Protein AF-A0A6G5QM61-F1 (afdb_monomer)

pLDDT: mean 86.05, std 13.45, range [25.61, 98.62]

Secondary structure (DSSP, 8-state):
--SSHHHHHHHGGGS---PPEE-TTSPEE-EEEETTEEEEEE--SSPEEEP-EETTEE-SSBSEEEEEEEEESEEE---TTT-SGGG----SSTTSSSS--EEE-BS--SS-SS-EEEEE---TT-B-TTS-B-GGG-SGGGEEEEEEEEEEEEEEE-SS-S-HHHHHHHHHTTTTEEEEEETTEEEEEE--GGGEEEEEEEETTEEEEEEEEEEE-HHHHHHH--SSSGGGEEEEE------B---EEEEEETTEEEEEEEPP--EEEEEEEEEE--SSTTGGGSPPEEEEEEEEEEEE------TT-SEEEEEEEEEEES----SSS---EEEEEEEES--GGG--BEEEEEETTEEEE--BTTB-TTBSSSS-EEETTEESSEEETTEE----SSEEEEEEE-GGG--TT--EEEEEEEEEEEEETTEEE---EEEEEEEEEEEPP---EEEEEEEEEE-TTS-GGG-EEPPBTTS--EEEETTPEEEEEEEEEE-SSS-EEEEEEEEE--TTTEEEPTT--EEEEEESSS----GGGB--TTSTTEEEETTEEEEE-SBT-BTTB-EEE-SS-EEEEEEEEEE-SS--PPEEEEEEEEGGGTEEEEEEPEESS---B-EEEE-----EEEEEETT--SBTB--PPPPEETT--EEEEEEEE-TTPPTTPPPPPPSS-EEEEEEEESSTT-----STT-S-EEEEEBTTB-EEEEEEE---S-EEEEEEEEEEE-TTS-EEEESSSSPPEEEE-S-EEEEETTTTEE-SS-EEETT--BSSEEEEEB-TTSSB-TT--EEEE-BTTTTBEEEEEE---TT--PPPPTTTS-EEEEEE-STTSEEEEEEE-SSSPPPS--BB--SS-EEEEEEEEE-STTHHHHHHT-SBTT----S--TTS--BS-EEB---EEEEE-SEEEEEEEEEE-GGGSS-EE--SSGGG-EEEEEEEEEE-SSTT-PBPSSSSTTTT---EEEEEEE-S--TT---TTS--SSHHHHHHHHEEEEE-TT-TTEEEPTT--TT--EEEE-GGG-BTTEEEEEEEEEE--BTTB----EEEEGGGEEEEEEEETT-PBBP-----SS-S-EEEEE-EEEE---EEEETT-EEEEEEEEEE-SS--TTT-GGGGSPBPTT-TTEEE-TT--SGGG--EEEEEES-SSSPEEEEEEEEEETTEEEEEEEE--SS-EEEEEEEEE-GGG---TT-TT--SEEEEEEEE---------B-TTS-B--STT-S---TT-TT--GGGTTTS--S-PPP-

Nearest PDB structures (foldseek):
  8sgi-assembly1_A  TM=1.675E-01  e=6.140E-03  Homo sapiens
  4fqk-assembly1_H  TM=2.365E-01  e=4.065E-01  Homo sapiens
  4fqj-assembly1_H  TM=2.403E-01  e=4.497E-01  Homo sapiens
  8tgv-assembly1_E  TM=2.479E-01  e=7.453E-01  Homo sapiens
  7qtk-assembly1_B  TM=1.903E-01  e=2.772E+00  Homo sapiens

Organism: Campylobacter rectus (NCBI:txid203)

Sequence (1280 aa):
MKNLKLILIVFIMLSGNAFAQTDLNGLNHPIKASGPGFIDINTDENLKKRDIMHEGKEAKKIYGDIATIGATVSLPIGNSSQGHGYDYVPRLEWLKGSVVNVYFVKDEKTGFSFNSAKATFDFSDVKNIQNEAIGSKITGKKVILARLYWAGAIANKWHNAHDLQKRYFKDIENFQTIKFKTPKGLHTITATQENTKWYGSYTKDGMQFMYQASADVTDLVKASLGSSDKERTFAAGDIKSTEGDPFALKGYRDNGWSNRLFAPHYGGWALTIVYDFGDTEEGRKVKPKGVNIYDGLKILAPIHLSGGQSTRLDSTFVTFSGFYTPISGAIKSSLTVLSFGAKYEVDSEDLQFKKGSVFKSVSSANNGVGSQFNGTITKFGNHMNKTDNGKPKPYHNQMDLDIYDISEMMSNRQTSAEAKLTAKVIRTGSATFGERENIGLVAFSTDLYEPQVCYQEELFVKGKDEDDSKFRRVAVKGQGETKAKKDDILRTKLTIKNEGNEAAEKVSVTTEINPNSMTYQENTTYINNNTNGSFTIQPSHHVNDNTGLQKKIGSNLQFFIGRGASENDGGTIDNTNKTFIQYDATLNKEYKETKYTVKFSNKSINLEYEGQLRKCVDKTYNLVIQNVKIDDFKAVNKNFKKKGNPENLYTQLAGEPFDVKIVYFDEKLNVGEEPTGPASNIDVDVKVVSTCDSDISVLDGVNTITAKFTPQKGLVELKNLIIKNPYPVLYFKLSYTDSSGKNHATCTSSDVFSVRPKDFRVYDTVANNILNTPRLIGGRPYPNIGLIATDKNDQPAKGYKNIIKTDTAKGNMVTFVPQLPTTCTATVPPAVLVQLQAVFDKENGTGILQKILQGGAAIANRNFSFDEVGNVNLQVVDASYTAIDKTNNDCIVGSSTTTKDSFGRIGCNIELTPTPFTFIPQDISIDNVRIANFQGGNMTYISNQPEMASTVTFNLTARLGDTVRTTSRLYTNGCYSKQNSFTIGIAGNLPGFTDETGQAPNIADAIQRDVIYSSNAGDANTAKEANTANNNGAFTVNAAAFNQGIATASINLNFARRVNVAKNPFTVPDNIFTFTGVRDDDNVPGATYTAPLAPTSSSQFYYGIVYAPDYKGPLRGFNAKVYFGVFCNACNTTNYPIASSALLPSASNWFLNTTHNTTAQGQVNLYDSANTNSQTTITPRPNIANGIQIIRLLSASSTPVTDTIQMNASNWLIFNAANVNATFNTFNVSFTGAPNWGGNTIDSEGNLLNGAGSAGNVLESNTGSLRNYTTDKTNKRSNW

Radius of gyration: 46.95 Å; Cα contacts (8 Å, |Δi|>4): 3360; chains: 1; bounding box: 134×72×132 Å

Structure (mmCIF, N/CA/C/O backbone):
data_AF-A0A6G5QM61-F1
#
_entry.id   AF-A0A6G5QM61-F1
#
loop_
_atom_site.group_PDB
_atom_site.id
_atom_site.type_symbol
_atom_site.label_atom_id
_atom_site.label_alt_id
_atom_site.label_comp_id
_atom_site.label_asym_id
_atom_site.label_entity_id
_atom_site.label_seq_id
_atom_site.pdbx_PDB_ins_code
_atom_site.Cartn_x
_atom_site.Cartn_y
_atom_site.Cartn_z
_atom_site.occupancy
_atom_site.B_iso_or_equiv
_atom_site.auth_seq_id
_atom_site.auth_comp_id
_atom_site.auth_asym_id
_atom_site.auth_atom_id
_atom_site.pdbx_PDB_model_num
ATOM 1 N N . MET A 1 1 ? 4.891 39.535 -17.628 1.00 36.28 1 MET A N 1
ATOM 2 C CA . MET A 1 1 ? 6.090 38.686 -17.411 1.00 36.28 1 MET A CA 1
ATOM 3 C C . MET A 1 1 ? 5.757 37.381 -16.661 1.00 36.28 1 MET A C 1
ATOM 5 O O . MET A 1 1 ? 6.372 37.080 -15.648 1.00 36.28 1 MET A O 1
ATOM 9 N N . LYS A 1 2 ? 4.786 36.584 -17.138 1.00 28.00 2 LYS A N 1
ATOM 10 C CA . LYS A 1 2 ? 4.444 35.261 -16.561 1.00 28.00 2 LYS A CA 1
ATOM 11 C C . LYS A 1 2 ? 4.513 34.103 -17.574 1.00 28.00 2 LYS A C 1
ATOM 13 O O . LYS A 1 2 ? 4.481 32.954 -17.162 1.00 28.00 2 LYS A O 1
ATOM 18 N N . ASN A 1 3 ? 4.745 34.393 -18.860 1.00 32.12 3 ASN A N 1
ATOM 19 C CA . ASN A 1 3 ? 4.741 33.387 -19.933 1.00 32.12 3 ASN A CA 1
ATOM 20 C C . ASN A 1 3 ? 6.138 32.954 -20.420 1.00 32.12 3 ASN A C 1
ATOM 22 O O . ASN A 1 3 ? 6.229 32.164 -21.349 1.00 32.12 3 ASN A O 1
ATOM 26 N N . LEU A 1 4 ? 7.230 33.413 -19.789 1.00 28.45 4 LEU A N 1
ATOM 27 C CA . LEU A 1 4 ? 8.599 33.021 -20.179 1.00 28.45 4 LEU A CA 1
ATOM 28 C C . LEU A 1 4 ? 9.205 31.888 -19.326 1.00 28.45 4 LEU A C 1
ATOM 30 O O . LEU A 1 4 ? 10.209 31.305 -19.719 1.00 28.45 4 LEU A O 1
ATOM 34 N N . LYS A 1 5 ? 8.602 31.535 -18.178 1.00 28.44 5 LYS A N 1
ATOM 35 C CA . LYS A 1 5 ? 9.099 30.444 -17.311 1.00 28.44 5 LYS A CA 1
ATOM 36 C C . LYS A 1 5 ? 8.617 29.049 -17.726 1.00 28.44 5 LYS A C 1
ATOM 38 O O . LYS A 1 5 ? 9.260 28.073 -17.360 1.00 28.44 5 LYS A O 1
ATOM 43 N N . LEU A 1 6 ? 7.543 28.943 -18.514 1.00 31.42 6 LEU A N 1
ATOM 44 C CA . LEU A 1 6 ? 7.037 27.643 -18.975 1.00 31.42 6 LEU A CA 1
ATOM 45 C C . LEU A 1 6 ? 7.813 27.103 -20.189 1.00 31.42 6 LEU A C 1
ATOM 47 O O . LEU A 1 6 ? 7.966 25.897 -20.331 1.00 31.42 6 LEU A O 1
ATOM 51 N N . ILE A 1 7 ? 8.368 27.984 -21.027 1.00 31.78 7 ILE A N 1
ATOM 52 C CA . ILE A 1 7 ? 9.091 27.591 -22.249 1.00 31.78 7 ILE A CA 1
ATOM 53 C C . ILE A 1 7 ? 10.545 27.180 -21.946 1.00 31.78 7 ILE A C 1
ATOM 55 O O . ILE A 1 7 ? 11.095 26.328 -22.636 1.00 31.78 7 ILE A O 1
ATOM 59 N N . LEU A 1 8 ? 11.147 27.678 -20.858 1.00 25.64 8 LEU A N 1
ATOM 60 C CA . LEU A 1 8 ? 12.515 27.307 -20.470 1.00 25.64 8 LEU A CA 1
ATOM 61 C C . LEU A 1 8 ? 12.598 25.959 -19.724 1.00 25.64 8 LEU A C 1
ATOM 63 O O . LEU A 1 8 ? 13.629 25.298 -19.776 1.00 25.64 8 LEU A O 1
ATOM 67 N N . ILE A 1 9 ? 11.511 25.510 -19.083 1.00 32.00 9 ILE A N 1
ATOM 68 C CA . ILE A 1 9 ? 11.448 24.189 -18.424 1.00 32.00 9 ILE A CA 1
ATOM 69 C C . ILE A 1 9 ? 11.162 23.068 -19.441 1.00 32.00 9 ILE A C 1
ATOM 71 O O . ILE A 1 9 ? 11.621 21.945 -19.260 1.00 32.00 9 ILE A O 1
ATOM 75 N N . VAL A 1 10 ? 10.498 23.378 -20.560 1.00 29.66 10 VAL A N 1
ATOM 76 C CA . VAL A 1 10 ? 10.254 22.409 -21.643 1.00 29.66 10 VAL A CA 1
ATOM 77 C C . VAL A 1 10 ? 11.473 22.258 -22.571 1.00 29.66 10 VAL A C 1
ATOM 79 O O . VAL A 1 10 ? 11.712 21.169 -23.081 1.00 29.66 10 VAL A O 1
ATOM 82 N N . PHE A 1 11 ? 12.315 23.289 -22.728 1.00 25.61 11 PHE A N 1
ATOM 83 C CA . PHE A 1 11 ? 13.516 23.209 -23.579 1.00 25.61 11 PHE A CA 1
ATOM 84 C C . PHE A 1 11 ? 14.762 22.598 -22.906 1.00 25.61 11 PHE A C 1
ATOM 86 O O . PHE A 1 11 ? 15.661 22.144 -23.609 1.00 25.61 11 PHE A O 1
ATOM 93 N N . ILE A 1 12 ? 14.825 22.528 -21.569 1.00 28.83 12 ILE A N 1
ATOM 94 C CA . ILE A 1 12 ? 15.941 21.878 -20.843 1.00 28.83 12 ILE A CA 1
ATOM 95 C C . ILE A 1 12 ? 15.721 20.356 -20.685 1.00 28.83 12 ILE A C 1
ATOM 97 O O . ILE A 1 12 ? 16.675 19.620 -20.452 1.00 28.83 12 ILE A O 1
ATOM 101 N N . MET A 1 13 ? 14.504 19.843 -20.909 1.00 28.67 13 MET A N 1
ATOM 102 C CA . MET A 1 13 ? 14.228 18.394 -20.924 1.00 28.67 13 MET A CA 1
ATOM 103 C C . MET A 1 13 ? 14.493 17.701 -22.275 1.00 28.67 13 MET A C 1
ATOM 105 O O . MET A 1 13 ? 14.355 16.486 -22.365 1.00 28.67 13 MET A O 1
ATOM 109 N N . LEU A 1 14 ? 14.916 18.429 -23.316 1.00 30.48 14 LEU A N 1
ATOM 110 C CA . LEU A 1 14 ? 15.189 17.870 -24.653 1.00 30.48 14 LEU A CA 1
ATOM 111 C C . LEU A 1 14 ? 16.681 17.842 -25.037 1.00 30.48 14 LEU A C 1
ATOM 113 O O . LEU A 1 14 ? 17.021 17.500 -26.167 1.00 30.48 14 LEU A O 1
ATOM 117 N N . SER A 1 15 ? 17.593 18.139 -24.107 1.00 29.69 15 SER A N 1
ATOM 118 C CA . SER A 1 15 ? 19.046 18.052 -24.326 1.00 29.69 15 SER A CA 1
ATOM 119 C C . SER A 1 15 ? 19.749 17.275 -23.210 1.00 29.69 15 SER A C 1
ATOM 121 O O . SER A 1 15 ? 20.615 17.762 -22.488 1.00 29.69 15 SER A O 1
ATOM 123 N N . GLY A 1 16 ? 19.375 16.006 -23.083 1.00 31.77 16 GLY A N 1
ATOM 124 C CA . GLY A 1 16 ? 20.073 15.041 -22.247 1.00 31.77 16 GLY A CA 1
ATOM 125 C C . GLY A 1 16 ? 19.310 13.731 -22.218 1.00 31.77 16 GLY A C 1
ATOM 126 O O . GLY A 1 16 ? 18.503 13.519 -21.323 1.00 31.77 16 GLY A O 1
ATOM 127 N N . ASN A 1 17 ? 19.548 12.858 -23.198 1.00 34.19 17 ASN A N 1
ATOM 128 C CA . ASN A 1 17 ? 19.100 11.469 -23.120 1.00 34.19 17 ASN A CA 1
ATOM 129 C C . ASN A 1 17 ? 19.739 10.817 -21.881 1.00 34.19 17 ASN A C 1
ATOM 131 O O . ASN A 1 17 ? 20.871 10.347 -21.945 1.00 34.19 17 ASN A O 1
ATOM 135 N N . ALA A 1 18 ? 19.027 10.807 -20.757 1.00 39.12 18 ALA A N 1
ATOM 136 C CA . ALA A 1 18 ? 19.294 9.934 -19.626 1.00 39.12 18 ALA A CA 1
ATOM 137 C C . ALA A 1 18 ? 18.147 8.922 -19.568 1.00 39.12 18 ALA A C 1
ATOM 139 O O . ALA A 1 18 ? 17.190 9.077 -18.813 1.00 39.12 18 ALA A O 1
ATOM 140 N N . PHE A 1 19 ? 18.209 7.905 -20.427 1.00 47.75 19 PHE A N 1
ATOM 141 C CA . PHE A 1 19 ? 17.444 6.687 -20.186 1.00 47.75 19 PHE A CA 1
ATOM 142 C C . PHE A 1 19 ? 17.999 6.079 -18.894 1.00 47.75 19 PHE A C 1
ATOM 144 O O . PHE A 1 19 ? 19.202 5.829 -18.813 1.00 47.75 19 PHE A O 1
ATOM 151 N N . ALA A 1 20 ? 17.160 5.902 -17.872 1.00 61.69 20 ALA A N 1
ATOM 152 C CA . ALA A 1 20 ? 17.573 5.199 -16.662 1.00 61.69 20 ALA A CA 1
ATOM 153 C C . ALA A 1 20 ? 18.047 3.788 -17.047 1.00 61.69 20 ALA A C 1
ATOM 155 O O . ALA A 1 20 ? 17.370 3.093 -17.803 1.00 61.69 20 ALA A O 1
ATOM 156 N N . GLN A 1 21 ? 19.230 3.398 -16.582 1.00 83.50 21 GLN A N 1
ATOM 157 C CA . GLN A 1 21 ? 19.837 2.109 -16.907 1.00 83.50 21 GLN A CA 1
ATOM 158 C C . GLN A 1 21 ? 19.624 1.141 -15.752 1.00 83.50 21 GLN A C 1
ATOM 160 O O . GLN A 1 21 ? 19.847 1.508 -14.602 1.00 83.50 21 GLN A O 1
ATOM 165 N N . THR A 1 22 ? 19.211 -0.087 -16.043 1.00 88.44 22 THR A N 1
ATOM 166 C CA . THR A 1 22 ? 18.961 -1.088 -15.003 1.00 88.44 22 THR A CA 1
ATOM 167 C C . THR A 1 22 ? 20.251 -1.833 -14.644 1.00 88.44 22 THR A C 1
ATOM 169 O O . THR A 1 22 ? 20.962 -2.290 -15.543 1.00 88.44 22 THR A O 1
ATOM 172 N N . ASP A 1 23 ? 20.576 -1.933 -13.352 1.00 90.12 23 ASP A N 1
ATOM 173 C CA . ASP A 1 23 ? 21.735 -2.692 -12.861 1.00 90.12 23 ASP A CA 1
ATOM 174 C C . ASP A 1 23 ? 21.451 -4.203 -12.737 1.00 90.12 23 ASP A C 1
ATOM 176 O O . ASP A 1 23 ? 20.371 -4.692 -13.076 1.00 90.12 23 ASP A O 1
ATOM 180 N N . LEU A 1 24 ? 22.430 -4.968 -12.238 1.00 91.81 24 LEU A N 1
ATOM 181 C CA . LEU A 1 24 ? 22.289 -6.417 -12.017 1.00 91.81 24 LEU A CA 1
ATOM 182 C C . LEU A 1 24 ? 21.287 -6.775 -10.907 1.00 91.81 24 LEU A C 1
ATOM 184 O O . LEU A 1 24 ? 20.892 -7.932 -10.797 1.00 91.81 24 LEU A O 1
ATOM 188 N N . ASN A 1 25 ? 20.861 -5.795 -10.110 1.00 87.81 25 ASN A N 1
ATOM 189 C CA . ASN A 1 25 ? 19.888 -5.970 -9.044 1.00 87.81 25 ASN A CA 1
ATOM 190 C C . ASN A 1 25 ? 18.466 -5.546 -9.461 1.00 87.81 25 ASN A C 1
ATOM 192 O O . ASN A 1 25 ? 17.556 -5.571 -8.628 1.00 87.81 25 ASN A O 1
ATOM 196 N N . GLY A 1 26 ? 18.265 -5.131 -10.719 1.00 88.88 26 GLY A N 1
ATOM 197 C CA . GLY A 1 26 ? 16.979 -4.645 -11.220 1.00 88.88 26 GLY A CA 1
ATOM 198 C C . GLY A 1 26 ? 16.640 -3.204 -10.814 1.00 88.88 26 GLY A C 1
ATOM 199 O O . GLY A 1 26 ? 15.494 -2.790 -10.989 1.00 88.88 26 GLY A O 1
ATOM 200 N N . LEU A 1 27 ? 17.592 -2.439 -10.267 1.00 91.31 27 LEU A N 1
ATOM 201 C CA . LEU A 1 27 ? 17.401 -1.038 -9.889 1.00 91.31 27 LEU A CA 1
ATOM 202 C C . LEU A 1 27 ? 17.670 -0.106 -11.068 1.00 91.31 27 LEU A C 1
ATOM 204 O O . LEU A 1 27 ? 18.572 -0.340 -11.865 1.00 91.31 27 LEU A O 1
ATOM 208 N N . ASN A 1 28 ? 16.916 0.989 -11.158 1.00 92.69 28 ASN A N 1
ATOM 209 C CA . ASN A 1 28 ? 17.107 2.008 -12.189 1.00 92.69 28 ASN A CA 1
ATOM 210 C C . ASN A 1 28 ? 18.120 3.081 -11.752 1.00 92.69 28 ASN A C 1
ATOM 212 O O . ASN A 1 28 ? 17.856 3.850 -10.826 1.00 92.69 28 ASN A O 1
ATOM 216 N N . HIS A 1 29 ? 19.244 3.175 -12.465 1.00 92.44 29 HIS A N 1
ATOM 217 C CA . HIS A 1 29 ? 20.330 4.121 -12.213 1.00 92.44 29 HIS A CA 1
ATOM 218 C C . HIS A 1 29 ? 20.279 5.325 -13.171 1.00 92.44 29 HIS A C 1
ATOM 220 O O . HIS A 1 29 ? 20.311 5.144 -14.396 1.00 92.44 29 HIS A O 1
ATOM 226 N N . PRO A 1 30 ? 20.238 6.569 -12.653 1.00 91.00 30 PRO A N 1
ATOM 227 C CA . PRO A 1 30 ? 20.278 7.790 -13.456 1.00 91.00 30 PRO A CA 1
ATOM 228 C C . PRO A 1 30 ? 21.722 8.151 -13.852 1.00 91.00 30 PRO A C 1
ATOM 230 O O . PRO A 1 30 ? 22.264 9.181 -13.446 1.00 91.00 30 PRO A O 1
ATOM 233 N N . ILE A 1 31 ? 22.365 7.287 -14.641 1.00 91.69 31 ILE A N 1
ATOM 234 C CA . ILE A 1 31 ? 23.764 7.472 -15.041 1.00 91.69 31 ILE A CA 1
ATOM 235 C C . ILE A 1 31 ? 23.895 8.624 -16.038 1.00 91.69 31 ILE A C 1
ATOM 237 O O . ILE A 1 31 ? 23.223 8.667 -17.069 1.00 91.69 31 ILE A O 1
ATOM 241 N N . LYS A 1 32 ? 24.829 9.538 -15.762 1.00 91.44 32 LYS A N 1
ATOM 242 C CA . LYS A 1 32 ? 25.151 10.669 -16.636 1.00 91.44 32 LYS A CA 1
ATOM 243 C C . LYS A 1 32 ? 26.651 10.764 -16.894 1.00 91.44 32 LYS A C 1
ATOM 245 O O . LYS A 1 32 ? 27.456 10.763 -15.966 1.00 91.44 32 LYS A O 1
ATOM 250 N N . ALA A 1 33 ? 27.034 10.918 -18.160 1.00 89.44 33 ALA A N 1
ATOM 251 C CA . ALA A 1 33 ? 28.399 11.289 -18.522 1.00 89.44 33 ALA A CA 1
ATOM 252 C C . ALA A 1 33 ? 28.682 12.740 -18.090 1.00 89.44 33 ALA A C 1
ATOM 254 O O . ALA A 1 33 ? 27.901 13.650 -18.376 1.00 89.44 33 ALA A O 1
ATOM 255 N N . SER A 1 34 ? 29.790 12.966 -17.384 1.00 86.88 34 SER A N 1
ATOM 256 C CA . SER A 1 34 ? 30.180 14.282 -16.877 1.00 86.88 34 SER A CA 1
ATOM 257 C C . SER A 1 34 ? 31.700 14.387 -16.812 1.00 86.88 34 SER A C 1
ATOM 259 O O . SER A 1 34 ? 32.345 13.704 -16.019 1.00 86.88 34 SER A O 1
ATOM 261 N N . GLY A 1 35 ? 32.285 15.255 -17.641 1.00 86.38 35 GLY A N 1
ATOM 262 C CA . GLY A 1 35 ? 33.730 15.474 -17.697 1.00 86.38 35 GLY A CA 1
ATOM 263 C C . GLY A 1 35 ? 34.526 14.168 -17.902 1.00 86.38 35 GLY A C 1
ATOM 264 O O . GLY A 1 35 ? 34.339 13.505 -18.916 1.00 86.38 35 GLY A O 1
ATOM 265 N N . PRO A 1 36 ? 35.436 13.795 -16.983 1.00 86.94 36 PRO A N 1
ATOM 266 C CA . PRO A 1 36 ? 36.335 12.648 -17.118 1.00 86.94 36 PRO A CA 1
ATOM 267 C C . PRO A 1 36 ? 35.718 11.277 -16.782 1.00 86.94 36 PRO A C 1
ATOM 269 O O . PRO A 1 36 ? 36.452 10.287 -16.767 1.00 86.94 36 PRO A O 1
ATOM 272 N N . GLY A 1 37 ? 34.422 11.199 -16.475 1.00 90.75 37 GLY A N 1
ATOM 273 C CA . GLY A 1 37 ? 33.767 9.943 -16.123 1.00 90.75 37 GLY A CA 1
ATOM 274 C C . GLY A 1 37 ? 32.248 10.032 -16.101 1.00 90.75 37 GLY A C 1
ATOM 275 O O . GLY A 1 37 ? 31.641 10.839 -16.805 1.00 90.75 37 GLY A O 1
ATOM 276 N N . PHE A 1 38 ? 31.644 9.191 -15.272 1.00 93.94 38 PHE A N 1
ATOM 277 C CA . PHE A 1 38 ? 30.203 9.047 -15.129 1.00 93.94 38 PHE A CA 1
ATOM 278 C C . PHE A 1 38 ? 29.789 9.272 -13.677 1.00 93.94 38 PHE A C 1
ATOM 280 O O . PHE A 1 38 ? 30.528 8.934 -12.748 1.00 93.94 38 PHE A O 1
ATOM 287 N N . ILE A 1 39 ? 28.607 9.851 -13.499 1.00 93.75 39 ILE A N 1
ATOM 288 C CA . ILE A 1 39 ? 27.976 10.104 -12.204 1.00 93.75 39 ILE A CA 1
ATOM 289 C C . ILE A 1 39 ? 26.679 9.305 -12.111 1.00 93.75 39 ILE A C 1
ATOM 291 O O . ILE A 1 39 ? 25.978 9.153 -13.110 1.00 93.75 39 ILE A O 1
ATOM 295 N N . ASP A 1 40 ? 26.379 8.812 -10.918 1.00 93.94 40 ASP A N 1
ATOM 296 C CA . ASP A 1 40 ? 25.195 8.015 -10.613 1.00 93.94 40 ASP A CA 1
ATOM 297 C C . ASP A 1 40 ? 24.651 8.446 -9.247 1.00 93.94 40 ASP A C 1
ATOM 299 O O . ASP A 1 40 ? 25.237 8.146 -8.209 1.00 93.94 40 ASP A O 1
ATOM 303 N N . ILE A 1 41 ? 23.589 9.249 -9.241 1.00 92.31 41 ILE A N 1
ATOM 304 C CA . ILE A 1 41 ? 23.114 9.928 -8.032 1.00 92.31 41 ILE A CA 1
ATOM 305 C C . ILE A 1 41 ? 21.615 9.684 -7.871 1.00 92.31 41 ILE A C 1
ATOM 307 O O . ILE A 1 41 ? 20.813 10.171 -8.663 1.00 92.31 41 ILE A O 1
ATOM 311 N N . ASN A 1 42 ? 21.245 8.982 -6.802 1.00 93.56 42 ASN A N 1
ATOM 312 C CA . ASN A 1 42 ? 19.873 8.791 -6.340 1.00 93.56 42 ASN A CA 1
ATOM 313 C C . ASN A 1 42 ? 19.825 9.078 -4.832 1.00 93.56 42 ASN A C 1
ATOM 315 O O . ASN A 1 42 ? 19.842 8.171 -3.999 1.00 93.56 42 ASN A O 1
ATOM 319 N N . THR A 1 43 ? 19.813 10.362 -4.489 1.00 90.44 43 THR A N 1
ATOM 320 C CA . THR A 1 43 ? 19.779 10.879 -3.112 1.00 90.44 43 THR A CA 1
ATOM 321 C C . THR A 1 43 ? 18.457 11.590 -2.842 1.00 90.44 43 THR A C 1
ATOM 323 O O . THR A 1 43 ? 17.690 11.848 -3.770 1.00 90.44 43 THR A O 1
ATOM 326 N N . ASP A 1 44 ? 18.202 11.965 -1.590 1.00 88.38 44 ASP A N 1
ATOM 327 C CA . ASP A 1 44 ? 17.056 12.802 -1.245 1.00 88.38 44 ASP A CA 1
ATOM 328 C C . ASP A 1 44 ? 17.486 14.263 -1.038 1.00 88.38 44 ASP A C 1
ATOM 330 O O . ASP A 1 44 ? 18.505 14.552 -0.406 1.00 88.38 44 ASP A O 1
ATOM 334 N N . GLU A 1 45 ? 16.693 15.210 -1.550 1.00 84.44 45 GLU A N 1
ATOM 335 C CA . GLU A 1 45 ? 16.898 16.633 -1.247 1.00 84.44 45 GLU A CA 1
ATOM 336 C C . GLU A 1 45 ? 16.702 16.911 0.249 1.00 84.44 45 GLU A C 1
ATOM 338 O O . GLU A 1 45 ? 17.441 17.708 0.822 1.00 84.44 45 GLU A O 1
ATOM 343 N N . ASN A 1 46 ? 15.748 16.216 0.877 1.00 86.94 46 ASN A N 1
ATOM 344 C CA . ASN A 1 46 ? 15.464 16.223 2.311 1.00 86.94 46 ASN A CA 1
ATOM 345 C C . ASN A 1 46 ? 15.090 14.806 2.761 1.00 86.94 46 ASN A C 1
ATOM 347 O O . ASN A 1 46 ? 14.489 14.060 1.988 1.00 86.94 46 ASN A O 1
ATOM 351 N N . LEU A 1 47 ? 15.391 14.451 4.013 1.00 91.62 47 LEU A N 1
ATOM 352 C CA . LEU A 1 47 ? 14.961 13.169 4.583 1.00 91.62 47 LEU A CA 1
ATOM 353 C C . LEU A 1 47 ? 13.431 13.041 4.554 1.00 91.62 47 LEU A C 1
ATOM 355 O O . LEU A 1 47 ? 12.705 14.022 4.742 1.00 91.62 47 LEU A O 1
ATOM 359 N N . LYS A 1 48 ? 12.936 11.821 4.352 1.00 92.75 48 LYS A N 1
ATOM 360 C CA . LYS A 1 48 ? 11.506 11.526 4.249 1.00 92.75 48 LYS A CA 1
ATOM 361 C C . LYS A 1 48 ? 10.954 11.067 5.589 1.00 92.75 48 LYS A C 1
ATOM 363 O O . LYS A 1 48 ? 11.503 10.156 6.203 1.00 92.75 48 LYS A O 1
ATOM 368 N N . LYS A 1 49 ? 9.837 11.661 6.021 1.00 92.31 49 LYS A N 1
ATOM 369 C CA . LYS A 1 49 ? 9.096 11.191 7.198 1.00 92.31 49 LYS A CA 1
ATOM 370 C C . LYS A 1 49 ? 8.540 9.788 6.928 1.00 92.31 49 LYS A C 1
ATOM 372 O O . LYS A 1 49 ? 8.008 9.534 5.849 1.00 92.31 49 LYS A O 1
ATOM 377 N N . ARG A 1 50 ? 8.632 8.902 7.916 1.00 91.88 50 ARG A N 1
ATOM 378 C CA . ARG A 1 50 ? 7.978 7.592 7.927 1.00 91.88 50 ARG A CA 1
ATOM 379 C C . ARG A 1 50 ? 6.693 7.640 8.737 1.00 91.88 50 ARG A C 1
ATOM 381 O O . ARG A 1 50 ? 6.687 8.125 9.869 1.00 91.88 50 ARG A O 1
ATOM 388 N N . ASP A 1 51 ? 5.634 7.088 8.158 1.00 85.94 51 ASP A N 1
ATOM 389 C CA . ASP A 1 51 ? 4.357 6.920 8.839 1.00 85.94 51 ASP A CA 1
ATOM 390 C C . ASP A 1 51 ? 4.441 5.715 9.779 1.00 85.94 51 ASP A C 1
ATOM 392 O O . ASP A 1 51 ? 4.736 4.591 9.366 1.00 85.94 51 ASP A O 1
ATOM 396 N N . ILE A 1 52 ? 4.191 5.950 11.065 1.00 87.00 52 ILE A N 1
ATOM 397 C CA . ILE A 1 52 ? 4.141 4.894 12.076 1.00 87.00 52 ILE A CA 1
ATOM 398 C C . ILE A 1 52 ? 2.697 4.408 12.121 1.00 87.00 52 ILE A C 1
ATOM 400 O O . ILE A 1 52 ? 1.843 5.068 12.704 1.00 87.00 52 ILE A O 1
ATOM 404 N N . MET A 1 53 ? 2.398 3.286 11.472 1.00 79.94 53 MET A N 1
ATOM 405 C CA . MET A 1 53 ? 1.025 2.788 11.358 1.00 79.94 53 MET A CA 1
ATOM 406 C C . MET A 1 53 ? 0.693 1.793 12.475 1.00 79.94 53 MET A C 1
ATOM 408 O O . MET A 1 53 ? 1.409 0.816 12.681 1.00 79.94 53 MET A O 1
ATOM 412 N N . HIS A 1 54 ? -0.432 1.999 13.160 1.00 74.50 54 HIS A N 1
ATOM 413 C CA . HIS A 1 54 ? -0.997 1.058 14.127 1.00 74.50 54 HIS A CA 1
ATOM 414 C C . HIS A 1 54 ? -2.503 0.910 13.872 1.00 74.50 54 HIS A C 1
ATOM 416 O O . HIS A 1 54 ? -3.212 1.905 13.742 1.00 74.50 54 HIS A O 1
ATOM 422 N N . GLU A 1 55 ? -2.985 -0.329 13.715 1.00 71.50 55 GLU A N 1
ATOM 423 C CA . GLU A 1 55 ? -4.402 -0.639 13.430 1.00 71.50 55 GLU A CA 1
ATOM 424 C C . GLU A 1 55 ? -5.004 0.155 12.242 1.00 71.50 55 GLU A C 1
ATOM 426 O O . GLU A 1 55 ? -6.163 0.566 12.253 1.00 71.50 55 GLU A O 1
ATOM 431 N N . GLY A 1 56 ? -4.203 0.392 11.195 1.00 65.31 56 GLY A N 1
ATOM 432 C CA . GLY A 1 56 ? -4.639 1.086 9.975 1.00 65.31 56 GLY A CA 1
ATOM 433 C C . GLY A 1 56 ? -4.690 2.618 10.070 1.00 65.31 56 GLY A C 1
ATOM 434 O O . GLY A 1 56 ? -5.184 3.260 9.144 1.00 65.31 56 GLY A O 1
ATOM 435 N N . LYS A 1 57 ? -4.172 3.222 11.149 1.00 68.38 57 LYS A N 1
ATOM 436 C CA . LYS A 1 57 ? -4.056 4.682 11.327 1.00 68.38 57 LYS A CA 1
ATOM 437 C C . LYS A 1 57 ? -2.629 5.084 11.712 1.00 68.38 57 LYS A C 1
ATOM 439 O O . LYS A 1 57 ? -1.904 4.296 12.309 1.00 68.38 57 LYS A O 1
ATOM 444 N N . GLU A 1 58 ? -2.235 6.318 11.395 1.00 76.81 58 GLU A N 1
ATOM 445 C CA . GLU A 1 58 ? -0.963 6.889 11.865 1.00 76.81 58 GLU A CA 1
ATOM 446 C C . GLU A 1 58 ? -1.013 7.078 13.395 1.00 76.81 58 GLU A C 1
ATOM 448 O O . GLU A 1 58 ? -1.879 7.782 13.926 1.00 76.81 58 GLU A O 1
ATOM 453 N N . ALA A 1 59 ? -0.077 6.458 14.110 1.00 79.38 59 ALA A N 1
ATOM 454 C CA . ALA A 1 59 ? 0.084 6.551 15.552 1.00 79.38 59 ALA A CA 1
ATOM 455 C C . ALA A 1 59 ? 0.759 7.880 15.929 1.00 79.38 59 ALA A C 1
ATOM 457 O O . ALA A 1 59 ? 1.974 7.970 16.087 1.00 79.38 59 ALA A O 1
ATOM 458 N N . LYS A 1 60 ? -0.045 8.936 16.088 1.00 78.12 60 LYS A N 1
ATOM 459 C CA . LYS A 1 60 ? 0.434 10.264 16.532 1.00 78.12 60 LYS A CA 1
ATOM 460 C C . LYS A 1 60 ? 0.768 10.329 18.025 1.00 78.12 60 LYS A C 1
ATOM 462 O O . LYS A 1 60 ? 1.485 11.222 18.467 1.00 78.12 60 LYS A O 1
ATOM 467 N N . LYS A 1 61 ? 0.221 9.390 18.794 1.00 84.19 61 LYS A N 1
ATOM 468 C CA . LYS A 1 61 ? 0.409 9.220 20.232 1.00 84.19 61 LYS A CA 1
ATOM 469 C C . LYS A 1 61 ? 0.607 7.736 20.496 1.00 84.19 61 LYS A C 1
ATOM 471 O O . LYS A 1 61 ? -0.216 6.941 20.051 1.00 84.19 61 LYS A O 1
ATOM 476 N N . ILE A 1 62 ? 1.648 7.400 21.246 1.00 90.44 62 ILE A N 1
ATOM 477 C CA . ILE A 1 62 ? 1.895 6.039 21.729 1.00 90.44 62 ILE A CA 1
ATOM 478 C C . ILE A 1 62 ? 2.095 6.059 23.240 1.00 90.44 62 ILE A C 1
ATOM 480 O O . ILE A 1 62 ? 2.695 6.993 23.773 1.00 90.44 62 ILE A O 1
ATOM 484 N N . TYR A 1 63 ? 1.630 5.027 23.935 1.00 91.12 63 TYR A N 1
ATOM 485 C CA . TYR A 1 63 ? 1.952 4.774 25.338 1.00 91.12 63 TYR A CA 1
ATOM 486 C C . TYR A 1 63 ? 3.239 3.951 25.413 1.00 91.12 63 TYR A C 1
ATOM 488 O O . TYR A 1 63 ? 3.241 2.788 25.809 1.00 91.12 63 TYR A O 1
ATOM 496 N N . GLY A 1 64 ? 4.344 4.543 24.973 1.00 93.50 64 GLY A N 1
ATOM 497 C CA . GLY A 1 64 ? 5.633 3.877 24.825 1.00 93.50 64 GLY A CA 1
ATOM 498 C C . GLY A 1 64 ? 6.688 4.828 24.275 1.00 93.50 64 GLY A C 1
ATOM 499 O O . GLY A 1 64 ? 6.589 6.030 24.501 1.00 93.50 64 GLY A O 1
ATOM 500 N N . ASP A 1 65 ? 7.711 4.308 23.600 1.00 95.00 65 ASP A N 1
ATOM 501 C CA . ASP A 1 65 ? 8.826 5.114 23.087 1.00 95.00 65 ASP A CA 1
ATOM 502 C C . ASP A 1 65 ? 9.475 4.465 21.851 1.00 95.00 65 ASP A C 1
ATOM 504 O O . ASP A 1 65 ? 9.052 3.412 21.361 1.00 95.00 65 ASP A O 1
ATOM 508 N N . ILE A 1 66 ? 10.528 5.108 21.358 1.00 96.06 66 ILE A N 1
ATOM 509 C CA . ILE A 1 66 ? 11.443 4.605 20.342 1.00 96.06 66 ILE A CA 1
ATOM 510 C C . ILE A 1 66 ? 12.714 4.043 20.988 1.00 96.06 66 ILE A C 1
ATOM 512 O O . ILE A 1 66 ? 13.224 4.574 21.975 1.00 96.06 66 ILE A O 1
ATOM 516 N N . ALA A 1 67 ? 13.267 2.986 20.403 1.00 95.81 67 ALA A N 1
ATOM 517 C CA . ALA A 1 67 ? 14.587 2.486 20.757 1.00 95.81 67 ALA A CA 1
ATOM 518 C C . ALA A 1 67 ? 15.366 2.086 19.509 1.00 95.81 67 ALA A C 1
ATOM 520 O O . ALA A 1 67 ? 14.806 1.503 18.583 1.00 95.81 67 ALA A O 1
ATOM 521 N N . THR A 1 68 ? 16.669 2.356 19.511 1.00 96.69 68 THR A N 1
ATOM 522 C CA . THR A 1 68 ? 17.554 2.035 18.390 1.00 96.69 68 THR A CA 1
ATOM 523 C C . THR A 1 68 ? 18.808 1.339 18.899 1.00 96.69 68 THR A C 1
ATOM 525 O O . THR A 1 68 ? 19.351 1.715 19.934 1.00 96.69 68 THR A O 1
ATOM 528 N N . ILE A 1 69 ? 19.256 0.324 18.165 1.00 94.88 69 ILE A N 1
ATOM 529 C CA . ILE A 1 69 ? 20.561 -0.330 18.325 1.00 94.88 69 ILE A CA 1
ATOM 530 C C . ILE A 1 69 ? 21.267 -0.372 16.976 1.00 94.88 69 ILE A C 1
ATOM 532 O O . ILE A 1 69 ? 20.623 -0.238 15.939 1.00 94.88 69 ILE A O 1
ATOM 536 N N . GLY A 1 70 ? 22.571 -0.613 16.964 1.00 94.12 70 GLY A N 1
ATOM 537 C CA . GLY A 1 70 ? 23.316 -0.794 15.725 1.00 94.12 70 GLY A CA 1
ATOM 538 C C . GLY A 1 70 ? 24.776 -1.125 15.969 1.00 94.12 70 GLY A C 1
ATOM 539 O O . GLY A 1 70 ? 25.238 -1.134 17.113 1.00 94.12 70 GLY A O 1
ATOM 540 N N . ALA A 1 71 ? 25.487 -1.442 14.893 1.00 92.50 71 ALA A N 1
ATOM 541 C CA . ALA A 1 71 ? 26.910 -1.749 14.929 1.00 92.50 71 ALA A CA 1
ATOM 542 C C . ALA A 1 71 ? 27.571 -1.527 13.559 1.00 92.50 71 ALA A C 1
ATOM 544 O O . ALA A 1 71 ? 26.953 -1.744 12.513 1.00 92.50 71 ALA A O 1
ATOM 545 N N . THR A 1 72 ? 28.853 -1.155 13.577 1.00 92.94 72 THR A N 1
ATOM 546 C CA . THR A 1 72 ? 29.704 -1.130 12.377 1.00 92.94 72 THR A CA 1
ATOM 547 C C . THR A 1 72 ? 30.191 -2.534 12.024 1.00 92.94 72 THR A C 1
ATOM 549 O O . THR A 1 72 ? 30.429 -3.359 12.909 1.00 92.94 72 THR A O 1
ATOM 552 N N . VAL A 1 73 ? 30.375 -2.801 10.732 1.00 93.25 73 VAL A N 1
ATOM 553 C CA . VAL A 1 73 ? 30.984 -4.040 10.219 1.00 93.25 73 VAL A CA 1
ATOM 554 C C . VAL A 1 73 ? 32.437 -3.852 9.778 1.00 93.25 73 VAL A C 1
ATOM 556 O O . VAL A 1 73 ? 33.045 -4.800 9.285 1.00 93.25 73 VAL A O 1
ATOM 559 N N . SER A 1 74 ? 33.009 -2.661 9.961 1.00 91.75 74 SER A N 1
ATOM 560 C CA . SER A 1 74 ? 34.372 -2.316 9.538 1.00 91.75 74 SER A CA 1
ATOM 561 C C . SER A 1 74 ? 35.139 -1.615 10.655 1.00 91.75 74 SER A C 1
ATOM 563 O O . SER A 1 74 ? 34.667 -0.603 11.178 1.00 91.75 74 SER A O 1
ATOM 565 N N . LEU A 1 75 ? 36.337 -2.102 10.980 1.00 90.62 75 LEU A N 1
ATOM 566 C CA . LEU A 1 75 ? 37.206 -1.529 12.008 1.00 90.62 75 LEU A CA 1
ATOM 567 C C . LEU A 1 75 ? 38.569 -1.116 11.446 1.00 90.62 75 LEU A C 1
ATOM 569 O O . LEU A 1 75 ? 39.097 -1.810 10.582 1.00 90.62 75 LEU A O 1
ATOM 573 N N . PRO A 1 76 ? 39.164 -0.029 11.952 1.00 90.19 76 PRO A N 1
ATOM 574 C CA . PRO A 1 76 ? 40.423 0.508 11.453 1.00 90.19 76 PRO A CA 1
ATOM 575 C C . PRO A 1 76 ? 41.643 -0.289 11.939 1.00 90.19 76 PRO A C 1
ATOM 577 O O . PRO A 1 76 ? 41.693 -0.785 13.070 1.00 90.19 76 PRO A O 1
ATOM 580 N N . ILE A 1 77 ? 42.664 -0.360 11.086 1.00 87.62 77 ILE A N 1
ATOM 581 C CA . ILE A 1 77 ? 43.999 -0.878 11.390 1.00 87.62 77 ILE A CA 1
ATOM 582 C C . ILE A 1 77 ? 44.929 0.322 11.568 1.00 87.62 77 ILE A C 1
ATOM 584 O O . ILE A 1 77 ? 45.391 0.922 10.598 1.00 87.62 77 ILE A O 1
ATOM 588 N N . GLY A 1 78 ? 45.186 0.692 12.822 1.00 76.94 78 GLY A N 1
ATOM 589 C CA . GLY A 1 78 ? 46.153 1.734 13.151 1.00 76.94 78 GLY A CA 1
ATOM 590 C C . GLY A 1 78 ? 47.565 1.202 13.389 1.00 76.94 78 GLY A C 1
ATOM 591 O O . GLY A 1 78 ? 47.895 0.049 13.120 1.00 76.94 78 GLY A O 1
ATOM 592 N N . ASN A 1 79 ? 48.415 2.079 13.917 1.00 78.38 79 ASN A N 1
ATOM 593 C CA . ASN A 1 79 ? 49.780 1.772 14.349 1.00 78.38 79 ASN A CA 1
ATOM 594 C C . ASN A 1 79 ? 49.906 1.909 15.880 1.00 78.38 79 ASN A C 1
ATOM 596 O O . ASN A 1 79 ? 48.960 2.310 16.561 1.00 78.38 79 ASN A O 1
ATOM 600 N N . SER A 1 80 ? 51.097 1.641 16.426 1.00 77.19 80 SER A N 1
ATOM 601 C CA . SER A 1 80 ? 51.371 1.685 17.874 1.00 77.19 80 SER A CA 1
ATOM 602 C C . SER A 1 80 ? 51.021 3.014 18.562 1.00 77.19 80 SER A C 1
ATOM 604 O O . SER A 1 80 ? 50.774 3.016 19.763 1.00 77.19 80 SER A O 1
ATOM 606 N N . SER A 1 81 ? 50.969 4.133 17.831 1.00 78.44 81 SER A N 1
ATOM 607 C CA . SER A 1 81 ? 50.633 5.457 18.376 1.00 78.44 81 SER A CA 1
ATOM 608 C C . SER A 1 81 ? 49.144 5.824 18.300 1.00 78.44 81 SER A C 1
ATOM 610 O O . SER A 1 81 ? 48.731 6.807 18.919 1.00 78.44 81 SER A O 1
ATOM 612 N N . GLN A 1 82 ? 48.346 5.074 17.533 1.00 82.62 82 GLN A N 1
ATOM 613 C CA . GLN A 1 82 ? 46.924 5.357 17.298 1.00 82.62 82 GLN A CA 1
ATOM 614 C C . GLN A 1 82 ? 45.989 4.277 17.830 1.00 82.62 82 GLN A C 1
ATOM 616 O O . GLN A 1 82 ? 44.801 4.540 17.895 1.00 82.62 82 GLN A O 1
ATOM 621 N N . GLY A 1 83 ? 46.496 3.100 18.204 1.00 85.38 83 GLY A N 1
ATOM 622 C CA . GLY A 1 83 ? 45.663 1.960 18.593 1.00 85.38 83 GLY A CA 1
ATOM 623 C C . GLY A 1 83 ? 45.194 1.136 17.390 1.00 85.38 83 GLY A C 1
ATOM 624 O O . GLY A 1 83 ? 45.544 1.420 16.245 1.00 85.38 83 GLY A O 1
ATOM 625 N N . HIS A 1 84 ? 44.433 0.073 17.649 1.00 86.25 84 HIS A N 1
ATOM 626 C CA . HIS A 1 84 ? 43.944 -0.866 16.635 1.00 86.25 84 HIS A CA 1
ATOM 627 C C . HIS A 1 84 ? 42.497 -1.272 16.933 1.00 86.25 84 HIS A C 1
ATOM 629 O O . HIS A 1 84 ? 42.144 -1.510 18.087 1.00 86.25 84 HIS A O 1
ATOM 635 N N . GLY A 1 85 ? 41.670 -1.421 15.895 1.00 87.44 85 GLY A N 1
ATOM 636 C CA . GLY A 1 85 ? 40.275 -1.817 16.046 1.00 87.44 85 GLY A CA 1
ATOM 637 C C . GLY A 1 85 ? 39.455 -0.745 16.761 1.00 87.44 85 GLY A C 1
ATOM 638 O O . GLY A 1 85 ? 39.428 0.402 16.325 1.00 87.44 85 GLY A O 1
ATOM 639 N N . TYR A 1 86 ? 38.790 -1.124 17.853 1.00 84.56 86 TYR A N 1
ATOM 640 C CA . TYR A 1 86 ? 37.985 -0.202 18.659 1.00 84.56 86 TYR A CA 1
ATOM 641 C C . TYR A 1 86 ? 38.830 0.899 19.324 1.00 84.56 86 TYR A C 1
ATOM 643 O O . TYR A 1 86 ? 38.376 2.028 19.441 1.00 84.56 86 TYR A O 1
ATOM 651 N N . ASP A 1 87 ? 40.086 0.615 19.680 1.00 83.00 87 ASP A N 1
ATOM 652 C CA . ASP A 1 87 ? 40.965 1.574 20.369 1.00 83.00 87 ASP A CA 1
ATOM 653 C C . ASP A 1 87 ? 41.622 2.600 19.422 1.00 83.00 87 ASP A C 1
ATOM 655 O O . ASP A 1 87 ? 42.518 3.338 19.831 1.00 83.00 87 ASP A O 1
ATOM 659 N N . TYR A 1 88 ? 41.246 2.617 18.139 1.00 87.00 88 TYR A N 1
ATOM 660 C CA . TYR A 1 88 ? 41.855 3.503 17.152 1.00 87.00 88 TYR A CA 1
ATOM 661 C C . TYR A 1 88 ? 41.408 4.958 17.311 1.00 87.00 88 TYR A C 1
ATOM 663 O O . TYR A 1 88 ? 40.216 5.237 17.256 1.00 87.00 88 TYR A O 1
ATOM 671 N N . VAL A 1 89 ? 42.358 5.892 17.388 1.00 87.31 89 VAL A N 1
ATOM 672 C CA . VAL A 1 89 ? 42.089 7.338 17.435 1.00 87.31 89 VAL A CA 1
ATOM 673 C C . VAL A 1 89 ? 42.650 8.036 16.181 1.00 87.31 89 VAL A C 1
ATOM 675 O O . VAL A 1 89 ? 43.880 8.116 16.012 1.00 87.31 89 VAL A O 1
ATOM 678 N N . PRO A 1 90 ? 41.778 8.559 15.296 1.00 86.38 90 PRO A N 1
ATOM 679 C CA . PRO A 1 90 ? 42.181 9.331 14.122 1.00 86.38 90 PRO A CA 1
ATOM 680 C C . PRO A 1 90 ? 42.897 10.637 14.495 1.00 86.38 90 PRO A C 1
ATOM 682 O O . PRO A 1 90 ? 42.623 11.248 15.527 1.00 86.38 90 PRO A O 1
ATOM 685 N N . ARG A 1 91 ? 43.820 11.091 13.641 1.00 83.62 91 ARG A N 1
ATOM 686 C CA . ARG A 1 91 ? 44.540 12.367 13.792 1.00 83.62 91 ARG A CA 1
ATOM 687 C C . ARG A 1 91 ? 44.459 13.188 12.511 1.00 83.62 91 ARG A C 1
ATOM 689 O O . ARG A 1 91 ? 44.395 12.625 11.419 1.00 83.62 91 ARG A O 1
ATOM 696 N N . LEU A 1 92 ? 44.543 14.514 12.638 1.00 78.56 92 LEU A N 1
ATOM 697 C CA . LEU A 1 92 ? 44.564 15.462 11.516 1.00 78.56 92 LEU A CA 1
ATOM 698 C C . LEU A 1 92 ? 45.922 15.44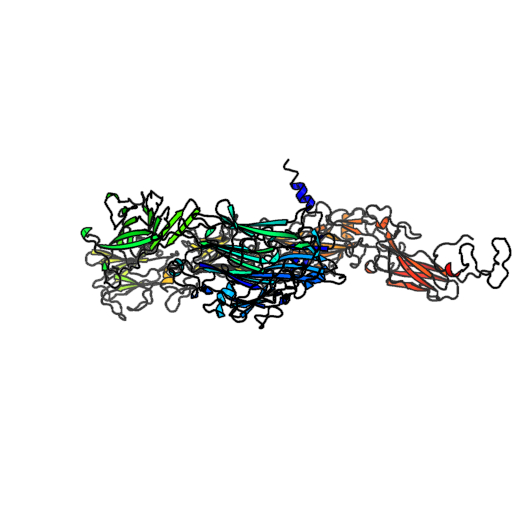1 10.777 1.00 78.56 92 LEU A C 1
ATOM 700 O O . LEU A 1 92 ? 46.640 16.434 10.702 1.00 78.56 92 LEU A O 1
ATOM 704 N N . GLU A 1 93 ? 46.298 14.277 10.250 1.00 71.12 93 GLU A N 1
ATOM 705 C CA . GLU A 1 93 ? 47.562 13.997 9.569 1.00 71.12 93 GLU A CA 1
ATOM 706 C C . GLU A 1 93 ? 47.319 13.096 8.343 1.00 71.12 93 GLU A C 1
ATOM 708 O O . GLU A 1 93 ? 46.405 12.268 8.312 1.00 71.12 93 GLU A O 1
ATOM 713 N N . TRP A 1 94 ? 48.149 13.238 7.305 1.00 61.22 94 TRP A N 1
ATOM 714 C CA . TRP A 1 94 ? 48.016 12.458 6.069 1.00 61.22 94 TRP A CA 1
ATOM 715 C C . TRP A 1 94 ? 48.196 10.950 6.335 1.00 61.22 94 TRP A C 1
ATOM 717 O O . TRP A 1 94 ? 49.200 10.548 6.919 1.00 61.22 94 TRP A O 1
ATOM 727 N N . LEU A 1 95 ? 47.220 10.128 5.912 1.00 60.59 95 LEU A N 1
ATOM 728 C CA . LEU A 1 95 ? 47.149 8.664 6.125 1.00 60.59 95 LEU A CA 1
ATOM 729 C C . LEU A 1 95 ? 47.133 8.202 7.600 1.00 60.59 95 LEU A C 1
ATOM 731 O O . LEU A 1 95 ? 47.368 7.030 7.885 1.00 60.59 95 LEU A O 1
ATOM 735 N N . LYS A 1 96 ? 46.818 9.106 8.536 1.00 69.50 96 LYS A N 1
ATOM 736 C CA . LYS A 1 96 ? 46.572 8.800 9.957 1.00 69.50 96 LYS A CA 1
ATOM 737 C C . LYS A 1 96 ? 45.194 9.289 10.438 1.00 69.50 96 LYS A C 1
ATOM 739 O O . LYS A 1 96 ? 44.958 9.346 11.641 1.00 69.50 96 LYS A O 1
ATOM 744 N N . GLY A 1 97 ? 44.315 9.681 9.519 1.00 78.06 97 GLY A N 1
ATOM 745 C CA . GLY A 1 97 ? 42.950 10.138 9.804 1.00 78.06 97 GLY A CA 1
ATOM 746 C C . GLY A 1 97 ? 41.907 9.025 9.678 1.00 78.06 97 GLY A C 1
ATOM 747 O O . GLY A 1 97 ? 42.252 7.854 9.571 1.00 78.06 97 GLY A O 1
ATOM 748 N N . SER A 1 98 ? 40.625 9.391 9.621 1.00 80.25 98 SER A N 1
ATOM 749 C CA . SER A 1 98 ? 39.510 8.426 9.563 1.00 80.25 98 SER A CA 1
ATOM 750 C C . SER A 1 98 ? 39.442 7.631 8.246 1.00 80.25 98 SER A C 1
ATOM 752 O O . SER A 1 98 ? 38.760 6.617 8.163 1.00 80.25 98 SER A O 1
ATOM 754 N N . VAL A 1 99 ? 40.158 8.067 7.202 1.00 82.94 99 VAL A N 1
ATOM 755 C CA . VAL A 1 99 ? 40.335 7.314 5.948 1.00 82.94 99 VAL A CA 1
ATOM 756 C C . VAL A 1 99 ? 41.633 6.513 6.052 1.00 82.94 99 VAL A C 1
ATOM 758 O O . VAL A 1 99 ? 42.703 6.983 5.661 1.00 82.94 99 VAL A O 1
ATOM 761 N N . VAL A 1 100 ? 41.521 5.314 6.618 1.00 85.25 100 VAL A N 1
ATOM 762 C CA . VAL A 1 100 ? 42.626 4.399 6.939 1.00 85.25 100 VAL A CA 1
ATOM 763 C C . VAL A 1 100 ? 42.284 2.976 6.489 1.00 85.25 100 VAL A C 1
ATOM 765 O O . VAL A 1 100 ? 41.157 2.704 6.082 1.00 85.25 100 VAL A O 1
ATOM 768 N N . ASN A 1 101 ? 43.262 2.072 6.522 1.00 88.50 101 ASN A N 1
ATOM 769 C CA . ASN A 1 101 ? 43.043 0.644 6.318 1.00 88.50 101 ASN A CA 1
ATOM 770 C C . ASN A 1 101 ? 41.992 0.106 7.297 1.00 88.50 101 ASN A C 1
ATOM 772 O O . ASN A 1 101 ? 42.049 0.425 8.486 1.00 88.50 101 ASN A O 1
ATOM 776 N N . VAL A 1 102 ? 41.066 -0.723 6.817 1.00 91.25 102 VAL A N 1
ATOM 777 C CA . VAL A 1 102 ? 40.029 -1.350 7.642 1.00 91.25 102 VAL A CA 1
ATOM 778 C C . VAL A 1 102 ? 39.951 -2.855 7.408 1.00 91.25 102 VAL A C 1
ATOM 780 O O . VAL A 1 102 ? 40.211 -3.329 6.305 1.00 91.25 102 VAL A O 1
ATOM 783 N N . TYR A 1 103 ? 39.521 -3.596 8.427 1.00 92.56 103 TYR A N 1
ATOM 784 C CA . TYR A 1 103 ? 39.152 -5.010 8.337 1.00 92.56 103 TYR A CA 1
ATOM 785 C C . TYR A 1 103 ? 37.686 -5.228 8.713 1.00 92.56 103 TYR A C 1
ATOM 787 O O . TYR A 1 103 ? 37.085 -4.440 9.452 1.00 92.56 103 TYR A O 1
ATOM 795 N N . PHE A 1 104 ? 37.101 -6.319 8.228 1.00 94.12 104 PHE A N 1
ATOM 796 C CA . PHE A 1 104 ? 35.720 -6.669 8.526 1.00 94.12 104 PHE A CA 1
ATOM 797 C C . PHE A 1 104 ? 35.537 -7.354 9.881 1.00 94.12 104 PHE A C 1
ATOM 799 O O . PHE A 1 104 ? 36.220 -8.319 10.233 1.00 94.12 104 PHE A O 1
ATOM 806 N N . VAL A 1 105 ? 34.523 -6.891 10.613 1.00 91.69 105 VAL A N 1
ATOM 807 C CA . VAL A 1 105 ? 34.047 -7.506 11.856 1.00 91.69 105 VAL A CA 1
ATOM 808 C C . VAL A 1 105 ? 33.333 -8.818 11.533 1.00 91.69 105 VAL A C 1
ATOM 810 O O . VAL A 1 105 ? 32.585 -8.913 10.558 1.00 91.69 105 VAL A O 1
ATOM 813 N N . LYS A 1 106 ? 33.551 -9.842 12.365 1.00 90.38 106 LYS A N 1
ATOM 814 C CA . LYS A 1 106 ? 32.933 -11.174 12.248 1.00 90.38 106 LYS A CA 1
ATOM 815 C C . LYS A 1 106 ? 32.396 -11.649 13.603 1.00 90.38 106 LYS A C 1
ATOM 817 O O . LYS A 1 106 ? 32.732 -12.741 14.062 1.00 90.38 106 LYS A O 1
ATOM 822 N N . ASP A 1 107 ? 31.588 -10.804 14.251 1.00 87.31 107 ASP A N 1
ATOM 823 C CA . ASP A 1 107 ? 31.002 -11.076 15.576 1.00 87.31 107 ASP A CA 1
ATOM 824 C C . ASP A 1 107 ? 30.063 -12.300 15.570 1.00 87.31 107 ASP A C 1
ATOM 826 O O . ASP A 1 107 ? 29.861 -12.927 16.612 1.00 87.31 107 ASP A O 1
ATOM 830 N N . GLU A 1 108 ? 29.491 -12.647 14.412 1.00 84.75 108 GLU A N 1
ATOM 831 C CA . GLU A 1 108 ? 28.630 -13.808 14.211 1.00 84.75 108 GLU A CA 1
ATOM 832 C C . GLU A 1 108 ? 29.068 -14.590 12.966 1.00 84.75 108 GLU A C 1
ATOM 834 O O . GLU A 1 108 ? 28.843 -14.192 11.829 1.00 84.75 108 GLU A O 1
ATOM 839 N N . LYS A 1 109 ? 29.688 -15.751 13.180 1.00 83.56 109 LYS A N 1
ATOM 840 C CA . LYS A 1 109 ? 30.246 -16.560 12.086 1.00 83.56 109 LYS A CA 1
ATOM 841 C C . LYS A 1 109 ? 29.199 -17.425 11.384 1.00 83.56 109 LYS A C 1
ATOM 843 O O . LYS A 1 109 ? 29.429 -17.882 10.269 1.00 83.56 109 LYS A O 1
ATOM 848 N N . THR A 1 110 ? 28.064 -17.692 12.027 1.00 85.06 110 THR A N 1
ATOM 849 C CA . THR A 1 110 ? 27.096 -18.671 11.525 1.00 85.06 110 THR A CA 1
ATOM 850 C C . THR A 1 110 ? 26.156 -18.025 10.516 1.00 85.06 110 THR A C 1
ATOM 852 O O . THR A 1 110 ? 25.316 -17.206 10.885 1.00 85.06 110 THR A O 1
ATOM 855 N N . GLY A 1 111 ? 26.264 -18.435 9.251 1.00 85.56 111 GLY A N 1
ATOM 856 C CA . GLY A 1 111 ? 25.359 -18.022 8.174 1.00 85.56 111 GLY A CA 1
ATOM 857 C C . GLY A 1 111 ? 25.733 -16.719 7.458 1.00 85.56 111 GLY A C 1
ATOM 858 O O . GLY A 1 111 ? 25.047 -16.354 6.503 1.00 85.56 111 GLY A O 1
ATOM 859 N N . PHE A 1 112 ? 26.828 -16.063 7.850 1.00 93.44 112 PHE A N 1
ATOM 860 C CA . PHE A 1 112 ? 27.394 -14.882 7.187 1.00 93.44 112 PHE A CA 1
ATOM 861 C C . PHE A 1 112 ? 28.615 -15.255 6.344 1.00 93.44 112 PHE A C 1
ATOM 863 O O . PHE A 1 112 ? 29.349 -16.185 6.674 1.00 93.44 112 PHE A O 1
ATOM 870 N N . SER A 1 113 ? 28.815 -14.540 5.244 1.00 90.38 113 SER A N 1
ATOM 871 C CA . SER A 1 113 ? 29.785 -14.869 4.200 1.00 90.38 113 SER A CA 1
ATOM 872 C C . SER A 1 113 ? 31.087 -14.078 4.352 1.00 90.38 113 SER A C 1
ATOM 874 O O . SER A 1 113 ? 32.160 -14.655 4.184 1.00 90.38 113 SER A O 1
ATOM 876 N N . PHE A 1 114 ? 31.028 -12.778 4.678 1.00 90.25 114 PHE A N 1
ATOM 877 C CA . PHE A 1 114 ? 32.250 -11.954 4.747 1.00 90.25 114 PHE A CA 1
ATOM 878 C C . PHE A 1 114 ? 32.309 -10.905 5.865 1.00 90.25 114 PHE A C 1
ATOM 880 O O . PHE A 1 114 ? 33.409 -10.646 6.352 1.00 90.25 114 PHE A O 1
ATOM 887 N N . ASN A 1 115 ? 31.189 -10.352 6.337 1.00 95.06 115 ASN A N 1
ATOM 888 C CA . ASN A 1 115 ? 31.174 -9.470 7.510 1.00 95.06 115 ASN A CA 1
ATOM 889 C C . ASN A 1 115 ? 29.889 -9.636 8.330 1.00 95.06 115 ASN A C 1
ATOM 891 O O . ASN A 1 115 ? 28.872 -10.089 7.811 1.00 95.06 115 ASN A O 1
ATOM 895 N N . SER A 1 116 ? 29.944 -9.323 9.624 1.00 95.00 116 SER A N 1
ATOM 896 C CA . SER A 1 116 ? 28.801 -9.406 10.539 1.00 95.00 116 SER A CA 1
ATOM 897 C C . SER A 1 116 ? 29.091 -8.674 11.848 1.00 95.00 116 SER A C 1
ATOM 899 O O . SER A 1 116 ? 30.162 -8.870 12.431 1.00 95.00 116 SER A O 1
ATOM 901 N N . ALA A 1 117 ? 28.114 -7.939 12.366 1.00 92.25 117 ALA A N 1
ATOM 902 C CA . ALA A 1 117 ? 28.188 -7.296 13.674 1.00 92.25 117 ALA A CA 1
ATOM 903 C C . ALA A 1 117 ? 26.880 -7.484 14.454 1.00 92.25 117 ALA A C 1
ATOM 905 O O . ALA A 1 117 ? 25.806 -7.554 13.851 1.00 92.25 117 ALA A O 1
ATOM 906 N N . LYS A 1 118 ? 26.965 -7.564 15.788 1.00 91.75 118 LYS A N 1
ATOM 907 C CA . LYS A 1 118 ? 25.811 -7.777 16.678 1.00 91.75 118 LYS A CA 1
ATOM 908 C C . LYS A 1 118 ? 25.590 -6.605 17.631 1.00 91.75 118 LYS A C 1
ATOM 910 O O . LYS A 1 118 ? 26.549 -5.967 18.059 1.00 91.75 118 LYS A O 1
ATOM 915 N N . ALA A 1 119 ? 24.335 -6.376 18.000 1.00 91.88 119 ALA A N 1
ATOM 916 C CA . ALA A 1 119 ? 23.931 -5.364 18.968 1.00 91.88 119 ALA A CA 1
ATOM 917 C C . ALA A 1 119 ? 22.750 -5.862 19.816 1.00 91.88 119 ALA A C 1
ATOM 919 O O . ALA A 1 119 ? 21.977 -6.709 19.364 1.00 91.88 119 ALA A O 1
ATOM 920 N N . THR A 1 120 ? 22.609 -5.343 21.038 1.00 92.38 120 THR A N 1
ATOM 921 C CA . THR A 1 120 ? 21.584 -5.782 22.002 1.00 92.38 120 THR A CA 1
ATOM 922 C C . THR A 1 120 ? 20.797 -4.590 22.530 1.00 92.38 120 THR A C 1
ATOM 924 O O . THR A 1 120 ? 21.395 -3.599 22.939 1.00 92.38 120 THR A O 1
ATOM 927 N N . PHE A 1 121 ? 19.464 -4.684 22.553 1.00 93.50 121 PHE A N 1
ATOM 928 C CA . PHE A 1 121 ? 18.633 -3.660 23.195 1.00 93.50 121 PHE A CA 1
ATOM 929 C C . PHE A 1 121 ? 18.798 -3.671 24.718 1.00 93.50 121 PHE A C 1
ATOM 931 O O . PHE A 1 121 ? 18.612 -4.710 25.354 1.00 93.50 121 PHE A O 1
ATOM 938 N N . ASP A 1 122 ? 19.043 -2.494 25.297 1.00 89.88 122 ASP A N 1
ATOM 939 C CA . ASP A 1 122 ? 19.004 -2.255 26.741 1.00 89.88 122 ASP A CA 1
ATOM 940 C C . ASP A 1 122 ? 17.801 -1.368 27.103 1.00 89.88 122 ASP A C 1
ATOM 942 O O . ASP A 1 122 ? 17.689 -0.220 26.656 1.00 89.88 122 ASP A O 1
ATOM 946 N N . PHE A 1 123 ? 16.897 -1.935 27.908 1.00 92.38 123 PHE A N 1
ATOM 947 C CA . PHE A 1 123 ? 15.697 -1.277 28.437 1.00 92.38 123 PHE A CA 1
ATOM 948 C C . PHE A 1 123 ? 15.717 -1.152 29.969 1.00 92.38 123 PHE A C 1
ATOM 950 O O . PHE A 1 123 ? 14.671 -0.924 30.579 1.00 92.38 123 PHE A O 1
ATOM 957 N N . SER A 1 124 ? 16.864 -1.376 30.614 1.00 86.81 124 SER A N 1
ATOM 958 C CA . SER A 1 124 ? 16.988 -1.391 32.081 1.00 86.81 124 SER A CA 1
ATOM 959 C C . SER A 1 124 ? 16.609 -0.056 32.740 1.00 86.81 124 SER A C 1
ATOM 961 O O . SER A 1 124 ? 16.138 -0.019 33.876 1.00 86.81 124 SER A O 1
ATOM 963 N N . ASP A 1 125 ? 16.750 1.031 31.995 1.00 86.56 125 ASP A N 1
ATOM 964 C CA . ASP A 1 125 ? 16.469 2.416 32.345 1.00 86.56 125 ASP A CA 1
ATOM 965 C C . ASP A 1 125 ? 15.003 2.842 32.101 1.00 86.56 125 ASP A C 1
ATOM 967 O O . ASP A 1 125 ? 14.600 3.933 32.517 1.00 86.56 125 ASP A O 1
ATOM 971 N N . VAL A 1 126 ? 14.167 1.987 31.494 1.00 90.44 126 VAL A N 1
ATOM 972 C CA . VAL A 1 126 ? 12.772 2.328 31.161 1.00 90.44 126 VAL A CA 1
ATOM 973 C C . VAL A 1 126 ? 11.830 2.111 32.349 1.00 90.44 126 VAL A C 1
ATOM 975 O O . VAL A 1 126 ? 11.645 0.989 32.839 1.00 90.44 126 VAL A O 1
ATOM 978 N N . LYS A 1 127 ? 11.168 3.196 32.770 1.00 90.56 127 LYS A N 1
ATOM 979 C CA . LYS A 1 127 ? 10.233 3.228 33.903 1.00 90.56 127 LYS A CA 1
ATOM 980 C C . LYS A 1 127 ? 8.889 3.859 33.539 1.00 90.56 127 LYS A C 1
ATOM 982 O O . LYS A 1 127 ? 8.818 4.699 32.645 1.00 90.56 127 LYS A O 1
ATOM 987 N N . ASN A 1 128 ? 7.837 3.468 34.254 1.00 89.44 128 ASN A N 1
ATOM 988 C CA . ASN A 1 128 ? 6.498 4.052 34.130 1.00 89.44 128 ASN A CA 1
ATOM 989 C C . ASN A 1 128 ? 6.356 5.360 34.950 1.00 89.44 128 ASN A C 1
ATOM 991 O O . ASN A 1 128 ? 7.305 5.797 35.606 1.00 89.44 128 ASN A O 1
ATOM 995 N N . ILE A 1 129 ? 5.183 6.006 34.922 1.00 83.75 129 ILE A N 1
ATOM 996 C CA . ILE A 1 129 ? 4.939 7.284 35.625 1.00 83.75 129 ILE A CA 1
ATOM 997 C C . ILE A 1 129 ? 4.971 7.158 37.157 1.00 83.75 129 ILE A C 1
ATOM 999 O O . ILE A 1 129 ? 5.138 8.164 37.839 1.00 83.75 129 ILE A O 1
ATOM 1003 N N . GLN A 1 130 ? 4.851 5.942 37.698 1.00 84.00 130 GLN A N 1
ATOM 1004 C CA . GLN A 1 130 ? 5.024 5.623 39.119 1.00 84.00 130 GLN A CA 1
ATOM 1005 C C . GLN A 1 130 ? 6.469 5.224 39.473 1.00 84.00 130 GLN A C 1
ATOM 1007 O O . GLN A 1 130 ? 6.728 4.805 40.598 1.00 84.00 130 GLN A O 1
ATOM 1012 N N . ASN A 1 131 ? 7.424 5.385 38.545 1.00 86.44 131 ASN A N 1
ATOM 1013 C CA . ASN A 1 131 ? 8.842 5.041 38.711 1.00 86.44 131 ASN A CA 1
ATOM 1014 C C . ASN A 1 131 ? 9.117 3.525 38.864 1.00 86.44 131 ASN A C 1
ATOM 1016 O O . ASN A 1 131 ? 10.183 3.130 39.338 1.00 86.44 131 ASN A O 1
ATOM 1020 N N . GLU A 1 132 ? 8.193 2.671 38.418 1.00 89.94 132 GLU A N 1
ATOM 1021 C CA . GLU A 1 132 ? 8.361 1.214 38.375 1.00 89.94 132 GLU A CA 1
ATOM 1022 C C . GLU A 1 132 ? 9.087 0.798 37.088 1.00 89.94 132 GLU A C 1
ATOM 1024 O O . GLU A 1 132 ? 8.813 1.330 36.009 1.00 89.94 132 GLU A O 1
ATOM 1029 N N . ALA A 1 133 ? 10.001 -0.172 37.175 1.00 91.38 133 ALA A N 1
ATOM 1030 C CA . ALA A 1 133 ? 10.722 -0.686 36.012 1.00 91.38 133 ALA A CA 1
ATOM 1031 C C . ALA A 1 133 ? 9.794 -1.507 35.101 1.00 91.38 133 ALA A C 1
ATOM 1033 O O . ALA A 1 133 ? 9.163 -2.468 35.542 1.00 91.38 133 ALA A O 1
ATOM 1034 N N . ILE A 1 134 ? 9.745 -1.155 33.814 1.00 92.94 134 ILE A N 1
ATOM 1035 C CA . ILE A 1 134 ? 8.883 -1.822 32.819 1.00 92.94 134 ILE A CA 1
ATOM 1036 C C . ILE A 1 134 ? 9.657 -2.403 31.635 1.00 92.94 134 ILE A C 1
ATOM 1038 O O . ILE A 1 134 ? 9.057 -3.009 30.749 1.00 92.94 134 ILE A O 1
ATOM 1042 N N . GLY A 1 135 ? 10.985 -2.270 31.624 1.00 90.31 135 GLY A N 1
ATOM 1043 C CA . GLY A 1 135 ? 11.830 -2.726 30.523 1.00 90.31 135 GLY A CA 1
ATOM 1044 C C . GLY A 1 135 ? 11.639 -4.198 30.155 1.00 90.31 135 GLY A C 1
ATOM 1045 O O . GLY A 1 135 ? 11.653 -4.532 28.975 1.00 90.31 135 GLY A O 1
ATOM 1046 N N . SER A 1 136 ? 11.395 -5.093 31.120 1.00 91.00 136 SER A N 1
ATOM 1047 C CA . SER A 1 136 ? 11.148 -6.528 30.871 1.00 91.00 136 SER A CA 1
ATOM 1048 C C . SER A 1 136 ? 9.854 -6.812 30.098 1.00 91.00 136 SER A C 1
ATOM 1050 O O . SER A 1 136 ? 9.735 -7.860 29.467 1.00 91.00 136 SER A O 1
ATOM 1052 N N . LYS A 1 137 ? 8.899 -5.875 30.109 1.00 92.75 137 LYS A N 1
ATOM 1053 C CA . LYS A 1 137 ? 7.606 -5.991 29.420 1.00 92.75 137 LYS A CA 1
ATOM 1054 C C . LYS A 1 137 ? 7.669 -5.556 27.955 1.00 92.75 137 LYS A C 1
ATOM 1056 O O . LYS A 1 137 ? 6.755 -5.867 27.187 1.00 92.75 137 LYS A O 1
ATOM 1061 N N . ILE A 1 138 ? 8.742 -4.868 27.557 1.00 94.94 138 ILE A N 1
ATOM 1062 C CA . ILE A 1 138 ? 9.010 -4.501 26.165 1.00 94.94 138 ILE A CA 1
ATOM 1063 C C . ILE A 1 138 ? 9.463 -5.766 25.436 1.00 94.94 138 ILE A C 1
ATOM 1065 O O . ILE A 1 138 ? 10.617 -6.186 25.508 1.00 94.94 138 ILE A O 1
ATOM 1069 N N . THR A 1 139 ? 8.494 -6.404 24.789 1.00 95.75 139 THR A N 1
ATOM 1070 C CA . THR A 1 139 ? 8.641 -7.631 24.000 1.00 95.75 139 THR A CA 1
ATOM 1071 C C . THR A 1 139 ? 8.031 -7.404 22.623 1.00 95.75 139 THR A C 1
ATOM 1073 O O . THR A 1 139 ? 7.358 -6.395 22.397 1.00 95.75 139 THR A O 1
ATOM 1076 N N . GLY A 1 140 ? 8.197 -8.358 21.710 1.00 94.88 140 GLY A N 1
ATOM 1077 C CA . GLY A 1 140 ? 7.665 -8.268 20.353 1.00 94.88 140 GLY A CA 1
ATOM 1078 C C . GLY A 1 140 ? 6.168 -7.939 20.283 1.00 94.88 140 GLY A C 1
ATOM 1079 O O . GLY A 1 140 ? 5.751 -7.218 19.389 1.00 94.88 140 GLY A O 1
ATOM 1080 N N . LYS A 1 141 ? 5.365 -8.334 21.283 1.00 93.94 141 LYS A N 1
ATOM 1081 C CA . LYS A 1 141 ? 3.931 -7.987 21.365 1.00 93.94 141 LYS A CA 1
ATOM 1082 C C . LYS A 1 141 ? 3.647 -6.484 21.459 1.00 93.94 141 LYS A C 1
ATOM 1084 O O . LYS A 1 141 ? 2.543 -6.070 21.130 1.00 93.94 141 LYS A O 1
ATOM 1089 N N . LYS A 1 142 ? 4.599 -5.696 21.962 1.00 94.81 142 LYS A N 1
ATOM 1090 C CA . LYS A 1 142 ? 4.469 -4.241 22.122 1.00 94.81 142 LYS A CA 1
ATOM 1091 C C . LYS A 1 142 ? 5.028 -3.473 20.926 1.00 94.81 142 LYS A C 1
ATOM 1093 O O . LYS A 1 142 ? 4.794 -2.281 20.824 1.00 94.81 142 LYS A O 1
ATOM 1098 N N . VAL A 1 143 ? 5.776 -4.114 20.028 1.00 96.56 143 VAL A N 1
ATOM 1099 C CA . VAL A 1 143 ? 6.370 -3.443 18.865 1.00 96.56 143 VAL A CA 1
ATOM 1100 C C . VAL A 1 143 ? 5.273 -3.118 17.856 1.00 96.56 143 VAL A C 1
ATOM 1102 O O . VAL A 1 143 ? 4.543 -4.012 17.438 1.00 96.56 143 VAL A O 1
ATOM 1105 N N . ILE A 1 144 ? 5.166 -1.858 17.440 1.00 95.69 144 ILE A N 1
ATOM 1106 C CA . ILE A 1 144 ? 4.227 -1.420 16.395 1.00 95.69 144 ILE A CA 1
ATOM 1107 C C . ILE A 1 144 ? 4.930 -1.124 15.067 1.00 95.69 144 ILE A C 1
ATOM 1109 O O . ILE A 1 144 ? 4.306 -1.256 14.021 1.00 95.69 144 ILE A O 1
ATOM 1113 N N . LEU A 1 145 ? 6.231 -0.822 15.110 1.00 96.56 145 LEU A N 1
ATOM 1114 C CA . LEU A 1 145 ? 7.103 -0.642 13.950 1.00 96.56 145 LEU A CA 1
ATOM 1115 C C . LEU A 1 145 ? 8.509 -1.147 14.295 1.00 96.56 145 LEU A C 1
ATOM 1117 O O . LEU A 1 145 ? 9.016 -0.845 15.375 1.00 96.56 145 LEU A O 1
ATOM 1121 N N . ALA A 1 146 ? 9.161 -1.857 13.378 1.00 97.88 146 ALA A N 1
ATOM 1122 C CA . ALA A 1 146 ? 10.601 -2.081 13.399 1.00 97.88 146 ALA A CA 1
ATOM 1123 C C . ALA A 1 146 ? 11.193 -1.904 12.000 1.00 97.88 146 ALA A C 1
ATOM 1125 O O . ALA A 1 146 ? 10.727 -2.513 11.038 1.00 97.88 146 ALA A O 1
ATOM 1126 N N . ARG A 1 147 ? 12.249 -1.099 11.887 1.00 97.75 147 ARG A N 1
ATOM 1127 C CA . ARG A 1 147 ? 12.903 -0.804 10.612 1.00 97.75 147 ARG A CA 1
ATOM 1128 C C . ARG A 1 147 ? 14.407 -1.010 10.718 1.00 97.75 147 ARG A C 1
ATOM 1130 O O . ARG A 1 147 ? 15.047 -0.487 11.630 1.00 97.75 147 ARG A O 1
ATOM 1137 N N . LEU A 1 148 ? 14.938 -1.798 9.790 1.00 98.62 148 LEU A N 1
ATOM 1138 C CA . LEU A 1 148 ? 16.360 -2.085 9.651 1.00 98.62 148 LEU A CA 1
ATOM 1139 C C . LEU A 1 148 ? 16.963 -1.121 8.628 1.00 98.62 148 LEU A C 1
ATOM 1141 O O . LEU A 1 148 ? 16.404 -0.956 7.545 1.00 98.62 148 LEU A O 1
ATOM 1145 N N . TYR A 1 149 ? 18.104 -0.530 8.960 1.00 98.44 149 TYR A N 1
ATOM 1146 C CA . TYR A 1 149 ? 18.887 0.379 8.127 1.00 98.44 149 TYR A CA 1
ATOM 1147 C C . TYR A 1 149 ? 20.291 -0.180 7.957 1.00 98.44 149 TYR A C 1
ATOM 1149 O O . TYR A 1 149 ? 20.864 -0.692 8.918 1.00 98.44 149 TYR A O 1
ATOM 1157 N N . TRP A 1 150 ? 20.866 -0.056 6.767 1.00 98.06 150 TRP A N 1
ATOM 1158 C CA . TRP A 1 150 ? 22.272 -0.364 6.535 1.00 98.06 150 TRP A CA 1
ATOM 1159 C C . TRP A 1 150 ? 22.851 0.509 5.433 1.00 98.06 150 TRP A C 1
ATOM 1161 O O . TRP A 1 150 ? 22.143 0.976 4.540 1.00 98.06 150 TRP A O 1
ATOM 1171 N N . ALA A 1 151 ? 24.154 0.734 5.514 1.00 96.56 151 ALA A N 1
ATOM 1172 C CA . ALA A 1 151 ? 24.892 1.549 4.566 1.00 96.56 151 ALA A CA 1
ATOM 1173 C C . ALA A 1 151 ? 26.316 1.020 4.412 1.00 96.56 151 ALA A C 1
ATOM 1175 O O . ALA A 1 151 ? 26.849 0.338 5.296 1.00 96.56 151 ALA A O 1
ATOM 1176 N N . GLY A 1 152 ? 26.944 1.369 3.295 1.00 94.88 152 GLY A N 1
ATOM 1177 C CA . GLY A 1 152 ? 28.323 1.000 3.022 1.00 94.88 152 GLY A CA 1
ATOM 1178 C C . GLY A 1 152 ? 28.966 1.866 1.950 1.00 94.88 152 GLY A C 1
ATOM 1179 O O . GLY A 1 152 ? 28.287 2.453 1.103 1.00 94.88 152 GLY A O 1
ATOM 1180 N N . ALA A 1 153 ? 30.296 1.920 1.991 1.00 94.19 153 ALA A N 1
ATOM 1181 C CA . ALA A 1 153 ? 31.123 2.542 0.970 1.00 94.19 153 ALA A CA 1
ATOM 1182 C C . ALA A 1 153 ? 31.887 1.478 0.165 1.00 94.19 153 ALA A C 1
ATOM 1184 O O . ALA A 1 153 ? 32.650 0.668 0.700 1.00 94.19 153 ALA A O 1
ATOM 1185 N N . ILE A 1 154 ? 31.663 1.487 -1.145 1.00 95.06 154 ILE A N 1
ATOM 1186 C CA . ILE A 1 154 ? 32.261 0.602 -2.139 1.00 95.06 154 ILE A CA 1
ATOM 1187 C C . ILE A 1 154 ? 33.230 1.422 -2.992 1.00 95.06 154 ILE A C 1
ATOM 1189 O O . ILE A 1 154 ? 32.859 2.441 -3.575 1.00 95.06 154 ILE A O 1
ATOM 1193 N N . ALA A 1 155 ? 34.470 0.973 -3.097 1.00 93.44 155 ALA A N 1
ATOM 1194 C CA . ALA A 1 155 ? 35.496 1.553 -3.936 1.00 93.44 155 ALA A CA 1
ATOM 1195 C C . ALA A 1 155 ? 36.239 0.429 -4.651 1.00 93.44 155 ALA A C 1
ATOM 1197 O O . ALA A 1 155 ? 36.526 -0.616 -4.072 1.00 93.44 155 ALA A O 1
ATOM 1198 N N . ASN A 1 156 ? 36.567 0.643 -5.923 1.00 92.69 156 ASN A N 1
ATOM 1199 C CA . ASN A 1 156 ? 37.386 -0.301 -6.674 1.00 92.69 156 ASN A CA 1
ATOM 1200 C C . ASN A 1 156 ? 38.311 0.441 -7.634 1.00 92.69 156 ASN A C 1
ATOM 1202 O O . ASN A 1 156 ? 37.937 1.480 -8.181 1.00 92.69 156 ASN A O 1
ATOM 1206 N N . LYS A 1 157 ? 39.516 -0.089 -7.848 1.00 89.62 157 LYS A N 1
ATOM 1207 C CA . LYS A 1 157 ? 40.490 0.451 -8.800 1.00 89.62 157 LYS A CA 1
ATOM 1208 C C . LYS A 1 157 ? 40.560 -0.453 -10.019 1.00 89.62 157 LYS A C 1
ATOM 1210 O O . LYS A 1 157 ? 40.636 -1.673 -9.893 1.00 89.62 157 LYS A O 1
ATOM 1215 N N . TRP A 1 158 ? 40.555 0.142 -11.205 1.00 87.75 158 TRP A N 1
ATOM 1216 C CA . TRP A 1 158 ? 40.606 -0.598 -12.462 1.00 87.75 158 TRP A CA 1
ATOM 1217 C C . TRP A 1 158 ? 41.883 -0.260 -13.234 1.00 87.75 158 TRP A C 1
ATOM 1219 O O . TRP A 1 158 ? 42.449 0.823 -13.097 1.00 87.75 158 TRP A O 1
ATOM 1229 N N . HIS A 1 159 ? 42.330 -1.189 -14.076 1.00 75.06 159 HIS A N 1
ATOM 1230 C CA . HIS A 1 159 ? 43.403 -0.955 -15.039 1.00 75.06 159 HIS A CA 1
ATOM 1231 C C . HIS A 1 159 ? 42.798 -0.958 -16.444 1.00 75.06 159 HIS A C 1
ATOM 1233 O O . HIS A 1 159 ? 42.548 -2.027 -16.991 1.00 75.06 159 HIS A O 1
ATOM 1239 N N . ASN A 1 160 ? 42.543 0.226 -17.014 1.00 66.88 160 ASN A N 1
ATOM 1240 C CA . ASN A 1 160 ? 42.059 0.399 -18.393 1.00 66.88 160 ASN A CA 1
ATOM 1241 C C . ASN A 1 160 ? 40.841 -0.484 -18.748 1.00 66.88 160 ASN A C 1
ATOM 1243 O O . ASN A 1 160 ? 40.862 -1.221 -19.731 1.00 66.88 160 ASN A O 1
ATOM 1247 N N . ALA A 1 161 ? 39.774 -0.430 -17.944 1.00 73.56 161 ALA A N 1
ATOM 1248 C CA . ALA A 1 161 ? 38.558 -1.192 -18.231 1.00 73.56 161 ALA A CA 1
ATOM 1249 C C . ALA A 1 161 ? 37.863 -0.689 -19.518 1.00 73.56 161 ALA A C 1
ATOM 1251 O O . ALA A 1 161 ? 37.662 0.512 -19.690 1.00 73.56 161 ALA A O 1
ATOM 1252 N N . HIS A 1 162 ? 37.494 -1.612 -20.415 1.00 73.12 162 HIS A N 1
ATOM 1253 C CA . HIS A 1 162 ? 36.857 -1.297 -21.705 1.00 73.12 162 HIS A CA 1
ATOM 1254 C C . HIS A 1 162 ? 35.336 -1.076 -21.601 1.00 73.12 162 HIS A C 1
ATOM 1256 O O . HIS A 1 162 ? 34.801 -0.228 -22.307 1.00 73.12 162 HIS A O 1
ATOM 1262 N N . ASP A 1 163 ? 34.655 -1.798 -20.703 1.00 87.25 163 ASP A N 1
ATOM 1263 C CA . ASP A 1 163 ? 33.216 -1.661 -20.426 1.00 87.25 163 ASP A CA 1
ATOM 1264 C C . ASP A 1 163 ? 33.012 -1.205 -18.973 1.00 87.25 163 ASP A C 1
ATOM 1266 O O . ASP A 1 163 ? 32.885 -2.005 -18.038 1.00 87.25 163 ASP A O 1
ATOM 1270 N N . LEU A 1 164 ? 33.087 0.115 -18.784 1.00 89.31 164 LEU A N 1
ATOM 1271 C CA . LEU A 1 164 ? 33.083 0.752 -17.465 1.00 89.31 164 LEU A CA 1
ATOM 1272 C C . LEU A 1 164 ? 31.768 0.526 -16.719 1.00 89.31 164 LEU A C 1
ATOM 1274 O O . LEU A 1 164 ? 31.784 0.263 -15.521 1.00 89.31 164 LEU A O 1
ATOM 1278 N N . GLN A 1 165 ? 30.643 0.598 -17.428 1.00 91.00 165 GLN A N 1
ATOM 1279 C CA . GLN A 1 165 ? 29.318 0.477 -16.832 1.00 91.00 165 GLN A CA 1
ATOM 1280 C C . GLN A 1 165 ? 29.056 -0.953 -16.354 1.00 91.00 165 GLN A C 1
ATOM 1282 O O . GLN A 1 165 ? 28.651 -1.159 -15.212 1.00 91.00 165 GLN A O 1
ATOM 1287 N N . LYS A 1 166 ? 29.341 -1.961 -17.187 1.00 90.81 166 LYS A N 1
ATOM 1288 C CA . LYS A 1 166 ? 29.180 -3.361 -16.780 1.00 90.81 166 LYS A CA 1
ATOM 1289 C C . LYS A 1 166 ? 30.062 -3.702 -15.584 1.00 90.81 166 LYS A C 1
ATOM 1291 O O . LYS A 1 166 ? 29.638 -4.437 -14.692 1.00 90.81 166 LYS A O 1
ATOM 1296 N N . ARG A 1 167 ? 31.289 -3.167 -15.544 1.00 91.94 167 ARG A N 1
ATOM 1297 C CA . ARG A 1 167 ? 32.180 -3.364 -14.397 1.00 91.94 167 ARG A CA 1
ATOM 1298 C C . ARG A 1 167 ? 31.647 -2.678 -13.141 1.00 91.94 167 ARG A C 1
ATOM 1300 O O . ARG A 1 167 ? 31.635 -3.305 -12.088 1.00 91.94 167 ARG A O 1
ATOM 1307 N N . TYR A 1 168 ? 31.175 -1.444 -13.274 1.00 94.62 168 TYR A N 1
ATOM 1308 C CA . TYR A 1 168 ? 30.546 -0.688 -12.198 1.00 94.62 168 TYR A CA 1
ATOM 1309 C C . TYR A 1 168 ? 29.361 -1.444 -11.579 1.00 94.62 168 TYR A C 1
ATOM 1311 O O . TYR A 1 168 ? 29.351 -1.683 -10.374 1.00 94.62 168 TYR A O 1
ATOM 1319 N N . PHE A 1 169 ? 28.420 -1.917 -12.405 1.00 95.50 169 PHE A N 1
ATOM 1320 C CA . PHE A 1 169 ? 27.260 -2.693 -11.951 1.00 95.50 169 PHE A CA 1
ATOM 1321 C C . PHE A 1 169 ? 27.632 -4.025 -11.299 1.00 95.50 169 PHE A C 1
ATOM 1323 O O . PHE A 1 169 ? 26.992 -4.437 -10.336 1.00 95.50 169 PHE A O 1
ATOM 1330 N N . LYS A 1 170 ? 28.701 -4.675 -11.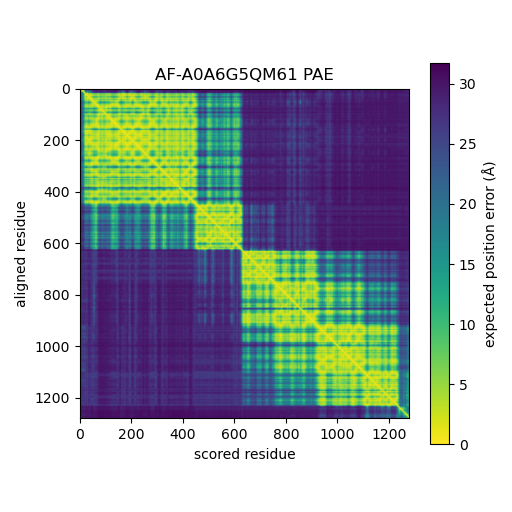764 1.00 94.56 170 LYS A N 1
ATOM 1331 C CA . LYS A 1 170 ? 29.233 -5.874 -11.110 1.00 94.56 170 LYS A CA 1
ATOM 1332 C C . LYS A 1 170 ? 29.815 -5.577 -9.727 1.00 94.56 170 LYS A C 1
ATOM 1334 O O . LYS A 1 170 ? 29.615 -6.350 -8.794 1.00 94.56 170 LYS A O 1
ATOM 1339 N N . ASP A 1 171 ? 30.543 -4.475 -9.584 1.00 94.44 171 ASP A N 1
ATOM 1340 C CA . ASP A 1 171 ? 31.181 -4.118 -8.316 1.00 94.44 171 ASP A CA 1
ATOM 1341 C C . ASP A 1 171 ? 30.130 -3.762 -7.237 1.00 94.44 171 ASP A C 1
ATOM 1343 O O . ASP A 1 171 ? 30.303 -4.137 -6.073 1.00 94.44 171 ASP A O 1
ATOM 1347 N N . ILE A 1 172 ? 29.006 -3.135 -7.617 1.00 96.00 172 ILE A N 1
ATOM 1348 C CA . ILE A 1 172 ? 27.905 -2.797 -6.692 1.00 96.00 172 ILE A CA 1
ATOM 1349 C C . ILE A 1 172 ? 26.873 -3.917 -6.502 1.00 96.00 172 ILE A C 1
ATOM 1351 O O . ILE A 1 172 ? 26.002 -3.789 -5.655 1.00 96.00 172 ILE A O 1
ATOM 1355 N N . GLU A 1 173 ? 26.952 -5.030 -7.230 1.00 95.12 173 GLU A N 1
ATOM 1356 C CA . GLU A 1 173 ? 25.976 -6.125 -7.147 1.00 95.12 173 GLU A CA 1
ATOM 1357 C C . GLU A 1 173 ? 25.676 -6.546 -5.689 1.00 95.12 173 GLU A C 1
ATOM 1359 O O . GLU A 1 173 ? 26.591 -6.731 -4.870 1.00 95.12 173 GLU A O 1
ATOM 1364 N N . ASN A 1 174 ? 24.382 -6.708 -5.393 1.00 94.44 174 ASN A N 1
ATOM 1365 C CA . ASN A 1 174 ? 23.766 -7.046 -4.110 1.00 94.44 174 ASN A CA 1
ATOM 1366 C C . ASN A 1 174 ? 23.907 -6.011 -2.979 1.00 94.44 174 ASN A C 1
ATOM 1368 O O . ASN A 1 174 ? 23.649 -6.347 -1.825 1.00 94.44 174 ASN A O 1
ATOM 1372 N N . PHE A 1 175 ? 24.263 -4.752 -3.261 1.00 96.06 175 PHE A N 1
ATOM 1373 C CA . PHE A 1 175 ? 24.395 -3.727 -2.213 1.00 96.06 175 PHE A CA 1
ATOM 1374 C C . PHE A 1 175 ? 23.091 -3.454 -1.432 1.00 96.06 175 PHE A C 1
ATOM 1376 O O . PHE A 1 175 ? 23.130 -3.153 -0.239 1.00 96.06 175 PHE A O 1
ATOM 1383 N N . GLN A 1 176 ? 21.926 -3.610 -2.071 1.00 96.50 176 GLN A N 1
ATOM 1384 C CA . GLN A 1 176 ? 20.616 -3.455 -1.426 1.00 96.50 176 GLN A CA 1
ATOM 1385 C C . GLN A 1 176 ? 20.160 -4.694 -0.636 1.00 96.50 176 GLN A C 1
ATOM 1387 O O . GLN A 1 176 ? 18.995 -4.770 -0.248 1.00 96.50 176 GLN A O 1
ATOM 1392 N N . THR A 1 177 ? 21.025 -5.690 -0.452 1.00 96.75 177 THR A N 1
ATOM 1393 C CA . THR A 1 177 ? 20.704 -6.935 0.250 1.00 96.75 177 THR A CA 1
ATOM 1394 C C . THR A 1 177 ? 21.600 -7.087 1.472 1.00 96.75 177 THR A C 1
ATOM 1396 O O . THR A 1 177 ? 22.798 -6.825 1.416 1.00 96.75 177 THR A O 1
ATOM 1399 N N . ILE A 1 178 ? 21.017 -7.534 2.582 1.00 97.44 178 ILE A N 1
ATOM 1400 C CA . ILE A 1 178 ? 21.705 -7.798 3.846 1.00 97.44 178 ILE A CA 1
ATOM 1401 C C . ILE A 1 178 ? 21.219 -9.127 4.431 1.00 97.44 178 ILE A C 1
ATOM 1403 O O . ILE A 1 178 ? 20.069 -9.529 4.233 1.00 97.44 178 ILE A O 1
ATOM 1407 N N . LYS A 1 179 ? 22.069 -9.815 5.195 1.00 97.44 179 LYS A N 1
ATOM 1408 C CA . LYS A 1 179 ? 21.617 -10.882 6.091 1.00 97.44 179 LYS A CA 1
ATOM 1409 C C . LYS A 1 179 ? 21.331 -10.321 7.474 1.00 97.44 179 LYS A C 1
ATOM 1411 O O . LYS A 1 179 ? 22.149 -9.616 8.055 1.00 97.44 179 LYS A O 1
ATOM 1416 N N . PHE A 1 180 ? 20.180 -10.679 8.021 1.00 98.06 180 PHE A N 1
ATOM 1417 C CA . PHE A 1 180 ? 19.693 -10.231 9.315 1.00 98.06 180 PHE A CA 1
ATOM 1418 C C . PHE A 1 180 ? 19.347 -11.438 10.187 1.00 98.06 180 PHE A C 1
ATOM 1420 O O . PHE A 1 180 ? 18.455 -12.226 9.873 1.00 98.06 180 PHE A O 1
ATOM 1427 N N . LYS A 1 181 ? 20.077 -11.605 11.287 1.00 96.81 181 LYS A N 1
ATOM 1428 C CA . LYS A 1 181 ? 19.882 -12.661 12.277 1.00 96.81 181 LYS A CA 1
ATOM 1429 C C . LYS A 1 181 ? 19.109 -12.109 13.467 1.00 96.81 181 LYS A C 1
ATOM 1431 O O . LYS A 1 181 ? 19.614 -11.290 14.235 1.00 96.81 181 LYS A O 1
ATOM 1436 N N . THR A 1 182 ? 17.891 -12.600 13.627 1.00 96.50 182 THR A N 1
ATOM 1437 C CA . THR A 1 182 ? 17.076 -12.410 14.824 1.00 96.50 182 THR A CA 1
ATOM 1438 C C . THR A 1 182 ? 17.399 -13.493 15.859 1.00 96.50 182 THR A C 1
ATOM 1440 O O . THR A 1 182 ? 17.971 -14.532 15.509 1.00 96.50 182 THR A O 1
ATOM 1443 N N . PRO A 1 183 ? 16.962 -13.337 17.122 1.00 93.81 183 PRO A N 1
ATOM 1444 C CA . PRO A 1 183 ? 17.017 -14.412 18.113 1.00 93.81 183 PRO A CA 1
ATOM 1445 C C . PRO A 1 183 ? 16.380 -15.742 17.675 1.00 93.81 183 PRO A C 1
ATOM 1447 O O . PRO A 1 183 ? 16.700 -16.783 18.248 1.00 93.81 183 PRO A O 1
ATOM 1450 N N . LYS A 1 184 ? 15.474 -15.722 16.685 1.00 93.25 184 LYS A N 1
ATOM 1451 C CA . LYS A 1 184 ? 14.728 -16.901 16.219 1.00 93.25 184 LYS A CA 1
ATOM 1452 C C . LYS A 1 184 ? 15.169 -17.442 14.860 1.00 93.25 184 LYS A C 1
ATOM 1454 O O . LYS A 1 184 ? 14.742 -18.534 14.500 1.00 93.25 184 LYS A O 1
ATOM 1459 N N . GLY A 1 185 ? 16.001 -16.728 14.106 1.00 93.38 185 GLY A N 1
ATOM 1460 C CA . GLY A 1 185 ? 16.386 -17.181 12.772 1.00 93.38 185 GLY A CA 1
ATOM 1461 C C . GLY A 1 185 ? 17.237 -16.194 11.988 1.00 93.38 185 GLY A C 1
ATOM 1462 O O . GLY A 1 185 ? 17.382 -15.030 12.356 1.00 93.38 185 GLY A O 1
ATOM 1463 N N . LEU A 1 186 ? 17.813 -16.688 10.894 1.00 96.06 186 LEU A N 1
ATOM 1464 C CA . LEU A 1 186 ? 18.555 -15.902 9.912 1.00 96.06 186 LEU A CA 1
ATOM 1465 C C . LEU A 1 186 ? 17.658 -15.619 8.706 1.00 96.06 186 LEU A C 1
ATOM 1467 O O . LEU A 1 186 ? 17.001 -16.524 8.197 1.00 96.06 186 LEU A O 1
ATOM 1471 N N . HIS A 1 187 ? 17.667 -14.377 8.239 1.00 97.50 187 HIS A N 1
ATOM 1472 C CA . HIS A 1 187 ? 16.829 -13.898 7.148 1.00 97.50 187 HIS A CA 1
ATOM 1473 C C . HIS A 1 187 ? 17.679 -13.119 6.146 1.00 97.50 187 HIS A C 1
ATOM 1475 O O . HIS A 1 187 ? 18.596 -12.400 6.539 1.00 97.50 187 HIS A O 1
ATOM 1481 N N . THR A 1 188 ? 17.363 -13.228 4.860 1.00 97.38 188 THR A N 1
ATOM 1482 C CA . THR A 1 188 ? 17.921 -12.350 3.825 1.00 97.38 188 THR A CA 1
ATOM 1483 C C . THR A 1 188 ? 16.904 -11.262 3.533 1.00 97.38 188 THR A C 1
ATOM 1485 O O . THR A 1 188 ? 15.758 -11.562 3.207 1.00 97.38 188 THR 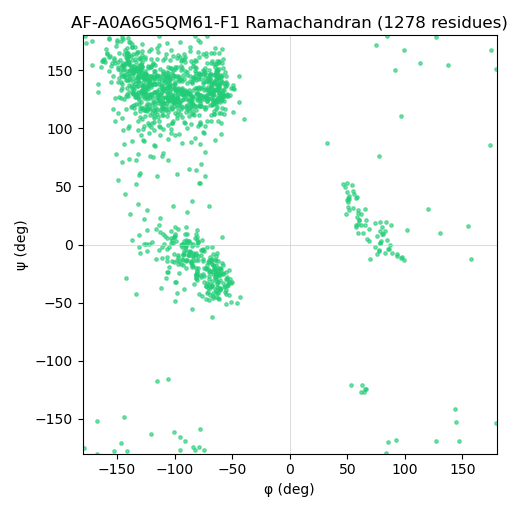A O 1
ATOM 1488 N N . ILE A 1 189 ? 17.318 -10.008 3.685 1.00 98.06 189 ILE A N 1
ATOM 1489 C CA . ILE A 1 189 ? 16.473 -8.832 3.511 1.00 98.06 189 ILE A CA 1
ATOM 1490 C C . ILE A 1 189 ? 16.992 -8.055 2.309 1.00 98.06 189 ILE A C 1
ATOM 1492 O O . ILE A 1 189 ? 18.173 -7.723 2.254 1.00 98.06 189 ILE A O 1
ATOM 1496 N N . THR A 1 190 ? 16.106 -7.748 1.369 1.00 97.12 190 THR A N 1
ATOM 1497 C CA . THR A 1 190 ? 16.416 -6.943 0.185 1.00 97.12 190 THR A CA 1
ATOM 1498 C C . THR A 1 190 ? 15.547 -5.694 0.215 1.00 97.12 190 THR A C 1
ATOM 1500 O O . THR A 1 190 ? 14.322 -5.789 0.292 1.00 97.12 190 THR A O 1
ATOM 1503 N N . ALA A 1 191 ? 16.171 -4.518 0.192 1.00 97.00 191 ALA A N 1
ATOM 1504 C CA . ALA A 1 191 ? 15.450 -3.253 0.132 1.00 97.00 191 ALA A CA 1
ATOM 1505 C C . ALA A 1 191 ? 14.823 -3.041 -1.253 1.00 97.00 191 ALA A C 1
ATOM 1507 O O . ALA A 1 191 ? 15.381 -3.417 -2.284 1.00 97.00 191 ALA A O 1
ATOM 1508 N N . THR A 1 192 ? 13.657 -2.395 -1.281 1.00 94.88 192 THR A N 1
ATOM 1509 C CA . THR A 1 192 ? 13.025 -1.949 -2.530 1.00 94.88 192 THR A CA 1
ATOM 1510 C C . THR A 1 192 ? 13.780 -0.757 -3.121 1.00 94.88 192 THR A C 1
ATOM 1512 O O . THR A 1 192 ? 14.498 -0.053 -2.408 1.00 94.88 192 THR A O 1
ATOM 1515 N N . GLN A 1 193 ? 13.570 -0.465 -4.409 1.00 92.81 193 GLN A N 1
ATOM 1516 C CA . GLN A 1 193 ? 14.159 0.714 -5.061 1.00 92.81 193 GLN A CA 1
ATOM 1517 C C . GLN A 1 193 ? 13.817 2.027 -4.335 1.00 92.81 193 GLN A C 1
ATOM 1519 O O . GLN A 1 193 ? 14.664 2.904 -4.205 1.00 92.81 193 GLN A O 1
ATOM 1524 N N . GLU A 1 194 ? 12.588 2.170 -3.830 1.00 91.88 194 GLU A N 1
ATOM 1525 C CA . GLU A 1 194 ? 12.173 3.358 -3.072 1.00 91.88 194 GLU A CA 1
ATOM 1526 C C . GLU A 1 194 ? 13.012 3.567 -1.802 1.00 91.88 194 GLU A C 1
ATOM 1528 O O . GLU A 1 194 ? 13.342 4.702 -1.450 1.00 91.88 194 GLU A O 1
ATOM 1533 N N . ASN A 1 195 ? 13.376 2.469 -1.137 1.00 95.06 195 ASN A N 1
ATOM 1534 C CA . ASN A 1 195 ? 14.085 2.462 0.139 1.00 95.06 195 ASN A CA 1
ATOM 1535 C C . ASN A 1 195 ? 15.598 2.280 -0.011 1.00 95.06 195 ASN A C 1
ATOM 1537 O O . ASN A 1 195 ? 16.271 2.011 0.983 1.00 95.06 195 ASN A O 1
ATOM 1541 N N . THR A 1 196 ? 16.112 2.427 -1.232 1.00 96.12 196 THR A N 1
ATOM 1542 C CA . THR A 1 196 ? 17.524 2.274 -1.575 1.00 96.12 196 THR A CA 1
ATOM 1543 C C . THR A 1 196 ? 18.008 3.549 -2.254 1.00 96.12 196 THR A C 1
ATOM 1545 O O . THR A 1 196 ? 17.468 3.968 -3.279 1.00 96.12 196 THR A O 1
ATOM 1548 N N . LYS A 1 197 ? 19.020 4.185 -1.666 1.00 96.12 197 LYS A N 1
ATOM 1549 C CA . LYS A 1 197 ? 19.582 5.468 -2.092 1.00 96.12 197 LYS A CA 1
ATOM 1550 C C . LYS A 1 197 ? 21.087 5.370 -2.229 1.00 96.12 197 LYS A C 1
ATOM 1552 O O . LYS A 1 197 ? 21.717 4.614 -1.496 1.00 96.12 197 LYS A O 1
ATOM 1557 N N . TRP A 1 198 ? 21.668 6.122 -3.156 1.00 95.12 198 TRP A N 1
ATOM 1558 C CA . TRP A 1 198 ? 23.102 6.064 -3.411 1.00 95.12 198 TRP A CA 1
ATOM 1559 C C . TRP A 1 198 ? 23.674 7.327 -4.042 1.00 95.12 198 TRP A C 1
ATOM 1561 O O . TRP A 1 198 ? 22.982 8.151 -4.641 1.00 95.12 198 TRP A O 1
ATOM 1571 N N . TYR A 1 199 ? 24.991 7.432 -3.925 1.00 93.38 199 TYR A N 1
ATOM 1572 C CA . TYR A 1 199 ? 25.820 8.405 -4.605 1.00 93.38 199 TYR A CA 1
ATOM 1573 C C . TYR A 1 199 ? 27.082 7.717 -5.115 1.00 93.38 199 TYR A C 1
ATOM 1575 O O . TYR A 1 199 ? 27.908 7.217 -4.345 1.00 93.38 199 TYR A O 1
ATOM 1583 N N . GLY A 1 200 ? 27.259 7.742 -6.427 1.00 93.88 200 GLY A N 1
ATOM 1584 C CA . GLY A 1 200 ? 28.299 7.029 -7.136 1.00 93.88 200 GLY A CA 1
ATOM 1585 C C . GLY A 1 200 ? 28.956 7.848 -8.235 1.00 93.88 200 GLY A C 1
ATOM 1586 O O . GLY A 1 200 ? 28.378 8.762 -8.823 1.00 93.88 200 GLY A O 1
ATOM 1587 N N . SER A 1 201 ? 30.208 7.503 -8.519 1.00 93.75 201 SER A N 1
ATOM 1588 C CA . SER A 1 201 ? 30.935 8.015 -9.677 1.00 93.75 201 SER A CA 1
ATOM 1589 C C . SER A 1 201 ? 32.005 7.029 -10.118 1.00 93.75 201 SER A C 1
ATOM 1591 O O . SER A 1 201 ? 32.663 6.427 -9.263 1.00 93.75 201 SER A O 1
ATOM 1593 N N . TYR A 1 202 ? 32.247 6.925 -11.421 1.00 93.69 202 TYR A N 1
ATOM 1594 C CA . TYR A 1 202 ? 33.270 6.033 -11.962 1.00 93.69 202 TYR A CA 1
ATOM 1595 C C . TYR A 1 202 ? 33.979 6.603 -13.194 1.00 93.69 202 TYR A C 1
ATOM 1597 O O . TYR A 1 202 ? 33.451 7.441 -13.924 1.00 93.69 202 TYR A O 1
ATOM 1605 N N . THR A 1 203 ? 35.214 6.156 -13.404 1.00 92.00 203 THR A N 1
ATOM 1606 C CA . THR A 1 203 ? 36.110 6.531 -14.508 1.00 92.00 203 THR A CA 1
ATOM 1607 C C . THR A 1 203 ? 36.855 5.286 -14.990 1.00 92.00 203 THR A C 1
ATOM 1609 O O . THR A 1 203 ? 36.740 4.223 -14.391 1.00 92.00 203 THR A O 1
ATOM 1612 N N . LYS A 1 204 ? 37.697 5.401 -16.021 1.00 89.00 204 LYS A N 1
ATOM 1613 C CA . LYS A 1 204 ? 38.583 4.299 -16.441 1.00 89.00 204 LYS A CA 1
ATOM 1614 C C . LYS A 1 204 ? 39.568 3.817 -15.363 1.00 89.00 204 LYS A C 1
ATOM 1616 O O . LYS A 1 204 ? 40.056 2.693 -15.461 1.00 89.00 204 LYS A O 1
ATOM 1621 N N . ASP A 1 205 ? 39.845 4.658 -14.364 1.00 85.50 205 ASP A N 1
ATOM 1622 C CA . ASP A 1 205 ? 40.815 4.384 -13.301 1.00 85.50 205 ASP A CA 1
ATOM 1623 C C . ASP A 1 205 ? 40.170 3.670 -12.095 1.00 85.50 205 ASP A C 1
ATOM 1625 O O . ASP A 1 205 ? 40.876 3.144 -11.234 1.00 85.50 205 ASP A O 1
ATOM 1629 N N . GLY A 1 206 ? 38.834 3.635 -12.014 1.00 91.25 206 GLY A N 1
ATOM 1630 C CA . GLY A 1 206 ? 38.101 3.026 -10.903 1.00 91.25 206 GLY A CA 1
ATOM 1631 C C . GLY A 1 206 ? 36.784 3.723 -10.566 1.00 91.25 206 GLY A C 1
ATOM 1632 O O . GLY A 1 206 ? 36.317 4.605 -11.293 1.00 91.25 206 GLY A O 1
ATOM 1633 N N . MET A 1 207 ? 36.203 3.345 -9.427 1.00 93.12 207 MET A N 1
ATOM 1634 C CA . MET A 1 207 ? 34.901 3.815 -8.959 1.00 93.12 207 MET A CA 1
ATOM 1635 C C . MET A 1 207 ? 34.845 4.082 -7.453 1.00 93.12 207 MET A C 1
ATOM 1637 O O . MET A 1 207 ? 35.600 3.504 -6.674 1.00 93.12 207 MET A O 1
ATOM 1641 N N . GLN A 1 208 ? 33.879 4.910 -7.062 1.00 92.31 208 GLN A N 1
ATOM 1642 C CA . GLN A 1 208 ? 33.377 5.033 -5.695 1.00 92.31 208 GLN A CA 1
ATOM 1643 C C . GLN A 1 208 ? 31.844 4.989 -5.719 1.00 92.31 208 GLN A C 1
ATOM 1645 O O . GLN A 1 208 ? 31.216 5.533 -6.632 1.00 92.31 208 GLN A O 1
ATOM 1650 N N . PHE A 1 209 ? 31.244 4.370 -4.715 1.00 94.31 209 PHE A N 1
ATOM 1651 C CA . PHE A 1 209 ? 29.803 4.243 -4.557 1.00 94.31 209 PHE A CA 1
ATOM 1652 C C . PHE A 1 209 ? 29.463 4.131 -3.081 1.00 94.31 209 PHE A C 1
ATOM 1654 O O . PHE A 1 209 ? 30.005 3.287 -2.379 1.00 94.31 209 PHE A O 1
ATOM 1661 N N . MET A 1 210 ? 28.581 4.990 -2.602 1.00 93.31 210 MET A N 1
ATOM 1662 C CA . MET A 1 210 ? 28.061 4.930 -1.243 1.00 93.31 210 MET A CA 1
ATOM 1663 C C . MET A 1 210 ? 26.563 4.814 -1.321 1.00 93.31 210 MET A C 1
ATOM 1665 O O . MET A 1 210 ? 25.941 5.430 -2.186 1.00 93.31 210 MET A O 1
ATOM 1669 N N . TYR A 1 211 ? 25.996 4.033 -0.423 1.00 95.81 211 TYR A N 1
ATOM 1670 C CA . TYR A 1 211 ? 24.574 3.779 -0.427 1.00 95.81 211 TYR A CA 1
ATOM 1671 C C . TYR A 1 211 ? 24.029 3.715 0.980 1.00 95.81 211 TYR A C 1
ATOM 1673 O O . TYR A 1 211 ? 24.755 3.470 1.944 1.00 95.81 211 TYR A O 1
ATOM 1681 N N . GLN A 1 212 ? 22.719 3.869 1.046 1.00 96.38 212 GLN A N 1
ATOM 1682 C CA . GLN A 1 212 ? 21.932 3.551 2.205 1.00 96.38 212 GLN A CA 1
ATOM 1683 C C . GLN A 1 212 ? 20.657 2.845 1.780 1.00 96.38 212 GLN A C 1
ATOM 1685 O O . GLN A 1 212 ? 19.976 3.255 0.839 1.00 96.38 212 GLN A O 1
ATOM 1690 N N . ALA A 1 213 ? 20.328 1.796 2.513 1.00 97.56 213 ALA A N 1
ATOM 1691 C CA . ALA A 1 213 ? 19.134 1.015 2.312 1.00 97.56 213 ALA A CA 1
ATOM 1692 C C . ALA A 1 213 ? 18.383 0.823 3.633 1.00 97.56 213 ALA A C 1
ATOM 1694 O O . ALA A 1 213 ? 18.950 0.902 4.726 1.00 97.56 213 ALA A O 1
ATOM 1695 N N . SER A 1 214 ? 17.074 0.609 3.524 1.00 97.88 214 SER A N 1
ATOM 1696 C CA . SER A 1 214 ? 16.225 0.300 4.669 1.00 97.88 214 SER A CA 1
ATOM 1697 C C . SER A 1 214 ? 15.106 -0.669 4.310 1.00 97.88 214 SER A C 1
ATOM 1699 O O . SER A 1 214 ? 14.652 -0.728 3.167 1.00 97.88 214 SER A O 1
ATOM 1701 N N . ALA A 1 215 ? 14.630 -1.417 5.301 1.00 98.00 215 ALA A N 1
ATOM 1702 C CA . ALA A 1 215 ? 13.520 -2.346 5.143 1.00 98.00 215 ALA A CA 1
ATOM 1703 C C . ALA A 1 215 ? 12.672 -2.421 6.414 1.00 98.00 215 ALA A C 1
ATOM 1705 O O . ALA A 1 215 ? 13.189 -2.347 7.532 1.00 98.00 215 ALA A O 1
ATOM 1706 N N . ASP A 1 216 ? 11.363 -2.585 6.231 1.00 96.94 216 ASP A N 1
ATOM 1707 C CA . ASP A 1 216 ? 10.458 -2.923 7.325 1.00 96.94 216 ASP A CA 1
ATOM 1708 C C . ASP A 1 216 ? 10.705 -4.378 7.743 1.00 96.94 216 ASP A C 1
ATOM 1710 O O . ASP A 1 216 ? 10.666 -5.291 6.919 1.00 96.94 216 ASP A O 1
ATOM 1714 N N . VAL A 1 217 ? 11.005 -4.578 9.022 1.00 98.06 217 VAL A N 1
ATOM 1715 C CA . VAL A 1 217 ? 11.244 -5.889 9.637 1.00 98.06 217 VAL A CA 1
ATOM 1716 C C . VAL A 1 217 ? 10.349 -6.088 10.863 1.00 98.06 217 VAL A C 1
ATOM 1718 O O . VAL A 1 217 ? 10.658 -6.901 11.737 1.00 98.06 217 VAL A O 1
ATOM 1721 N N . THR A 1 218 ? 9.239 -5.347 10.938 1.00 97.00 218 THR A N 1
ATOM 1722 C CA . THR A 1 218 ? 8.307 -5.321 12.073 1.00 97.00 218 THR A CA 1
ATOM 1723 C C . THR A 1 218 ? 7.887 -6.722 12.479 1.00 97.00 218 THR A C 1
ATOM 1725 O O . THR A 1 218 ? 8.018 -7.079 13.647 1.00 97.00 218 THR A O 1
ATOM 1728 N N . ASP A 1 219 ? 7.460 -7.552 11.529 1.00 97.00 219 ASP A N 1
ATOM 1729 C CA . ASP A 1 219 ? 6.970 -8.897 11.833 1.00 97.00 219 ASP A CA 1
ATOM 1730 C C . ASP A 1 219 ? 8.078 -9.836 12.322 1.00 97.00 219 ASP A C 1
ATOM 1732 O O . ASP A 1 219 ? 7.862 -10.621 13.248 1.00 97.00 219 ASP A O 1
ATOM 1736 N N . LEU A 1 220 ? 9.294 -9.706 11.779 1.00 97.75 220 LEU A N 1
ATOM 1737 C CA . LEU A 1 220 ? 10.452 -10.484 12.230 1.00 97.75 220 LEU A CA 1
ATOM 1738 C C . LEU A 1 220 ? 10.807 -10.140 13.679 1.00 97.75 220 LEU A C 1
ATOM 1740 O O . LEU A 1 220 ? 10.999 -11.033 14.504 1.00 97.75 220 LEU A O 1
ATOM 1744 N N . VAL A 1 221 ? 10.832 -8.846 14.009 1.00 97.94 221 VAL A N 1
ATOM 1745 C CA . VAL A 1 221 ? 11.141 -8.369 15.362 1.00 97.94 221 VAL A CA 1
ATOM 1746 C C . VAL A 1 221 ? 10.009 -8.690 16.339 1.00 97.94 221 VAL A C 1
ATOM 1748 O O . VAL A 1 221 ? 10.288 -9.155 17.444 1.00 97.94 221 VAL A O 1
ATOM 1751 N N . LYS A 1 222 ? 8.738 -8.530 15.942 1.00 96.81 222 LYS A N 1
ATOM 1752 C CA . LYS A 1 222 ? 7.568 -8.955 16.735 1.00 96.81 222 LYS A CA 1
ATOM 1753 C C . LYS A 1 222 ? 7.638 -10.438 17.081 1.00 96.81 222 LYS A C 1
ATOM 1755 O O . LYS A 1 222 ? 7.316 -10.830 18.203 1.00 96.81 222 LYS A O 1
ATOM 1760 N N . ALA A 1 223 ? 8.069 -11.263 16.131 1.00 96.38 223 ALA A N 1
ATOM 1761 C CA . ALA A 1 223 ? 8.199 -12.690 16.347 1.00 96.38 223 ALA A CA 1
ATOM 1762 C C . ALA A 1 223 ? 9.346 -13.030 17.307 1.00 96.38 223 ALA A C 1
ATOM 1764 O O . ALA A 1 223 ? 9.214 -14.002 18.048 1.00 96.38 223 ALA A O 1
ATOM 1765 N N . SER A 1 224 ? 10.454 -12.279 17.315 1.00 95.12 224 SER A N 1
ATOM 1766 C CA . SER A 1 224 ? 11.692 -12.686 17.995 1.00 95.12 224 SER A CA 1
ATOM 1767 C C . SER A 1 224 ? 12.040 -11.943 19.287 1.00 95.12 224 SER A C 1
ATOM 1769 O O . SER A 1 224 ? 12.730 -12.525 20.119 1.00 95.12 224 SER A O 1
ATOM 1771 N N . LEU A 1 225 ? 11.626 -10.681 19.449 1.00 97.06 225 LEU A N 1
ATOM 1772 C CA . LEU A 1 225 ? 12.033 -9.828 20.571 1.00 97.06 225 LEU A CA 1
ATOM 1773 C C . LEU A 1 225 ? 11.421 -10.314 21.894 1.00 97.06 225 LEU A C 1
ATOM 1775 O O . LEU A 1 225 ? 10.196 -10.336 22.051 1.00 97.06 225 LEU A O 1
ATOM 1779 N N . GLY A 1 226 ? 12.273 -10.654 22.859 1.00 95.06 226 GLY A N 1
ATOM 1780 C CA . GLY A 1 226 ? 11.875 -11.160 24.177 1.00 95.06 226 GLY A CA 1
ATOM 1781 C C . GLY A 1 226 ? 12.359 -10.306 25.350 1.00 95.06 226 GLY A C 1
ATOM 1782 O O . GLY A 1 226 ? 12.713 -9.132 25.209 1.00 95.06 226 GLY A O 1
ATOM 1783 N N . SER A 1 227 ? 12.339 -10.896 26.544 1.00 92.25 227 SER A N 1
ATOM 1784 C CA . SER A 1 227 ? 12.653 -10.199 27.799 1.00 92.25 227 SER A CA 1
ATOM 1785 C C . SER A 1 227 ? 14.094 -10.396 28.273 1.00 92.25 227 SER A C 1
ATOM 1787 O O . SER A 1 227 ? 14.548 -9.631 29.119 1.00 92.25 227 SER A O 1
ATOM 1789 N N . SER A 1 228 ? 14.807 -11.399 27.751 1.00 90.69 228 SER A N 1
ATOM 1790 C CA . SER A 1 228 ? 16.212 -11.671 28.090 1.00 90.69 228 SER A CA 1
ATOM 1791 C C . SER A 1 228 ? 17.195 -11.009 27.118 1.00 90.69 228 SER A C 1
ATOM 1793 O O . SER A 1 228 ? 16.842 -10.739 25.971 1.00 90.69 228 SER A O 1
ATOM 1795 N N . ASP A 1 229 ? 18.451 -10.815 27.535 1.00 86.25 229 ASP A N 1
ATOM 1796 C CA . ASP A 1 229 ? 19.507 -10.241 26.681 1.00 86.25 229 ASP A CA 1
ATOM 1797 C C . ASP A 1 229 ? 19.675 -11.017 25.370 1.00 86.25 229 ASP A C 1
ATOM 1799 O O . ASP A 1 229 ? 19.728 -10.422 24.298 1.00 86.25 229 ASP A O 1
ATOM 1803 N N . LYS A 1 230 ? 19.657 -12.357 25.428 1.00 89.75 230 LYS A N 1
ATOM 1804 C CA . LYS A 1 230 ? 19.757 -13.220 24.240 1.00 89.75 230 LYS A CA 1
ATOM 1805 C C . LYS A 1 230 ? 18.605 -12.990 23.259 1.00 89.75 230 LYS A C 1
ATOM 1807 O O . LYS A 1 230 ? 18.818 -12.998 22.052 1.00 89.75 230 LYS A O 1
ATOM 1812 N N . GLU A 1 231 ? 17.394 -12.779 23.766 1.00 93.62 231 GLU A N 1
ATOM 1813 C CA . GLU A 1 231 ? 16.209 -12.479 22.952 1.00 93.62 231 GLU A CA 1
ATOM 1814 C C . GLU A 1 231 ? 16.134 -11.004 22.518 1.00 93.62 231 GLU A C 1
ATOM 1816 O O . GLU A 1 231 ? 15.192 -10.604 21.832 1.00 93.62 231 GLU A O 1
ATOM 1821 N N . ARG A 1 232 ? 17.114 -10.188 22.917 1.00 94.19 232 ARG A N 1
ATOM 1822 C CA . ARG A 1 232 ? 17.273 -8.772 22.556 1.00 94.19 232 ARG A CA 1
ATOM 1823 C C . ARG A 1 232 ? 18.502 -8.516 21.692 1.00 94.19 232 ARG A C 1
ATOM 1825 O O . ARG A 1 232 ? 18.687 -7.384 21.248 1.00 94.19 232 ARG A O 1
ATOM 1832 N N . THR A 1 233 ? 19.323 -9.538 21.452 1.00 93.81 233 THR A N 1
ATOM 1833 C CA . THR A 1 233 ? 20.500 -9.478 20.585 1.00 93.81 233 THR A CA 1
ATOM 1834 C C . THR A 1 233 ? 20.128 -9.792 19.141 1.00 93.81 233 THR A C 1
ATOM 1836 O O . THR A 1 233 ? 19.602 -10.861 18.834 1.00 93.81 233 THR A O 1
ATOM 1839 N N . PHE A 1 234 ? 20.476 -8.881 18.242 1.00 95.81 234 PHE A N 1
ATOM 1840 C CA . PHE A 1 234 ? 20.332 -9.029 16.798 1.00 95.81 234 PHE A CA 1
ATOM 1841 C C . PHE A 1 234 ? 21.706 -8.916 16.141 1.00 95.81 234 PHE A C 1
ATOM 1843 O O . PHE A 1 234 ? 22.603 -8.259 16.673 1.00 95.81 234 PHE A O 1
ATOM 1850 N N . ALA A 1 235 ? 21.880 -9.545 14.983 1.00 95.56 235 ALA A N 1
ATOM 1851 C CA . ALA A 1 235 ? 23.080 -9.373 14.173 1.00 95.56 235 ALA A CA 1
ATOM 1852 C C . ALA A 1 235 ? 22.714 -9.095 12.720 1.00 95.56 235 ALA A C 1
ATOM 1854 O O . ALA A 1 235 ? 21.727 -9.623 12.212 1.00 95.56 235 ALA A O 1
ATOM 1855 N N . ALA A 1 236 ? 23.525 -8.297 12.041 1.00 97.38 236 ALA A N 1
ATOM 1856 C CA . ALA A 1 236 ? 23.407 -8.098 10.607 1.00 97.38 236 ALA A CA 1
ATOM 1857 C C . ALA A 1 236 ? 24.789 -8.081 9.953 1.00 97.38 236 ALA A C 1
ATOM 1859 O O . ALA A 1 236 ? 25.801 -7.811 10.606 1.00 97.38 236 ALA A O 1
ATOM 1860 N N . GLY A 1 237 ? 24.835 -8.429 8.674 1.00 95.94 237 GLY A N 1
ATOM 1861 C CA . GLY A 1 237 ? 26.079 -8.706 7.974 1.00 95.94 237 GLY A CA 1
ATOM 1862 C C . GLY A 1 237 ? 25.857 -9.049 6.511 1.00 95.94 237 GLY A C 1
ATOM 1863 O O . GLY A 1 237 ? 24.739 -8.974 6.006 1.00 95.94 237 GLY A O 1
ATOM 1864 N N . ASP A 1 238 ? 26.937 -9.419 5.835 1.00 95.88 238 ASP A N 1
ATOM 1865 C CA . ASP A 1 238 ? 27.031 -9.420 4.373 1.00 95.88 238 ASP A CA 1
ATOM 1866 C C . ASP A 1 238 ? 26.687 -8.035 3.782 1.00 95.88 238 ASP A C 1
ATOM 1868 O O . ASP A 1 238 ? 26.168 -7.918 2.676 1.00 95.88 238 ASP A O 1
ATOM 1872 N N . ILE A 1 239 ? 26.999 -6.971 4.534 1.00 97.00 239 ILE A N 1
ATOM 1873 C CA . ILE A 1 239 ? 26.826 -5.580 4.110 1.00 97.00 239 ILE A CA 1
ATOM 1874 C C . ILE A 1 239 ? 27.918 -5.267 3.100 1.00 97.00 239 ILE A C 1
ATOM 1876 O O . ILE A 1 239 ? 29.103 -5.308 3.431 1.00 97.00 239 ILE A O 1
ATOM 1880 N N . LYS A 1 240 ? 27.536 -4.937 1.868 1.00 95.88 240 LYS A N 1
ATOM 1881 C CA . LYS A 1 240 ? 28.488 -4.641 0.798 1.00 95.88 240 LYS A CA 1
ATOM 1882 C C . LYS A 1 240 ? 29.307 -3.388 1.135 1.00 95.88 240 LYS A C 1
ATOM 1884 O O . LYS A 1 240 ? 28.754 -2.297 1.245 1.00 95.88 240 LYS A O 1
ATOM 1889 N N . SER A 1 241 ? 30.615 -3.534 1.282 1.00 94.56 241 SER A N 1
ATOM 1890 C CA . SER A 1 241 ? 31.567 -2.445 1.532 1.00 94.56 241 SER A CA 1
ATOM 1891 C C . SER A 1 241 ? 32.970 -2.871 1.087 1.00 94.56 241 SER A C 1
ATOM 1893 O O . SER A 1 241 ? 33.158 -3.995 0.616 1.00 94.56 241 SER A O 1
ATOM 1895 N N . THR A 1 242 ? 33.946 -1.970 1.187 1.00 93.81 242 THR A N 1
ATOM 1896 C CA . THR A 1 242 ? 35.349 -2.240 0.820 1.00 93.81 242 THR A CA 1
ATOM 1897 C C . THR A 1 242 ? 36.187 -2.475 2.069 1.00 93.81 242 THR A C 1
ATOM 1899 O O . THR A 1 242 ? 36.050 -1.745 3.046 1.00 93.81 242 THR A O 1
ATOM 1902 N N . GLU A 1 243 ? 37.045 -3.491 2.028 1.00 92.00 243 GLU A N 1
ATOM 1903 C CA . GLU A 1 243 ? 38.055 -3.787 3.049 1.00 92.00 243 GLU A CA 1
ATOM 1904 C C . GLU A 1 243 ? 39.442 -3.353 2.548 1.00 92.00 243 GLU A C 1
ATOM 1906 O O . GLU A 1 243 ? 39.666 -3.243 1.340 1.00 92.00 243 GLU A O 1
ATOM 1911 N N . GLY A 1 244 ? 40.388 -3.144 3.460 1.00 90.81 244 GLY A N 1
ATOM 1912 C CA . GLY A 1 244 ? 41.784 -2.877 3.136 1.00 90.81 244 GLY A CA 1
ATOM 1913 C C . GLY A 1 244 ? 42.118 -1.393 3.022 1.00 90.81 244 GLY A C 1
ATOM 1914 O O . GLY A 1 244 ? 41.337 -0.519 3.413 1.00 90.81 244 GLY A O 1
ATOM 1915 N N . ASP A 1 245 ? 43.307 -1.114 2.484 1.00 88.12 245 ASP A N 1
ATOM 1916 C CA . ASP A 1 245 ? 43.856 0.236 2.352 1.00 88.12 245 ASP A CA 1
ATOM 1917 C C . ASP A 1 245 ? 43.034 1.106 1.378 1.00 88.12 245 ASP A C 1
ATOM 1919 O O . ASP A 1 245 ? 42.827 0.710 0.225 1.00 88.12 245 ASP A O 1
ATOM 1923 N N . PRO A 1 246 ? 42.621 2.324 1.774 1.00 87.25 246 PRO A N 1
ATOM 1924 C CA . PRO A 1 246 ? 42.055 3.301 0.854 1.00 87.25 246 PRO A CA 1
ATOM 1925 C C . PRO A 1 246 ? 43.066 3.699 -0.224 1.00 87.25 246 PRO A C 1
ATOM 1927 O O . PRO A 1 246 ? 44.235 3.974 0.052 1.00 87.25 246 PRO A O 1
ATOM 1930 N N . PHE A 1 247 ? 42.610 3.813 -1.469 1.00 87.38 247 PHE A N 1
ATOM 1931 C CA . PHE A 1 247 ? 43.454 4.172 -2.609 1.00 87.38 247 PHE A CA 1
ATOM 1932 C C . PHE A 1 247 ? 42.977 5.444 -3.310 1.00 87.38 247 PHE A C 1
ATOM 1934 O O . PHE A 1 247 ? 41.797 5.793 -3.313 1.00 87.38 247 PHE A O 1
ATOM 1941 N N . ALA A 1 248 ? 43.929 6.141 -3.934 1.00 85.31 248 ALA A N 1
ATOM 1942 C CA . ALA A 1 248 ? 43.670 7.356 -4.691 1.00 85.31 248 ALA A CA 1
ATOM 1943 C C . ALA A 1 248 ? 42.932 7.048 -6.004 1.00 85.31 248 ALA A C 1
ATOM 1945 O O . ALA A 1 248 ? 43.416 6.284 -6.844 1.00 85.31 248 ALA A O 1
ATOM 1946 N N . LEU A 1 249 ? 41.797 7.713 -6.195 1.00 87.81 249 LEU A N 1
ATOM 1947 C CA . LEU A 1 249 ? 40.918 7.611 -7.354 1.00 87.81 249 LEU A CA 1
ATOM 1948 C C . LEU A 1 249 ? 40.610 8.996 -7.920 1.00 87.81 249 LEU A C 1
ATOM 1950 O O . LEU A 1 249 ? 40.837 10.030 -7.287 1.00 87.81 249 LEU A O 1
ATOM 1954 N N . LYS A 1 250 ? 40.052 9.020 -9.126 1.00 88.31 250 LYS A N 1
ATOM 1955 C CA . LYS A 1 250 ? 39.363 10.195 -9.647 1.00 88.31 250 LYS A CA 1
ATOM 1956 C C . LYS A 1 250 ? 37.875 10.034 -9.373 1.00 88.31 250 LYS A C 1
ATOM 1958 O O . LYS A 1 250 ? 37.285 9.041 -9.791 1.00 88.31 250 LYS A O 1
ATOM 1963 N N . GLY A 1 251 ? 37.275 10.984 -8.667 1.00 87.94 251 GLY A N 1
ATOM 1964 C CA . GLY A 1 251 ? 35.878 10.876 -8.253 1.00 87.94 251 GLY A CA 1
ATOM 1965 C C . GLY A 1 251 ? 35.147 12.205 -8.304 1.00 87.94 251 GLY A C 1
ATOM 1966 O O . GLY A 1 251 ? 35.759 13.273 -8.236 1.00 87.94 251 GLY A O 1
ATOM 1967 N N . TYR A 1 252 ? 33.831 12.115 -8.450 1.00 88.94 252 TYR A N 1
ATOM 1968 C CA . TYR A 1 252 ? 32.933 13.258 -8.421 1.00 88.94 252 TYR A CA 1
ATOM 1969 C C . TYR A 1 252 ? 32.442 13.482 -6.990 1.00 88.94 252 TYR A C 1
ATOM 1971 O O . TYR A 1 252 ? 31.987 12.531 -6.352 1.00 88.94 252 TYR A O 1
ATOM 1979 N N . ARG A 1 253 ? 32.578 14.701 -6.467 1.00 82.62 253 ARG A N 1
ATOM 1980 C CA . ARG A 1 253 ? 32.048 15.136 -5.163 1.00 82.62 253 ARG A CA 1
ATOM 1981 C C . ARG A 1 253 ? 31.716 16.620 -5.235 1.00 82.62 253 ARG A C 1
ATOM 1983 O O . ARG A 1 253 ? 32.360 17.329 -5.991 1.00 82.62 253 ARG A O 1
ATOM 1990 N N . ASP A 1 254 ? 30.741 17.093 -4.459 1.00 81.94 254 ASP A N 1
ATOM 1991 C CA . ASP A 1 254 ? 30.450 18.531 -4.323 1.00 81.94 254 ASP A CA 1
ATOM 1992 C C . ASP A 1 254 ? 30.411 19.281 -5.675 1.00 81.94 254 ASP A C 1
ATOM 1994 O O . ASP A 1 254 ? 31.133 20.246 -5.924 1.00 81.94 254 ASP A O 1
ATOM 1998 N N . ASN A 1 255 ? 29.620 18.735 -6.601 1.00 83.12 255 ASN A N 1
ATOM 1999 C CA . ASN A 1 255 ? 29.418 19.230 -7.963 1.00 83.12 255 ASN A CA 1
ATOM 2000 C C . ASN A 1 255 ? 30.679 19.364 -8.849 1.00 83.12 255 ASN A C 1
ATOM 2002 O O . ASN A 1 255 ? 30.610 19.967 -9.921 1.00 83.12 255 ASN A O 1
ATOM 2006 N N . GLY A 1 256 ? 31.805 18.754 -8.471 1.00 85.62 256 GLY A N 1
ATOM 2007 C CA . GLY A 1 256 ? 33.068 18.820 -9.205 1.00 85.62 256 GLY A CA 1
ATOM 2008 C C . GLY A 1 256 ? 33.844 17.503 -9.224 1.00 85.62 256 GLY A C 1
ATOM 2009 O O . GLY A 1 256 ? 33.573 16.570 -8.472 1.00 85.62 256 GLY A O 1
ATOM 2010 N N . TRP A 1 257 ? 34.827 17.415 -10.120 1.00 87.69 257 TRP A N 1
ATOM 2011 C CA . TRP A 1 257 ? 35.738 16.272 -10.201 1.00 87.69 257 TRP A CA 1
ATOM 2012 C C . TRP A 1 257 ? 37.039 16.567 -9.468 1.00 87.69 257 TRP A C 1
ATOM 2014 O O . TRP A 1 257 ? 37.735 17.526 -9.799 1.00 87.69 257 TRP A O 1
ATOM 2024 N N . SER A 1 258 ? 37.411 15.692 -8.539 1.00 82.75 258 SER A N 1
ATOM 2025 C CA . SER A 1 258 ? 38.669 15.788 -7.801 1.00 82.75 258 SER A CA 1
ATOM 2026 C C . SER A 1 258 ? 39.639 14.687 -8.237 1.00 82.75 258 SER A C 1
ATOM 2028 O O . SER A 1 258 ? 39.257 13.531 -8.437 1.00 82.75 258 SER A O 1
ATOM 2030 N N . ASN A 1 259 ? 40.917 15.047 -8.377 1.00 81.38 259 ASN A N 1
ATOM 2031 C CA . ASN A 1 259 ? 42.004 14.092 -8.592 1.00 81.38 259 ASN A CA 1
ATOM 2032 C C . ASN A 1 259 ? 42.564 13.630 -7.238 1.00 81.38 259 ASN A C 1
ATOM 2034 O O . ASN A 1 259 ? 42.612 14.420 -6.300 1.00 81.38 259 ASN A O 1
ATOM 2038 N N . ARG A 1 260 ? 43.056 12.385 -7.160 1.00 79.00 260 ARG A N 1
ATOM 2039 C CA . ARG A 1 260 ? 43.656 11.791 -5.945 1.00 79.00 260 ARG A CA 1
ATOM 2040 C C . ARG A 1 260 ? 42.720 11.778 -4.727 1.00 79.00 260 ARG A C 1
ATOM 2042 O O . ARG A 1 260 ? 43.137 12.007 -3.596 1.00 79.00 260 ARG A O 1
ATOM 2049 N N . LEU A 1 261 ? 41.454 11.486 -4.977 1.00 80.00 261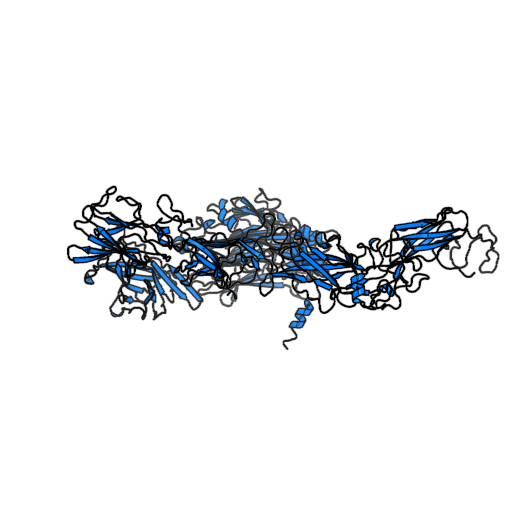 LEU A N 1
ATOM 2050 C CA . LEU A 1 261 ? 40.423 11.314 -3.972 1.00 80.00 261 LEU A CA 1
ATOM 2051 C C . LEU A 1 261 ? 40.563 9.940 -3.310 1.00 80.00 261 LEU A C 1
ATOM 2053 O O . LEU A 1 261 ? 40.525 8.928 -4.005 1.00 80.00 261 LEU A O 1
ATOM 2057 N N . PHE A 1 262 ? 40.688 9.890 -1.988 1.00 80.75 262 PHE A N 1
ATOM 2058 C CA . PHE A 1 262 ? 40.643 8.629 -1.248 1.00 80.75 262 PHE A CA 1
ATOM 2059 C C . PHE A 1 262 ? 39.189 8.347 -0.860 1.00 80.75 262 PHE A C 1
ATOM 2061 O O . PHE A 1 262 ? 38.528 9.173 -0.221 1.00 80.75 262 PHE A O 1
ATOM 2068 N N . ALA A 1 263 ? 38.647 7.226 -1.334 1.00 81.00 263 ALA A N 1
ATOM 2069 C CA . ALA A 1 263 ? 37.299 6.809 -0.975 1.00 81.00 263 ALA A CA 1
ATOM 2070 C C . ALA A 1 263 ? 37.312 6.208 0.442 1.00 81.00 263 ALA A C 1
ATOM 2072 O O . ALA A 1 263 ? 38.152 5.352 0.708 1.00 81.00 263 ALA A O 1
ATOM 2073 N N . PRO A 1 264 ? 36.435 6.662 1.353 1.00 79.62 264 PRO A N 1
ATOM 2074 C CA . PRO A 1 264 ? 36.343 6.082 2.686 1.00 79.62 264 PRO A CA 1
ATOM 2075 C C . PRO A 1 264 ? 35.854 4.630 2.620 1.00 79.62 264 PRO A C 1
ATOM 2077 O O . PRO A 1 264 ? 35.038 4.295 1.760 1.00 79.62 264 PRO A O 1
ATOM 2080 N N . HIS A 1 265 ? 36.339 3.783 3.528 1.00 89.38 265 HIS A N 1
ATOM 2081 C CA . HIS A 1 265 ? 35.943 2.381 3.651 1.00 89.38 265 HIS A CA 1
ATOM 2082 C C . HIS A 1 265 ? 35.186 2.190 4.969 1.00 89.38 265 HIS A C 1
ATOM 2084 O O . HIS A 1 265 ? 35.782 2.100 6.039 1.00 89.38 265 HIS A O 1
ATOM 2090 N N . TYR A 1 266 ? 33.858 2.137 4.895 1.00 91.50 266 TYR A N 1
ATOM 2091 C CA . TYR A 1 266 ? 33.002 1.925 6.058 1.00 91.50 266 TYR A CA 1
ATOM 2092 C C . TYR A 1 266 ? 31.785 1.068 5.700 1.00 91.50 266 TYR A C 1
ATOM 2094 O O . TYR A 1 266 ? 31.410 0.935 4.529 1.00 91.50 266 TYR A O 1
ATOM 2102 N N . GLY A 1 267 ? 31.121 0.531 6.719 1.00 93.69 267 GLY A N 1
ATOM 2103 C CA . GLY A 1 267 ? 29.786 -0.038 6.600 1.00 93.69 267 GLY A CA 1
ATOM 2104 C C . GLY A 1 267 ? 29.199 -0.387 7.957 1.00 93.69 267 GLY A C 1
ATOM 2105 O O . GLY A 1 267 ? 29.929 -0.659 8.907 1.00 93.69 267 GLY A O 1
ATOM 2106 N N . GLY A 1 268 ? 27.877 -0.417 8.055 1.00 95.31 268 GLY A N 1
ATOM 2107 C CA . GLY A 1 268 ? 27.206 -0.735 9.309 1.00 95.31 268 GLY A CA 1
ATOM 2108 C C . GLY A 1 268 ? 25.695 -0.756 9.188 1.00 95.31 268 GLY A C 1
ATOM 2109 O O . GLY A 1 268 ? 25.140 -0.529 8.110 1.00 95.31 268 GLY A O 1
ATOM 2110 N N . TRP A 1 269 ? 25.035 -1.057 10.302 1.00 97.12 269 TRP A N 1
ATOM 2111 C CA . TRP A 1 269 ? 23.585 -1.192 10.363 1.00 97.12 269 TRP A CA 1
ATOM 2112 C C . TRP A 1 269 ? 22.998 -0.634 11.658 1.00 97.12 269 TRP A C 1
ATOM 2114 O O . TRP A 1 269 ? 23.667 -0.588 12.691 1.00 97.12 269 TRP A O 1
ATOM 2124 N N . ALA A 1 270 ? 21.719 -0.268 11.602 1.00 98.00 270 ALA A N 1
ATOM 2125 C CA . ALA A 1 270 ? 20.911 0.114 12.751 1.00 98.00 270 ALA A CA 1
ATOM 2126 C C . ALA A 1 270 ? 19.522 -0.533 12.676 1.00 98.00 270 ALA A C 1
ATOM 2128 O O . ALA A 1 270 ? 18.965 -0.707 11.596 1.00 98.00 270 ALA A O 1
ATOM 2129 N N . LEU A 1 271 ? 18.947 -0.877 13.821 1.00 98.38 271 LEU A N 1
ATOM 2130 C CA . LEU A 1 271 ? 17.574 -1.348 13.963 1.00 98.38 271 LEU A CA 1
ATOM 2131 C C . LEU A 1 271 ? 16.840 -0.417 14.918 1.00 98.38 271 LEU A C 1
ATOM 2133 O O . LEU A 1 271 ? 17.185 -0.339 16.097 1.00 98.38 271 LEU A O 1
ATOM 2137 N N . THR A 1 272 ? 15.806 0.240 14.409 1.00 98.25 272 THR A N 1
ATOM 2138 C CA . THR A 1 272 ? 14.929 1.114 15.188 1.00 98.25 272 THR A CA 1
ATOM 2139 C C . THR A 1 272 ? 13.589 0.433 15.396 1.00 98.25 272 THR A C 1
ATOM 2141 O O . THR A 1 272 ? 12.979 -0.032 14.434 1.00 98.25 272 THR A O 1
ATOM 2144 N N . ILE A 1 273 ? 13.113 0.406 16.637 1.00 98.06 273 ILE A N 1
ATOM 2145 C CA . ILE A 1 273 ? 11.778 -0.063 17.001 1.00 98.06 273 ILE A CA 1
ATOM 2146 C C . ILE A 1 273 ? 10.970 1.067 17.629 1.00 98.06 273 ILE A C 1
ATOM 2148 O O . ILE A 1 273 ? 11.507 1.897 18.360 1.00 98.06 273 ILE A O 1
ATOM 2152 N N . VAL A 1 274 ? 9.664 1.047 17.393 1.00 97.94 274 VAL A N 1
ATOM 2153 C CA . VAL A 1 274 ? 8.676 1.820 18.144 1.00 97.94 274 VAL A CA 1
ATOM 2154 C C . VAL A 1 274 ? 7.805 0.822 18.886 1.00 97.94 274 VAL A C 1
ATOM 2156 O O . VAL A 1 274 ? 7.258 -0.098 18.268 1.00 97.94 274 VAL A O 1
ATOM 2159 N N . TYR A 1 275 ? 7.698 0.976 20.203 1.00 95.81 275 TYR A N 1
ATOM 2160 C CA . TYR A 1 275 ? 6.864 0.119 21.038 1.00 95.81 275 TYR A CA 1
ATOM 2161 C C . TYR A 1 275 ? 5.745 0.918 21.700 1.00 95.81 275 TYR A C 1
ATOM 2163 O O . TYR A 1 275 ? 5.949 2.051 22.123 1.00 95.81 275 TYR A O 1
ATOM 2171 N N . ASP A 1 276 ? 4.572 0.306 21.814 1.00 94.38 276 ASP A N 1
ATOM 2172 C CA . ASP A 1 276 ? 3.371 0.886 22.399 1.00 94.38 276 ASP A CA 1
ATOM 2173 C C . ASP A 1 276 ? 2.694 -0.134 23.324 1.00 94.38 276 ASP A C 1
ATOM 2175 O O . ASP A 1 276 ? 2.481 -1.298 22.972 1.00 94.38 276 ASP A O 1
ATOM 2179 N N . PHE A 1 277 ? 2.368 0.295 24.542 1.00 92.00 277 PHE A N 1
ATOM 2180 C CA . PHE A 1 277 ? 1.610 -0.505 25.497 1.00 92.00 277 PHE A CA 1
ATOM 2181 C C . PHE A 1 277 ? 0.094 -0.458 25.249 1.00 92.00 277 PHE A C 1
ATOM 2183 O O . PHE A 1 277 ? -0.630 -1.253 25.863 1.00 92.00 277 PHE A O 1
ATOM 2190 N N . GLY A 1 278 ? -0.357 0.396 24.324 1.00 86.06 278 GLY A N 1
ATOM 2191 C CA . GLY A 1 278 ? -1.748 0.593 23.933 1.00 86.06 278 GLY A CA 1
ATOM 2192 C C . GLY A 1 278 ? -2.544 1.373 24.977 1.00 86.06 278 GLY A C 1
ATOM 2193 O O . GLY A 1 278 ? -2.085 1.585 26.098 1.00 86.06 278 GLY A O 1
ATOM 2194 N N . ASP A 1 279 ? -3.775 1.762 24.643 1.00 77.12 279 ASP A N 1
ATOM 2195 C CA . ASP A 1 279 ? -4.674 2.484 25.559 1.00 77.12 279 ASP A CA 1
ATOM 2196 C C . ASP A 1 279 ? -5.330 1.553 26.603 1.00 77.12 279 ASP A C 1
ATOM 2198 O O . ASP A 1 279 ? -6.547 1.462 26.749 1.00 77.12 279 ASP A O 1
ATOM 2202 N N . THR A 1 280 ? -4.496 0.790 27.306 1.00 81.38 280 THR A N 1
ATOM 2203 C CA . THR A 1 280 ? -4.883 -0.146 28.367 1.00 81.38 280 THR A CA 1
ATOM 2204 C C . THR A 1 280 ? -4.585 0.452 29.739 1.00 81.38 280 THR A C 1
ATOM 2206 O O . THR A 1 280 ? -3.850 1.430 29.856 1.00 81.38 280 THR A O 1
ATOM 2209 N N . GLU A 1 281 ? -5.098 -0.148 30.815 1.00 75.06 281 GLU A N 1
ATOM 2210 C CA . GLU A 1 281 ? -4.741 0.280 32.175 1.00 75.06 281 GLU A CA 1
ATOM 2211 C C . GLU A 1 281 ? -3.220 0.221 32.419 1.00 75.06 281 GLU A C 1
ATOM 2213 O O . GLU A 1 281 ? -2.654 1.097 33.068 1.00 75.06 281 GLU A O 1
ATOM 2218 N N . GLU A 1 282 ? -2.543 -0.784 31.855 1.00 80.06 282 GLU A N 1
ATOM 2219 C CA . GLU A 1 282 ? -1.085 -0.895 31.898 1.00 80.06 282 GLU A CA 1
ATOM 2220 C C . GLU A 1 282 ? -0.402 0.186 31.048 1.00 80.06 282 GLU A C 1
ATOM 2222 O O . GLU A 1 282 ? 0.556 0.804 31.509 1.00 80.06 282 GLU A O 1
ATOM 2227 N N . GLY A 1 283 ? -0.896 0.448 29.836 1.00 84.06 283 GLY A N 1
ATOM 2228 C CA . GLY A 1 283 ? -0.316 1.460 28.955 1.00 84.06 283 GLY A CA 1
ATOM 2229 C C . GLY A 1 283 ? -0.509 2.886 29.456 1.00 84.06 283 GLY A C 1
ATOM 2230 O O . GLY A 1 283 ? 0.430 3.669 29.410 1.00 84.06 283 GLY A O 1
ATOM 2231 N N . ARG A 1 284 ? -1.641 3.203 30.093 1.00 78.56 284 ARG A N 1
ATOM 2232 C CA . ARG A 1 284 ? -1.878 4.504 30.749 1.00 78.56 284 ARG A CA 1
ATOM 2233 C C . ARG A 1 284 ? -0.982 4.760 31.970 1.00 78.56 284 ARG A C 1
ATOM 2235 O O . ARG A 1 284 ? -0.988 5.868 32.504 1.00 78.56 284 ARG A O 1
ATOM 2242 N N . LYS A 1 285 ? -0.213 3.763 32.432 1.00 83.81 285 LYS A N 1
ATOM 2243 C CA . LYS A 1 285 ? 0.882 3.960 33.404 1.00 83.81 285 LYS A CA 1
ATOM 2244 C C . LYS A 1 285 ? 2.165 4.441 32.717 1.00 83.81 285 LYS A C 1
ATOM 2246 O O . LYS A 1 285 ? 3.076 4.906 33.390 1.00 83.81 285 LYS A O 1
ATOM 2251 N N . VAL A 1 286 ? 2.271 4.367 31.395 1.00 88.31 286 VAL A N 1
ATOM 2252 C CA . VAL A 1 286 ? 3.398 4.885 30.609 1.00 88.31 286 VAL A CA 1
ATOM 2253 C C . VAL A 1 286 ? 3.062 6.305 30.150 1.00 88.31 286 VAL A C 1
ATOM 2255 O O . VAL A 1 286 ? 1.949 6.565 29.705 1.00 88.31 286 VAL A O 1
ATOM 2258 N N . LYS A 1 287 ? 4.000 7.254 30.274 1.00 86.88 287 LYS A N 1
ATOM 2259 C CA . LYS A 1 287 ? 3.775 8.621 29.774 1.00 86.88 287 LYS A CA 1
ATOM 2260 C C . LYS A 1 287 ? 3.680 8.557 28.242 1.00 86.88 287 LYS A C 1
ATOM 2262 O O . LYS A 1 287 ? 4.566 7.955 27.634 1.00 86.88 287 LYS A O 1
ATOM 2267 N N . PRO A 1 288 ? 2.647 9.141 27.611 1.00 88.50 288 PRO A N 1
ATOM 2268 C CA . PRO A 1 288 ? 2.528 9.098 26.164 1.00 88.50 288 PRO A CA 1
ATOM 2269 C C . PRO A 1 288 ? 3.615 9.931 25.488 1.00 88.50 288 PRO A C 1
ATOM 2271 O O . PRO A 1 288 ? 3.994 10.997 25.985 1.00 88.50 288 PRO A O 1
ATOM 2274 N N . LYS A 1 289 ? 4.053 9.481 24.314 1.00 92.12 289 LYS A N 1
ATOM 2275 C CA . LYS A 1 289 ? 5.056 10.165 23.498 1.00 92.12 289 LYS A CA 1
ATOM 2276 C C . LYS A 1 289 ? 4.596 10.353 22.059 1.00 92.12 289 LYS A C 1
ATOM 2278 O O . LYS A 1 289 ? 3.788 9.583 21.537 1.00 92.12 289 LYS A O 1
ATOM 2283 N N . GLY A 1 290 ? 5.114 11.408 21.440 1.00 91.06 290 GLY A N 1
ATOM 2284 C CA . GLY A 1 290 ? 5.038 11.650 20.006 1.00 91.06 290 GLY A CA 1
ATOM 2285 C C . GLY A 1 290 ? 6.367 11.252 19.384 1.00 91.06 290 GLY A C 1
ATOM 2286 O O . GLY A 1 290 ? 7.404 11.779 19.785 1.00 91.06 290 GLY A O 1
ATOM 2287 N N . VAL A 1 291 ? 6.334 10.333 18.420 1.00 94.81 291 VAL A N 1
ATOM 2288 C CA . VAL A 1 291 ? 7.529 9.812 17.747 1.00 94.81 291 VAL A CA 1
ATOM 2289 C C . VAL A 1 291 ? 7.492 10.202 16.276 1.00 94.81 291 VAL A C 1
ATOM 2291 O O . VAL A 1 291 ? 6.481 10.031 15.603 1.00 94.81 291 VAL A O 1
ATOM 2294 N N . ASN A 1 292 ? 8.604 10.726 15.772 1.00 94.25 292 ASN A N 1
ATOM 2295 C CA . ASN A 1 292 ? 8.794 11.040 14.364 1.00 94.25 292 ASN A CA 1
ATOM 2296 C C . ASN A 1 292 ? 10.093 10.403 13.871 1.00 94.25 292 ASN A C 1
ATOM 2298 O O . ASN A 1 292 ? 11.136 10.573 14.495 1.00 94.25 292 ASN A O 1
ATOM 2302 N N . ILE A 1 293 ? 10.040 9.702 12.741 1.00 96.12 293 ILE A N 1
ATOM 2303 C CA . ILE A 1 293 ? 11.199 9.052 12.121 1.00 96.12 293 ILE A CA 1
ATOM 2304 C C . ILE A 1 293 ? 11.361 9.629 10.720 1.00 96.12 293 ILE A C 1
ATOM 2306 O O . ILE A 1 293 ? 10.411 9.613 9.941 1.00 96.12 293 ILE A O 1
ATOM 2310 N N . TYR A 1 294 ? 12.550 10.131 10.407 1.00 96.31 294 TYR A N 1
ATOM 2311 C CA . TYR A 1 294 ? 12.925 10.607 9.082 1.00 96.31 294 TYR A CA 1
ATOM 2312 C C . TYR A 1 294 ? 14.107 9.789 8.581 1.00 96.31 294 TYR A C 1
ATOM 2314 O O . TYR A 1 294 ? 15.112 9.697 9.279 1.00 96.31 294 TYR A O 1
ATOM 2322 N N . ASP A 1 295 ? 14.014 9.211 7.389 1.00 95.19 295 ASP A N 1
ATOM 2323 C CA . ASP A 1 295 ? 15.104 8.437 6.793 1.00 95.19 295 ASP A CA 1
ATOM 2324 C C . ASP A 1 295 ? 15.292 8.754 5.297 1.00 95.19 295 ASP A C 1
ATOM 2326 O O . ASP A 1 295 ? 14.503 9.486 4.692 1.00 95.19 295 ASP A O 1
ATOM 2330 N N . GLY A 1 296 ? 16.383 8.263 4.711 1.00 94.25 296 GLY A N 1
ATOM 2331 C CA . GLY A 1 296 ? 16.754 8.503 3.313 1.00 94.25 296 GLY A CA 1
ATOM 2332 C C . GLY A 1 296 ? 18.265 8.608 3.161 1.00 94.25 296 GLY A C 1
ATOM 2333 O O . GLY A 1 296 ? 18.995 8.045 3.965 1.00 94.25 296 GLY A O 1
ATOM 2334 N N . LEU A 1 297 ? 18.745 9.340 2.158 1.00 94.88 297 LEU A N 1
ATOM 2335 C CA . LEU A 1 297 ? 20.169 9.680 2.040 1.00 94.88 297 LEU A CA 1
ATOM 2336 C C . LEU A 1 297 ? 20.330 11.173 1.769 1.00 94.88 297 LEU A C 1
ATOM 2338 O O . LEU A 1 297 ? 20.221 11.616 0.620 1.00 94.88 297 LEU A O 1
ATOM 2342 N N . LYS A 1 298 ? 20.612 11.940 2.827 1.00 94.19 298 LYS A N 1
ATOM 2343 C CA . LYS A 1 298 ? 20.935 13.368 2.740 1.00 94.19 298 LYS A CA 1
ATOM 2344 C C . LYS A 1 298 ? 22.440 13.562 2.886 1.00 94.19 298 LYS A C 1
ATOM 2346 O O . LYS A 1 298 ? 23.012 13.260 3.927 1.00 94.19 298 LYS A O 1
ATOM 2351 N N . ILE A 1 299 ? 23.073 14.081 1.840 1.00 90.81 299 ILE A N 1
ATOM 2352 C CA . ILE A 1 299 ? 24.523 14.294 1.804 1.00 90.81 299 ILE A CA 1
ATOM 2353 C C . ILE A 1 299 ? 24.837 15.752 2.140 1.00 90.81 299 ILE A C 1
ATOM 2355 O O . ILE A 1 299 ? 24.321 16.651 1.477 1.00 90.81 299 ILE A O 1
ATOM 2359 N N . LEU A 1 300 ? 25.709 15.965 3.125 1.00 89.88 300 LEU A N 1
ATOM 2360 C CA . LEU A 1 300 ? 26.381 17.235 3.394 1.00 89.88 300 LEU A CA 1
ATOM 2361 C C . LEU A 1 300 ? 27.827 17.107 2.917 1.00 89.88 300 LEU A C 1
ATOM 2363 O O . LEU A 1 300 ? 28.570 16.267 3.418 1.00 89.88 300 LEU A O 1
ATOM 2367 N N . ALA A 1 301 ? 28.245 17.894 1.927 1.00 85.25 301 ALA A N 1
ATOM 2368 C CA . ALA A 1 301 ? 29.561 17.720 1.301 1.00 85.25 301 ALA A CA 1
ATOM 2369 C C . ALA A 1 301 ? 30.319 19.047 1.150 1.00 85.25 301 ALA A C 1
ATOM 2371 O O . ALA A 1 301 ? 30.487 19.520 0.027 1.00 85.25 301 ALA A O 1
ATOM 2372 N N . PRO A 1 302 ? 30.844 19.653 2.236 1.00 79.94 302 PRO A N 1
ATOM 2373 C CA . PRO A 1 302 ? 31.528 20.946 2.193 1.00 79.94 302 PRO A CA 1
ATOM 2374 C C . PRO A 1 302 ? 32.927 20.959 1.500 1.00 79.94 302 PRO A C 1
ATOM 2376 O O . PRO A 1 302 ? 33.790 21.734 1.894 1.00 79.94 302 PRO A O 1
ATOM 2379 N N . ILE A 1 303 ? 33.184 20.151 0.464 1.00 77.88 303 ILE A N 1
ATOM 2380 C CA . ILE A 1 303 ? 34.543 19.786 0.008 1.00 77.88 303 ILE A CA 1
ATOM 2381 C C . ILE A 1 303 ? 35.291 20.881 -0.792 1.00 77.88 303 ILE A C 1
ATOM 2383 O O . ILE A 1 303 ? 36.474 21.104 -0.525 1.00 77.88 303 ILE A O 1
ATOM 2387 N N . HIS A 1 304 ? 34.678 21.578 -1.759 1.00 79.50 304 HIS A N 1
ATOM 2388 C CA . HIS A 1 304 ? 35.385 22.580 -2.579 1.00 79.50 304 HIS A CA 1
ATOM 2389 C C . HIS A 1 304 ? 35.422 23.975 -1.924 1.00 79.50 304 HIS A C 1
ATOM 2391 O O . HIS A 1 304 ? 34.462 24.744 -1.961 1.00 79.50 304 HIS A O 1
ATOM 2397 N N . LEU A 1 305 ? 36.562 24.367 -1.360 1.00 77.00 305 LEU A N 1
ATOM 2398 C CA . LEU A 1 305 ? 36.750 25.714 -0.802 1.00 77.00 305 LEU A CA 1
ATOM 2399 C C . LEU A 1 305 ? 36.833 26.777 -1.914 1.00 77.00 305 LEU A C 1
ATOM 2401 O O . LEU A 1 305 ? 37.576 26.607 -2.881 1.00 77.00 305 LEU A O 1
ATOM 2405 N N . SER A 1 306 ? 36.103 27.890 -1.770 1.00 73.00 306 SER A N 1
ATOM 2406 C CA . SER A 1 306 ? 36.189 29.030 -2.701 1.00 73.00 306 SER A CA 1
ATOM 2407 C C . SER A 1 306 ? 37.397 29.920 -2.375 1.00 73.00 306 SER A C 1
ATOM 2409 O O . SER A 1 306 ? 37.847 29.966 -1.230 1.00 73.00 306 SER A O 1
ATOM 2411 N N . GLY A 1 307 ? 37.945 30.607 -3.387 1.00 61.06 307 GLY A N 1
ATOM 2412 C CA . GLY A 1 307 ? 39.238 31.309 -3.348 1.00 61.06 307 GLY A CA 1
ATOM 2413 C C . GLY A 1 307 ? 39.548 32.053 -2.040 1.00 61.06 307 GLY A C 1
ATOM 2414 O O . GLY A 1 307 ? 38.968 33.095 -1.762 1.00 61.06 307 GLY A O 1
ATOM 2415 N N . GLY A 1 308 ? 40.492 31.511 -1.256 1.00 70.44 308 GLY A N 1
ATOM 2416 C CA . GLY A 1 308 ? 40.998 32.100 -0.006 1.00 70.44 308 GLY A CA 1
ATOM 2417 C C . GLY A 1 308 ? 40.404 31.537 1.293 1.00 70.44 308 GLY A C 1
ATOM 2418 O O . GLY A 1 308 ? 40.987 31.760 2.351 1.00 70.44 308 GLY A O 1
ATOM 2419 N N . GLN A 1 309 ? 39.311 30.769 1.243 1.00 80.94 309 GLN A N 1
ATOM 2420 C CA . GLN A 1 309 ? 38.686 30.193 2.441 1.00 80.94 309 GLN A CA 1
ATOM 2421 C C . GLN A 1 309 ? 39.534 29.063 3.051 1.00 80.94 309 GLN A C 1
ATOM 2423 O O . GLN A 1 309 ? 40.031 28.185 2.342 1.00 80.94 309 GLN A O 1
ATOM 2428 N N . SER A 1 310 ? 39.678 29.067 4.380 1.00 82.12 310 SER A N 1
ATOM 2429 C CA . SER A 1 310 ? 40.291 27.977 5.156 1.00 82.12 310 SER A CA 1
ATOM 2430 C C . SER A 1 310 ? 39.264 27.017 5.761 1.00 82.12 310 SER A C 1
ATOM 2432 O O . SER A 1 310 ? 39.651 25.954 6.236 1.00 82.12 310 SER A O 1
ATOM 2434 N N . THR A 1 311 ? 37.971 27.352 5.732 1.00 84.44 311 THR A N 1
ATOM 2435 C CA . THR A 1 311 ? 36.875 26.520 6.247 1.00 84.44 311 THR A CA 1
ATOM 2436 C C . THR A 1 311 ? 35.612 26.663 5.387 1.00 84.44 311 THR A C 1
ATOM 2438 O O . THR A 1 311 ? 35.378 27.719 4.796 1.00 84.44 311 THR A O 1
ATOM 2441 N N . ARG A 1 312 ? 34.787 25.608 5.317 1.00 86.88 312 ARG A N 1
ATOM 2442 C CA . ARG A 1 312 ? 33.441 25.630 4.712 1.00 86.88 312 ARG A CA 1
ATOM 2443 C C . ARG A 1 312 ? 32.480 24.777 5.533 1.00 86.88 312 ARG A C 1
ATOM 2445 O O . ARG A 1 312 ? 32.872 23.718 6.017 1.00 86.88 312 ARG A O 1
ATOM 2452 N N . LEU A 1 313 ? 31.242 25.245 5.668 1.00 88.00 313 LEU A N 1
ATOM 2453 C CA . LEU A 1 313 ? 30.154 24.545 6.349 1.00 88.00 313 LEU A CA 1
ATOM 2454 C C . LEU A 1 313 ? 29.060 24.197 5.343 1.00 88.00 313 LEU A C 1
ATOM 2456 O O . LEU A 1 313 ? 28.806 24.970 4.419 1.00 88.00 313 LEU A O 1
ATOM 2460 N N . ASP A 1 314 ? 28.418 23.057 5.552 1.00 89.69 314 ASP A N 1
ATOM 2461 C CA . ASP A 1 314 ? 27.192 22.659 4.865 1.00 89.69 314 ASP A CA 1
ATOM 2462 C C . ASP A 1 314 ? 26.192 22.175 5.918 1.00 89.69 314 ASP A C 1
ATOM 2464 O O . ASP A 1 314 ? 26.579 21.484 6.861 1.00 89.69 314 ASP A O 1
ATOM 2468 N N . SER A 1 315 ? 24.928 22.578 5.803 1.00 91.81 315 SER A N 1
ATOM 2469 C CA . SER A 1 315 ? 23.923 22.328 6.838 1.00 91.81 315 SER A CA 1
ATOM 2470 C C . SER A 1 315 ? 22.594 21.881 6.252 1.00 91.81 315 SER A C 1
ATOM 2472 O O . SER A 1 315 ? 22.154 22.373 5.215 1.00 91.81 315 SER A O 1
ATOM 2474 N N . THR A 1 316 ? 21.891 21.027 6.992 1.00 93.31 316 THR A N 1
ATOM 2475 C CA . THR A 1 316 ? 20.493 20.675 6.724 1.00 93.31 316 THR A CA 1
ATOM 2476 C C . THR A 1 316 ? 19.644 20.825 7.978 1.00 93.31 316 THR A C 1
ATOM 2478 O O . THR A 1 316 ? 20.148 20.732 9.098 1.00 93.31 316 THR A O 1
ATOM 2481 N N . PHE A 1 317 ? 18.345 21.037 7.784 1.00 94.19 317 PHE A N 1
ATOM 2482 C CA . PHE A 1 317 ? 17.365 21.169 8.856 1.00 94.19 317 PHE A CA 1
ATOM 2483 C C . PHE A 1 317 ? 16.384 19.999 8.820 1.00 94.19 317 PHE A C 1
ATOM 2485 O O . PHE A 1 317 ? 16.001 19.540 7.743 1.00 94.19 317 PHE A O 1
ATOM 2492 N N . VAL A 1 318 ? 15.969 19.530 9.994 1.00 95.62 318 VAL A N 1
ATOM 2493 C CA . VAL A 1 318 ? 14.905 18.534 10.153 1.00 95.62 318 VAL A CA 1
ATOM 2494 C C . VAL A 1 318 ? 13.880 19.097 11.127 1.00 95.62 318 VAL A C 1
ATOM 2496 O O . VAL A 1 318 ? 14.194 19.341 12.293 1.00 95.62 318 VAL A O 1
ATOM 2499 N N . THR A 1 319 ? 12.661 19.324 10.642 1.00 93.62 319 THR A N 1
ATOM 2500 C CA . THR A 1 319 ? 11.561 19.882 11.435 1.00 93.62 319 THR A CA 1
ATOM 2501 C C . THR A 1 319 ? 10.615 18.770 11.877 1.00 93.62 319 THR A C 1
ATOM 2503 O O . THR A 1 319 ? 10.014 18.086 11.050 1.00 93.62 319 THR A O 1
ATOM 2506 N N . PHE A 1 320 ? 10.438 18.630 13.186 1.00 92.25 320 PHE A N 1
ATOM 2507 C CA . PHE A 1 320 ? 9.503 17.709 13.823 1.00 92.25 320 PHE A CA 1
ATOM 2508 C C . PHE A 1 320 ? 8.218 18.457 14.175 1.00 92.25 320 PHE A C 1
ATOM 2510 O O . PHE A 1 320 ? 8.264 19.557 14.727 1.00 92.25 320 PHE A O 1
ATOM 2517 N N . SER A 1 321 ? 7.061 17.873 13.872 1.00 85.50 321 SER A N 1
ATOM 2518 C CA . SER A 1 321 ? 5.752 18.478 14.147 1.00 85.50 321 SER A CA 1
ATOM 2519 C C . SER A 1 321 ? 4.712 17.411 14.494 1.00 85.50 321 SER A C 1
ATOM 2521 O O . SER A 1 321 ? 5.007 16.216 14.464 1.00 85.50 321 SER A O 1
ATOM 2523 N N . GLY A 1 322 ? 3.501 17.838 14.860 1.00 77.38 322 GLY A N 1
ATOM 2524 C CA . GLY A 1 322 ? 2.407 16.922 15.201 1.00 77.38 322 GLY A CA 1
ATOM 2525 C C . GLY A 1 322 ? 2.439 16.408 16.643 1.00 77.38 322 GLY A C 1
ATOM 2526 O O . GLY A 1 322 ? 1.798 15.404 16.934 1.00 77.38 322 GLY A O 1
ATOM 2527 N N . PHE A 1 323 ? 3.157 17.092 17.537 1.00 84.75 323 PHE A N 1
ATOM 2528 C CA . PHE A 1 323 ? 3.165 16.832 18.978 1.00 84.75 323 PHE A CA 1
ATOM 2529 C C . PHE A 1 323 ? 2.710 18.073 19.756 1.00 84.75 323 PHE A C 1
ATOM 2531 O O . PHE A 1 323 ? 2.630 19.166 19.200 1.00 84.75 323 PHE A O 1
ATOM 2538 N N . TYR A 1 324 ? 2.434 17.910 21.050 1.00 83.94 324 TYR A N 1
ATOM 2539 C CA . TYR A 1 324 ? 2.297 19.022 21.987 1.00 83.94 324 TYR A CA 1
ATOM 2540 C C . TYR A 1 324 ? 2.893 18.635 23.333 1.00 83.94 324 TYR A C 1
ATOM 2542 O O . TYR A 1 324 ? 2.416 17.693 23.968 1.00 83.94 324 TYR A O 1
ATOM 2550 N N . THR A 1 325 ? 3.945 19.337 23.749 1.00 87.81 325 THR A N 1
ATOM 2551 C CA . THR A 1 325 ? 4.628 19.034 25.011 1.00 87.81 325 THR A CA 1
ATOM 2552 C C . THR A 1 325 ? 3.784 19.435 26.225 1.00 87.81 325 THR A C 1
ATOM 2554 O O . THR A 1 325 ? 2.945 20.339 26.124 1.00 87.81 325 THR A O 1
ATOM 2557 N N . PRO A 1 326 ? 4.021 18.804 27.392 1.00 85.25 326 PRO A N 1
ATOM 2558 C CA . PRO A 1 326 ? 3.362 19.139 28.646 1.00 85.25 326 PRO A CA 1
ATOM 2559 C C . PRO A 1 326 ? 3.267 20.640 28.939 1.00 85.25 326 PRO A C 1
ATOM 2561 O O . PRO A 1 326 ? 4.191 21.401 28.634 1.00 85.25 326 PRO A O 1
ATOM 2564 N N . ILE A 1 327 ? 2.174 21.080 29.574 1.00 78.44 327 ILE A N 1
ATOM 2565 C CA . ILE A 1 327 ? 1.942 22.516 29.850 1.00 78.44 327 ILE A CA 1
ATOM 2566 C C . ILE A 1 327 ? 2.841 23.080 30.958 1.00 78.44 327 ILE A C 1
ATOM 2568 O O . ILE A 1 327 ? 3.021 24.297 31.032 1.00 78.44 327 ILE A O 1
ATOM 2572 N N . SER A 1 328 ? 3.375 22.212 31.818 1.00 77.81 328 SER A N 1
ATOM 2573 C CA . SER A 1 328 ? 4.302 22.518 32.909 1.00 77.81 328 SER A CA 1
ATOM 2574 C C . SER A 1 328 ? 5.079 21.253 33.309 1.00 77.81 328 SER A C 1
ATOM 2576 O O . SER A 1 328 ? 4.700 20.139 32.946 1.00 77.81 328 SER A O 1
ATOM 2578 N N . GLY A 1 329 ? 6.173 21.416 34.060 1.00 81.56 329 GLY A N 1
ATOM 2579 C CA . GLY A 1 329 ? 7.024 20.304 34.500 1.00 81.56 329 GLY A CA 1
ATOM 2580 C C . GLY A 1 329 ? 8.063 19.867 33.461 1.00 81.56 329 GLY A C 1
ATOM 2581 O O . GLY A 1 329 ? 8.179 20.458 32.386 1.00 81.56 329 GLY A O 1
ATOM 2582 N N . ALA A 1 330 ? 8.852 18.849 33.817 1.00 85.06 330 ALA A N 1
ATOM 2583 C CA . ALA A 1 330 ? 9.924 18.323 32.973 1.00 85.06 330 ALA A CA 1
ATOM 2584 C C . ALA A 1 330 ? 9.374 17.603 31.729 1.00 85.06 330 ALA A C 1
ATOM 2586 O O . ALA A 1 330 ? 8.363 16.906 31.807 1.00 85.06 330 ALA A O 1
ATOM 2587 N N . ILE A 1 331 ? 10.073 17.746 30.600 1.00 91.88 331 ILE A N 1
ATOM 2588 C CA . ILE A 1 331 ? 9.731 17.131 29.312 1.00 91.88 331 ILE A CA 1
ATOM 2589 C C . ILE A 1 331 ? 10.868 16.192 28.943 1.00 91.88 331 ILE A C 1
ATOM 2591 O O . ILE A 1 331 ? 11.973 16.664 28.700 1.00 91.88 331 ILE A O 1
ATOM 2595 N N . LYS A 1 332 ? 10.620 14.885 28.859 1.00 93.62 332 LYS A N 1
ATOM 2596 C CA . LYS A 1 332 ? 11.641 13.937 28.404 1.00 93.62 332 LYS A CA 1
ATOM 2597 C C . LYS A 1 332 ? 11.624 13.821 26.892 1.00 93.62 332 LYS A C 1
ATOM 2599 O O . LYS A 1 332 ? 10.599 13.452 26.316 1.00 93.62 332 LYS A O 1
ATOM 2604 N N . SER A 1 333 ? 12.751 14.115 26.251 1.00 96.06 333 SER A N 1
ATOM 2605 C CA . SER A 1 333 ? 12.871 14.060 24.791 1.00 96.06 333 SER A CA 1
ATOM 2606 C C . SER A 1 333 ? 14.222 13.532 24.337 1.00 96.06 333 SER A C 1
ATOM 2608 O O . SER A 1 333 ? 15.240 13.797 24.970 1.00 96.06 333 SER A O 1
ATOM 2610 N N . SER A 1 334 ? 14.232 12.817 23.217 1.00 96.62 334 SER A N 1
ATOM 2611 C CA . SER A 1 334 ? 15.442 12.246 22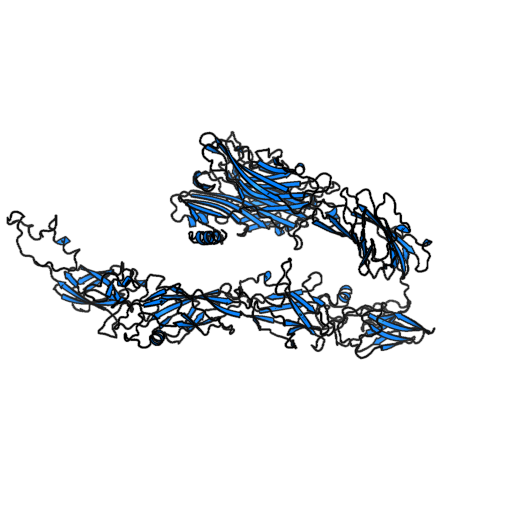.633 1.00 96.62 334 SER A CA 1
ATOM 2612 C C . SER A 1 334 ? 15.535 12.501 21.131 1.00 96.62 334 SER A C 1
ATOM 2614 O O . SER A 1 334 ? 14.524 12.650 20.437 1.00 96.62 334 SER A O 1
ATOM 2616 N N . LEU A 1 335 ? 16.772 12.554 20.639 1.00 97.12 335 LEU A N 1
ATOM 2617 C CA . LEU A 1 335 ? 17.106 12.684 19.224 1.00 97.12 335 LEU A CA 1
ATOM 2618 C C . LEU A 1 335 ? 18.098 11.586 18.847 1.00 97.12 335 LEU A C 1
ATOM 2620 O O . LEU A 1 335 ? 19.198 11.554 19.381 1.00 97.12 335 LEU A O 1
ATOM 2624 N N . THR A 1 336 ? 17.712 10.695 17.942 1.00 97.19 336 THR A N 1
ATOM 2625 C CA . THR A 1 336 ? 18.594 9.681 17.351 1.00 97.19 336 THR A CA 1
ATOM 2626 C C . THR A 1 336 ? 19.090 10.176 16.003 1.00 97.19 336 THR A C 1
ATOM 2628 O O . THR A 1 336 ? 18.266 10.593 15.188 1.00 97.19 336 THR A O 1
ATOM 2631 N N . VAL A 1 337 ? 20.390 10.079 15.740 1.00 96.44 337 VAL A N 1
ATOM 2632 C CA . VAL A 1 337 ? 20.983 10.352 14.427 1.00 96.44 337 VAL A CA 1
ATOM 2633 C C . VAL A 1 337 ? 21.820 9.154 13.997 1.00 96.44 337 VAL A C 1
ATOM 2635 O O . VAL A 1 337 ? 22.634 8.667 14.772 1.00 96.44 337 VAL A O 1
ATOM 2638 N N . LEU A 1 338 ? 21.594 8.678 12.773 1.00 96.25 338 LEU A N 1
ATOM 2639 C CA . LEU A 1 338 ? 22.474 7.750 12.068 1.00 96.25 338 LEU A CA 1
ATOM 2640 C C . LEU A 1 338 ? 23.093 8.495 10.889 1.00 96.25 338 LEU A C 1
ATOM 2642 O O . LEU A 1 338 ? 22.359 8.940 9.997 1.00 96.25 338 LEU A O 1
ATOM 2646 N N . SER A 1 339 ? 24.414 8.585 10.845 1.00 94.06 339 SER A N 1
ATOM 2647 C CA . SER A 1 339 ? 25.131 9.115 9.691 1.00 94.06 339 SER A CA 1
ATOM 2648 C C . SER A 1 339 ? 26.412 8.335 9.408 1.00 94.06 339 SER A C 1
ATOM 2650 O O . SER A 1 339 ? 26.862 7.508 10.199 1.00 94.06 339 SER A O 1
ATOM 2652 N N . PHE A 1 340 ? 26.958 8.528 8.209 1.00 92.50 340 PHE A N 1
ATOM 2653 C CA . PHE A 1 340 ? 28.187 7.873 7.776 1.00 92.50 340 PHE A CA 1
ATOM 2654 C C . PHE A 1 340 ? 29.119 8.841 7.058 1.00 92.50 340 PHE A C 1
ATOM 2656 O O . PHE A 1 340 ? 28.673 9.757 6.370 1.00 92.50 340 PHE A O 1
ATOM 2663 N N . GLY A 1 341 ? 30.419 8.572 7.090 1.00 87.75 341 GLY A N 1
ATOM 2664 C CA . GLY A 1 341 ? 31.421 9.267 6.280 1.00 87.75 341 GLY A CA 1
ATOM 2665 C C . GLY A 1 341 ? 32.030 10.522 6.902 1.00 87.75 341 GLY A C 1
ATOM 2666 O O . GLY A 1 341 ? 33.009 11.010 6.342 1.00 87.75 341 GLY A O 1
ATOM 2667 N N . ALA A 1 342 ? 31.531 10.997 8.046 1.00 84.81 342 ALA A N 1
ATOM 2668 C CA . ALA A 1 342 ? 32.142 12.093 8.798 1.00 84.81 342 ALA A CA 1
ATOM 2669 C C . ALA A 1 342 ? 33.567 11.754 9.277 1.00 84.81 342 ALA A C 1
ATOM 2671 O O . ALA A 1 342 ? 34.008 10.597 9.196 1.00 84.81 342 ALA A O 1
ATOM 2672 N N . LYS A 1 343 ? 34.326 12.772 9.698 1.00 82.06 343 LYS A N 1
ATOM 2673 C CA . LYS A 1 343 ? 35.739 12.624 10.081 1.00 82.06 343 LYS A CA 1
ATOM 2674 C C . LYS A 1 343 ? 35.980 13.164 11.481 1.00 82.06 343 LYS A C 1
ATOM 2676 O O . LYS A 1 343 ? 36.067 14.376 11.664 1.00 82.06 343 LYS A O 1
ATOM 2681 N N . TYR A 1 344 ? 36.259 12.239 12.398 1.00 83.12 344 TYR A N 1
ATOM 2682 C CA . TYR A 1 344 ? 36.617 12.510 13.791 1.00 83.12 344 TYR A CA 1
ATOM 2683 C C . TYR A 1 344 ? 37.618 13.665 13.940 1.00 83.12 344 TYR A C 1
ATOM 2685 O O . TYR A 1 344 ? 37.437 14.546 14.767 1.00 83.12 344 TYR A O 1
ATOM 2693 N N . GLU A 1 345 ? 38.670 13.688 13.117 1.00 82.25 345 GLU A N 1
ATOM 2694 C CA . GLU A 1 345 ? 39.787 14.621 13.263 1.00 82.25 345 GLU A CA 1
ATOM 2695 C C . GLU A 1 345 ? 39.512 16.076 12.828 1.00 82.25 345 GLU A C 1
ATOM 2697 O O . GLU A 1 345 ? 40.403 16.915 12.953 1.00 82.25 345 GLU A O 1
ATOM 2702 N N . VAL A 1 346 ? 38.341 16.389 12.257 1.00 79.12 346 VAL A N 1
ATOM 2703 C CA . VAL A 1 346 ? 38.054 17.697 11.626 1.00 79.12 346 VAL A CA 1
ATOM 2704 C C . VAL A 1 346 ? 37.516 18.744 12.612 1.00 79.12 346 VAL A C 1
ATOM 2706 O O . VAL A 1 346 ? 37.461 19.922 12.246 1.00 79.12 346 VAL A O 1
ATOM 2709 N N . ASP A 1 347 ? 37.195 18.340 13.850 1.00 70.88 347 ASP A N 1
ATOM 2710 C CA . ASP A 1 347 ? 36.828 19.171 15.010 1.00 70.88 347 ASP A CA 1
ATOM 2711 C C . ASP A 1 347 ? 36.075 20.459 14.631 1.00 70.88 347 ASP A C 1
ATOM 2713 O O . ASP A 1 347 ? 36.694 21.506 14.410 1.00 70.88 347 ASP A O 1
ATOM 2717 N N . SER A 1 348 ? 34.740 20.383 14.518 1.00 68.62 348 SER A N 1
ATOM 2718 C CA . SER A 1 348 ? 33.713 21.461 14.494 1.00 68.62 348 SER A CA 1
ATOM 2719 C C . SER A 1 348 ? 32.424 21.033 13.745 1.00 68.62 348 SER A C 1
ATOM 2721 O O . SER A 1 348 ? 31.644 21.889 13.321 1.00 68.62 348 SER A O 1
ATOM 2723 N N . GLU A 1 349 ? 32.216 19.741 13.502 1.00 84.88 349 GLU A N 1
ATOM 2724 C CA . GLU A 1 349 ? 30.923 19.200 13.059 1.00 84.88 349 GLU A CA 1
ATOM 2725 C C . GLU A 1 349 ? 29.907 19.382 14.186 1.00 84.88 349 GLU A C 1
ATOM 2727 O O . GLU A 1 349 ? 30.242 19.124 15.334 1.00 84.88 349 GLU A O 1
ATOM 2732 N N . ASP A 1 350 ? 28.703 19.880 13.901 1.00 90.06 350 ASP A N 1
ATOM 2733 C CA . ASP A 1 350 ? 27.789 20.314 14.964 1.00 90.06 350 ASP A CA 1
ATOM 2734 C C . ASP A 1 350 ? 26.360 19.830 14.735 1.00 90.06 350 ASP A C 1
ATOM 2736 O O . ASP A 1 350 ? 25.795 19.944 13.641 1.00 90.06 350 ASP A O 1
ATOM 2740 N N . LEU A 1 351 ? 25.759 19.352 15.821 1.00 93.56 351 LEU A N 1
ATOM 2741 C CA . LEU A 1 351 ? 24.350 19.015 15.914 1.00 93.56 351 LEU A CA 1
ATOM 2742 C C . LEU A 1 351 ? 23.679 20.036 16.824 1.00 93.56 351 LEU A C 1
ATOM 2744 O O . LEU A 1 351 ? 23.908 20.057 18.032 1.00 93.56 351 LEU A O 1
ATOM 2748 N N . GLN A 1 352 ? 22.828 20.879 16.251 1.00 94.81 352 GLN A N 1
ATOM 2749 C CA . GLN A 1 352 ? 22.148 21.943 16.978 1.00 94.81 352 GLN A CA 1
ATOM 2750 C C . GLN A 1 352 ? 20.650 21.677 17.053 1.00 94.81 352 GLN A C 1
ATOM 2752 O O . GLN A 1 352 ? 20.038 21.204 16.099 1.00 94.81 352 GLN A O 1
ATOM 2757 N N . PHE A 1 353 ? 20.037 22.051 18.169 1.00 94.31 353 PHE A N 1
ATOM 2758 C CA . PHE A 1 353 ? 18.597 21.992 18.368 1.00 94.31 353 PHE A CA 1
ATOM 2759 C C . PHE A 1 353 ? 18.053 23.373 18.705 1.00 94.31 353 PHE A C 1
ATOM 2761 O O . PHE A 1 353 ? 18.683 24.167 19.412 1.00 94.31 353 PHE A O 1
ATOM 2768 N N . LYS A 1 354 ? 16.881 23.690 18.169 1.00 92.75 354 LYS A N 1
ATOM 2769 C CA . LYS A 1 354 ? 16.260 24.997 18.357 1.00 92.75 354 LYS A CA 1
ATOM 2770 C C . LYS A 1 354 ? 15.602 25.096 19.731 1.00 92.75 354 LYS A C 1
ATOM 2772 O O . LYS A 1 354 ? 14.652 24.373 20.017 1.00 92.75 354 LYS A O 1
ATOM 2777 N N . LYS A 1 355 ? 16.073 26.040 20.551 1.00 90.06 355 LYS A N 1
ATOM 2778 C CA . LYS A 1 355 ? 15.495 26.405 21.851 1.00 90.06 355 LYS A CA 1
ATOM 2779 C C . LYS A 1 355 ? 15.035 27.862 21.804 1.00 90.06 355 LYS A C 1
ATOM 2781 O O . LYS A 1 355 ? 15.850 28.786 21.768 1.00 90.06 355 LYS A O 1
ATOM 2786 N N . GLY A 1 356 ? 13.720 28.078 21.785 1.00 82.62 356 GLY A N 1
ATOM 2787 C CA . GLY A 1 356 ? 13.145 29.395 21.499 1.00 82.62 356 GLY A CA 1
ATOM 2788 C C . GLY A 1 356 ? 13.447 29.826 20.059 1.00 82.62 356 GLY A C 1
ATOM 2789 O O . GLY A 1 356 ? 13.143 29.100 19.115 1.00 82.62 356 GLY A O 1
ATOM 2790 N N . SER A 1 357 ? 14.062 30.996 19.876 1.00 83.31 357 SER A N 1
ATOM 2791 C CA . SER A 1 357 ? 14.470 31.513 18.560 1.00 83.31 357 SER A CA 1
ATOM 2792 C C . SER A 1 357 ? 15.917 31.179 18.170 1.00 83.31 357 SER A C 1
ATOM 2794 O O . SER A 1 357 ? 16.351 31.570 17.088 1.00 83.31 357 SER A O 1
ATOM 2796 N N . VAL A 1 358 ? 16.670 30.464 19.018 1.00 91.75 358 VAL A N 1
ATOM 2797 C CA . VAL A 1 358 ? 18.120 30.253 18.856 1.00 91.75 358 VAL A CA 1
ATOM 2798 C C . VAL A 1 358 ? 18.450 28.764 18.759 1.00 91.75 358 VAL A C 1
ATOM 2800 O O . VAL A 1 358 ? 17.916 27.948 19.508 1.00 91.75 358 VAL A O 1
ATOM 2803 N N . PHE A 1 359 ? 19.362 28.407 17.856 1.00 93.06 359 PHE A N 1
ATOM 2804 C CA . PHE A 1 359 ? 19.949 27.069 17.789 1.00 93.06 359 PHE A CA 1
ATOM 2805 C C . PHE A 1 359 ? 21.070 26.924 18.820 1.00 93.06 359 PHE A C 1
ATOM 2807 O O . PHE A 1 359 ? 21.960 27.770 18.893 1.00 93.06 359 PHE A O 1
ATOM 2814 N N . LYS A 1 360 ? 21.024 25.851 19.611 1.00 94.50 360 LYS A N 1
ATOM 2815 C CA . LYS A 1 360 ? 22.052 25.494 20.593 1.00 94.50 360 LYS A CA 1
ATOM 2816 C C . LYS A 1 360 ? 22.594 24.107 20.290 1.00 94.50 360 LYS A C 1
ATOM 2818 O O . LYS A 1 360 ? 21.812 23.207 19.998 1.00 94.50 360 LYS A O 1
ATOM 2823 N N . SER A 1 361 ? 23.907 23.936 20.375 1.00 93.25 361 SER A N 1
ATOM 2824 C CA . SER A 1 361 ? 24.546 22.634 20.194 1.00 93.25 361 SER A CA 1
ATOM 2825 C C . SER A 1 361 ? 24.061 21.640 21.246 1.00 93.25 361 SER A C 1
ATOM 2827 O O . SER A 1 361 ? 23.936 21.971 22.427 1.00 93.25 361 SER A O 1
ATOM 2829 N N . VAL A 1 362 ? 23.779 20.425 20.797 1.00 91.88 362 VAL A N 1
ATOM 2830 C CA . VAL A 1 362 ? 23.477 19.267 21.632 1.00 91.88 362 VAL A CA 1
ATOM 2831 C C . VAL A 1 362 ? 24.777 18.504 21.827 1.00 91.88 362 VAL A C 1
ATOM 2833 O O . VAL A 1 362 ? 25.500 18.275 20.861 1.00 91.88 362 VAL A O 1
ATOM 2836 N N . SER A 1 363 ? 25.090 18.119 23.058 1.00 90.94 363 SER A N 1
ATOM 2837 C CA . SER A 1 363 ? 26.310 17.380 23.370 1.00 90.94 363 SER A CA 1
ATOM 2838 C C . SER A 1 363 ? 26.067 16.317 24.434 1.00 90.94 363 SER A C 1
ATOM 2840 O O . SER A 1 363 ? 25.056 16.319 25.135 1.00 90.94 363 SER A O 1
ATOM 2842 N N . SER A 1 364 ? 26.998 15.374 24.537 1.00 90.44 364 SER A N 1
ATOM 2843 C CA . SER A 1 364 ? 27.054 14.371 25.601 1.00 90.44 364 SER A CA 1
ATOM 2844 C C . SER A 1 364 ? 28.512 13.975 25.871 1.00 90.44 364 SER A C 1
ATOM 2846 O O . SER A 1 364 ? 29.414 14.449 25.185 1.00 90.44 364 SER A O 1
ATOM 2848 N N . ALA A 1 365 ? 28.767 13.121 26.868 1.00 88.19 365 ALA A N 1
ATOM 2849 C CA . ALA A 1 365 ? 30.124 12.803 27.334 1.00 88.19 365 ALA A CA 1
ATOM 2850 C C . ALA A 1 365 ? 31.094 12.327 26.229 1.00 88.19 365 ALA A C 1
ATOM 2852 O O . ALA A 1 365 ? 32.271 12.665 26.279 1.00 88.19 365 ALA A O 1
ATOM 2853 N N . ASN A 1 366 ? 30.597 11.586 25.233 1.00 87.69 366 ASN A N 1
ATOM 2854 C CA . ASN A 1 366 ? 31.383 11.072 24.101 1.00 87.69 366 ASN A CA 1
ATOM 2855 C C . ASN A 1 366 ? 31.099 11.802 22.777 1.00 87.69 366 ASN A C 1
ATOM 2857 O O . ASN A 1 366 ? 31.614 11.407 21.742 1.00 87.69 366 ASN A O 1
ATOM 2861 N N . ASN A 1 367 ? 30.288 12.861 22.810 1.00 89.81 367 ASN A N 1
ATOM 2862 C CA . ASN A 1 367 ? 29.891 13.655 21.648 1.00 89.81 367 ASN A CA 1
ATOM 2863 C C . ASN A 1 367 ? 29.888 15.133 22.048 1.00 89.81 367 ASN A C 1
ATOM 2865 O O . ASN A 1 367 ? 28.835 15.719 22.323 1.00 89.81 367 ASN A O 1
ATOM 2869 N N . GLY A 1 368 ? 31.086 15.702 22.193 1.00 89.25 368 GLY A N 1
ATOM 2870 C CA . GLY A 1 368 ? 31.280 17.099 22.579 1.00 89.25 368 GLY A CA 1
ATOM 2871 C C . GLY A 1 368 ? 30.773 18.076 21.514 1.00 89.25 368 GLY A C 1
ATOM 2872 O O . GLY A 1 368 ? 30.540 17.700 20.370 1.00 89.25 368 GLY A O 1
ATOM 2873 N N . VAL A 1 369 ? 30.613 19.350 21.884 1.00 89.69 369 VAL A N 1
ATOM 2874 C CA . VAL A 1 369 ? 30.248 20.402 20.919 1.00 89.69 369 VAL A CA 1
ATOM 2875 C C . VAL A 1 369 ? 31.343 20.531 19.861 1.00 89.69 369 VAL A C 1
ATOM 2877 O O . VAL A 1 369 ? 32.505 20.729 20.210 1.00 89.69 369 VAL A O 1
ATOM 2880 N N . GLY A 1 370 ? 30.972 20.452 18.584 1.00 83.56 370 GLY A N 1
ATOM 2881 C CA . GLY A 1 370 ? 31.922 20.434 17.475 1.00 83.56 370 GLY A CA 1
ATOM 2882 C C . GLY A 1 370 ? 32.481 19.040 17.157 1.00 83.56 370 GLY A C 1
ATOM 2883 O O . GLY A 1 370 ? 33.360 18.926 16.309 1.00 83.56 370 GLY A O 1
ATOM 2884 N N . SER A 1 371 ? 32.020 17.987 17.830 1.00 85.69 371 SER A N 1
ATOM 2885 C CA . SER A 1 371 ? 32.493 16.609 17.653 1.00 85.69 371 SER A CA 1
ATOM 2886 C C . SER A 1 371 ? 31.324 15.627 17.789 1.00 85.69 371 SER A C 1
ATOM 2888 O O . SER A 1 371 ? 31.410 14.626 18.495 1.00 85.69 371 SER A O 1
ATOM 2890 N N . GLN A 1 372 ? 30.184 15.959 17.175 1.00 89.25 372 GLN A N 1
ATOM 2891 C CA . GLN A 1 372 ? 28.979 15.122 17.207 1.00 89.25 372 GLN A CA 1
ATOM 2892 C C . GLN A 1 372 ? 28.897 14.096 16.064 1.00 89.25 372 GLN A C 1
ATOM 2894 O O . GLN A 1 372 ? 28.066 13.203 16.155 1.00 89.25 372 GLN A O 1
ATOM 2899 N N . PHE A 1 373 ? 29.734 14.206 15.023 1.00 88.00 373 PHE A N 1
ATOM 2900 C CA . PHE A 1 373 ? 29.860 13.212 13.941 1.00 88.00 373 PHE A CA 1
ATOM 2901 C C . PHE A 1 373 ? 31.257 12.573 13.947 1.00 88.00 373 PHE A C 1
ATOM 2903 O O . PHE A 1 373 ? 32.063 12.684 13.027 1.00 88.00 373 PHE A O 1
ATOM 2910 N N . ASN A 1 374 ? 31.586 11.956 15.073 1.00 85.50 374 ASN A N 1
ATOM 2911 C CA . ASN A 1 374 ? 32.932 11.520 15.424 1.00 85.50 374 ASN A CA 1
ATOM 2912 C C . ASN A 1 374 ? 33.149 9.997 15.251 1.00 85.50 374 ASN A C 1
ATOM 2914 O O . ASN A 1 374 ? 34.172 9.443 15.670 1.00 85.50 374 ASN A O 1
ATOM 2918 N N . GLY A 1 375 ? 32.205 9.321 14.599 1.00 86.56 375 GLY A N 1
ATOM 2919 C CA . GLY A 1 375 ? 32.177 7.891 14.333 1.00 86.56 375 GLY A CA 1
ATOM 2920 C C . GLY A 1 375 ? 31.738 7.032 15.517 1.00 86.56 375 GLY A C 1
ATOM 2921 O O . GLY A 1 375 ? 32.080 5.844 15.518 1.00 86.56 375 GLY A O 1
ATOM 2922 N N . THR A 1 376 ? 31.052 7.597 16.520 1.00 89.31 376 THR A N 1
ATOM 2923 C CA . THR A 1 376 ? 30.672 6.869 17.741 1.00 89.31 376 THR A CA 1
ATOM 2924 C C . THR A 1 376 ? 29.289 6.216 17.662 1.00 89.31 376 THR A C 1
ATOM 2926 O O . THR A 1 376 ? 28.480 6.451 16.772 1.00 89.31 376 THR A O 1
ATOM 2929 N N . ILE A 1 377 ? 29.032 5.282 18.583 1.00 91.88 377 ILE A N 1
ATOM 2930 C CA . ILE A 1 377 ? 27.733 4.613 18.720 1.00 91.88 377 ILE A CA 1
ATOM 2931 C C . ILE A 1 377 ? 27.306 4.696 20.187 1.00 91.88 377 ILE A C 1
ATOM 2933 O O . ILE A 1 377 ? 27.717 3.863 21.011 1.00 91.88 377 ILE A O 1
ATOM 2937 N N . THR A 1 378 ? 26.513 5.711 20.538 1.00 91.81 378 THR A N 1
ATOM 2938 C CA . THR A 1 378 ? 26.160 6.010 21.934 1.00 91.81 378 THR A CA 1
ATOM 2939 C C . THR A 1 378 ? 24.667 6.242 22.182 1.00 91.81 378 THR A C 1
ATOM 2941 O O . THR A 1 378 ? 23.899 6.649 21.318 1.00 91.81 378 THR A O 1
ATOM 2944 N N . LYS A 1 379 ? 24.237 5.982 23.419 1.00 92.44 379 LYS A N 1
ATOM 2945 C CA . LYS A 1 379 ? 22.922 6.334 23.957 1.00 92.44 379 LYS A CA 1
ATOM 2946 C C . LYS A 1 379 ? 23.128 7.175 25.205 1.00 92.44 379 LYS A C 1
ATOM 2948 O O . LYS A 1 379 ? 23.725 6.718 26.180 1.00 92.44 379 LYS A O 1
ATOM 2953 N N . PHE A 1 380 ? 22.657 8.415 25.158 1.00 92.06 380 PHE A N 1
ATOM 2954 C CA . PHE A 1 380 ? 22.798 9.413 26.218 1.00 92.06 380 PHE A CA 1
ATOM 2955 C C . PHE A 1 380 ? 24.254 9.567 26.685 1.00 92.06 380 PHE A C 1
ATOM 2957 O O . PHE A 1 380 ? 24.546 9.628 27.877 1.00 92.06 380 PHE A O 1
ATOM 2964 N N . GLY A 1 381 ? 25.182 9.566 25.721 1.00 88.69 381 GLY A N 1
ATOM 2965 C CA . GLY A 1 381 ? 26.619 9.682 25.958 1.00 88.69 381 GLY A CA 1
ATOM 2966 C C . GLY A 1 381 ? 27.316 8.407 26.429 1.00 88.69 381 GLY A C 1
ATOM 2967 O O . GLY A 1 381 ? 28.520 8.453 26.641 1.00 88.69 381 GLY A O 1
ATOM 2968 N N . ASN A 1 382 ? 26.622 7.273 26.569 1.00 88.94 382 ASN A N 1
ATOM 2969 C CA . ASN A 1 382 ? 27.225 5.985 26.924 1.00 88.94 382 ASN A CA 1
ATOM 2970 C C . ASN A 1 382 ? 27.281 5.056 25.706 1.00 88.94 382 ASN A C 1
ATOM 2972 O O . ASN A 1 382 ? 26.315 4.978 24.953 1.00 88.94 382 ASN A O 1
ATOM 2976 N N . HIS A 1 383 ? 28.366 4.303 25.514 1.00 87.19 383 HIS A N 1
ATOM 2977 C CA . HIS A 1 383 ? 28.458 3.334 24.413 1.00 87.19 383 HIS A CA 1
ATOM 2978 C C . HIS A 1 383 ? 27.342 2.273 24.493 1.00 87.19 383 HIS A C 1
ATOM 2980 O O . HIS A 1 383 ? 27.179 1.631 25.532 1.00 87.19 383 HIS A O 1
ATOM 2986 N N . MET A 1 384 ? 26.596 2.063 23.398 1.00 84.06 384 MET A N 1
ATOM 2987 C CA . MET A 1 384 ? 25.421 1.169 23.396 1.00 84.06 384 MET A CA 1
ATOM 2988 C C . MET A 1 384 ? 25.770 -0.321 23.496 1.00 84.06 384 MET A C 1
ATOM 2990 O O . MET A 1 384 ? 25.067 -1.078 24.159 1.00 84.06 384 MET A O 1
ATOM 2994 N N . ASN A 1 385 ? 26.858 -0.764 22.862 1.00 72.50 385 ASN A N 1
ATOM 2995 C CA . ASN A 1 385 ? 27.233 -2.178 22.843 1.00 72.50 385 ASN A CA 1
ATOM 2996 C C . ASN A 1 385 ? 28.292 -2.490 23.904 1.00 72.50 385 ASN A C 1
ATOM 2998 O O . ASN A 1 385 ? 29.462 -2.119 23.772 1.00 72.50 385 ASN A O 1
ATOM 3002 N N . LYS A 1 386 ? 27.894 -3.251 24.929 1.00 63.75 386 LYS A N 1
ATOM 3003 C CA . LYS A 1 386 ? 28.809 -3.849 25.902 1.00 63.75 386 LYS A CA 1
ATOM 3004 C C . LYS A 1 386 ? 29.497 -5.092 25.305 1.00 63.75 386 LYS A C 1
ATOM 3006 O O . LYS A 1 386 ? 28.943 -6.185 25.270 1.00 63.75 386 LYS A O 1
ATOM 3011 N N . THR A 1 387 ? 30.775 -4.896 24.974 1.00 57.19 387 THR A N 1
ATOM 3012 C CA . THR A 1 387 ? 31.893 -5.846 25.110 1.00 57.19 387 THR A CA 1
ATOM 3013 C C . THR A 1 387 ? 32.362 -6.708 23.940 1.00 57.19 387 THR A C 1
ATOM 3015 O O . THR A 1 387 ? 31.749 -7.694 23.543 1.00 57.19 387 THR A O 1
ATOM 3018 N N . ASP A 1 388 ? 33.560 -6.356 23.472 1.00 53.41 388 ASP A N 1
ATOM 3019 C CA . ASP A 1 388 ? 34.677 -7.296 23.382 1.00 53.41 388 ASP A CA 1
ATOM 3020 C C . ASP A 1 388 ? 35.289 -7.434 24.803 1.00 53.41 388 ASP A C 1
ATOM 3022 O O . ASP A 1 388 ? 35.661 -6.434 25.417 1.00 53.41 388 ASP A O 1
ATOM 3026 N N . ASN A 1 389 ? 35.294 -8.637 25.390 1.00 54.19 389 ASN A N 1
ATOM 3027 C CA . ASN A 1 389 ? 35.930 -8.959 26.687 1.00 54.19 389 ASN A CA 1
ATOM 3028 C C . ASN A 1 389 ? 35.651 -8.024 27.891 1.00 54.19 389 ASN A C 1
ATOM 3030 O O . ASN A 1 389 ? 36.573 -7.598 28.583 1.00 54.19 389 ASN A O 1
ATOM 3034 N N . GLY A 1 390 ? 34.399 -7.690 28.197 1.00 55.66 390 GLY A N 1
ATOM 3035 C CA . GLY A 1 390 ? 34.087 -6.838 29.356 1.00 55.66 390 GLY A CA 1
ATOM 3036 C C . GLY A 1 390 ? 34.226 -5.317 29.141 1.00 55.66 390 GLY A C 1
ATOM 3037 O O . GLY A 1 390 ? 33.802 -4.565 30.016 1.00 55.66 390 GLY A O 1
ATOM 3038 N N . LYS A 1 391 ? 34.753 -4.836 27.998 1.00 60.91 391 LYS A N 1
ATOM 3039 C CA . LYS A 1 391 ? 35.069 -3.407 27.774 1.00 60.91 391 LYS A CA 1
ATOM 3040 C C . LYS A 1 391 ? 34.104 -2.664 26.828 1.00 60.91 391 LYS A C 1
ATOM 3042 O O . LYS A 1 391 ? 33.567 -3.272 25.904 1.00 60.91 391 LYS A O 1
ATOM 3047 N N . PRO A 1 392 ? 33.866 -1.351 27.009 1.00 67.38 392 PRO A N 1
ATOM 3048 C CA . PRO A 1 392 ? 33.177 -0.536 26.007 1.00 67.38 392 PRO A CA 1
ATOM 3049 C C . PRO A 1 392 ? 33.877 -0.627 24.645 1.00 67.38 392 PRO A C 1
ATOM 3051 O O . PRO A 1 392 ? 35.098 -0.735 24.599 1.00 67.38 392 PRO A O 1
ATOM 3054 N N . LYS A 1 393 ? 33.108 -0.596 23.553 1.00 76.12 393 LYS A N 1
ATOM 3055 C CA . LYS A 1 393 ? 33.629 -0.524 22.182 1.00 76.12 393 LYS A CA 1
ATOM 3056 C C . LYS A 1 393 ? 33.617 0.948 21.731 1.00 76.12 393 LYS A C 1
ATOM 3058 O O . LYS A 1 393 ? 32.551 1.408 21.318 1.00 76.12 393 LYS A O 1
ATOM 3063 N N . PRO A 1 394 ? 34.719 1.710 21.861 1.00 73.62 394 PRO A N 1
ATOM 3064 C CA . PRO A 1 394 ? 34.844 2.988 21.173 1.00 73.62 394 PRO A CA 1
ATOM 3065 C C . PRO A 1 394 ? 34.844 2.734 19.663 1.00 73.62 394 PRO A C 1
ATOM 3067 O O . PRO A 1 394 ? 35.468 1.795 19.174 1.00 73.62 394 PRO A O 1
ATOM 3070 N N . TYR A 1 395 ? 34.054 3.505 18.926 1.00 75.94 395 TYR A N 1
ATOM 3071 C CA . TYR A 1 395 ? 33.985 3.432 17.472 1.00 75.94 395 TYR A CA 1
ATOM 3072 C C . TYR A 1 395 ? 34.481 4.777 16.951 1.00 75.94 395 TYR A C 1
ATOM 3074 O O . TYR A 1 395 ? 34.062 5.813 17.457 1.00 75.94 395 TYR A O 1
ATOM 3082 N N . HIS A 1 396 ? 35.396 4.742 15.983 1.00 76.19 396 HIS A N 1
ATOM 3083 C CA . HIS A 1 396 ? 35.951 5.935 15.334 1.00 76.19 396 HIS A CA 1
ATOM 3084 C C . HIS A 1 396 ? 36.090 5.731 13.820 1.00 76.19 396 HIS A C 1
ATOM 3086 O O . HIS A 1 396 ? 36.955 6.314 13.171 1.00 76.19 396 HIS A O 1
ATOM 3092 N N . ASN A 1 397 ? 35.259 4.853 13.247 1.00 78.88 397 ASN A N 1
ATOM 3093 C CA . ASN A 1 397 ? 35.291 4.543 11.820 1.00 78.88 397 ASN A CA 1
ATOM 3094 C C . ASN A 1 397 ? 33.974 4.904 11.134 1.00 78.88 397 ASN A C 1
ATOM 3096 O O . ASN A 1 397 ? 33.171 4.028 10.813 1.00 78.88 397 ASN A O 1
ATOM 3100 N N . GLN A 1 398 ? 33.794 6.211 10.928 1.00 85.94 398 GLN A N 1
ATOM 3101 C CA . GLN A 1 398 ? 32.883 6.843 9.963 1.00 85.94 398 GLN A CA 1
ATOM 3102 C C . GLN A 1 398 ? 31.428 6.332 9.946 1.00 85.94 398 GLN A C 1
ATOM 3104 O O . GLN A 1 398 ? 30.765 6.428 8.912 1.00 85.94 398 GLN A O 1
ATOM 3109 N N . MET A 1 399 ? 30.934 5.791 11.059 1.00 91.75 399 MET A N 1
ATOM 3110 C CA . MET A 1 399 ? 29.529 5.485 11.317 1.00 91.75 399 MET A CA 1
ATOM 3111 C C . MET A 1 399 ? 29.175 6.120 12.652 1.00 91.75 399 MET A C 1
ATOM 3113 O O . MET A 1 399 ? 29.718 5.710 13.673 1.00 91.75 399 MET A O 1
ATOM 3117 N N . ASP A 1 400 ? 28.240 7.052 12.628 1.00 91.81 400 ASP A N 1
ATOM 3118 C CA . ASP A 1 400 ? 27.686 7.704 13.803 1.00 91.81 400 ASP A CA 1
ATOM 3119 C C . ASP A 1 400 ? 26.290 7.153 14.047 1.00 91.81 400 ASP A C 1
ATOM 3121 O O . ASP A 1 400 ? 25.449 7.169 13.147 1.00 91.81 400 ASP A O 1
ATOM 3125 N N . LEU A 1 401 ? 26.042 6.624 15.240 1.00 95.06 401 LEU A N 1
ATOM 3126 C CA . LEU A 1 401 ? 24.711 6.224 15.685 1.00 95.06 401 LEU A CA 1
ATOM 3127 C C . LEU A 1 401 ? 24.524 6.668 17.130 1.00 95.06 401 LEU A C 1
ATOM 3129 O O . LEU A 1 401 ? 24.782 5.911 18.070 1.00 95.06 401 LEU A O 1
ATOM 3133 N N . ASP A 1 402 ? 24.037 7.890 17.291 1.00 94.25 402 ASP A N 1
ATOM 3134 C CA . ASP A 1 402 ? 23.990 8.560 18.581 1.00 94.25 402 ASP A CA 1
ATOM 3135 C C . ASP A 1 402 ? 22.579 8.984 18.963 1.00 94.25 402 ASP A C 1
ATOM 3137 O O . ASP A 1 402 ? 21.822 9.545 18.167 1.00 94.25 402 ASP A O 1
ATOM 3141 N N . ILE A 1 403 ? 22.221 8.699 20.215 1.00 95.56 403 ILE A N 1
ATOM 3142 C CA . ILE A 1 403 ? 20.952 9.088 20.826 1.00 95.56 403 ILE A CA 1
ATOM 3143 C C . ILE A 1 403 ? 21.240 10.138 21.895 1.00 95.56 403 ILE A C 1
ATOM 3145 O O . ILE A 1 403 ? 21.818 9.836 22.940 1.00 95.56 403 ILE A O 1
ATOM 3149 N N . TYR A 1 404 ? 20.806 11.367 21.656 1.00 95.88 404 TYR A N 1
ATOM 3150 C CA . TYR A 1 404 ? 20.990 12.496 22.559 1.00 95.88 404 TYR A CA 1
ATOM 3151 C C . TYR A 1 404 ? 19.766 12.706 23.444 1.00 95.88 404 TYR A C 1
ATOM 3153 O O . TYR A 1 404 ? 18.629 12.551 22.991 1.00 95.88 404 TYR A O 1
ATOM 3161 N N . ASP A 1 405 ? 20.002 13.110 24.693 1.00 94.75 405 ASP A N 1
ATOM 3162 C CA . ASP A 1 405 ? 18.964 13.690 25.542 1.00 94.75 405 ASP A CA 1
ATOM 3163 C C . ASP A 1 405 ? 18.827 15.169 25.170 1.00 94.75 405 ASP A C 1
ATOM 3165 O O . ASP A 1 405 ? 19.762 15.956 25.316 1.00 94.75 405 ASP A O 1
ATOM 3169 N N . ILE A 1 406 ? 17.662 15.535 24.645 1.00 95.44 406 ILE A N 1
ATOM 3170 C CA . ILE A 1 406 ? 17.344 16.905 24.230 1.00 95.44 406 ILE A CA 1
ATOM 3171 C C . ILE A 1 406 ? 16.243 17.511 25.103 1.00 95.44 406 ILE A C 1
ATOM 3173 O O . ILE A 1 406 ? 15.651 18.525 24.738 1.00 95.44 406 ILE A O 1
ATOM 3177 N N . SER A 1 407 ? 15.967 16.917 26.266 1.00 94.50 407 SER A N 1
ATOM 3178 C CA . SER A 1 407 ? 14.941 17.366 27.214 1.00 94.50 407 SER A CA 1
ATOM 3179 C C . SER A 1 407 ? 15.095 18.847 27.568 1.00 94.50 407 SER A C 1
ATOM 3181 O O . SER A 1 407 ? 14.126 19.603 27.534 1.00 94.50 407 SER A O 1
ATOM 3183 N N . GLU A 1 408 ? 16.328 19.302 27.809 1.00 92.44 408 GLU A N 1
ATOM 3184 C CA . GLU A 1 408 ? 16.618 20.707 28.119 1.00 92.44 408 GLU A CA 1
ATOM 3185 C C . GLU A 1 408 ? 16.467 21.657 26.924 1.00 92.44 408 GLU A C 1
ATOM 3187 O O . GLU A 1 408 ? 16.424 22.876 27.110 1.00 92.44 408 GLU A O 1
ATOM 3192 N N . MET A 1 409 ? 16.406 21.137 25.697 1.00 92.38 409 MET A N 1
ATOM 3193 C CA . MET A 1 409 ? 16.193 21.939 24.488 1.00 92.38 409 MET A CA 1
ATOM 3194 C C . MET A 1 409 ? 14.708 22.182 24.212 1.00 92.38 409 MET A C 1
ATOM 3196 O O . MET A 1 409 ? 14.365 23.103 23.469 1.00 92.38 409 MET A O 1
ATOM 3200 N N . MET A 1 410 ? 13.834 21.404 24.852 1.00 92.94 410 MET A N 1
ATOM 3201 C CA . MET A 1 410 ? 12.390 21.536 24.732 1.00 92.94 410 MET A CA 1
ATOM 3202 C C . MET A 1 410 ? 11.835 22.605 25.672 1.00 92.94 410 MET A C 1
ATOM 3204 O O . MET A 1 410 ? 12.422 22.964 26.692 1.00 92.94 410 MET A O 1
ATOM 3208 N N . SER A 1 411 ? 10.671 23.130 25.313 1.00 90.56 411 SER A N 1
ATOM 3209 C CA . SER A 1 411 ? 9.878 24.055 26.121 1.00 90.56 411 SER A CA 1
ATOM 3210 C C . SER A 1 411 ? 8.480 23.489 26.335 1.00 90.56 411 SER A C 1
ATOM 3212 O O . SER A 1 411 ? 7.983 22.709 25.520 1.00 90.56 411 SER A O 1
ATOM 3214 N N . ASN A 1 412 ? 7.828 23.875 27.431 1.00 88.50 412 ASN A N 1
ATOM 3215 C CA . ASN A 1 412 ? 6.420 23.549 27.646 1.00 88.50 412 ASN A CA 1
ATOM 3216 C C . ASN A 1 412 ? 5.552 24.202 26.562 1.00 88.50 412 ASN A C 1
ATOM 3218 O O . ASN A 1 412 ? 5.883 25.281 26.068 1.00 88.50 412 ASN A O 1
ATOM 3222 N N . ARG A 1 413 ? 4.427 23.563 26.220 1.00 82.81 413 ARG A N 1
ATOM 3223 C CA . ARG A 1 413 ? 3.480 24.031 25.189 1.00 82.81 413 ARG A CA 1
ATOM 3224 C C . ARG A 1 413 ? 4.061 24.134 23.769 1.00 82.81 413 ARG A C 1
ATOM 3226 O O . ARG A 1 413 ? 3.593 24.925 22.951 1.00 82.81 413 ARG A O 1
ATOM 3233 N N . GLN A 1 414 ? 5.089 23.356 23.463 1.00 87.19 414 GLN A N 1
ATOM 3234 C CA . GLN A 1 414 ? 5.764 23.354 22.170 1.00 87.19 414 GLN A CA 1
ATOM 3235 C C . GLN A 1 414 ? 5.076 22.381 21.204 1.00 87.19 414 GLN A C 1
ATOM 3237 O O . GLN A 1 414 ? 4.795 21.244 21.575 1.00 87.19 414 GLN A O 1
ATOM 3242 N N . THR A 1 415 ? 4.820 22.821 19.966 1.00 85.25 415 THR A N 1
ATOM 3243 C CA . THR A 1 415 ? 4.134 22.034 18.914 1.00 85.25 415 THR A CA 1
ATOM 3244 C C . THR A 1 415 ? 5.026 21.607 17.748 1.00 85.25 415 THR A C 1
ATOM 3246 O O . THR A 1 415 ? 4.635 20.804 16.898 1.00 85.25 415 THR A O 1
ATOM 3249 N N . SER A 1 416 ? 6.224 22.181 17.676 1.00 89.44 416 SER A N 1
ATOM 3250 C CA . SER A 1 416 ? 7.222 21.872 16.662 1.00 89.44 416 SER A CA 1
ATOM 3251 C C . SER A 1 416 ? 8.621 22.017 17.238 1.00 89.44 416 SER A C 1
ATOM 3253 O O . SER A 1 416 ? 8.857 22.808 18.153 1.00 89.44 416 SER A O 1
ATOM 3255 N N . ALA A 1 417 ? 9.551 21.239 16.710 1.00 92.25 417 ALA A N 1
ATOM 3256 C CA . ALA A 1 417 ? 10.959 21.284 17.059 1.00 92.25 417 ALA A CA 1
ATOM 3257 C C . ALA A 1 417 ? 11.800 21.186 15.788 1.00 92.25 417 ALA A C 1
ATOM 3259 O O . ALA A 1 417 ? 11.322 20.730 14.754 1.00 92.25 417 ALA A O 1
ATOM 3260 N N . GLU A 1 418 ? 13.046 21.636 15.848 1.00 95.12 418 GLU A N 1
ATOM 3261 C CA . GLU A 1 418 ? 13.905 21.708 14.672 1.00 95.12 418 GLU A CA 1
ATOM 3262 C C . GLU A 1 418 ? 15.344 21.389 15.062 1.00 95.12 418 GLU A C 1
ATOM 3264 O O . GLU A 1 418 ? 15.907 22.023 15.960 1.00 95.12 418 GLU A O 1
ATOM 3269 N N . ALA A 1 419 ? 15.922 20.407 14.378 1.00 96.00 419 ALA A N 1
ATOM 3270 C CA . ALA A 1 419 ? 17.338 20.090 14.450 1.00 96.00 419 ALA A CA 1
ATOM 3271 C C . ALA A 1 419 ? 18.056 20.661 13.225 1.00 96.00 419 ALA A C 1
ATOM 3273 O O . ALA A 1 419 ? 17.507 20.679 12.123 1.00 96.00 419 ALA A O 1
ATOM 3274 N N . LYS A 1 420 ? 19.297 21.097 13.416 1.00 95.31 420 LYS A N 1
ATOM 3275 C CA . LYS A 1 420 ? 20.217 21.511 12.362 1.00 95.31 420 LYS A CA 1
ATOM 3276 C C . LYS A 1 420 ? 21.477 20.659 12.464 1.00 95.31 420 LYS A C 1
ATOM 3278 O O . LYS A 1 420 ? 22.151 20.683 13.490 1.00 95.31 420 LYS A O 1
ATOM 3283 N N . LEU A 1 421 ? 21.784 19.938 11.396 1.00 94.06 421 LEU A N 1
ATOM 3284 C CA . LEU A 1 421 ? 22.968 19.093 11.270 1.00 94.06 421 LEU A CA 1
ATOM 3285 C C . LEU A 1 421 ? 23.965 19.828 10.380 1.00 94.06 421 LEU A C 1
ATOM 3287 O O . LEU A 1 421 ? 23.560 20.375 9.351 1.00 94.06 421 LEU A O 1
ATOM 3291 N N . THR A 1 422 ? 25.227 19.908 10.797 1.00 91.50 422 THR A N 1
ATOM 3292 C CA . THR A 1 422 ? 26.262 20.677 10.098 1.00 91.50 422 THR A CA 1
ATOM 3293 C C . THR A 1 422 ? 27.543 19.875 9.944 1.00 91.50 422 THR A C 1
ATOM 3295 O O . THR A 1 422 ? 28.191 19.551 10.937 1.00 91.50 422 THR A O 1
ATOM 3298 N N . ALA A 1 423 ? 27.954 19.685 8.692 1.00 89.50 423 ALA A N 1
ATOM 3299 C CA . ALA A 1 423 ? 29.259 19.152 8.335 1.00 89.50 423 ALA A CA 1
ATOM 3300 C C . ALA A 1 423 ? 30.249 20.292 8.059 1.00 89.50 423 ALA A C 1
ATOM 3302 O O . ALA A 1 423 ? 29.865 21.390 7.628 1.00 89.50 423 ALA A O 1
ATOM 3303 N N . LYS A 1 424 ? 31.545 20.026 8.248 1.00 86.25 424 LYS A N 1
ATOM 3304 C CA . LYS A 1 424 ? 32.618 20.999 8.011 1.00 86.25 424 LYS A CA 1
ATOM 3305 C C . LYS A 1 424 ? 33.771 20.397 7.224 1.00 86.25 424 LYS A C 1
ATOM 3307 O O . LYS A 1 424 ? 34.106 19.227 7.350 1.00 86.25 424 LYS A O 1
ATOM 3312 N N . VAL A 1 425 ? 34.433 21.254 6.457 1.00 84.50 425 VAL A N 1
ATOM 3313 C CA . VAL A 1 425 ? 35.757 20.997 5.887 1.00 84.50 425 VAL A CA 1
ATOM 3314 C C . VAL A 1 425 ? 36.714 22.123 6.284 1.00 84.50 425 VAL A C 1
ATOM 3316 O O . VAL A 1 425 ? 36.321 23.293 6.328 1.00 84.50 425 VAL A O 1
ATOM 3319 N N . ILE A 1 426 ? 37.972 21.779 6.567 1.00 84.06 426 ILE A N 1
ATOM 3320 C CA . ILE A 1 426 ? 39.065 22.698 6.914 1.00 84.06 426 ILE A CA 1
ATOM 3321 C C . ILE A 1 426 ? 40.258 22.540 5.968 1.00 84.06 426 ILE A C 1
ATOM 3323 O O . ILE A 1 426 ? 40.507 21.465 5.431 1.00 84.06 426 ILE A O 1
ATOM 3327 N N . ARG A 1 427 ? 41.032 23.607 5.765 1.00 82.19 427 ARG A N 1
ATOM 3328 C CA . ARG A 1 427 ? 42.294 23.585 5.017 1.00 82.19 427 ARG A CA 1
ATOM 3329 C C . ARG A 1 427 ? 43.460 23.893 5.939 1.00 82.19 427 ARG A C 1
ATOM 3331 O O . ARG A 1 427 ? 43.527 24.988 6.494 1.00 82.19 427 ARG A O 1
ATOM 3338 N N . THR A 1 428 ? 44.412 22.969 6.005 1.00 78.00 428 THR A N 1
ATOM 3339 C CA . THR A 1 428 ? 45.662 23.124 6.756 1.00 78.00 428 THR A CA 1
ATOM 3340 C C . THR A 1 428 ? 46.827 23.008 5.777 1.00 78.00 428 THR A C 1
ATOM 3342 O O . THR A 1 428 ? 47.039 21.964 5.159 1.00 78.00 428 THR A O 1
ATOM 3345 N N . GLY A 1 429 ? 47.565 24.104 5.576 1.00 76.88 429 GLY A N 1
ATOM 3346 C CA . GLY A 1 429 ? 48.580 24.189 4.521 1.00 76.88 429 GLY A CA 1
ATOM 3347 C C . GLY A 1 429 ? 47.969 24.038 3.120 1.00 76.88 429 GLY A C 1
ATOM 3348 O O . GLY A 1 429 ? 47.031 24.754 2.767 1.00 76.88 429 GLY A O 1
ATOM 3349 N N . SER A 1 430 ? 48.498 23.106 2.320 1.00 69.81 430 SER A N 1
ATOM 3350 C CA . SER A 1 430 ? 47.989 22.762 0.981 1.00 69.81 430 SER A CA 1
ATOM 3351 C C . SER A 1 430 ? 46.941 21.639 0.976 1.00 69.81 430 SER A C 1
ATOM 3353 O O . SER A 1 430 ? 46.423 21.307 -0.090 1.00 69.81 430 SER A O 1
ATOM 3355 N N . ALA A 1 431 ? 46.622 21.055 2.137 1.00 72.56 431 ALA A N 1
ATOM 3356 C CA . ALA A 1 431 ? 45.716 19.917 2.261 1.00 72.56 431 ALA A CA 1
ATOM 3357 C C . ALA A 1 431 ? 44.346 20.327 2.820 1.00 72.56 431 ALA A C 1
ATOM 3359 O O . ALA A 1 431 ? 44.238 21.164 3.719 1.00 72.56 431 ALA A O 1
ATOM 3360 N N . THR A 1 432 ? 43.298 19.702 2.289 1.00 76.56 432 THR A N 1
ATOM 3361 C CA . THR A 1 432 ? 41.909 19.871 2.722 1.00 76.56 432 THR A CA 1
ATOM 3362 C C . THR A 1 432 ? 41.481 18.636 3.513 1.00 76.56 432 THR A C 1
ATOM 3364 O O . THR A 1 432 ? 41.564 17.517 3.008 1.00 76.56 432 THR A O 1
ATOM 3367 N N . PHE A 1 433 ? 41.031 18.843 4.748 1.00 77.00 433 PHE A N 1
ATOM 3368 C CA . PHE A 1 433 ? 40.580 17.821 5.686 1.00 77.00 433 PHE A CA 1
ATOM 3369 C C . PHE A 1 433 ? 39.084 17.982 5.934 1.00 77.00 433 PHE A C 1
ATOM 3371 O O . PHE A 1 433 ? 38.589 19.089 6.123 1.00 77.00 433 PHE A O 1
ATOM 3378 N N . GLY A 1 434 ? 38.357 16.875 5.885 1.00 75.19 434 GLY A N 1
ATOM 3379 C CA . GLY A 1 434 ? 36.906 16.881 5.738 1.00 75.19 434 GLY A CA 1
ATOM 3380 C C . GLY A 1 434 ? 36.459 15.812 4.753 1.00 75.19 434 GLY A C 1
ATOM 3381 O O . GLY A 1 434 ? 37.242 15.351 3.916 1.00 75.19 434 GLY A O 1
ATOM 3382 N N . GLU A 1 435 ? 35.228 15.356 4.897 1.00 73.75 435 GLU A N 1
ATOM 3383 C CA . GLU A 1 435 ? 34.583 14.402 4.000 1.00 73.75 435 GLU A CA 1
ATOM 3384 C C . GLU A 1 435 ? 33.100 14.752 3.899 1.00 73.75 435 GLU A C 1
ATOM 3386 O O . GLU A 1 435 ? 32.640 15.711 4.517 1.00 73.75 435 GLU A O 1
ATOM 3391 N N . ARG A 1 436 ? 32.359 14.019 3.072 1.00 82.50 436 ARG A N 1
ATOM 3392 C CA . ARG A 1 436 ? 30.906 14.118 3.069 1.00 82.50 436 ARG A CA 1
ATOM 3393 C C . ARG A 1 436 ? 30.296 13.339 4.233 1.00 82.50 436 ARG A C 1
ATOM 3395 O O . ARG A 1 436 ? 30.606 12.163 4.430 1.00 82.50 436 ARG A O 1
ATOM 3402 N N . GLU A 1 437 ? 29.362 13.972 4.914 1.00 88.56 437 GLU A N 1
ATOM 3403 C CA . GLU A 1 437 ? 28.494 13.333 5.887 1.00 88.56 437 GLU A CA 1
ATOM 3404 C C . GLU A 1 437 ? 27.219 12.856 5.181 1.00 88.56 437 GLU A C 1
ATOM 3406 O O . GLU A 1 437 ? 26.587 13.594 4.424 1.00 88.56 437 GLU A O 1
ATOM 3411 N N . ASN A 1 438 ? 26.858 11.596 5.392 1.00 92.19 438 ASN A N 1
ATOM 3412 C CA . ASN A 1 438 ? 25.716 10.941 4.769 1.00 92.19 438 ASN A CA 1
ATOM 3413 C C . ASN A 1 438 ? 24.702 10.649 5.866 1.00 92.19 438 ASN A C 1
ATOM 3415 O O . ASN A 1 438 ? 24.812 9.642 6.562 1.00 92.19 438 ASN A O 1
ATOM 3419 N N . ILE A 1 439 ? 23.751 11.558 6.045 1.00 95.00 439 ILE A N 1
ATOM 3420 C CA . ILE A 1 439 ? 22.717 11.443 7.065 1.00 95.00 439 ILE A CA 1
ATOM 3421 C C . ILE A 1 439 ? 21.661 10.474 6.562 1.00 95.00 439 ILE A C 1
ATOM 3423 O O . ILE A 1 439 ? 21.076 10.666 5.488 1.00 95.00 439 ILE A O 1
ATOM 3427 N N . GLY A 1 440 ? 21.422 9.455 7.376 1.00 94.62 440 GLY A N 1
ATOM 3428 C CA . GLY A 1 440 ? 20.591 8.333 7.011 1.00 94.62 440 GLY A CA 1
ATOM 3429 C C . GLY A 1 440 ? 19.285 8.204 7.756 1.00 94.62 440 GLY A C 1
ATOM 3430 O O . GLY A 1 440 ? 18.272 7.818 7.171 1.00 94.62 440 GLY A O 1
ATOM 3431 N N . LEU A 1 441 ? 19.307 8.519 9.041 1.00 96.81 441 LEU A N 1
ATOM 3432 C CA . LEU A 1 441 ? 18.138 8.468 9.900 1.00 96.81 441 LEU A CA 1
ATOM 3433 C C . LEU A 1 441 ? 18.246 9.588 10.927 1.00 96.81 441 LEU A C 1
ATOM 3435 O O . LEU A 1 441 ? 19.288 9.781 11.546 1.00 96.81 441 LEU A O 1
ATOM 3439 N N . VAL A 1 442 ? 17.140 10.293 11.129 1.00 97.50 442 VAL A N 1
ATOM 3440 C CA . VAL A 1 442 ? 16.934 11.210 12.243 1.00 97.50 442 VAL A CA 1
ATOM 3441 C C . VAL A 1 442 ? 15.594 10.865 12.876 1.00 97.50 442 VAL A C 1
ATOM 3443 O O . VAL A 1 442 ? 14.553 10.966 12.226 1.00 97.50 442 VAL A O 1
ATOM 3446 N N . ALA A 1 443 ? 15.601 10.445 14.137 1.00 97.19 443 ALA A N 1
ATOM 3447 C CA . ALA A 1 443 ? 14.382 10.126 14.869 1.00 97.19 443 ALA A CA 1
ATOM 3448 C C . ALA A 1 443 ? 14.243 10.981 16.125 1.00 97.19 443 ALA A C 1
ATOM 3450 O O . ALA A 1 443 ? 15.205 11.202 16.852 1.00 97.19 443 ALA A O 1
ATOM 3451 N N . PHE A 1 444 ? 13.029 11.444 16.385 1.00 96.75 444 PHE A N 1
ATOM 3452 C CA . PHE A 1 444 ? 12.691 12.349 17.471 1.00 96.75 444 PHE A CA 1
ATOM 3453 C C . PHE A 1 444 ? 11.562 11.754 18.304 1.00 96.75 444 PHE A C 1
ATOM 3455 O O . PHE A 1 444 ? 10.558 11.301 17.753 1.00 96.75 444 PHE A O 1
ATOM 3462 N N . SER A 1 445 ? 11.719 11.790 19.624 1.00 96.62 445 SER A N 1
ATOM 3463 C CA . SER A 1 445 ? 10.697 11.376 20.582 1.00 96.62 445 SER A CA 1
ATOM 3464 C C . SER A 1 445 ? 10.549 12.425 21.675 1.00 96.62 445 SER A C 1
ATOM 3466 O O . SER A 1 445 ? 11.546 12.940 22.180 1.00 96.62 445 SER A O 1
ATOM 3468 N N . THR A 1 446 ? 9.316 12.756 22.055 1.00 95.62 446 THR A N 1
ATOM 3469 C CA . THR A 1 446 ? 9.031 13.743 23.106 1.00 95.62 446 THR A CA 1
ATOM 3470 C C . THR A 1 446 ? 7.772 13.387 23.884 1.00 95.62 446 THR A C 1
ATOM 3472 O O . THR A 1 446 ? 6.832 12.822 23.321 1.00 95.62 446 THR A O 1
ATOM 3475 N N . ASP A 1 447 ? 7.751 13.706 25.179 1.00 92.88 447 ASP A N 1
ATOM 3476 C CA . ASP A 1 447 ? 6.554 13.573 26.011 1.00 92.88 447 ASP A CA 1
ATOM 3477 C C . ASP A 1 447 ? 5.398 14.417 25.462 1.00 92.88 447 ASP A C 1
ATOM 3479 O O . ASP A 1 447 ? 5.579 15.566 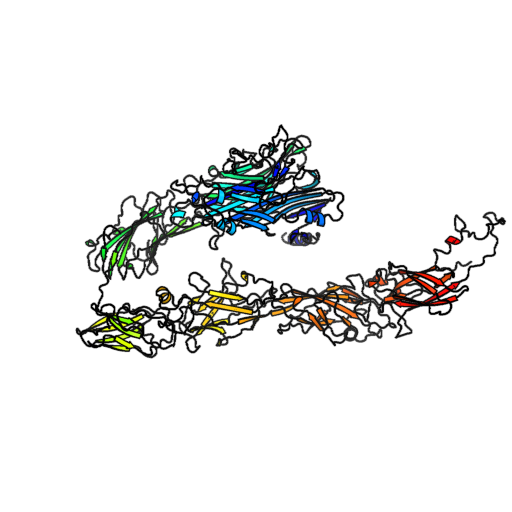25.052 1.00 92.88 447 ASP A O 1
ATOM 3483 N N . LEU A 1 448 ? 4.190 13.857 25.514 1.00 87.31 448 LEU A N 1
ATOM 3484 C CA . LEU A 1 448 ? 2.958 14.545 25.143 1.00 87.31 448 LEU A CA 1
ATOM 3485 C C . LEU A 1 448 ? 2.178 15.021 26.372 1.00 87.31 448 LEU A C 1
ATOM 3487 O O . LEU A 1 448 ? 2.200 14.407 27.444 1.00 87.31 448 LEU A O 1
ATOM 3491 N N . TYR A 1 449 ? 1.450 16.116 26.179 1.00 81.50 449 TYR A N 1
ATOM 3492 C CA . TYR A 1 449 ? 0.409 16.592 27.082 1.00 81.50 449 TYR A CA 1
ATOM 3493 C C . TYR A 1 449 ? -0.727 15.566 27.192 1.00 81.50 449 TYR A C 1
ATOM 3495 O O . TYR A 1 449 ? -1.332 15.176 26.189 1.00 81.50 449 TYR A O 1
ATOM 3503 N N . GLU A 1 450 ? -1.038 15.152 28.419 1.00 79.81 450 GLU A N 1
ATOM 3504 C CA . GLU A 1 450 ? -2.184 14.296 28.719 1.00 79.81 450 GLU A CA 1
ATOM 3505 C C . GLU A 1 450 ? -2.682 14.568 30.149 1.00 79.81 450 GLU A C 1
ATOM 3507 O O . GLU A 1 450 ? -2.041 14.141 31.118 1.00 79.81 450 GLU A O 1
ATOM 3512 N N . PRO A 1 451 ? -3.831 15.250 30.311 1.00 79.50 451 PRO A N 1
ATOM 3513 C CA . PRO A 1 451 ? -4.414 15.485 31.622 1.00 79.50 451 PRO A CA 1
ATOM 3514 C C . PRO A 1 451 ? -4.990 14.189 32.210 1.00 79.50 451 PRO A C 1
ATOM 3516 O O . PRO A 1 451 ? -5.581 13.368 31.509 1.00 79.50 451 PRO A O 1
ATOM 3519 N N . GLN A 1 452 ? -4.857 14.010 33.526 1.00 81.94 452 GLN A N 1
ATOM 3520 C CA . GLN A 1 452 ? -5.251 12.778 34.220 1.00 81.94 452 GLN A CA 1
ATOM 3521 C C . GLN A 1 452 ? -6.634 12.911 34.866 1.00 81.94 452 GLN A C 1
ATOM 3523 O O . GLN A 1 452 ? -6.793 12.795 36.086 1.00 81.94 452 GLN A O 1
ATOM 3528 N N . VAL A 1 453 ? -7.649 13.160 34.038 1.00 87.12 453 VAL A N 1
ATOM 3529 C CA . VAL A 1 453 ? -9.042 13.266 34.493 1.00 87.12 453 VAL A CA 1
ATOM 3530 C C . VAL A 1 453 ? -9.580 11.877 34.865 1.00 87.12 453 VAL A C 1
ATOM 3532 O O . VAL A 1 453 ? -9.391 10.904 34.134 1.00 87.12 453 VAL A O 1
ATOM 3535 N N . CYS A 1 454 ? -10.252 11.769 36.010 1.00 89.50 454 CYS A N 1
ATOM 3536 C CA . CYS A 1 454 ? -10.884 10.539 36.491 1.00 89.50 454 CYS A CA 1
ATOM 3537 C C . CYS A 1 454 ? -12.211 10.835 37.211 1.00 89.50 454 CYS A C 1
ATOM 3539 O O . CYS A 1 454 ? -12.501 11.989 37.545 1.00 89.50 454 CYS A O 1
ATOM 3541 N N . TYR A 1 455 ? -13.012 9.793 37.467 1.00 92.56 455 TYR A N 1
ATOM 3542 C CA . TYR A 1 455 ? -14.272 9.902 38.210 1.00 92.56 455 TYR A CA 1
ATOM 3543 C C . TYR A 1 455 ? -14.336 9.046 39.480 1.00 92.56 455 TYR A C 1
ATOM 3545 O O . TYR A 1 455 ? -13.713 7.991 39.587 1.00 92.56 455 TYR A O 1
ATOM 3553 N N . GLN A 1 456 ? -15.144 9.479 40.444 1.00 91.81 456 GLN A N 1
ATOM 3554 C CA . GLN A 1 456 ? -15.599 8.680 41.582 1.00 91.81 456 GLN A CA 1
ATOM 3555 C C . GLN A 1 456 ? -17.124 8.657 41.587 1.00 91.81 456 GLN A C 1
ATOM 3557 O O . GLN A 1 456 ? -17.750 9.695 41.387 1.00 91.81 456 GLN A O 1
ATOM 3562 N N . GLU A 1 457 ? -17.711 7.491 41.829 1.00 92.19 457 GLU A N 1
ATOM 3563 C CA . GLU A 1 457 ? -19.158 7.290 41.779 1.00 92.19 457 GLU A CA 1
ATOM 3564 C C . GLU A 1 457 ? -19.690 6.771 43.114 1.00 92.19 457 GLU A C 1
ATOM 3566 O O . GLU A 1 457 ? -19.102 5.873 43.728 1.00 92.19 457 GLU A O 1
ATOM 3571 N N . GLU A 1 458 ? -20.829 7.312 43.538 1.00 93.12 458 GLU A N 1
ATOM 3572 C CA . GLU A 1 458 ? -21.633 6.835 44.658 1.00 93.12 458 GLU A CA 1
ATOM 3573 C C . GLU A 1 458 ? -23.080 6.606 44.235 1.00 93.12 458 GLU A C 1
ATOM 3575 O O . GLU A 1 458 ? -23.706 7.486 43.646 1.00 93.12 458 GLU A O 1
ATOM 3580 N N . LEU A 1 459 ? -23.611 5.428 44.568 1.00 94.81 459 LEU A N 1
ATOM 3581 C CA . LEU A 1 459 ? -24.951 5.006 44.176 1.00 94.81 459 LEU A CA 1
ATOM 3582 C C . LEU A 1 459 ? -25.874 4.886 45.386 1.00 94.81 459 LEU A C 1
ATOM 3584 O O . LEU A 1 459 ? -25.487 4.347 46.431 1.00 94.81 459 LEU A O 1
ATOM 3588 N N . PHE A 1 460 ? -27.108 5.354 45.220 1.00 95.38 460 PHE A N 1
ATOM 3589 C CA . PHE A 1 460 ? -28.176 5.273 46.212 1.00 95.38 460 PHE A CA 1
ATOM 3590 C C . PHE A 1 460 ? -29.451 4.758 45.555 1.00 95.38 460 PHE A C 1
ATOM 3592 O O . PHE A 1 460 ? -29.727 5.107 44.416 1.00 95.38 460 PHE A O 1
ATOM 3599 N N . VAL A 1 461 ? -30.243 3.960 46.263 1.00 95.50 461 VAL A N 1
ATOM 3600 C CA . VAL A 1 461 ? -31.501 3.408 45.747 1.00 95.50 461 VAL A CA 1
ATOM 3601 C C . VAL A 1 461 ? -32.659 3.695 46.699 1.00 95.50 461 VAL A C 1
ATOM 3603 O O . VAL A 1 461 ? -32.467 3.676 47.917 1.00 95.50 461 VAL A O 1
ATOM 3606 N N . LYS A 1 462 ? -33.850 3.950 46.157 1.00 94.75 462 LYS A N 1
ATOM 3607 C CA . LYS A 1 462 ? -35.122 4.025 46.894 1.00 94.75 462 LYS A CA 1
ATOM 3608 C C . LYS A 1 462 ? -36.241 3.333 46.116 1.00 94.75 462 LYS A C 1
ATOM 3610 O O . LYS A 1 462 ? -36.118 3.132 44.909 1.00 94.75 462 LYS A O 1
ATOM 3615 N N . GLY A 1 463 ? -37.332 3.001 46.796 1.00 90.06 463 GLY A N 1
ATOM 3616 C CA . GLY A 1 463 ? -38.551 2.526 46.148 1.00 90.06 463 GLY A CA 1
ATOM 3617 C C . GLY A 1 463 ? -39.169 3.583 45.227 1.00 90.06 463 GLY A C 1
ATOM 3618 O O . GLY A 1 463 ? -39.031 4.783 45.477 1.00 90.06 463 GLY A O 1
ATOM 3619 N N . LYS A 1 464 ? -39.869 3.142 44.173 1.00 87.62 464 LYS A N 1
ATOM 3620 C CA . LYS A 1 464 ? -40.541 4.018 43.189 1.00 87.62 464 LYS A CA 1
ATOM 3621 C C . LYS A 1 464 ? -41.345 5.151 43.841 1.00 87.62 464 LYS A C 1
ATOM 3623 O O . LYS A 1 464 ? -41.133 6.318 43.519 1.00 87.62 464 LYS A O 1
ATOM 3628 N N . ASP A 1 465 ? -42.188 4.791 44.807 1.00 86.44 465 ASP A N 1
ATOM 3629 C CA . ASP A 1 465 ? -43.134 5.693 45.476 1.00 86.44 465 ASP A CA 1
ATOM 3630 C C . ASP A 1 465 ? -42.628 6.196 46.844 1.00 86.44 465 ASP A C 1
ATOM 3632 O O . ASP A 1 465 ? -43.375 6.795 47.615 1.00 86.44 465 ASP A O 1
ATOM 3636 N N . GLU A 1 466 ? -41.360 5.937 47.183 1.00 89.56 466 GLU A N 1
ATOM 3637 C CA . GLU A 1 466 ? -40.761 6.404 48.436 1.00 89.56 466 GLU A CA 1
ATOM 3638 C C . GLU A 1 466 ? -40.274 7.857 48.325 1.00 89.56 466 GLU A C 1
ATOM 3640 O O . GLU A 1 466 ? -39.822 8.304 47.270 1.00 89.56 466 GLU A O 1
ATOM 3645 N N . ASP A 1 467 ? -40.312 8.587 49.439 1.00 89.06 467 ASP A N 1
ATOM 3646 C CA . ASP A 1 467 ? -39.756 9.940 49.547 1.00 89.06 467 ASP A CA 1
ATOM 3647 C C . ASP A 1 467 ? -38.217 9.960 49.405 1.00 89.06 467 ASP A C 1
ATOM 3649 O O . ASP A 1 467 ? -37.529 8.982 49.710 1.00 89.06 467 ASP A O 1
ATOM 3653 N N . ASP A 1 468 ? -37.656 11.099 48.992 1.00 85.75 468 ASP A N 1
ATOM 3654 C CA . ASP A 1 468 ? -36.214 11.293 48.787 1.00 85.75 468 ASP A CA 1
ATOM 3655 C C . ASP A 1 468 ? -35.370 11.059 50.056 1.00 85.75 468 ASP A C 1
ATOM 3657 O O . ASP A 1 468 ? -34.204 10.667 49.967 1.00 85.75 468 ASP A O 1
ATOM 3661 N N . SER A 1 469 ? -35.943 11.205 51.254 1.00 88.44 469 SER A N 1
ATOM 3662 C CA . SER A 1 469 ? -35.269 10.848 52.513 1.00 88.44 469 SER A CA 1
ATOM 3663 C C . SER A 1 469 ? -34.976 9.346 52.661 1.00 88.44 469 SER A C 1
ATOM 3665 O O . SER A 1 469 ? -34.202 8.955 53.538 1.00 88.44 469 SER A O 1
ATOM 3667 N N . LYS A 1 470 ? -35.569 8.486 51.818 1.00 92.81 470 LYS A N 1
ATOM 3668 C CA . LYS A 1 470 ? -35.428 7.020 51.866 1.00 92.81 470 LYS A CA 1
ATOM 3669 C C . LYS A 1 470 ? -34.321 6.457 50.981 1.00 92.81 470 LYS A C 1
ATOM 3671 O O . LYS A 1 470 ? -34.099 5.245 50.997 1.00 92.81 470 LYS A O 1
ATOM 3676 N N . PHE A 1 471 ? -33.583 7.302 50.259 1.00 94.19 471 PHE A N 1
ATOM 3677 C CA . PHE A 1 471 ? -32.399 6.859 49.527 1.00 94.19 471 PHE A CA 1
ATOM 3678 C C . PHE A 1 471 ? -31.392 6.179 50.464 1.00 94.19 471 PHE A C 1
ATOM 3680 O O . PHE A 1 471 ? -30.804 6.802 51.347 1.00 94.19 471 PHE A O 1
ATOM 3687 N N . ARG A 1 472 ? -31.144 4.888 50.229 1.00 92.88 472 ARG A N 1
ATOM 3688 C CA . ARG A 1 472 ? -30.126 4.096 50.931 1.00 92.88 472 ARG A CA 1
ATOM 3689 C C . ARG A 1 472 ? -28.940 3.831 50.016 1.00 92.88 472 ARG A C 1
ATOM 3691 O O . ARG A 1 472 ? -29.103 3.636 48.816 1.00 92.88 472 ARG A O 1
ATOM 3698 N N . ARG A 1 473 ? -27.731 3.820 50.574 1.00 94.00 473 ARG A N 1
ATOM 3699 C CA . ARG A 1 473 ? -26.500 3.594 49.805 1.00 94.00 473 ARG A CA 1
ATOM 3700 C C . ARG A 1 473 ? -26.451 2.157 49.281 1.00 94.00 473 ARG A C 1
ATOM 3702 O O . ARG A 1 473 ? -26.764 1.226 50.019 1.00 94.00 473 ARG A O 1
ATOM 3709 N N . VAL A 1 474 ? -26.029 1.980 48.034 1.00 93.44 474 VAL A N 1
ATOM 3710 C CA . VAL A 1 474 ? -25.840 0.654 47.430 1.00 93.44 474 VAL A CA 1
ATOM 3711 C C . VAL A 1 474 ? -24.563 0.006 47.977 1.00 93.44 474 VAL A C 1
ATOM 3713 O O . VAL A 1 474 ? -23.517 0.652 48.084 1.00 93.44 474 VAL A O 1
ATOM 3716 N N . ALA A 1 475 ? -24.648 -1.279 48.320 1.00 90.19 475 ALA A N 1
ATOM 3717 C CA . ALA A 1 475 ? -23.553 -2.072 48.865 1.00 90.19 475 ALA A CA 1
ATOM 3718 C C . ALA A 1 475 ? -22.420 -2.258 47.845 1.00 90.19 475 ALA A C 1
ATOM 3720 O O . ALA A 1 475 ? -22.645 -2.491 46.655 1.00 90.19 475 ALA A O 1
ATOM 3721 N N . VAL A 1 476 ? -21.183 -2.184 48.333 1.00 88.06 476 VAL A N 1
ATOM 3722 C CA . VAL A 1 476 ? -19.976 -2.482 47.554 1.00 88.06 476 VAL A CA 1
ATOM 3723 C C . VAL A 1 476 ? -19.752 -3.990 47.556 1.00 88.06 476 VAL A C 1
ATOM 3725 O O . VAL A 1 476 ? -19.995 -4.662 48.562 1.00 88.06 476 VAL A O 1
ATOM 3728 N N . LYS A 1 477 ? -19.284 -4.540 46.435 1.00 78.56 477 LYS A N 1
ATOM 3729 C CA . LYS A 1 477 ? -18.990 -5.970 46.306 1.00 78.56 477 LYS A CA 1
ATOM 3730 C C . LYS A 1 477 ? -18.001 -6.412 47.399 1.00 78.56 477 LYS A C 1
ATOM 3732 O O . LYS A 1 477 ? -16.964 -5.786 47.588 1.00 78.56 477 LYS A O 1
ATOM 3737 N N . GLY A 1 478 ? -18.353 -7.466 48.141 1.00 79.12 478 GLY A N 1
ATOM 3738 C CA . GLY A 1 478 ? -17.606 -7.945 49.318 1.00 79.12 478 GLY A CA 1
ATOM 3739 C C . GLY A 1 478 ? -18.073 -7.383 50.671 1.00 79.12 478 GLY A C 1
ATOM 3740 O O . GLY A 1 478 ? -17.666 -7.905 51.701 1.00 79.12 478 GLY A O 1
ATOM 3741 N N . GLN A 1 479 ? -18.958 -6.376 50.689 1.00 82.62 479 GLN A N 1
ATOM 3742 C CA . GLN A 1 479 ? -19.542 -5.788 51.911 1.00 82.62 479 GLN A CA 1
ATOM 3743 C C . GLN A 1 479 ? -21.054 -6.051 52.059 1.00 82.62 479 GLN A C 1
ATOM 3745 O O . GLN A 1 479 ? -21.706 -5.454 52.912 1.00 82.62 479 GLN A O 1
ATOM 3750 N N . GLY A 1 480 ? -21.621 -6.933 51.230 1.00 82.50 480 GLY A N 1
ATOM 3751 C CA . GLY A 1 480 ? -23.039 -7.304 51.244 1.00 82.50 480 GLY A CA 1
ATOM 3752 C C . GLY A 1 480 ? -23.714 -7.167 49.878 1.00 82.50 480 GLY A C 1
ATOM 3753 O O . GLY A 1 480 ? -23.056 -6.992 48.850 1.00 82.50 480 GLY A O 1
ATOM 3754 N N . GLU A 1 481 ? -25.041 -7.267 49.868 1.00 86.25 481 GLU A N 1
ATOM 3755 C CA . GLU A 1 481 ? -25.894 -7.155 48.681 1.00 86.25 481 GLU A CA 1
ATOM 3756 C C . GLU A 1 481 ? -26.996 -6.123 48.933 1.00 86.25 481 GLU A C 1
ATOM 3758 O O . GLU A 1 481 ? -27.614 -6.111 49.997 1.00 86.25 481 GLU A O 1
ATOM 3763 N N . THR A 1 482 ? -27.257 -5.253 47.956 1.00 90.25 482 THR A N 1
ATOM 3764 C CA . THR A 1 482 ? -28.438 -4.383 47.959 1.00 90.25 482 THR A CA 1
ATOM 3765 C C . THR A 1 482 ? -29.473 -4.931 46.994 1.00 90.25 482 THR A C 1
ATOM 3767 O O . THR A 1 482 ? -29.198 -5.092 45.809 1.00 90.25 482 THR A O 1
ATOM 3770 N N . LYS A 1 483 ? -30.673 -5.190 47.510 1.00 87.00 483 LYS A N 1
ATOM 3771 C CA . LYS A 1 483 ? -31.824 -5.649 46.731 1.00 87.00 483 LYS A CA 1
ATOM 3772 C C . LYS A 1 483 ? -32.706 -4.459 46.353 1.00 87.00 483 LYS A C 1
ATOM 3774 O O . LYS A 1 483 ? -33.016 -3.618 47.205 1.00 87.00 483 LYS A O 1
ATOM 3779 N N . ALA A 1 484 ? -33.095 -4.409 45.087 1.00 88.38 484 ALA A N 1
ATOM 3780 C CA . ALA A 1 484 ? -34.038 -3.448 44.521 1.00 88.38 484 ALA A CA 1
ATOM 3781 C C . ALA A 1 484 ? -35.074 -4.180 43.660 1.00 88.38 484 ALA A C 1
ATOM 3783 O O . ALA A 1 484 ? -34.884 -5.348 43.326 1.00 88.38 484 ALA A O 1
ATOM 3784 N N . LYS A 1 485 ? -36.172 -3.518 43.312 1.00 85.94 485 LYS A N 1
ATOM 3785 C CA . LYS A 1 485 ? -37.210 -4.037 42.413 1.00 85.94 485 LYS A CA 1
ATOM 3786 C C . LYS A 1 485 ? -37.152 -3.321 41.066 1.00 85.94 485 LYS A C 1
ATOM 3788 O O . LYS A 1 485 ? -36.551 -2.255 40.940 1.00 85.94 485 LYS A O 1
ATOM 3793 N N . LYS A 1 486 ? -37.798 -3.906 40.055 1.00 85.94 486 LYS A N 1
ATOM 3794 C CA . LYS A 1 486 ? -38.107 -3.183 38.817 1.00 85.94 486 LYS A CA 1
ATOM 3795 C C . LYS A 1 486 ? -38.893 -1.908 39.169 1.00 85.94 486 LYS A C 1
ATOM 3797 O O . LYS A 1 486 ? -39.767 -1.960 40.030 1.00 85.94 486 LYS A O 1
ATOM 3802 N N . ASP A 1 487 ? -38.578 -0.810 38.492 1.00 89.00 487 ASP A N 1
ATOM 3803 C CA . ASP A 1 487 ? -39.106 0.548 38.677 1.00 89.00 487 ASP A CA 1
ATOM 3804 C C . ASP A 1 487 ? -38.610 1.326 39.917 1.00 89.00 487 ASP A C 1
ATOM 3806 O O . ASP A 1 487 ? -38.963 2.498 40.066 1.00 89.00 487 ASP A O 1
ATOM 3810 N N . ASP A 1 488 ? -37.774 0.742 40.783 1.00 93.94 488 ASP A N 1
ATOM 3811 C CA . ASP A 1 488 ? -37.116 1.493 41.866 1.00 93.94 488 ASP A CA 1
ATOM 3812 C C . ASP A 1 488 ? -36.186 2.587 41.299 1.00 93.94 488 ASP A C 1
ATOM 3814 O O . ASP A 1 488 ? -35.706 2.497 40.166 1.00 93.94 488 ASP A O 1
ATOM 3818 N N . ILE A 1 489 ? -35.908 3.633 42.082 1.00 95.69 489 ILE A N 1
ATOM 3819 C CA . ILE A 1 489 ? -35.108 4.782 41.633 1.00 95.69 489 ILE A CA 1
ATOM 3820 C C . ILE A 1 489 ? -33.666 4.646 42.113 1.00 95.69 489 ILE A C 1
ATOM 3822 O O . ILE A 1 489 ? -33.408 4.550 43.314 1.00 95.69 489 ILE A O 1
ATOM 3826 N N . LEU A 1 490 ? -32.723 4.681 41.173 1.00 96.31 490 LEU A N 1
ATOM 3827 C CA . LEU A 1 490 ? -31.286 4.748 41.405 1.00 96.31 490 LEU A CA 1
ATOM 3828 C C . LEU A 1 490 ? -30.795 6.187 41.210 1.00 96.31 490 LEU A C 1
ATOM 3830 O O . LEU A 1 490 ? -30.928 6.752 40.130 1.00 96.31 490 LEU A O 1
ATOM 3834 N N . ARG A 1 491 ? -30.176 6.754 42.242 1.00 96.19 491 ARG A N 1
ATOM 3835 C CA . ARG A 1 491 ? -29.506 8.054 42.220 1.00 96.19 491 ARG A CA 1
ATOM 3836 C C . ARG A 1 491 ? -28.004 7.868 42.096 1.00 96.19 491 ARG A C 1
ATOM 3838 O O . ARG A 1 491 ? -27.382 7.212 42.939 1.00 96.19 491 ARG A O 1
ATOM 3845 N N . THR A 1 492 ? -27.424 8.509 41.091 1.00 95.38 492 THR A N 1
ATOM 3846 C CA . THR A 1 492 ? -25.988 8.494 40.817 1.00 95.38 492 THR A CA 1
ATOM 3847 C C . THR A 1 492 ? -25.368 9.824 41.215 1.00 95.38 492 THR A C 1
ATOM 3849 O O . THR A 1 492 ? -25.800 10.878 40.756 1.00 95.38 492 THR A O 1
ATOM 3852 N N . LYS A 1 493 ? -24.325 9.778 42.049 1.00 94.94 493 LYS A N 1
ATOM 3853 C CA . LYS A 1 493 ? -23.489 10.929 42.411 1.00 94.94 493 LYS A CA 1
ATOM 3854 C C . LYS A 1 493 ? -22.086 10.738 41.855 1.00 94.94 493 LYS A C 1
ATOM 3856 O O . LYS A 1 493 ? -21.374 9.822 42.263 1.00 94.94 493 LYS A O 1
ATOM 3861 N N . LEU A 1 494 ? -21.682 11.614 40.944 1.00 94.38 494 LEU A N 1
ATOM 3862 C CA . LEU A 1 494 ? -20.406 11.558 40.242 1.00 94.38 494 LEU A CA 1
ATOM 3863 C C . LEU A 1 494 ? -19.509 12.722 40.669 1.00 94.38 494 LEU A C 1
ATOM 3865 O O . LEU A 1 494 ? -19.921 13.878 40.652 1.00 94.38 494 LEU A O 1
ATOM 3869 N N . THR A 1 495 ? -18.264 12.422 41.023 1.00 93.56 495 THR A N 1
ATOM 3870 C CA . THR A 1 495 ? -17.206 13.413 41.242 1.00 93.56 495 THR A CA 1
ATOM 3871 C C . THR A 1 495 ? -16.178 13.280 40.136 1.00 93.56 495 THR A C 1
ATOM 3873 O O . THR A 1 495 ? -15.531 12.242 40.039 1.00 93.56 495 THR A O 1
ATOM 3876 N N . ILE A 1 496 ? -15.989 14.327 39.341 1.00 93.44 496 ILE A N 1
ATOM 3877 C CA . ILE A 1 496 ? -14.940 14.407 38.325 1.00 93.44 496 ILE A CA 1
ATOM 3878 C C . ILE A 1 496 ? -13.810 15.275 38.865 1.00 93.44 496 ILE A C 1
ATOM 3880 O O . ILE A 1 496 ? -14.044 16.401 39.312 1.00 93.44 496 ILE A O 1
ATOM 3884 N N . LYS A 1 497 ? -12.584 14.758 38.828 1.00 90.94 497 LYS A N 1
ATOM 3885 C CA . LYS A 1 497 ? -11.382 15.489 39.241 1.00 90.94 497 LYS A CA 1
ATOM 3886 C C . LYS A 1 497 ? -10.217 15.178 38.314 1.00 90.94 497 LYS A C 1
ATOM 3888 O O . LYS A 1 497 ? -10.213 14.162 37.623 1.00 90.94 497 LYS A O 1
ATOM 3893 N N . ASN A 1 498 ? -9.222 16.048 38.331 1.00 88.94 498 ASN A N 1
ATOM 3894 C CA . ASN A 1 498 ? -7.958 15.829 37.654 1.00 88.94 498 ASN A CA 1
ATOM 3895 C C . ASN A 1 498 ? -6.881 15.545 38.702 1.00 88.94 498 ASN A C 1
ATOM 3897 O O . ASN A 1 498 ? -6.641 16.364 39.584 1.00 88.94 498 ASN A O 1
ATOM 3901 N N . GLU A 1 499 ? -6.274 14.362 38.642 1.00 85.12 499 GLU A N 1
ATOM 3902 C CA . GLU A 1 499 ? -5.187 13.981 39.559 1.00 85.12 499 GLU A CA 1
ATOM 3903 C C . GLU A 1 499 ? -3.809 14.394 39.028 1.00 85.12 499 GLU A C 1
ATOM 3905 O O . GLU A 1 499 ? -2.812 14.306 39.740 1.00 85.12 499 GLU A O 1
ATOM 3910 N N . GLY A 1 500 ? -3.754 14.858 37.779 1.00 78.12 500 GLY A N 1
ATOM 3911 C CA . GLY A 1 500 ? -2.544 15.334 37.131 1.00 78.12 500 GLY A CA 1
ATOM 3912 C C . GLY A 1 500 ? -2.393 16.844 37.262 1.00 78.12 500 GLY A C 1
ATOM 3913 O O . GLY A 1 500 ? -3.361 17.581 37.409 1.00 78.12 500 GLY A O 1
ATOM 3914 N N . ASN A 1 501 ? -1.159 17.322 37.133 1.00 75.75 501 ASN A N 1
ATOM 3915 C CA . ASN A 1 501 ? -0.842 18.754 37.197 1.00 75.75 501 ASN A CA 1
ATOM 3916 C C . ASN A 1 501 ? -1.207 19.523 35.912 1.00 75.75 501 ASN A C 1
ATOM 3918 O O . ASN A 1 501 ? -1.060 20.743 35.853 1.00 75.75 501 ASN A O 1
ATOM 3922 N N . GLU A 1 502 ? -1.658 18.820 34.874 1.00 79.94 502 GLU A N 1
ATOM 3923 C CA . GLU A 1 502 ? -2.013 19.398 33.583 1.00 79.94 502 GLU A CA 1
ATOM 3924 C C . GLU A 1 502 ? -3.515 19.671 33.539 1.00 79.94 502 GLU A C 1
ATOM 3926 O O . GLU A 1 502 ? -4.293 18.725 33.540 1.00 79.94 502 GLU A O 1
ATOM 3931 N N . ALA A 1 503 ? -3.943 20.934 33.504 1.00 84.19 503 ALA A N 1
ATOM 3932 C CA . ALA A 1 503 ? -5.365 21.273 33.434 1.00 84.19 503 ALA A CA 1
ATOM 3933 C C . ALA A 1 503 ? -6.002 20.739 32.142 1.00 84.19 503 ALA A C 1
ATOM 3935 O O . ALA A 1 503 ? -5.429 20.937 31.074 1.00 84.19 503 ALA A O 1
ATOM 3936 N N . ALA A 1 504 ? -7.172 20.100 32.229 1.00 86.88 504 ALA A N 1
ATOM 3937 C CA . ALA A 1 504 ? -7.980 19.691 31.079 1.00 86.88 504 ALA A CA 1
ATOM 3938 C C . ALA A 1 504 ? -8.937 20.822 30.685 1.00 86.88 504 ALA A C 1
ATOM 3940 O O . ALA A 1 504 ? -9.621 21.369 31.548 1.00 86.88 504 ALA A O 1
ATOM 3941 N N . GLU A 1 505 ? -9.002 21.170 29.403 1.00 86.06 505 GLU A N 1
ATOM 3942 C CA . GLU A 1 505 ? -9.831 22.267 28.888 1.00 86.06 505 GLU A CA 1
ATOM 3943 C C . GLU A 1 505 ? -11.000 21.738 28.048 1.00 86.06 505 GLU A C 1
ATOM 3945 O O . GLU A 1 505 ? -10.894 20.696 27.399 1.00 86.06 505 GLU A O 1
ATOM 3950 N N . LYS A 1 506 ? -12.123 22.466 28.045 1.00 88.62 506 LYS A N 1
ATOM 3951 C CA . LYS A 1 506 ? -13.336 22.116 27.289 1.00 88.62 506 LYS A CA 1
ATOM 3952 C C . LYS A 1 506 ? -13.864 20.723 27.608 1.00 88.62 506 LYS A C 1
ATOM 3954 O O . LYS A 1 506 ? -14.224 19.955 26.716 1.00 88.62 506 LYS A O 1
ATOM 3959 N N . VAL A 1 507 ? -13.880 20.392 28.896 1.00 90.94 507 VAL A N 1
ATOM 3960 C CA . VAL A 1 507 ? -14.208 19.042 29.347 1.00 90.94 507 VAL A CA 1
ATOM 3961 C C . VAL A 1 507 ? -15.705 18.770 29.186 1.00 90.94 507 VAL A C 1
ATOM 3963 O O . VAL A 1 507 ? -16.549 19.512 29.689 1.00 90.94 507 VAL A O 1
ATOM 3966 N N . SER A 1 508 ? -16.040 17.670 28.519 1.00 93.25 508 SER A N 1
ATOM 3967 C CA . SER A 1 508 ? -17.386 17.100 28.514 1.00 93.25 508 SER A CA 1
ATOM 3968 C C . SER A 1 508 ? -17.339 15.613 28.842 1.00 93.25 508 SER A C 1
ATOM 3970 O O . SER A 1 508 ? -16.398 14.915 28.469 1.00 93.25 508 SER A O 1
ATOM 3972 N N . VAL A 1 509 ? -18.340 15.118 29.561 1.00 94.56 509 VAL A N 1
ATOM 3973 C CA . VAL A 1 509 ? -18.453 13.708 29.954 1.00 94.56 509 VAL A CA 1
ATOM 3974 C C . VAL A 1 509 ? -19.771 13.169 29.435 1.00 94.56 509 VAL A C 1
ATOM 3976 O O . VAL A 1 509 ? -20.809 13.774 29.663 1.00 94.56 509 VAL A O 1
ATOM 3979 N N . THR A 1 510 ? -19.737 12.043 28.734 1.00 94.75 510 THR A N 1
ATOM 3980 C CA . THR A 1 510 ? -20.928 11.348 28.237 1.00 94.75 510 THR A CA 1
ATOM 3981 C C . THR A 1 510 ? -21.093 10.029 28.978 1.00 94.75 510 THR A C 1
ATOM 3983 O O . THR A 1 510 ? -20.111 9.329 29.228 1.00 94.75 510 THR A O 1
ATOM 3986 N N . THR A 1 511 ? -22.320 9.705 29.366 1.00 94.56 511 THR A N 1
ATOM 3987 C CA . THR A 1 511 ? -22.672 8.427 29.985 1.00 94.56 511 THR A CA 1
ATOM 3988 C C . THR A 1 511 ? -22.981 7.381 28.918 1.00 94.56 511 THR A C 1
ATOM 3990 O O . THR A 1 511 ? -23.451 7.702 27.832 1.00 94.56 511 THR A O 1
ATOM 3993 N N . GLU A 1 512 ? -22.749 6.113 29.232 1.00 90.75 512 GLU A N 1
ATOM 3994 C CA . GLU A 1 512 ? -23.208 4.959 28.458 1.00 90.75 512 GLU A CA 1
ATOM 3995 C C . GLU A 1 512 ? -24.144 4.141 29.353 1.00 90.75 512 GLU A C 1
ATOM 3997 O O . GLU A 1 512 ? -23.719 3.226 30.066 1.00 90.75 512 GLU A O 1
ATOM 4002 N N . ILE A 1 513 ? -25.422 4.520 29.370 1.00 89.75 513 ILE A N 1
ATOM 4003 C CA . ILE A 1 513 ? -26.442 3.869 30.193 1.00 89.75 513 ILE A CA 1
ATOM 4004 C C . ILE A 1 513 ? -26.988 2.664 29.430 1.00 89.75 513 ILE A C 1
ATOM 4006 O O . ILE A 1 513 ? -27.447 2.787 28.294 1.00 89.75 513 ILE A O 1
ATOM 4010 N N . ASN A 1 514 ? -26.964 1.488 30.060 1.00 86.81 514 ASN A N 1
ATOM 4011 C CA . ASN A 1 514 ? -27.560 0.289 29.485 1.00 86.81 514 ASN A CA 1
ATOM 4012 C C . ASN A 1 514 ? -29.096 0.318 29.665 1.00 86.81 514 ASN A C 1
ATOM 4014 O O . ASN A 1 514 ? -29.551 0.303 30.811 1.00 86.81 514 ASN A O 1
ATOM 4018 N N . PRO A 1 515 ? -29.899 0.279 28.583 1.00 86.38 515 PRO A N 1
ATOM 4019 C CA . PRO A 1 515 ? -31.363 0.325 28.676 1.00 86.38 515 PRO A CA 1
ATOM 4020 C C . PRO A 1 515 ? -31.992 -0.878 29.401 1.00 86.38 515 PRO A C 1
ATOM 4022 O O . PRO A 1 515 ? -33.064 -0.761 29.998 1.00 86.38 515 PRO A O 1
ATOM 4025 N N . ASN A 1 516 ? -31.328 -2.042 29.394 1.00 85.44 516 ASN A N 1
ATOM 4026 C CA . ASN A 1 516 ? -31.752 -3.197 30.194 1.00 85.44 516 ASN A CA 1
ATOM 4027 C C . ASN A 1 516 ? -31.502 -2.976 31.688 1.00 85.44 516 ASN A C 1
ATOM 4029 O O . ASN A 1 516 ? -32.150 -3.632 32.507 1.00 85.44 516 ASN A O 1
ATOM 4033 N N . SER A 1 517 ? -30.589 -2.060 32.033 1.00 88.19 517 SER A N 1
ATOM 4034 C CA . SER A 1 517 ? -30.277 -1.735 33.417 1.00 88.19 517 SER A CA 1
ATOM 4035 C C . SER A 1 517 ? -31.208 -0.697 34.006 1.00 88.19 517 SER A C 1
ATOM 4037 O O . SER A 1 517 ? -31.800 -0.909 35.061 1.00 88.19 517 SER A O 1
ATOM 4039 N N . MET A 1 518 ? -31.301 0.453 33.344 1.00 92.19 518 MET A N 1
ATOM 4040 C CA . MET A 1 518 ? -32.016 1.606 33.869 1.00 92.19 518 MET A CA 1
ATOM 4041 C C . MET A 1 518 ? -32.359 2.606 32.763 1.00 92.19 518 MET A C 1
ATOM 4043 O O . MET A 1 518 ? -31.730 2.621 31.707 1.00 92.19 518 MET A O 1
ATOM 4047 N N . THR A 1 519 ? -33.338 3.466 33.030 1.00 92.88 519 THR A N 1
ATOM 4048 C CA . THR A 1 519 ? -33.736 4.581 32.159 1.00 92.88 519 THR A CA 1
ATOM 4049 C C . THR A 1 519 ? -33.612 5.892 32.923 1.00 92.88 519 THR A C 1
ATOM 4051 O O . THR A 1 519 ? -34.124 6.000 34.031 1.00 92.88 519 THR A O 1
ATOM 4054 N N . TYR A 1 520 ? -32.935 6.886 32.349 1.00 94.12 520 TYR A N 1
ATOM 4055 C CA . TYR A 1 520 ? -32.789 8.214 32.953 1.00 94.12 520 TYR A CA 1
ATOM 4056 C C . TYR A 1 520 ? -34.147 8.870 33.266 1.00 94.12 520 TYR A C 1
ATOM 4058 O O . TYR A 1 520 ? -35.042 8.848 32.419 1.00 94.12 520 TYR A O 1
ATOM 4066 N N . GLN A 1 521 ? -34.276 9.480 34.449 1.00 92.50 521 GLN A N 1
ATOM 4067 C CA . GLN A 1 521 ? -35.432 10.298 34.812 1.00 92.50 521 GLN A CA 1
ATOM 4068 C C . GLN A 1 521 ? -35.219 11.753 34.418 1.00 92.50 521 GLN A C 1
ATOM 4070 O O . GLN A 1 521 ? -34.299 12.406 34.909 1.00 92.50 521 GLN A O 1
ATOM 4075 N N . GLU A 1 522 ? -36.100 12.261 33.564 1.00 91.06 522 GLU A N 1
ATOM 4076 C CA . GLU A 1 522 ? -35.998 13.617 33.031 1.00 91.06 522 GLU A CA 1
ATOM 4077 C C . GLU A 1 522 ? -36.025 14.693 34.125 1.00 91.06 522 GLU A C 1
ATOM 4079 O O . GLU A 1 522 ? -36.728 14.572 35.129 1.00 91.06 522 GLU A O 1
ATOM 4084 N N . ASN A 1 523 ? -35.254 15.758 33.913 1.00 90.44 523 ASN A N 1
ATOM 4085 C CA . ASN A 1 523 ? -35.112 16.925 34.783 1.00 90.44 523 ASN A CA 1
ATOM 4086 C C . ASN A 1 523 ? -34.604 16.621 36.204 1.00 90.44 523 ASN A C 1
ATOM 4088 O O . ASN A 1 523 ? -34.859 17.387 37.134 1.00 90.44 523 ASN A O 1
ATOM 4092 N N . THR A 1 524 ? -33.839 15.541 36.388 1.00 93.19 524 THR A N 1
ATOM 4093 C CA . THR A 1 524 ? -33.224 15.178 37.686 1.00 93.19 524 THR A CA 1
ATOM 4094 C C . THR A 1 524 ? -31.740 15.550 37.797 1.00 93.19 524 THR A C 1
ATOM 4096 O O . THR A 1 524 ? -31.078 15.191 38.774 1.00 93.19 524 THR A O 1
ATOM 4099 N N . THR A 1 525 ? -31.191 16.261 36.806 1.00 95.25 525 THR A N 1
ATOM 4100 C CA . THR A 1 525 ? -29.756 16.570 36.745 1.00 95.25 525 THR A CA 1
ATOM 4101 C C . THR A 1 525 ? -29.383 17.779 37.609 1.00 95.25 525 THR A C 1
ATOM 4103 O O . THR A 1 525 ? -30.002 18.838 37.532 1.00 95.25 525 THR A O 1
ATOM 4106 N N . TYR A 1 526 ? -28.297 17.655 38.373 1.00 95.00 526 TYR A N 1
ATOM 4107 C CA . TYR A 1 526 ? -27.632 18.767 39.054 1.00 95.00 526 TYR A CA 1
ATOM 4108 C C . TYR A 1 526 ? -26.138 18.774 38.736 1.00 95.00 526 TYR A C 1
ATOM 4110 O O . TYR A 1 526 ? -25.505 17.718 38.783 1.00 95.00 526 TYR A O 1
ATOM 4118 N N . ILE A 1 527 ? -25.559 19.947 38.461 1.00 94.38 527 ILE A N 1
ATOM 4119 C CA . ILE A 1 527 ? -24.133 20.096 38.123 1.00 94.38 527 ILE A CA 1
ATOM 4120 C C . ILE A 1 527 ? -23.520 21.254 38.912 1.00 94.38 527 ILE A C 1
ATOM 4122 O O . ILE A 1 527 ? -23.991 22.386 38.851 1.00 94.38 527 ILE A O 1
ATOM 4126 N N . ASN A 1 528 ? -22.421 20.981 39.615 1.00 93.19 528 ASN A N 1
ATOM 4127 C CA . ASN A 1 528 ? -21.623 21.983 40.313 1.00 93.19 528 ASN A CA 1
ATOM 4128 C C . ASN A 1 528 ? -20.167 21.941 39.824 1.00 93.19 528 ASN A C 1
ATOM 4130 O O . ASN A 1 528 ? -19.413 21.031 40.169 1.00 93.19 528 ASN A O 1
ATOM 4134 N N . ASN A 1 529 ? -19.789 22.922 39.004 1.00 88.00 529 ASN A N 1
ATOM 4135 C CA . ASN A 1 529 ? -18.586 22.894 38.165 1.00 88.00 529 ASN A CA 1
ATOM 4136 C C . ASN A 1 529 ? -17.303 23.459 38.797 1.00 88.00 529 ASN A C 1
ATOM 4138 O O . ASN A 1 529 ? -16.251 23.408 38.157 1.00 88.00 529 ASN A O 1
ATOM 4142 N N . ASN A 1 530 ? -17.354 24.029 40.004 1.00 75.69 530 ASN A N 1
ATOM 4143 C CA . ASN A 1 530 ? -16.204 24.748 40.557 1.00 75.69 530 ASN A CA 1
ATOM 4144 C C . ASN A 1 530 ? -16.168 24.710 42.091 1.00 75.69 530 ASN A C 1
ATOM 4146 O O . ASN A 1 530 ? -16.542 25.678 42.752 1.00 75.69 530 ASN A O 1
ATOM 4150 N N . THR A 1 531 ? -15.727 23.584 42.661 1.00 75.19 531 THR A N 1
ATOM 4151 C CA . THR A 1 531 ? -15.642 23.418 44.122 1.00 75.19 531 THR A CA 1
ATOM 4152 C C . THR A 1 531 ? -14.315 22.850 44.607 1.00 75.19 531 THR A C 1
ATOM 4154 O O . THR A 1 531 ? -13.753 21.928 44.010 1.00 75.19 531 THR A O 1
ATOM 4157 N N . ASN A 1 532 ? -13.890 23.348 45.771 1.00 72.44 532 ASN A N 1
ATOM 4158 C CA . ASN A 1 532 ? -12.811 22.791 46.578 1.00 72.44 532 ASN A CA 1
ATOM 4159 C C . ASN A 1 532 ? -13.448 22.019 47.744 1.00 72.44 532 ASN A C 1
ATOM 4161 O O . ASN A 1 532 ? -13.957 22.641 48.672 1.00 72.44 532 ASN A O 1
ATOM 4165 N N . GLY A 1 533 ? -13.467 20.679 47.710 1.00 71.69 533 GLY A N 1
ATOM 4166 C CA . GLY A 1 533 ? -13.937 19.890 48.863 1.00 71.69 533 GLY A CA 1
ATOM 4167 C C . GLY A 1 533 ? -14.712 18.606 48.552 1.00 71.69 533 GLY A C 1
ATOM 4168 O O . GLY A 1 533 ? -14.321 17.831 47.668 1.00 71.69 533 GLY A O 1
ATOM 4169 N N . SER A 1 534 ? -15.745 18.351 49.366 1.00 79.31 534 SER A N 1
ATOM 4170 C CA . SER A 1 534 ? -16.655 17.195 49.352 1.00 79.31 534 SER A CA 1
ATOM 4171 C C . SER A 1 534 ? -17.897 17.436 48.482 1.00 79.31 534 SER A C 1
ATOM 4173 O O . SER A 1 534 ? -18.239 18.576 48.165 1.00 79.31 534 SER A O 1
ATOM 4175 N N . PHE A 1 535 ? -18.578 16.352 48.094 1.00 85.62 535 PHE A N 1
ATOM 4176 C CA . PHE A 1 535 ? -19.745 16.391 47.207 1.00 85.62 535 PHE A CA 1
ATOM 4177 C C . PHE A 1 535 ? -20.862 17.286 47.769 1.00 85.62 535 PHE A C 1
ATOM 4179 O O . PHE A 1 535 ? -21.480 16.937 48.774 1.00 85.62 535 PHE A O 1
ATOM 4186 N N . THR A 1 536 ? -21.136 18.418 47.108 1.00 86.69 536 THR A N 1
ATOM 4187 C CA . THR A 1 536 ? -22.149 19.401 47.538 1.00 86.69 536 THR A CA 1
ATOM 4188 C C . THR A 1 536 ? -23.011 19.864 46.359 1.00 86.69 536 THR A C 1
ATOM 4190 O O . THR A 1 536 ? -22.504 20.449 45.399 1.00 86.69 536 THR A O 1
ATOM 4193 N N . ILE A 1 537 ? -24.327 19.638 46.454 1.00 88.44 537 ILE A N 1
ATOM 4194 C CA . ILE A 1 537 ? -25.353 20.041 45.477 1.00 88.44 537 ILE A CA 1
ATOM 4195 C C . ILE A 1 537 ? -26.427 20.872 46.199 1.00 88.44 537 ILE A C 1
ATOM 4197 O O . ILE A 1 537 ? -26.810 20.538 47.316 1.00 88.44 537 ILE A O 1
ATOM 4201 N N . GLN A 1 538 ? -26.889 21.956 45.571 1.00 89.44 538 GLN A N 1
ATOM 4202 C CA . GLN A 1 538 ? -27.936 22.856 46.065 1.00 89.44 538 GLN A CA 1
ATOM 4203 C C . GLN A 1 538 ? -29.040 22.983 45.005 1.00 89.44 538 GLN A C 1
ATOM 4205 O O . GLN A 1 538 ? -28.766 22.713 43.833 1.00 89.44 538 GLN A O 1
ATOM 4210 N N . PRO A 1 539 ? -30.258 23.436 45.365 1.00 88.12 539 PRO A N 1
ATOM 4211 C CA . PRO A 1 539 ? -31.333 23.660 44.396 1.00 88.12 539 PRO A CA 1
ATOM 4212 C C . PRO A 1 539 ? -30.933 24.559 43.213 1.00 88.12 539 PRO A C 1
ATOM 4214 O O . PRO A 1 539 ? -31.370 24.324 42.095 1.00 88.12 539 PRO A O 1
ATOM 4217 N N . SER A 1 540 ? -30.041 25.533 43.433 1.00 87.75 540 SER A N 1
ATOM 4218 C CA . SER A 1 540 ? -29.494 26.426 42.398 1.00 87.75 540 SER A CA 1
ATOM 4219 C C . SER A 1 540 ? -28.580 25.742 41.372 1.00 87.75 540 SER A C 1
ATOM 4221 O O . SER A 1 540 ? -28.277 26.341 40.347 1.00 87.75 540 SER A O 1
ATOM 4223 N N . HIS A 1 541 ? -28.127 24.510 41.629 1.00 92.06 541 HIS A N 1
ATOM 4224 C CA . HIS A 1 541 ? -27.306 23.719 40.703 1.00 92.06 541 HIS A CA 1
ATOM 4225 C C . HIS A 1 541 ? -28.142 22.841 39.765 1.00 92.06 541 HIS A C 1
ATOM 4227 O O . HIS A 1 541 ? -27.574 22.022 39.042 1.00 92.06 541 HIS A O 1
ATOM 4233 N N . HIS A 1 542 ? -29.473 22.939 39.829 1.00 93.19 542 HIS A N 1
ATOM 4234 C CA . HIS A 1 542 ? -30.369 22.203 38.944 1.00 93.19 542 HIS A CA 1
ATOM 4235 C C . HIS A 1 542 ? -30.136 22.610 37.489 1.00 93.19 542 HIS A C 1
ATOM 4237 O O . HIS A 1 542 ? -29.968 23.791 37.181 1.00 93.19 542 HIS A O 1
ATOM 4243 N N . VAL A 1 543 ? -30.101 21.618 36.603 1.00 90.44 543 VAL A N 1
ATOM 4244 C CA . VAL A 1 543 ? -29.943 21.811 35.162 1.00 90.44 543 VAL A CA 1
ATOM 4245 C C . VAL A 1 543 ? -31.117 21.124 34.476 1.00 90.44 543 VAL A C 1
ATOM 4247 O O . VAL A 1 543 ? -31.256 19.904 34.553 1.00 90.44 543 VAL A O 1
ATOM 4250 N N . ASN A 1 544 ? -31.955 21.921 33.815 1.00 88.62 544 ASN A N 1
ATOM 4251 C CA . ASN A 1 544 ? -33.068 21.442 32.998 1.00 88.62 544 ASN A CA 1
ATOM 4252 C C . ASN A 1 544 ? -32.549 20.622 31.804 1.00 88.62 544 ASN A C 1
ATOM 4254 O O . ASN A 1 544 ? -31.525 20.958 31.203 1.00 88.62 544 ASN A O 1
ATOM 4258 N N . ASP A 1 545 ? -33.285 19.587 31.413 1.00 87.69 545 ASP A N 1
ATOM 4259 C CA . ASP A 1 545 ? -32.866 18.691 30.335 1.00 87.69 545 ASP A CA 1
ATOM 4260 C C . ASP A 1 545 ? -32.717 19.399 28.995 1.00 87.69 545 ASP A C 1
ATOM 4262 O O . ASP A 1 545 ? -33.552 20.216 28.607 1.00 87.69 545 ASP A O 1
ATOM 4266 N N . ASN A 1 546 ? -31.681 19.021 28.242 1.00 87.06 546 ASN A N 1
ATOM 4267 C CA . ASN A 1 546 ? -31.369 19.589 26.926 1.00 87.06 546 ASN A CA 1
ATOM 4268 C C . ASN A 1 546 ? -31.165 21.112 26.931 1.00 87.06 546 ASN A C 1
ATOM 4270 O O . ASN A 1 546 ? -31.204 21.733 25.869 1.00 87.06 546 ASN A O 1
ATOM 4274 N N . THR A 1 547 ? -30.940 21.707 28.103 1.00 75.12 547 THR A N 1
ATOM 4275 C CA . THR A 1 547 ? -30.670 23.134 28.266 1.00 75.12 547 THR A CA 1
ATOM 4276 C C . THR A 1 547 ? -29.480 23.330 29.208 1.00 75.12 547 THR A C 1
ATOM 4278 O O . THR A 1 547 ? -29.216 22.515 30.093 1.00 75.12 547 THR A O 1
ATOM 4281 N N . GLY A 1 548 ? -28.714 24.406 29.023 1.00 84.44 548 GLY A N 1
ATOM 4282 C CA . GLY A 1 548 ? -27.556 24.684 29.873 1.00 84.44 548 GLY A CA 1
ATOM 4283 C C . GLY A 1 548 ? -26.446 23.625 29.758 1.00 84.44 548 GLY A C 1
ATOM 4284 O O . GLY A 1 548 ? -25.944 23.346 28.675 1.00 84.44 548 GLY A O 1
ATOM 4285 N N . LEU A 1 549 ? -26.010 23.058 30.886 1.00 92.19 549 LEU A N 1
ATOM 4286 C CA . LEU A 1 549 ? -24.803 22.218 30.989 1.00 92.19 549 LEU A CA 1
ATOM 4287 C C . LEU A 1 549 ? -25.038 20.717 30.721 1.00 92.19 549 LEU A C 1
ATOM 4289 O O . LEU A 1 549 ? -24.100 19.927 30.853 1.00 92.19 549 LEU A O 1
ATOM 4293 N N . GLN A 1 550 ? -26.258 20.309 30.362 1.00 93.25 550 GLN A N 1
ATOM 4294 C CA . GLN A 1 550 ? -26.625 18.915 30.105 1.00 93.25 550 GLN A CA 1
ATOM 4295 C C . GLN A 1 550 ? -27.307 18.765 28.742 1.00 93.25 550 GLN A C 1
ATOM 4297 O O . GLN A 1 550 ? -28.064 19.628 28.302 1.00 93.25 550 GLN A O 1
ATOM 4302 N N . LYS A 1 551 ? -27.061 17.629 28.083 1.00 92.12 551 LYS A N 1
ATOM 4303 C CA . LYS A 1 551 ? -27.782 17.206 26.883 1.00 92.12 551 LYS A CA 1
ATOM 4304 C C . LYS A 1 551 ? -28.141 15.726 26.948 1.00 92.12 551 LYS A C 1
ATOM 4306 O O . LYS A 1 551 ? -27.279 14.894 27.225 1.00 92.12 551 LYS A O 1
ATOM 4311 N N . LYS A 1 552 ? -29.388 15.377 26.636 1.00 88.44 552 LYS A N 1
ATOM 4312 C CA . LYS A 1 552 ? -29.833 13.987 26.499 1.00 88.44 552 LYS A CA 1
ATOM 4313 C C . LYS A 1 552 ? -29.595 13.513 25.063 1.00 88.44 552 LYS A C 1
ATOM 4315 O O . LYS A 1 552 ? -29.979 14.175 24.102 1.00 88.44 552 LYS A O 1
ATOM 4320 N N . ILE A 1 553 ? -28.947 12.360 24.904 1.00 83.62 553 ILE A N 1
ATOM 4321 C CA . ILE A 1 553 ? -28.615 11.753 23.607 1.00 83.62 553 ILE A CA 1
ATOM 4322 C C . ILE A 1 553 ? -29.132 10.312 23.620 1.00 83.62 553 ILE A C 1
ATOM 4324 O O . ILE A 1 553 ? -28.446 9.390 24.059 1.00 83.62 553 ILE A O 1
ATOM 4328 N N . GLY A 1 554 ? -30.376 10.110 23.179 1.00 84.12 554 GLY A N 1
ATOM 4329 C CA . GLY A 1 554 ? -31.051 8.815 23.320 1.00 84.12 554 GLY A CA 1
ATOM 4330 C C . GLY A 1 554 ? -31.237 8.443 24.796 1.00 84.12 554 GLY A C 1
ATOM 4331 O O . GLY A 1 554 ? -31.872 9.187 25.543 1.00 84.12 554 GLY A O 1
ATOM 4332 N N . SER A 1 555 ? -30.673 7.306 25.219 1.00 80.94 555 SER A N 1
ATOM 4333 C CA . SER A 1 555 ? -30.647 6.859 26.624 1.00 80.94 555 SER A CA 1
ATOM 4334 C C . SER A 1 555 ? -29.496 7.452 27.450 1.00 80.94 555 SER A C 1
ATOM 4336 O O . SER A 1 555 ? -29.453 7.237 28.658 1.00 80.94 555 SER A O 1
ATOM 4338 N N . ASN A 1 556 ? -28.566 8.173 26.821 1.00 89.81 556 ASN A N 1
ATOM 4339 C CA . ASN A 1 556 ? -27.343 8.681 27.440 1.00 89.81 556 ASN A CA 1
ATOM 4340 C C . ASN A 1 556 ? -27.453 10.170 27.799 1.00 89.81 556 ASN A C 1
ATOM 4342 O O . ASN A 1 556 ? -28.288 10.900 27.262 1.00 89.81 556 ASN A O 1
ATOM 4346 N N . LEU A 1 557 ? -26.565 10.632 28.678 1.00 93.44 557 LEU A N 1
ATOM 4347 C CA . LEU A 1 557 ? -26.447 12.024 29.113 1.00 93.44 557 LEU A CA 1
ATOM 4348 C C . LEU A 1 557 ? -25.051 12.538 28.777 1.00 93.44 557 LEU A C 1
ATOM 4350 O O . LEU A 1 557 ? -24.064 11.857 29.037 1.00 93.44 557 LEU A O 1
ATOM 4354 N N . GLN A 1 558 ? -24.965 13.745 28.239 1.00 94.69 558 GLN A N 1
ATOM 4355 C CA . GLN A 1 558 ? -23.726 14.484 28.059 1.00 94.69 558 GLN A CA 1
ATOM 4356 C C . GLN A 1 558 ? -23.721 15.684 29.005 1.00 94.69 558 GLN A C 1
ATOM 4358 O O . GLN A 1 558 ? -24.688 16.439 29.057 1.00 94.69 558 GLN A O 1
ATOM 4363 N N . PHE A 1 559 ? -22.626 15.863 29.733 1.00 95.19 559 PHE A N 1
ATOM 4364 C CA . PHE A 1 559 ? -22.417 16.941 30.690 1.00 95.19 559 PHE A CA 1
ATOM 4365 C C . PHE A 1 559 ? -21.248 17.818 30.240 1.00 95.19 559 PHE A C 1
ATOM 4367 O O . PHE A 1 559 ? -20.168 17.299 29.952 1.00 95.19 559 PHE A O 1
ATOM 4374 N N . PHE A 1 560 ? -21.436 19.136 30.221 1.00 94.00 560 PHE A N 1
ATOM 4375 C CA . PHE A 1 560 ? -20.390 20.130 29.971 1.00 94.00 560 PHE A CA 1
ATOM 4376 C C . PHE A 1 560 ? -19.877 20.654 31.313 1.00 94.00 560 PHE A C 1
ATOM 4378 O O . PHE A 1 560 ? -20.629 21.245 32.090 1.00 94.00 560 PHE A O 1
ATOM 4385 N N . ILE A 1 561 ? -18.608 20.375 31.624 1.00 93.12 561 ILE A N 1
ATOM 4386 C CA . ILE A 1 561 ? -18.115 20.442 33.004 1.00 93.12 561 ILE A CA 1
ATOM 4387 C C . ILE A 1 561 ? -16.817 21.227 33.171 1.00 93.12 561 ILE A C 1
ATOM 4389 O O . ILE A 1 561 ? -16.061 21.419 32.222 1.00 93.12 561 ILE A O 1
ATOM 4393 N N . GLY A 1 562 ? -16.547 21.659 34.403 1.00 91.81 562 GLY A N 1
ATOM 4394 C CA . GLY A 1 562 ? -15.363 22.432 34.781 1.00 91.81 562 GLY A CA 1
ATOM 4395 C C . GLY A 1 562 ? -15.604 23.939 34.898 1.00 91.81 562 GLY A C 1
ATOM 4396 O O . GLY A 1 562 ? -16.628 24.478 34.472 1.00 91.81 562 GLY A O 1
ATOM 4397 N N . ARG A 1 563 ? -14.639 24.647 35.492 1.00 90.62 563 ARG A N 1
ATOM 4398 C CA . ARG A 1 563 ? -14.721 26.092 35.739 1.00 90.62 563 ARG A CA 1
ATOM 4399 C C . ARG A 1 563 ? -14.883 26.844 34.416 1.00 90.62 563 ARG A C 1
ATOM 4401 O O . ARG A 1 563 ? -14.068 26.671 33.512 1.00 90.62 563 ARG A O 1
ATOM 4408 N N . GLY A 1 564 ? -15.911 27.688 34.326 1.00 88.62 564 GLY A N 1
ATOM 4409 C CA . GLY A 1 564 ? -16.226 28.458 33.118 1.00 88.62 564 GLY A CA 1
ATOM 4410 C C . GLY A 1 564 ? -16.987 27.684 32.035 1.00 88.62 564 GLY A C 1
ATOM 4411 O O . GLY A 1 564 ? -17.125 28.208 30.935 1.00 88.62 564 GLY A O 1
ATOM 4412 N N . ALA A 1 565 ? -17.470 26.467 32.316 1.00 91.75 565 ALA A N 1
ATOM 4413 C CA . ALA A 1 565 ? -18.343 25.744 31.392 1.00 91.75 565 ALA A CA 1
ATOM 4414 C C . ALA A 1 565 ? -19.657 26.505 31.149 1.00 91.75 565 ALA A C 1
ATOM 4416 O O . ALA A 1 565 ? -20.188 27.160 32.049 1.00 91.75 565 ALA A O 1
ATOM 4417 N N . SER A 1 566 ? -20.189 26.377 29.938 1.00 89.69 566 SER A N 1
ATOM 4418 C CA . SER A 1 566 ? -21.439 26.991 29.490 1.00 89.69 566 SER A CA 1
ATOM 4419 C C . SER A 1 566 ? -22.221 26.027 28.593 1.00 89.69 566 SER A C 1
ATOM 4421 O O . SER A 1 566 ? -21.823 24.875 28.401 1.00 89.69 566 SER A O 1
ATOM 4423 N N . GLU A 1 567 ? -23.361 26.468 28.065 1.00 85.94 567 GLU A N 1
ATOM 4424 C CA . GLU A 1 567 ? -24.184 25.627 27.203 1.00 85.94 567 GLU A CA 1
ATOM 4425 C C . GLU A 1 567 ? -23.422 25.163 25.955 1.00 85.94 567 GLU A C 1
ATOM 4427 O O . GLU A 1 567 ? -22.896 25.968 25.190 1.00 85.94 567 GLU A O 1
ATOM 4432 N N . ASN A 1 568 ? -23.368 23.842 25.756 1.00 85.00 568 ASN A N 1
ATOM 4433 C CA . ASN A 1 568 ? -22.615 23.174 24.690 1.00 85.00 568 ASN A CA 1
ATOM 4434 C C . ASN A 1 568 ? -21.089 23.429 24.678 1.00 85.00 568 ASN A C 1
ATOM 4436 O O . ASN A 1 568 ? -20.425 23.022 23.722 1.00 85.00 568 ASN A O 1
ATOM 4440 N N . ASP A 1 569 ? -20.507 24.049 25.715 1.00 87.56 569 ASP A N 1
ATOM 4441 C CA . ASP A 1 569 ? -19.060 24.281 25.802 1.00 87.56 569 ASP A CA 1
ATOM 4442 C C . ASP A 1 569 ? -18.509 23.941 27.194 1.00 87.56 569 ASP A C 1
ATOM 4444 O O . ASP A 1 569 ? -18.875 24.542 28.204 1.00 87.56 569 ASP A O 1
ATOM 4448 N N . GLY A 1 570 ? -17.605 22.960 27.250 1.00 90.00 570 GLY A N 1
ATOM 4449 C CA . GLY A 1 570 ? -16.970 22.536 28.496 1.00 90.00 570 GLY A CA 1
ATOM 4450 C C . GLY A 1 570 ? -16.039 23.603 29.084 1.00 90.00 570 GLY A C 1
ATOM 4451 O O . GLY A 1 570 ? -15.519 24.465 28.378 1.00 90.00 570 GLY A O 1
ATOM 4452 N N . GLY A 1 571 ? -15.784 23.512 30.385 1.00 90.06 571 GLY A N 1
ATOM 4453 C CA . GLY A 1 571 ? -14.879 24.390 31.126 1.00 90.06 571 GLY A CA 1
ATOM 4454 C C . GLY A 1 571 ? -13.514 23.752 31.380 1.00 90.06 571 GLY A C 1
ATOM 4455 O O . GLY A 1 571 ? -13.123 22.782 30.727 1.00 90.06 571 GLY A O 1
ATOM 4456 N N . THR A 1 572 ? -12.775 24.299 32.346 1.00 89.62 572 THR A N 1
ATOM 4457 C CA . THR A 1 572 ? -11.440 23.813 32.728 1.00 89.62 572 THR A CA 1
ATOM 4458 C C . THR A 1 572 ? -11.474 23.029 34.041 1.00 89.62 572 THR A C 1
ATOM 4460 O O . THR A 1 572 ? -12.043 23.498 35.028 1.00 89.62 572 THR A O 1
ATOM 4463 N N . ILE A 1 573 ? -10.813 21.867 34.081 1.00 89.94 573 ILE A N 1
ATOM 4464 C CA . ILE A 1 573 ? -10.579 21.075 35.299 1.00 89.94 573 ILE A CA 1
ATOM 4465 C C . ILE A 1 573 ? -9.068 20.962 35.543 1.00 89.94 573 ILE A C 1
ATOM 4467 O O . ILE A 1 573 ? -8.358 20.217 34.862 1.00 89.94 573 ILE A O 1
ATOM 4471 N N . ASP A 1 574 ? -8.578 21.712 36.526 1.00 87.19 574 ASP A N 1
ATOM 4472 C CA . ASP A 1 574 ? -7.208 21.622 37.045 1.00 87.19 574 ASP A CA 1
ATOM 4473 C C . ASP A 1 574 ? -7.138 20.704 38.283 1.00 87.19 574 ASP A C 1
ATOM 4475 O O . ASP A 1 574 ? -8.132 20.086 38.665 1.00 87.19 574 ASP A O 1
ATOM 4479 N N . ASN A 1 575 ? -5.960 20.582 38.900 1.00 86.62 575 ASN A N 1
ATOM 4480 C CA . ASN A 1 575 ? -5.751 19.728 40.077 1.00 86.62 575 ASN A CA 1
ATOM 4481 C C . ASN A 1 575 ? -6.325 20.299 41.387 1.00 86.62 575 ASN A C 1
ATOM 4483 O O . ASN A 1 575 ? -6.263 19.629 42.419 1.00 86.62 575 ASN A O 1
ATOM 4487 N N . THR A 1 576 ? -6.870 21.519 41.369 1.00 85.25 576 THR A N 1
ATOM 4488 C CA . THR A 1 576 ? -7.441 22.175 42.555 1.00 85.25 576 THR A CA 1
ATOM 4489 C C . THR A 1 576 ? -8.962 22.070 42.609 1.00 85.25 576 THR A C 1
ATOM 4491 O O . THR A 1 576 ? -9.520 21.937 43.696 1.00 85.25 576 THR A O 1
ATOM 4494 N N . ASN A 1 577 ? -9.627 22.047 41.451 1.00 86.38 577 ASN A N 1
ATOM 4495 C CA . ASN A 1 577 ? -11.082 22.132 41.348 1.00 86.38 577 ASN A CA 1
ATOM 4496 C C . ASN A 1 577 ? -11.716 20.786 40.956 1.00 86.38 577 ASN A C 1
ATOM 4498 O O . ASN A 1 577 ? -11.172 20.026 40.153 1.00 86.38 577 ASN A O 1
ATOM 4502 N N . LYS A 1 578 ? -12.910 20.500 41.488 1.00 90.81 578 LYS A N 1
ATOM 4503 C CA . LYS A 1 578 ? -13.716 19.315 41.142 1.00 90.81 578 LYS A CA 1
ATOM 4504 C C . LYS A 1 578 ? -15.057 19.718 40.540 1.00 90.81 578 LYS A C 1
ATOM 4506 O O . LYS A 1 578 ? -15.577 20.796 40.831 1.00 90.81 578 LYS A O 1
ATOM 4511 N N . THR A 1 579 ? -15.638 18.816 39.752 1.00 94.38 579 THR A N 1
ATOM 4512 C CA . THR A 1 579 ? -17.043 18.891 39.336 1.00 94.38 579 THR A CA 1
ATOM 4513 C C . THR A 1 579 ? -17.862 17.801 40.019 1.00 94.38 579 THR A C 1
ATOM 4515 O O . THR A 1 579 ? -17.451 16.641 40.039 1.00 94.38 579 THR A O 1
ATOM 4518 N N . PHE A 1 580 ? -19.036 18.162 40.532 1.00 95.38 580 PHE A N 1
ATOM 4519 C CA . PHE A 1 580 ? -20.018 17.224 41.073 1.00 95.38 580 PHE A CA 1
ATOM 4520 C C . PHE A 1 580 ? -21.255 17.162 40.183 1.00 95.38 580 PHE A C 1
ATOM 4522 O O . PHE A 1 580 ? -21.773 18.201 39.780 1.00 95.38 580 PHE A O 1
ATOM 4529 N N . ILE A 1 581 ? -21.731 15.950 39.903 1.00 95.44 581 ILE A N 1
ATOM 4530 C CA . ILE A 1 581 ? -22.927 15.695 39.097 1.00 95.44 581 ILE A CA 1
ATOM 4531 C C . ILE A 1 581 ? -23.850 14.759 39.873 1.00 95.44 581 ILE A C 1
ATOM 4533 O O . ILE A 1 581 ? -23.382 13.787 40.468 1.00 95.44 581 ILE A O 1
ATOM 4537 N N . GLN A 1 582 ? -25.151 15.033 39.861 1.00 95.81 582 GLN A N 1
ATOM 4538 C CA . GLN A 1 582 ? -26.182 14.119 40.347 1.00 95.81 582 GLN A CA 1
ATOM 4539 C C . GLN A 1 582 ? -27.244 13.922 39.272 1.00 95.81 582 GLN A C 1
ATOM 4541 O O . GLN A 1 582 ? -27.621 14.894 38.626 1.00 95.81 582 GLN A O 1
ATOM 4546 N N . TYR A 1 583 ? -27.726 12.695 39.101 1.00 95.50 583 TYR A N 1
ATOM 4547 C CA . TYR A 1 583 ? -28.894 12.392 38.275 1.00 95.50 583 TYR A CA 1
ATOM 4548 C C . TYR A 1 583 ? -29.569 11.101 38.749 1.00 95.50 583 TYR A C 1
ATOM 4550 O O . TYR A 1 583 ? -28.910 10.246 39.352 1.00 95.50 583 TYR A O 1
ATOM 4558 N N . ASP A 1 584 ? -30.858 10.953 38.446 1.00 95.38 584 ASP A N 1
ATOM 4559 C CA . ASP A 1 584 ? -31.650 9.787 38.835 1.00 95.38 584 ASP A CA 1
ATOM 4560 C C . ASP A 1 584 ? -32.057 8.953 37.610 1.00 95.38 584 ASP A C 1
ATOM 4562 O O . ASP A 1 584 ? -32.210 9.454 36.493 1.00 95.38 584 ASP A O 1
ATOM 4566 N N . ALA A 1 585 ? -32.221 7.648 37.811 1.00 94.81 585 ALA A N 1
ATOM 4567 C CA . ALA A 1 585 ? -32.648 6.699 36.796 1.00 94.81 585 ALA A CA 1
ATOM 4568 C C . ALA A 1 585 ? -33.577 5.634 37.395 1.00 94.81 585 ALA A C 1
ATOM 4570 O O . ALA A 1 585 ? -33.391 5.181 38.520 1.00 94.81 585 ALA A O 1
ATOM 4571 N N . THR A 1 586 ? -34.570 5.201 36.628 1.00 94.75 586 THR A N 1
ATOM 4572 C CA . THR A 1 586 ? -35.487 4.117 36.986 1.00 94.75 586 THR A CA 1
ATOM 4573 C C . THR A 1 586 ? -34.872 2.766 36.624 1.00 94.75 586 THR A C 1
ATOM 4575 O O . THR A 1 586 ? -34.495 2.552 35.472 1.00 94.75 586 THR A O 1
ATOM 4578 N N . LEU A 1 587 ? -34.768 1.858 37.596 1.00 92.56 587 LEU A N 1
ATOM 4579 C CA . LEU A 1 587 ? -34.207 0.512 37.449 1.00 92.56 587 LEU A CA 1
ATOM 4580 C C . LEU A 1 587 ? -35.116 -0.399 36.609 1.00 92.56 587 LEU A C 1
ATOM 4582 O O . LEU A 1 587 ? -36.339 -0.355 36.727 1.00 92.56 587 LEU A O 1
ATOM 4586 N N . ASN A 1 588 ? -34.512 -1.248 35.773 1.00 88.00 588 ASN A N 1
ATOM 4587 C CA . ASN A 1 588 ? -35.213 -2.123 34.832 1.00 88.00 588 ASN A CA 1
ATOM 4588 C C . ASN A 1 588 ? -35.009 -3.620 35.151 1.00 88.00 588 ASN A C 1
ATOM 4590 O O . ASN A 1 588 ? -35.470 -4.068 36.196 1.00 88.00 588 ASN A O 1
ATOM 4594 N N . LYS A 1 589 ? -34.388 -4.414 34.263 1.00 80.81 589 LYS A N 1
ATOM 4595 C CA . LYS A 1 589 ? -34.341 -5.890 34.364 1.00 80.81 589 LYS A CA 1
ATOM 4596 C C . LYS A 1 589 ? -33.123 -6.420 35.118 1.00 80.81 589 LYS A C 1
ATOM 4598 O O . LYS A 1 589 ? -33.215 -7.427 35.810 1.00 80.81 589 LYS A O 1
ATOM 4603 N N . GLU A 1 590 ? -31.972 -5.791 34.932 1.00 85.19 590 GLU A N 1
ATOM 4604 C CA . GLU A 1 590 ? -30.695 -6.187 35.534 1.00 85.19 590 GLU A CA 1
ATOM 4605 C C . GLU A 1 590 ? -29.928 -4.943 35.994 1.00 85.19 590 GLU A C 1
ATOM 4607 O O . GLU A 1 590 ? -30.365 -3.830 35.751 1.00 85.19 590 GLU A O 1
ATOM 4612 N N . TYR A 1 591 ? -28.793 -5.085 36.673 1.00 87.94 591 TYR A N 1
ATOM 4613 C CA . TYR A 1 591 ? -27.910 -3.945 36.921 1.00 87.94 591 TYR A CA 1
ATOM 4614 C C . TYR A 1 591 ? -26.565 -4.176 36.237 1.00 87.94 591 TYR A C 1
ATOM 4616 O O . TYR A 1 591 ? -25.860 -5.145 36.517 1.00 87.94 591 TYR A O 1
ATOM 4624 N N . LYS A 1 592 ? -26.206 -3.254 35.345 1.00 89.31 592 LYS A N 1
ATOM 4625 C CA . LYS A 1 592 ? -24.878 -3.126 34.736 1.00 89.31 592 LYS A CA 1
ATOM 4626 C C . LYS A 1 592 ? -24.371 -1.719 35.001 1.00 89.31 592 LYS A C 1
ATOM 4628 O O . LYS A 1 592 ? -25.131 -0.767 34.831 1.00 89.31 592 LYS A O 1
ATOM 4633 N N . GLU A 1 593 ? -23.106 -1.617 35.402 1.00 86.75 593 GLU A N 1
ATOM 4634 C CA . GLU A 1 593 ? -22.459 -0.338 35.708 1.00 86.75 593 GLU A CA 1
ATOM 4635 C C . GLU A 1 593 ? -22.473 0.602 34.494 1.00 86.75 593 GLU A C 1
ATOM 4637 O O . GLU A 1 593 ? -22.213 0.181 33.362 1.00 86.75 593 GLU A O 1
ATOM 4642 N N . THR A 1 594 ? -22.745 1.882 34.751 1.00 89.69 594 THR A N 1
ATOM 4643 C CA . THR A 1 594 ? -22.652 2.949 33.753 1.00 89.69 594 THR A CA 1
ATOM 4644 C C . THR A 1 594 ? -21.187 3.187 33.403 1.00 89.69 594 THR A C 1
ATOM 4646 O O . THR A 1 594 ? -20.344 3.358 34.285 1.00 89.69 594 THR A O 1
ATOM 4649 N N . LYS A 1 595 ? -20.869 3.216 32.108 1.00 90.31 595 LYS A N 1
ATOM 4650 C CA . LYS A 1 595 ? -19.544 3.641 31.635 1.00 90.31 595 LYS A CA 1
ATOM 4651 C C . LYS A 1 595 ? -19.576 5.131 31.313 1.00 90.31 595 LYS A C 1
ATOM 4653 O O . LYS A 1 595 ? -20.620 5.676 30.967 1.00 90.31 595 LYS A O 1
ATOM 4658 N N . TYR A 1 596 ? -18.429 5.786 31.433 1.00 93.19 596 TYR A N 1
ATOM 4659 C CA . TYR A 1 596 ? -18.292 7.217 31.188 1.00 93.19 596 TYR A CA 1
ATOM 4660 C C . TYR A 1 596 ? -17.196 7.445 30.152 1.00 93.19 596 TYR A C 1
ATOM 4662 O O . TYR A 1 596 ? -16.087 6.932 30.299 1.00 93.19 596 TYR A O 1
ATOM 4670 N N . THR A 1 597 ? -17.480 8.232 29.121 1.00 90.75 597 THR A N 1
ATOM 4671 C CA . THR A 1 597 ? -16.488 8.714 28.154 1.00 90.75 597 THR A CA 1
ATOM 4672 C C . THR A 1 597 ? -16.242 10.195 28.382 1.00 90.75 597 THR A C 1
ATOM 4674 O O . THR A 1 597 ? -17.179 10.944 28.642 1.00 90.75 597 THR A O 1
ATOM 4677 N N . VAL A 1 598 ? -15.001 10.642 28.267 1.00 89.81 598 VAL A N 1
ATOM 4678 C CA . VAL A 1 598 ? -14.620 12.048 28.395 1.00 89.81 598 VAL A CA 1
ATOM 4679 C C . VAL A 1 598 ? -14.117 12.570 27.061 1.00 89.81 598 VAL A C 1
ATOM 4681 O O . VAL A 1 598 ? -13.388 11.878 26.352 1.00 89.81 598 VAL A O 1
ATOM 4684 N N . LYS A 1 599 ? -14.483 13.812 26.750 1.00 87.75 599 LYS A N 1
ATOM 4685 C CA . LYS A 1 599 ? -13.816 14.621 25.740 1.00 87.75 599 LYS A CA 1
ATOM 4686 C C . LYS A 1 599 ? -13.209 15.846 26.390 1.00 87.75 599 LYS A C 1
ATOM 4688 O O . LYS A 1 599 ? -13.850 16.483 27.221 1.00 87.75 599 LYS A O 1
ATOM 4693 N N . PHE A 1 600 ? -12.004 16.200 25.986 1.00 85.50 600 PHE A N 1
ATOM 4694 C CA . PHE A 1 600 ? -11.430 17.509 26.268 1.00 85.50 600 PHE A CA 1
ATOM 4695 C C . PHE A 1 600 ? -10.684 17.981 25.027 1.00 85.50 600 PHE A C 1
ATOM 4697 O O . PHE A 1 600 ? -10.142 17.177 24.266 1.00 85.50 600 PHE A O 1
ATOM 4704 N N . SER A 1 601 ? -10.701 19.287 24.794 1.00 73.25 601 SER A N 1
ATOM 4705 C CA . SER A 1 601 ? -10.075 19.883 23.621 1.00 73.25 601 SER A CA 1
ATOM 4706 C C . SER A 1 601 ? -9.263 21.100 24.015 1.00 73.25 601 SER A C 1
ATOM 4708 O O . SER A 1 601 ? -9.689 21.927 24.819 1.00 73.25 601 SER A O 1
ATOM 4710 N N . ASN A 1 602 ? -8.084 21.225 23.417 1.00 65.38 602 ASN A N 1
ATOM 4711 C CA . ASN A 1 602 ? -7.277 22.424 23.530 1.00 65.38 602 ASN A CA 1
ATOM 4712 C C . ASN A 1 602 ? -7.193 23.087 22.154 1.00 65.38 602 ASN A C 1
ATOM 4714 O O . ASN A 1 602 ? -6.440 22.664 21.271 1.00 65.38 602 ASN A O 1
ATOM 4718 N N . LYS A 1 603 ? -7.995 24.144 21.973 1.00 61.53 603 LYS A N 1
ATOM 4719 C CA . LYS A 1 603 ? -8.085 24.883 20.704 1.00 61.53 603 LYS A CA 1
ATOM 4720 C C . LYS A 1 603 ? -6.755 25.515 20.290 1.00 61.53 603 LYS A C 1
ATOM 4722 O O . LYS A 1 603 ? -6.529 25.681 19.098 1.00 61.53 603 LYS A O 1
ATOM 4727 N N . SER A 1 604 ? -5.866 25.823 21.238 1.00 52.44 604 SER A N 1
ATOM 4728 C CA . SER A 1 604 ? -4.568 26.454 20.951 1.00 52.44 604 SER A CA 1
ATOM 4729 C C . SER A 1 604 ? -3.643 25.555 20.129 1.00 52.44 604 SER A C 1
ATOM 4731 O O . SER A 1 604 ? -2.713 26.044 19.494 1.00 52.44 604 SER A O 1
ATOM 4733 N N . ILE A 1 605 ? -3.889 24.242 20.150 1.00 50.19 605 ILE A N 1
ATOM 4734 C CA . ILE A 1 605 ? -3.018 23.211 19.565 1.00 50.19 605 ILE A CA 1
ATOM 4735 C C . ILE A 1 605 ? -3.774 22.215 18.684 1.00 50.19 605 ILE A C 1
ATOM 4737 O O . ILE A 1 605 ? -3.203 21.206 18.279 1.00 50.19 605 ILE A O 1
ATOM 4741 N N . ASN A 1 606 ? -5.055 22.482 18.412 1.00 56.50 606 ASN A N 1
ATOM 4742 C CA . ASN A 1 606 ? -5.937 21.602 17.646 1.00 56.50 606 ASN A CA 1
ATOM 4743 C C . ASN A 1 606 ? -5.911 20.136 18.136 1.00 56.50 606 ASN A C 1
ATOM 4745 O O . ASN A 1 606 ? -5.906 19.200 17.336 1.00 56.50 606 ASN A O 1
ATOM 4749 N N . LEU A 1 607 ? -5.833 19.944 19.457 1.00 58.62 607 LEU A N 1
ATOM 4750 C CA . LEU A 1 607 ? -5.823 18.627 20.087 1.00 58.62 607 LEU A CA 1
ATOM 4751 C C . LEU A 1 607 ? -7.203 18.353 20.671 1.00 58.62 607 LEU A C 1
ATOM 4753 O O . LEU A 1 607 ? -7.644 19.055 21.581 1.00 58.62 607 LEU A O 1
ATOM 4757 N N . GLU A 1 608 ? -7.854 17.316 20.160 1.00 66.56 608 GLU A N 1
ATOM 4758 C CA . GLU A 1 608 ? -9.076 16.752 20.721 1.00 66.56 608 GLU A CA 1
ATOM 4759 C C . GLU A 1 608 ? -8.766 15.347 21.227 1.00 66.56 608 GLU A C 1
ATOM 4761 O O . GLU A 1 608 ? -8.230 14.511 20.498 1.00 66.56 608 GLU A O 1
ATOM 4766 N N . TYR A 1 609 ? -9.074 15.098 22.494 1.00 69.31 609 TYR A N 1
ATOM 4767 C CA . TYR A 1 609 ? -9.026 13.770 23.081 1.00 69.31 609 TYR A CA 1
ATOM 4768 C C . TYR A 1 609 ? -10.450 13.311 23.363 1.00 69.31 609 TYR A C 1
ATOM 4770 O O . TYR A 1 609 ? -11.234 14.055 23.950 1.00 69.31 609 TYR A O 1
ATOM 4778 N N . GLU A 1 610 ? -10.752 12.075 22.984 1.00 78.06 610 GLU A N 1
ATOM 4779 C CA . GLU A 1 610 ? -11.982 11.365 23.313 1.00 78.06 610 GLU A CA 1
ATOM 4780 C C . GLU A 1 610 ? -11.616 9.948 23.756 1.00 78.06 610 GLU A C 1
ATOM 4782 O O . GLU A 1 610 ? -10.879 9.250 23.060 1.00 78.06 610 GLU A O 1
ATOM 4787 N N . GLY A 1 611 ? -12.112 9.519 24.914 1.00 75.25 611 GLY A N 1
ATOM 4788 C CA . GLY A 1 611 ? -11.821 8.185 25.431 1.00 75.25 611 GLY A CA 1
ATOM 4789 C C . GLY A 1 611 ? -12.636 7.827 26.666 1.00 75.25 611 GLY A C 1
ATOM 4790 O O . GLY A 1 611 ? -13.381 8.648 27.199 1.00 75.25 611 GLY A O 1
ATOM 4791 N N . GLN A 1 612 ? -12.501 6.589 27.146 1.00 82.62 612 GLN A N 1
ATOM 4792 C CA . GLN A 1 612 ? -13.134 6.179 28.401 1.00 82.62 612 GLN A CA 1
ATOM 4793 C C . GLN A 1 612 ? -12.503 6.887 29.600 1.00 82.62 612 GLN A C 1
ATOM 4795 O O . GLN A 1 612 ? -11.296 6.783 29.839 1.00 82.62 612 GLN A O 1
ATOM 4800 N N . LEU A 1 613 ? -13.347 7.533 30.398 1.00 87.19 613 LEU A N 1
ATOM 4801 C CA . LEU A 1 613 ? -12.957 8.142 31.654 1.00 87.19 613 LEU A CA 1
ATOM 4802 C C . LEU A 1 613 ? -12.718 7.044 32.697 1.00 87.19 613 LEU A C 1
ATOM 4804 O O . LEU A 1 613 ? -13.571 6.188 32.915 1.00 87.19 613 LEU A O 1
ATOM 4808 N N . ARG A 1 614 ? -11.551 7.056 33.346 1.00 82.88 614 ARG A N 1
ATOM 4809 C CA . ARG A 1 614 ? -11.176 6.039 34.342 1.00 82.88 614 ARG A CA 1
ATOM 4810 C C . ARG A 1 614 ? -11.760 6.338 35.725 1.00 82.88 614 ARG A C 1
ATOM 4812 O O . ARG A 1 614 ? -11.923 7.505 36.088 1.00 82.88 614 ARG A O 1
ATOM 4819 N N . LYS A 1 615 ? -11.981 5.295 36.529 1.00 86.62 615 LYS A N 1
ATOM 4820 C CA . LYS A 1 615 ? -12.254 5.440 37.966 1.00 86.62 615 LYS A CA 1
ATOM 4821 C C . LYS A 1 615 ? -10.996 5.974 38.666 1.00 86.62 615 LYS A C 1
ATOM 4823 O O . LYS A 1 615 ? -9.892 5.541 38.355 1.00 86.62 615 LYS A O 1
ATOM 4828 N N . CYS A 1 616 ? -11.145 6.906 39.606 1.00 86.44 616 CYS A N 1
ATOM 4829 C CA . CYS A 1 616 ? -10.033 7.328 40.469 1.00 86.44 616 CYS A CA 1
ATOM 4830 C C . CYS A 1 616 ? -9.719 6.266 41.536 1.00 86.44 616 CYS A C 1
ATOM 4832 O O . CYS A 1 616 ? -8.611 6.198 42.050 1.00 86.44 616 CYS A O 1
ATOM 4834 N N . VAL A 1 617 ? -10.724 5.470 41.915 1.00 81.31 617 VAL A N 1
ATOM 4835 C CA . VAL A 1 617 ? -10.614 4.364 42.873 1.00 81.31 617 VAL A CA 1
ATOM 4836 C C . VAL A 1 617 ? -11.486 3.225 42.361 1.00 81.31 617 VAL A C 1
ATOM 4838 O O . VAL A 1 617 ? -12.659 3.455 42.054 1.00 81.31 617 VAL A O 1
ATOM 4841 N N . ASP A 1 618 ? -10.943 2.011 42.288 1.00 76.06 618 ASP A N 1
ATOM 4842 C CA . ASP A 1 618 ? -11.710 0.841 41.868 1.00 76.06 618 ASP A CA 1
ATOM 4843 C C . ASP A 1 618 ? -12.759 0.469 42.914 1.00 76.06 618 ASP A C 1
ATOM 4845 O O . ASP A 1 618 ? -12.472 -0.057 43.989 1.00 76.06 618 ASP A O 1
ATOM 4849 N N . LYS A 1 619 ? -14.012 0.767 42.577 1.00 81.75 619 LYS A N 1
ATOM 4850 C CA . LYS A 1 619 ? -15.190 0.458 43.382 1.00 81.75 619 LYS A CA 1
ATOM 4851 C C . LYS A 1 619 ? -16.231 -0.196 42.482 1.00 81.75 619 LYS A C 1
ATOM 4853 O O . LYS A 1 619 ? -16.572 0.357 41.435 1.00 81.75 619 LYS A O 1
ATOM 4858 N N . THR A 1 620 ? -16.703 -1.375 42.882 1.00 84.44 620 THR A N 1
ATOM 4859 C CA . THR A 1 620 ? -17.750 -2.134 42.182 1.00 84.44 620 THR A CA 1
ATOM 4860 C C . THR A 1 620 ? -18.945 -2.356 43.098 1.00 84.44 620 THR A C 1
ATOM 4862 O O . THR A 1 620 ? -18.787 -2.653 44.285 1.00 84.44 620 THR A O 1
ATOM 4865 N N . TYR A 1 621 ? -20.149 -2.188 42.560 1.00 89.44 621 TYR A N 1
ATOM 4866 C CA . TYR A 1 621 ? -21.390 -2.246 43.337 1.00 89.44 621 TYR A CA 1
ATOM 4867 C C . TYR A 1 621 ? -22.097 -3.599 43.187 1.00 89.44 621 TYR A C 1
ATOM 4869 O O . TYR A 1 621 ? -22.058 -4.211 42.123 1.00 89.44 621 TYR A O 1
ATOM 4877 N N . ASN A 1 622 ? -22.747 -4.067 44.258 1.00 88.00 622 ASN A N 1
ATOM 4878 C CA . ASN A 1 622 ? -23.548 -5.293 44.279 1.00 88.00 622 ASN A CA 1
ATOM 4879 C C . ASN A 1 622 ? -25.041 -4.957 44.435 1.00 88.00 622 ASN A C 1
ATOM 4881 O O . ASN A 1 622 ? -25.605 -5.050 45.530 1.00 88.00 622 ASN A O 1
ATOM 4885 N N . LEU A 1 623 ? -25.650 -4.503 43.335 1.00 89.38 623 LEU A N 1
ATOM 4886 C CA . LEU A 1 623 ? -27.080 -4.216 43.230 1.00 89.38 623 LEU A CA 1
ATOM 4887 C C . LEU A 1 623 ? -27.773 -5.345 42.464 1.00 89.38 623 LEU A C 1
ATOM 4889 O O . LEU A 1 623 ? -27.465 -5.580 41.298 1.00 89.38 623 LEU A O 1
ATOM 4893 N N . VAL A 1 624 ? -28.719 -6.018 43.112 1.00 86.19 624 VAL A N 1
ATOM 4894 C CA . VAL A 1 624 ? -29.519 -7.089 42.511 1.00 86.19 624 VAL A CA 1
ATOM 4895 C C . VAL A 1 624 ? -30.951 -6.601 42.351 1.00 86.19 624 VAL A C 1
ATOM 4897 O O . VAL A 1 624 ? -31.609 -6.252 43.334 1.00 86.19 624 VAL A O 1
ATOM 4900 N N . ILE A 1 625 ? -31.442 -6.601 41.111 1.00 84.44 625 ILE A N 1
ATOM 4901 C CA . ILE A 1 625 ? -32.856 -6.353 40.832 1.00 84.44 625 ILE A CA 1
ATOM 4902 C C . ILE A 1 625 ? -33.605 -7.674 40.997 1.00 84.44 625 ILE A C 1
ATOM 4904 O O . ILE A 1 625 ? -33.397 -8.632 40.254 1.00 84.44 625 ILE A O 1
ATOM 4908 N N . GLN A 1 626 ? -34.457 -7.740 42.012 1.00 63.62 626 GLN A N 1
ATOM 4909 C CA . GLN A 1 626 ? -35.317 -8.879 42.265 1.00 63.62 626 GLN A CA 1
ATOM 4910 C C . GLN A 1 626 ? -36.424 -8.910 41.214 1.00 63.62 626 GLN A C 1
ATOM 4912 O O . GLN A 1 626 ? -37.379 -8.134 41.267 1.00 63.62 626 GLN A O 1
ATOM 4917 N N . ASN A 1 627 ? -36.307 -9.844 40.275 1.00 47.91 627 ASN A N 1
ATOM 4918 C CA . ASN A 1 627 ? -37.437 -10.245 39.455 1.00 47.91 627 ASN A CA 1
ATOM 4919 C C . ASN A 1 627 ? -38.431 -10.979 40.356 1.00 47.91 627 ASN A C 1
ATOM 4921 O O . ASN A 1 627 ? -38.154 -12.086 40.819 1.00 47.91 627 ASN A O 1
ATOM 4925 N N . VAL A 1 628 ? -39.591 -10.373 40.598 1.00 40.62 628 VAL A N 1
ATOM 4926 C CA . VAL A 1 628 ? -40.773 -11.134 41.004 1.00 40.62 628 VAL A CA 1
ATOM 4927 C C . VAL A 1 628 ? -41.069 -12.074 39.835 1.00 40.62 628 VAL A C 1
ATOM 4929 O O . VAL A 1 628 ? -41.468 -11.616 38.766 1.00 40.62 628 VAL A O 1
ATOM 4932 N N . LYS A 1 629 ? -40.777 -13.370 39.987 1.00 40.84 629 LYS A N 1
ATOM 4933 C CA . LYS A 1 629 ? -41.238 -14.379 39.032 1.00 40.84 629 LYS A CA 1
ATOM 4934 C C . LYS A 1 629 ? -42.730 -14.570 39.276 1.00 40.84 629 LYS A C 1
ATOM 4936 O O . LYS A 1 629 ? -43.131 -14.927 40.375 1.00 40.84 629 LYS A O 1
ATOM 4941 N N . ILE A 1 630 ? -43.514 -14.237 38.263 1.00 42.62 630 ILE A N 1
ATOM 4942 C CA . ILE A 1 630 ? -44.957 -14.454 38.187 1.00 42.62 630 ILE A CA 1
ATOM 4943 C C . ILE A 1 630 ? -45.156 -15.806 37.483 1.00 42.62 630 ILE A C 1
ATOM 4945 O O . ILE A 1 630 ? -44.366 -16.127 36.590 1.00 42.62 630 ILE A O 1
ATOM 4949 N N . ASP A 1 631 ? -46.183 -16.576 37.852 1.00 56.50 631 ASP A N 1
ATOM 4950 C CA . ASP A 1 631 ? -46.703 -17.653 36.999 1.00 56.50 631 ASP A CA 1
ATOM 4951 C C . ASP A 1 631 ? -47.162 -17.031 35.671 1.00 56.50 631 ASP A C 1
ATOM 4953 O O . ASP A 1 631 ? -48.176 -16.332 35.625 1.00 56.50 631 ASP A O 1
ATOM 4957 N N . ASP A 1 632 ? -46.395 -17.209 34.598 1.00 72.75 632 ASP A N 1
ATOM 4958 C CA . ASP A 1 632 ? -46.620 -16.484 33.343 1.00 72.75 632 ASP A CA 1
ATOM 4959 C C . ASP A 1 632 ? -46.569 -17.420 32.131 1.00 72.75 632 ASP A C 1
ATOM 4961 O O . ASP A 1 632 ? -45.989 -18.513 32.160 1.00 72.75 632 ASP A O 1
ATOM 4965 N N . PHE A 1 633 ? -47.203 -16.985 31.045 1.00 88.19 633 PHE A N 1
ATOM 4966 C CA . PHE A 1 633 ? -47.180 -17.697 29.777 1.00 88.19 633 PHE A CA 1
ATOM 4967 C C . PHE A 1 633 ? -45.925 -17.337 28.984 1.00 88.19 633 PHE A C 1
ATOM 4969 O O . PHE A 1 633 ? -45.460 -16.192 28.980 1.00 88.19 633 PHE A O 1
ATOM 4976 N N . LYS A 1 634 ? -45.386 -18.324 28.269 1.00 91.06 634 LYS A N 1
ATOM 4977 C CA . LYS A 1 634 ? -44.177 -18.179 27.458 1.00 91.06 634 LYS A CA 1
ATOM 4978 C C . LYS A 1 634 ? -44.307 -18.916 26.130 1.00 91.06 634 LYS A C 1
ATOM 4980 O O . LYS A 1 634 ? -44.768 -20.054 26.094 1.00 91.06 634 LYS A O 1
ATOM 4985 N N . ALA A 1 635 ? -43.859 -18.290 25.047 1.00 93.06 635 ALA A N 1
ATOM 4986 C CA . ALA A 1 635 ? -43.653 -18.942 23.762 1.00 93.06 635 ALA A CA 1
ATOM 4987 C C . ALA A 1 635 ? -42.280 -19.630 23.730 1.00 93.06 635 ALA A C 1
ATOM 4989 O O . ALA A 1 635 ? -41.269 -19.038 24.112 1.00 93.06 635 ALA A O 1
ATOM 4990 N N . VAL A 1 636 ? -42.256 -20.879 23.268 1.00 92.62 636 VAL A N 1
ATOM 4991 C CA . VAL A 1 636 ? -41.062 -21.729 23.160 1.00 92.62 636 VAL A CA 1
ATOM 4992 C C . VAL A 1 636 ? -41.039 -22.456 21.813 1.00 92.62 636 VAL A C 1
ATOM 4994 O O . VAL A 1 636 ? -42.062 -22.560 21.125 1.00 92.62 636 VAL A O 1
ATOM 4997 N N . ASN A 1 637 ? -39.882 -22.994 21.418 1.00 92.50 637 ASN A N 1
ATOM 4998 C CA . ASN A 1 637 ? -39.778 -23.766 20.175 1.00 92.50 637 ASN A CA 1
ATOM 4999 C C . ASN A 1 637 ? -40.669 -25.027 20.176 1.00 92.50 637 ASN A C 1
ATOM 5001 O O . ASN A 1 637 ? -41.004 -25.606 21.213 1.00 92.50 637 ASN A O 1
ATOM 5005 N N . LYS A 1 638 ? -40.994 -25.514 18.973 1.00 90.88 638 LYS A N 1
ATOM 5006 C CA . LYS A 1 638 ? -41.842 -26.701 18.763 1.00 90.88 638 LYS A CA 1
ATOM 5007 C C . LYS A 1 638 ? -41.339 -27.993 19.423 1.00 90.88 638 LYS A C 1
ATOM 5009 O O . LYS A 1 638 ? -42.138 -28.893 19.686 1.00 90.88 638 LYS A O 1
ATOM 5014 N N . ASN A 1 639 ? -40.036 -28.110 19.686 1.00 89.50 639 ASN A N 1
ATOM 5015 C CA . ASN A 1 639 ? -39.434 -29.327 20.233 1.00 89.50 639 ASN A CA 1
ATOM 5016 C C . ASN A 1 639 ? -39.544 -29.403 21.766 1.00 89.50 639 ASN A C 1
ATOM 5018 O O . ASN A 1 639 ? -39.301 -30.469 22.333 1.00 89.50 639 ASN A O 1
ATOM 5022 N N . PHE A 1 640 ? -39.965 -28.323 22.434 1.00 91.00 640 PHE A N 1
ATOM 5023 C CA . PHE A 1 640 ? -40.191 -28.304 23.877 1.00 91.00 640 PHE A CA 1
ATOM 5024 C C . PHE A 1 640 ? -41.289 -29.297 24.296 1.00 91.00 640 PHE A C 1
ATOM 5026 O O . PHE A 1 640 ? -42.350 -29.377 23.663 1.00 91.00 640 PHE A O 1
ATOM 5033 N N . LYS A 1 641 ? -41.034 -30.057 25.369 1.00 89.50 641 LYS A N 1
ATOM 5034 C CA . LYS A 1 641 ? -41.995 -30.998 25.975 1.00 89.50 641 LYS A CA 1
ATOM 5035 C C . LYS A 1 641 ? -42.064 -30.864 27.497 1.00 89.50 641 LYS A C 1
ATOM 5037 O O . LYS A 1 641 ? -43.152 -30.874 28.054 1.00 89.50 641 LYS A O 1
ATOM 5042 N N . LYS A 1 642 ? -40.911 -30.720 28.151 1.00 90.81 642 LYS A N 1
ATOM 5043 C CA . LYS A 1 642 ? -40.764 -30.679 29.611 1.00 90.81 642 LYS A CA 1
ATOM 5044 C C . LYS A 1 642 ? -39.745 -29.628 30.043 1.00 90.81 642 LYS A C 1
ATOM 5046 O O . LYS A 1 642 ? -38.845 -29.283 29.272 1.00 90.81 642 LYS A O 1
ATOM 5051 N N . LYS A 1 643 ? -39.849 -29.142 31.282 1.00 84.25 643 LYS A N 1
ATOM 5052 C CA . LYS A 1 643 ? -38.930 -28.127 31.825 1.00 84.25 643 LYS A CA 1
ATOM 5053 C C . LYS A 1 643 ? -37.489 -28.644 31.816 1.00 84.25 643 LYS A C 1
ATOM 5055 O O . LYS A 1 643 ? -37.226 -29.783 32.200 1.00 84.25 643 LYS A O 1
ATOM 5060 N N . GLY A 1 644 ? -36.557 -27.819 31.343 1.00 80.19 644 GLY A N 1
ATOM 5061 C CA . GLY A 1 644 ? -35.169 -28.213 31.073 1.00 80.19 644 GLY A CA 1
ATOM 5062 C C . GLY A 1 644 ? -34.897 -28.653 29.628 1.00 80.19 644 GLY A C 1
ATOM 5063 O O . GLY A 1 644 ? -33.735 -28.823 29.264 1.00 80.19 644 GLY A O 1
ATOM 5064 N N . ASN A 1 645 ? -35.922 -28.802 28.776 1.00 88.44 645 ASN A N 1
ATOM 5065 C CA . ASN A 1 645 ? -35.708 -28.743 27.328 1.00 88.44 645 ASN A CA 1
ATOM 5066 C C . ASN A 1 645 ? -35.331 -27.314 26.898 1.00 88.44 645 ASN A C 1
ATOM 5068 O O . ASN A 1 645 ? -35.703 -26.368 27.590 1.00 88.44 645 ASN A O 1
ATOM 5072 N N . PRO A 1 646 ? -34.638 -27.137 25.757 1.00 87.12 646 PRO A N 1
ATOM 5073 C CA . PRO A 1 646 ? -34.391 -25.811 25.202 1.00 87.12 646 PRO A CA 1
ATOM 5074 C C . PRO A 1 646 ? -35.703 -25.046 25.012 1.00 87.12 646 PRO A C 1
ATOM 5076 O O . PRO A 1 646 ? -36.642 -25.569 24.412 1.00 87.12 646 PRO A O 1
ATOM 5079 N N . GLU A 1 647 ? -35.758 -23.819 25.520 1.00 90.25 647 GLU A N 1
ATOM 5080 C CA . GLU A 1 647 ? -36.937 -22.942 25.453 1.00 90.25 647 GLU A CA 1
ATOM 5081 C C . GLU A 1 647 ? -36.807 -21.867 24.370 1.00 90.25 647 GLU A C 1
ATOM 5083 O O . GLU A 1 647 ? -37.801 -21.239 24.015 1.00 90.25 647 GLU A O 1
ATOM 5088 N N . ASN A 1 648 ? -35.595 -21.671 23.852 1.00 91.19 648 ASN A N 1
ATOM 5089 C CA . ASN A 1 648 ? -35.262 -20.590 22.936 1.00 91.19 648 ASN A CA 1
ATOM 5090 C C . ASN A 1 648 ? -36.060 -20.675 21.634 1.00 91.19 648 ASN A C 1
ATOM 5092 O O . ASN A 1 648 ? -36.444 -21.767 21.195 1.00 91.19 648 ASN A O 1
ATOM 5096 N N . LEU A 1 649 ? -36.294 -19.522 21.021 1.00 94.38 649 LEU A N 1
ATOM 5097 C CA . LEU A 1 649 ? -36.954 -19.375 19.737 1.00 94.38 649 LEU A CA 1
ATOM 5098 C C . LEU A 1 649 ? -35.887 -19.159 18.667 1.00 94.38 649 LEU A C 1
ATOM 5100 O O . LEU A 1 649 ? -35.119 -18.212 18.705 1.00 94.38 649 LEU A O 1
ATOM 5104 N N . TYR A 1 650 ? -35.839 -20.069 17.700 1.00 94.88 650 TYR A N 1
ATOM 5105 C CA . TYR A 1 650 ? -34.810 -20.047 16.665 1.00 94.88 650 TYR A CA 1
ATOM 5106 C C . TYR A 1 650 ? -35.131 -19.057 15.546 1.00 94.88 650 TYR A C 1
ATOM 5108 O O . TYR A 1 650 ? -36.304 -18.766 15.289 1.00 94.88 650 TYR A O 1
ATOM 5116 N N . THR A 1 651 ? -34.100 -18.620 14.819 1.00 95.69 651 THR A N 1
ATOM 5117 C CA . THR A 1 651 ? -34.260 -17.796 13.612 1.00 95.69 651 THR A CA 1
ATOM 5118 C C . THR A 1 651 ? -35.190 -18.475 12.602 1.00 95.69 651 THR A C 1
ATOM 5120 O O . THR A 1 651 ? -35.078 -19.680 12.359 1.00 95.69 651 THR A O 1
ATOM 5123 N N . GLN A 1 652 ? -36.078 -17.704 11.969 1.00 95.19 652 GLN A N 1
ATOM 5124 C CA . GLN A 1 652 ? -36.978 -18.179 10.907 1.00 95.19 652 GLN A CA 1
ATOM 5125 C C . GLN A 1 652 ? -36.675 -17.520 9.550 1.00 95.19 652 GLN A C 1
ATOM 5127 O O . GLN A 1 652 ? -35.964 -16.514 9.472 1.00 95.19 652 GLN A O 1
ATOM 5132 N N . LEU A 1 653 ? -37.229 -18.079 8.469 1.00 94.88 653 LEU A N 1
ATOM 5133 C CA . LEU A 1 653 ? -37.133 -17.520 7.116 1.00 94.88 653 LEU A CA 1
ATOM 5134 C C . LEU A 1 653 ? -38.397 -16.749 6.740 1.00 94.88 653 LEU A C 1
ATOM 5136 O O . LEU A 1 653 ? -39.515 -17.203 6.983 1.00 94.88 653 LEU A O 1
ATOM 5140 N N . ALA A 1 654 ? -38.213 -15.598 6.097 1.00 94.19 654 ALA A N 1
ATOM 5141 C CA . ALA A 1 654 ? -39.316 -14.805 5.572 1.00 94.19 654 ALA A CA 1
ATOM 5142 C C . ALA A 1 654 ? -40.167 -15.629 4.580 1.00 94.19 654 ALA A C 1
ATOM 5144 O O . ALA A 1 654 ? -39.656 -16.234 3.633 1.00 94.19 654 ALA A O 1
ATOM 5145 N N . GLY A 1 655 ? -41.477 -15.669 4.824 1.00 90.06 655 GLY A N 1
ATOM 5146 C CA . GLY A 1 655 ? -42.459 -16.417 4.037 1.00 90.06 655 GLY A CA 1
ATOM 5147 C C . GLY A 1 655 ? -42.494 -17.930 4.299 1.00 90.06 655 GLY A C 1
ATOM 5148 O O . GLY A 1 655 ? -43.361 -18.617 3.745 1.00 90.06 655 GLY A O 1
ATOM 5149 N N . GLU A 1 656 ? -41.600 -18.476 5.128 1.00 92.25 656 GLU A N 1
ATOM 5150 C CA . GLU A 1 656 ? -41.614 -19.892 5.502 1.00 92.25 656 GLU A CA 1
ATOM 5151 C C . GLU A 1 656 ? -42.470 -20.135 6.753 1.00 92.25 656 GLU A C 1
ATOM 5153 O O . GLU A 1 656 ? -42.287 -19.450 7.760 1.00 92.25 656 GLU A O 1
ATOM 5158 N N . PRO A 1 657 ? -43.416 -21.093 6.711 1.00 92.56 657 PRO A N 1
ATOM 5159 C CA . PRO A 1 657 ? -44.205 -21.428 7.882 1.00 92.56 657 PRO A CA 1
ATOM 5160 C C . PRO A 1 657 ? -43.370 -22.114 8.966 1.00 92.56 657 PRO A C 1
ATOM 5162 O O . PRO A 1 657 ? -42.518 -22.965 8.686 1.00 92.56 657 PRO A O 1
ATOM 5165 N N . PHE A 1 658 ? -43.663 -21.786 10.221 1.00 93.12 658 PHE A N 1
ATOM 5166 C CA . PHE A 1 658 ? -43.033 -22.394 11.387 1.00 93.12 658 PHE A CA 1
ATOM 5167 C C . PHE A 1 658 ? -44.038 -22.662 12.510 1.00 93.12 658 PHE A C 1
ATOM 5169 O O . PHE A 1 658 ? -45.136 -22.108 12.536 1.00 93.12 658 PHE A O 1
ATOM 5176 N N . ASP A 1 659 ? -43.641 -23.528 13.441 1.00 94.06 659 ASP A N 1
ATOM 5177 C CA . ASP A 1 659 ? -44.470 -23.948 14.568 1.00 94.06 659 ASP A CA 1
ATOM 5178 C C . ASP A 1 659 ? -43.806 -23.530 15.883 1.00 94.06 659 ASP A C 1
ATOM 5180 O O . ASP A 1 659 ? -42.580 -23.611 16.029 1.00 94.06 659 ASP A O 1
ATOM 5184 N N . VAL A 1 660 ? -44.622 -23.136 16.858 1.00 94.81 660 VAL A N 1
ATOM 5185 C CA . VAL A 1 660 ? -44.200 -22.813 18.230 1.00 94.81 660 VAL A CA 1
ATOM 5186 C C . VAL A 1 660 ? -45.180 -23.412 19.230 1.00 94.81 660 VAL A C 1
ATOM 5188 O O . VAL A 1 660 ? -46.257 -23.889 18.871 1.00 94.81 660 VAL A O 1
ATOM 5191 N N . LYS A 1 661 ? -44.823 -23.384 20.510 1.00 94.62 661 LYS A N 1
ATOM 5192 C CA . LYS A 1 661 ? -45.719 -23.776 21.600 1.00 94.62 661 LYS A CA 1
ATOM 5193 C C . LYS A 1 661 ? -45.842 -22.638 22.598 1.00 94.62 661 LYS A C 1
ATOM 5195 O O . LYS A 1 661 ? -44.853 -21.973 22.884 1.00 94.62 661 LYS A O 1
ATOM 5200 N N . ILE A 1 662 ? -47.038 -22.436 23.137 1.00 94.44 662 ILE A N 1
ATOM 5201 C CA . ILE A 1 662 ? -47.266 -21.577 24.299 1.00 94.44 662 ILE A CA 1
ATOM 5202 C C . ILE A 1 662 ? -47.364 -22.478 25.523 1.00 94.44 662 ILE A C 1
ATOM 5204 O O . ILE A 1 662 ? -48.081 -23.482 25.506 1.00 94.44 662 ILE A O 1
ATOM 5208 N N . VAL A 1 663 ? -46.619 -22.132 26.564 1.00 91.94 663 VAL A N 1
ATOM 5209 C CA . VAL A 1 663 ? -46.479 -22.911 27.792 1.00 91.94 663 VAL A CA 1
ATOM 5210 C C . VAL A 1 663 ? -46.873 -22.049 28.980 1.00 91.94 663 VAL A C 1
ATOM 5212 O O . VAL A 1 663 ? -46.481 -20.885 29.055 1.00 91.94 663 VAL A O 1
ATOM 5215 N N . TYR A 1 664 ? -47.627 -22.635 29.905 1.00 90.50 664 TYR A N 1
ATOM 5216 C CA . TYR A 1 664 ? -47.851 -22.075 31.233 1.00 90.50 664 TYR A CA 1
ATOM 5217 C C . TYR A 1 664 ? -46.722 -22.530 32.164 1.00 90.50 664 TYR A C 1
ATOM 5219 O O . TYR A 1 664 ? -46.524 -23.731 32.353 1.00 90.50 664 TYR A O 1
ATOM 5227 N N . PHE A 1 665 ? -45.946 -21.592 32.709 1.00 82.75 665 PHE A N 1
ATOM 5228 C CA . PHE A 1 665 ? -44.858 -21.908 33.634 1.00 82.75 665 PHE A CA 1
ATOM 5229 C C . PHE A 1 665 ? -45.298 -21.681 35.084 1.00 82.75 665 PHE A C 1
ATOM 5231 O O . PHE A 1 665 ? -45.162 -20.577 35.600 1.00 82.75 665 PHE A O 1
ATOM 5238 N N . ASP A 1 666 ? -45.771 -22.753 35.729 1.00 75.81 666 ASP A N 1
ATOM 5239 C CA . ASP A 1 666 ? -46.023 -22.814 37.178 1.00 75.81 666 ASP A CA 1
ATOM 5240 C C . ASP A 1 666 ? -44.690 -22.764 37.953 1.00 75.81 666 ASP A C 1
ATOM 5242 O O . ASP A 1 666 ? -43.714 -23.451 37.605 1.00 75.81 666 ASP A O 1
ATOM 5246 N N . GLU A 1 667 ? -44.636 -21.961 39.016 1.00 70.25 667 GLU A N 1
ATOM 5247 C CA . GLU A 1 667 ? -43.518 -21.875 39.958 1.00 70.25 667 GLU A CA 1
ATOM 5248 C C . GLU A 1 667 ? -43.080 -23.251 40.504 1.00 70.25 667 GLU A C 1
ATOM 5250 O O . GLU A 1 667 ? -41.884 -23.482 40.708 1.00 70.25 667 GLU A O 1
ATOM 5255 N N . LYS A 1 668 ? -44.016 -24.194 40.670 1.00 73.12 668 LYS A N 1
ATOM 5256 C CA . LYS A 1 668 ? -43.777 -25.548 41.203 1.00 73.12 668 LYS A CA 1
ATOM 5257 C C . LYS A 1 668 ? -43.243 -26.548 40.181 1.00 73.12 668 LYS A C 1
ATOM 5259 O O . LYS A 1 668 ? -42.857 -27.647 40.575 1.00 73.12 668 LYS A O 1
ATOM 5264 N N . LEU A 1 669 ? -43.216 -26.200 38.893 1.00 79.19 669 LEU A N 1
ATOM 5265 C CA . LEU A 1 669 ? -42.764 -27.103 37.835 1.00 79.19 669 LEU A CA 1
ATOM 5266 C C . LEU A 1 669 ? -41.260 -27.389 37.993 1.00 79.19 669 LEU A C 1
ATOM 5268 O O . LEU A 1 669 ? -40.451 -26.459 37.938 1.00 79.19 669 LEU A O 1
ATOM 5272 N N . ASN A 1 670 ? -40.849 -28.648 38.150 1.00 82.38 670 ASN A N 1
ATOM 5273 C CA . ASN A 1 670 ? -39.439 -29.035 38.295 1.00 82.38 670 ASN A CA 1
ATOM 5274 C C . ASN A 1 670 ? -38.804 -29.455 36.962 1.00 82.38 670 ASN A C 1
ATOM 5276 O O . ASN A 1 670 ? -39.483 -29.775 35.987 1.00 82.38 670 ASN A O 1
ATOM 5280 N N . VAL A 1 671 ? -37.467 -29.460 36.898 1.00 83.31 671 VAL A N 1
ATOM 5281 C CA . VAL A 1 671 ? -36.730 -29.952 35.719 1.00 83.31 671 VAL A CA 1
ATOM 5282 C C . VAL A 1 671 ? -37.094 -31.417 35.459 1.00 83.31 671 VAL A C 1
ATOM 5284 O O . VAL A 1 671 ? -36.963 -32.257 36.343 1.00 83.31 671 VAL A O 1
ATOM 5287 N N . GLY A 1 672 ? -37.512 -31.728 34.233 1.00 83.44 672 GLY A N 1
ATOM 5288 C CA . GLY A 1 672 ? -37.939 -33.065 33.823 1.00 83.44 672 GLY A CA 1
ATOM 5289 C C . GLY A 1 672 ? -39.455 -33.292 33.837 1.00 83.44 672 GLY A C 1
ATOM 5290 O O . GLY A 1 672 ? -39.893 -34.286 33.259 1.00 83.44 672 GLY A O 1
ATOM 5291 N N . GLU A 1 673 ? -40.238 -32.378 34.411 1.00 87.44 673 GLU A N 1
ATOM 5292 C CA . GLU A 1 673 ? -41.703 -32.457 34.461 1.00 87.44 673 GLU A CA 1
ATOM 5293 C C . GLU A 1 673 ? -42.365 -31.758 33.264 1.00 87.44 673 GLU A C 1
ATOM 5295 O O . GLU A 1 673 ? -41.842 -30.780 32.711 1.00 87.44 673 GLU A O 1
ATOM 5300 N N . GLU A 1 674 ? -43.527 -32.273 32.856 1.00 88.75 674 GLU A N 1
ATOM 5301 C CA . GLU A 1 674 ? -44.370 -31.643 31.838 1.00 88.75 674 GLU A CA 1
ATOM 5302 C C . GLU A 1 674 ? -45.215 -30.515 32.453 1.00 88.75 674 GLU A C 1
ATOM 5304 O O . GLU A 1 674 ? -45.705 -30.669 33.573 1.00 88.75 674 GLU A O 1
ATOM 5309 N N . PRO A 1 675 ? -45.414 -29.389 31.744 1.00 87.81 675 PRO A N 1
ATOM 5310 C CA . PRO A 1 675 ? -46.230 -28.289 32.245 1.00 87.81 675 PRO A CA 1
ATOM 5311 C C . PRO A 1 675 ? -47.690 -28.706 32.470 1.00 87.81 675 PRO A C 1
ATOM 5313 O O . PRO A 1 675 ? -48.381 -29.131 31.538 1.00 87.81 675 PRO A O 1
ATOM 5316 N N . THR A 1 676 ? -48.182 -28.527 33.692 1.00 84.94 676 THR A N 1
ATOM 5317 C CA . THR A 1 676 ? -49.612 -28.580 34.021 1.00 84.94 676 THR A CA 1
ATOM 5318 C C . THR A 1 676 ? -50.268 -27.241 33.699 1.00 84.94 676 THR A C 1
ATOM 5320 O O . THR A 1 676 ? -49.584 -26.240 33.503 1.00 84.94 676 THR A O 1
ATOM 5323 N N . GLY A 1 677 ? -51.588 -27.217 33.521 1.00 84.94 677 GLY A N 1
ATOM 5324 C CA . GLY A 1 677 ? -52.280 -25.987 33.146 1.00 84.94 677 GLY A CA 1
ATOM 5325 C C . GLY A 1 677 ? -52.672 -25.113 34.340 1.00 84.94 677 GLY A C 1
ATOM 5326 O O . GLY A 1 677 ? -52.590 -25.559 35.485 1.00 84.94 677 GLY A O 1
ATOM 5327 N N . PRO A 1 678 ? -53.117 -23.872 34.083 1.00 84.94 678 PRO A N 1
ATOM 5328 C CA . PRO A 1 678 ? -53.523 -22.932 35.125 1.00 84.94 678 PRO A CA 1
ATOM 5329 C C . PRO A 1 678 ? -54.734 -23.441 35.922 1.00 84.94 678 PRO A C 1
ATOM 5331 O O . PRO A 1 678 ? -55.526 -24.245 35.437 1.00 84.94 678 PRO A O 1
ATOM 5334 N N . ALA A 1 679 ? -54.925 -22.928 37.142 1.00 81.12 679 ALA A N 1
ATOM 5335 C CA . ALA A 1 679 ? -55.974 -23.382 38.069 1.00 81.12 679 ALA A CA 1
ATOM 5336 C C . ALA A 1 679 ? -57.423 -23.257 37.538 1.00 81.12 679 ALA A C 1
ATOM 5338 O O . ALA A 1 679 ? -58.340 -23.867 38.088 1.00 81.12 679 ALA A O 1
ATOM 5339 N N . SER A 1 680 ? -57.643 -22.483 36.474 1.00 82.75 680 SER A N 1
ATOM 5340 C CA . SER A 1 680 ? -58.920 -22.346 35.767 1.00 82.75 680 SER A CA 1
ATOM 5341 C C . SER A 1 680 ? -58.682 -22.258 34.257 1.00 82.75 680 SER A C 1
ATOM 5343 O O . SER A 1 680 ? -57.541 -22.126 33.817 1.00 82.75 680 SER A O 1
ATOM 5345 N N . ASN A 1 681 ? -59.739 -22.360 33.449 1.00 88.31 681 ASN A N 1
ATOM 5346 C CA . ASN A 1 681 ? -59.606 -22.219 31.999 1.00 88.31 681 ASN A CA 1
ATOM 5347 C C . ASN A 1 681 ? -59.211 -20.780 31.642 1.00 88.31 681 ASN A C 1
ATOM 5349 O O . ASN A 1 681 ? -59.885 -19.843 32.067 1.00 88.31 681 ASN A O 1
ATOM 5353 N N . ILE A 1 682 ? -58.154 -20.620 30.846 1.00 89.31 682 ILE A N 1
ATOM 5354 C CA . ILE A 1 682 ? -57.646 -19.315 30.407 1.00 89.31 682 ILE A CA 1
ATOM 5355 C C . ILE A 1 682 ? -57.427 -19.355 28.895 1.00 89.31 682 ILE A C 1
ATOM 5357 O O . ILE A 1 682 ? -56.764 -20.256 28.374 1.00 89.31 682 ILE A O 1
ATOM 5361 N N . ASP A 1 683 ? -57.959 -18.349 28.209 1.00 91.12 683 ASP A N 1
ATOM 5362 C CA . ASP A 1 683 ? -57.689 -18.086 26.801 1.00 91.12 683 ASP A CA 1
ATOM 5363 C C . ASP A 1 683 ? -56.583 -17.023 26.711 1.00 91.12 683 ASP A C 1
ATOM 5365 O O . ASP A 1 683 ? -56.705 -15.930 27.267 1.00 91.12 683 ASP A O 1
ATOM 5369 N N . VAL A 1 684 ? -55.478 -17.371 26.051 1.00 92.31 684 VAL A N 1
ATOM 5370 C CA . VAL A 1 684 ? -54.306 -16.504 25.887 1.00 92.31 684 VAL A CA 1
ATOM 5371 C C . VAL A 1 684 ? -54.240 -16.019 24.450 1.00 92.31 684 VAL A C 1
ATOM 5373 O O . VAL A 1 684 ? -54.041 -16.808 23.528 1.00 92.31 684 VAL A O 1
ATOM 5376 N N . ASP A 1 685 ? -54.359 -14.717 24.262 1.00 93.00 685 ASP A N 1
ATOM 5377 C CA . ASP A 1 685 ? -54.161 -14.052 22.986 1.00 93.00 685 ASP A CA 1
ATOM 5378 C C . ASP A 1 685 ? -52.672 -13.911 22.679 1.00 93.00 685 ASP A C 1
ATOM 5380 O O . ASP A 1 685 ? -51.884 -13.413 23.482 1.00 93.00 685 ASP A O 1
ATOM 5384 N N . VAL A 1 686 ? -52.291 -14.353 21.485 1.00 93.88 686 VAL A N 1
ATOM 5385 C CA . VAL A 1 686 ? -50.914 -14.418 21.005 1.00 93.88 686 VAL A CA 1
ATOM 5386 C C . VAL A 1 686 ? -50.766 -13.518 19.791 1.00 93.88 686 VAL A C 1
ATOM 5388 O O . VAL A 1 686 ? -51.452 -13.689 18.778 1.00 93.88 686 VAL A O 1
ATOM 5391 N N . LYS A 1 687 ? -49.823 -12.582 19.880 1.00 94.50 687 LYS A N 1
ATOM 5392 C CA . LYS A 1 687 ? -49.393 -11.723 18.777 1.00 94.50 687 LYS A CA 1
ATOM 5393 C C . LYS A 1 687 ? -47.881 -11.810 18.620 1.00 94.50 687 LYS A C 1
ATOM 5395 O O . LYS A 1 687 ? -47.152 -11.826 19.607 1.00 94.50 687 LYS A O 1
ATOM 5400 N N . VAL A 1 688 ? -47.400 -11.797 17.382 1.00 95.06 688 VAL A N 1
ATOM 5401 C CA . VAL A 1 688 ? -45.980 -11.536 17.092 1.00 95.06 688 VAL A CA 1
ATOM 5402 C C . VAL A 1 688 ? -45.834 -10.074 16.712 1.00 95.06 688 VAL A C 1
ATOM 5404 O O . VAL A 1 688 ? -46.538 -9.631 15.807 1.00 95.06 688 VAL A O 1
ATOM 5407 N N . VAL A 1 689 ? -44.962 -9.328 17.385 1.00 94.31 689 VAL A N 1
ATOM 5408 C CA . VAL A 1 689 ? -44.823 -7.871 17.236 1.00 94.31 689 VAL A CA 1
ATOM 5409 C C . VAL A 1 689 ? -43.356 -7.461 17.085 1.00 94.31 689 VAL A C 1
ATOM 5411 O O . VAL A 1 689 ? -42.461 -8.131 17.596 1.00 94.31 689 VAL A O 1
ATOM 5414 N N . SER A 1 690 ? -43.096 -6.346 16.397 1.00 90.38 690 SER A N 1
ATOM 5415 C CA . SER A 1 690 ? -41.737 -5.807 16.205 1.00 90.38 690 SER A CA 1
ATOM 5416 C C . SER A 1 690 ? -41.211 -5.011 17.401 1.00 90.38 690 SER A C 1
ATOM 5418 O O . SER A 1 690 ? -40.005 -4.861 17.565 1.00 90.38 690 SER A O 1
ATOM 5420 N N . THR A 1 691 ? -42.106 -4.488 18.238 1.00 89.88 691 THR A N 1
ATOM 5421 C CA . THR A 1 691 ? -41.800 -3.810 19.504 1.00 89.88 691 THR A CA 1
ATOM 5422 C C . THR A 1 691 ? -42.894 -4.147 20.512 1.00 89.88 691 THR A C 1
ATOM 5424 O O . THR A 1 691 ? -44.040 -4.380 20.124 1.00 89.88 691 THR A O 1
ATOM 5427 N N . CYS A 1 692 ? -42.572 -4.167 21.806 1.00 84.44 692 CYS A N 1
ATOM 5428 C CA . CYS A 1 692 ? -43.543 -4.561 22.832 1.00 84.44 692 CYS A CA 1
ATOM 5429 C C . CYS A 1 692 ? -44.726 -3.601 23.002 1.00 84.44 692 CYS A C 1
ATOM 5431 O O . CYS A 1 692 ? -45.800 -4.027 23.432 1.00 84.44 692 CYS A O 1
ATOM 5433 N N . ASP A 1 693 ? -44.552 -2.342 22.608 1.00 84.88 693 ASP A N 1
ATOM 5434 C CA . ASP A 1 693 ? -45.609 -1.330 22.649 1.00 84.88 693 ASP A CA 1
ATOM 5435 C C . ASP A 1 693 ? -46.580 -1.448 21.462 1.00 84.88 693 ASP A C 1
ATOM 5437 O O . ASP A 1 693 ? -47.659 -0.865 21.487 1.00 84.88 693 ASP A O 1
ATOM 5441 N N . SER A 1 694 ? -46.235 -2.221 20.423 1.00 85.06 694 SER A N 1
ATOM 5442 C CA . SER A 1 694 ? -47.124 -2.453 19.284 1.00 85.06 694 SER A CA 1
ATOM 5443 C C . SER A 1 694 ? -48.270 -3.397 19.655 1.00 85.06 694 SER A C 1
ATOM 5445 O O . SER A 1 694 ? -48.096 -4.380 20.382 1.00 85.06 694 SER A O 1
ATOM 5447 N N . ASP A 1 695 ? -49.447 -3.123 19.097 1.00 83.75 695 ASP A N 1
ATOM 5448 C CA . ASP A 1 695 ? -50.609 -4.017 19.130 1.00 83.75 695 ASP A CA 1
ATOM 5449 C C . ASP A 1 695 ? -50.935 -4.654 17.778 1.00 83.75 695 ASP A C 1
ATOM 5451 O O . ASP A 1 695 ? -51.875 -5.452 17.690 1.00 83.75 695 ASP A O 1
ATOM 5455 N N . ILE A 1 696 ? -50.146 -4.335 16.750 1.00 86.94 696 ILE A N 1
ATOM 5456 C CA . ILE A 1 696 ? -50.295 -4.848 15.390 1.00 86.94 696 ILE A CA 1
ATOM 5457 C C . ILE A 1 696 ? -49.408 -6.078 15.245 1.00 86.94 696 ILE A C 1
ATOM 5459 O O . ILE A 1 696 ? -48.182 -5.976 15.370 1.00 86.94 696 ILE A O 1
ATOM 5463 N N . SER A 1 697 ? -50.019 -7.234 14.972 1.00 93.12 697 SER A N 1
ATOM 5464 C CA . SER A 1 697 ? -49.239 -8.440 14.720 1.00 93.12 697 SER A CA 1
ATOM 5465 C C . SER A 1 697 ? -48.641 -8.454 13.311 1.00 93.12 697 SER A C 1
ATOM 5467 O O . SER A 1 697 ? -49.285 -8.041 12.351 1.00 93.12 697 SER A O 1
ATOM 5469 N N . VAL A 1 698 ? -47.414 -8.966 13.186 1.00 93.75 698 VAL A N 1
ATOM 5470 C CA . VAL A 1 698 ? -46.715 -9.173 11.903 1.00 93.75 698 VAL A CA 1
ATOM 5471 C C . VAL A 1 698 ? -47.022 -10.532 11.252 1.00 93.75 698 VAL A C 1
ATOM 5473 O O . VAL A 1 698 ? -46.436 -10.865 10.220 1.00 93.75 698 VAL A O 1
ATOM 5476 N N . LEU A 1 699 ? -47.904 -11.334 11.857 1.00 93.44 699 LEU A N 1
ATOM 5477 C CA . LEU A 1 699 ? -48.366 -12.603 11.295 1.00 93.44 699 LEU A CA 1
ATOM 5478 C C . LEU A 1 699 ? -49.226 -12.364 10.048 1.00 93.44 699 LEU A C 1
ATOM 5480 O O . LEU A 1 699 ? -50.060 -11.460 10.002 1.00 93.44 699 LEU A O 1
ATOM 5484 N N . ASP A 1 700 ? -49.033 -13.192 9.024 1.00 90.12 700 ASP A N 1
ATOM 5485 C CA . ASP A 1 700 ? -49.744 -13.046 7.759 1.00 90.12 700 ASP A CA 1
ATOM 5486 C C . ASP A 1 700 ? -51.226 -13.426 7.882 1.00 90.12 700 ASP A C 1
ATOM 5488 O O . ASP A 1 700 ? -51.566 -14.542 8.270 1.00 90.12 700 ASP A O 1
ATOM 5492 N N . GLY A 1 701 ? -52.115 -12.493 7.530 1.00 82.38 701 GLY A N 1
ATOM 5493 C CA . GLY A 1 701 ? -53.564 -12.717 7.485 1.00 82.38 701 GLY A CA 1
ATOM 5494 C C . GLY A 1 701 ? -54.251 -12.919 8.842 1.00 82.38 701 GLY A C 1
ATOM 5495 O O . GLY A 1 701 ? -55.460 -13.144 8.864 1.00 82.38 701 GLY A O 1
ATOM 5496 N N . VAL A 1 702 ? -53.527 -12.826 9.965 1.00 84.12 702 VAL A N 1
ATOM 5497 C CA . VAL A 1 702 ? -54.059 -13.086 11.313 1.00 84.12 702 VAL A CA 1
ATOM 5498 C C . VAL A 1 702 ? -53.545 -12.040 12.301 1.00 84.12 702 VAL A C 1
ATOM 5500 O O . VAL A 1 702 ? -52.350 -11.951 12.558 1.00 84.12 702 VAL A O 1
ATOM 5503 N N . ASN A 1 703 ? -54.452 -11.262 12.902 1.00 83.00 703 ASN A N 1
ATOM 5504 C CA . ASN A 1 703 ? -54.072 -10.227 13.871 1.00 83.00 703 ASN A CA 1
ATOM 5505 C C . ASN A 1 703 ? -53.810 -10.784 15.283 1.00 83.00 703 ASN A C 1
ATOM 5507 O O . ASN A 1 703 ? -53.048 -10.203 16.051 1.00 83.00 703 ASN A O 1
ATOM 5511 N N . THR A 1 704 ? -54.479 -11.869 15.676 1.00 88.88 704 THR A N 1
ATOM 5512 C CA . THR A 1 704 ? -54.348 -12.495 17.003 1.00 88.88 704 THR A CA 1
ATOM 5513 C C . THR A 1 704 ? -54.730 -13.966 16.909 1.00 88.88 704 THR A C 1
ATOM 5515 O O . THR A 1 704 ? -55.682 -14.310 16.208 1.00 88.88 704 THR A O 1
ATOM 5518 N N . ILE A 1 705 ? -53.985 -14.829 17.599 1.00 92.06 705 ILE A N 1
ATOM 5519 C CA . ILE A 1 705 ? -54.275 -16.260 17.729 1.00 92.06 705 ILE A CA 1
ATOM 5520 C C . ILE A 1 705 ? -54.582 -16.550 19.194 1.00 92.06 705 ILE A C 1
ATOM 5522 O O . ILE A 1 705 ? -53.790 -16.185 20.054 1.00 92.06 705 ILE A O 1
ATOM 5526 N N . THR A 1 706 ? -55.681 -17.240 19.487 1.00 92.81 706 THR A N 1
ATOM 5527 C CA . THR A 1 706 ? -56.043 -17.586 20.868 1.00 92.81 706 THR A CA 1
ATOM 5528 C C . THR A 1 706 ? -55.601 -19.013 21.208 1.00 92.81 706 THR A C 1
ATOM 5530 O O . THR A 1 706 ? -56.055 -19.986 20.600 1.00 92.81 706 THR A O 1
ATOM 5533 N N . ALA A 1 707 ? -54.721 -19.148 22.199 1.00 92.31 707 ALA A N 1
ATOM 5534 C CA . ALA A 1 707 ? -54.279 -20.412 22.775 1.00 92.31 707 ALA A CA 1
ATOM 5535 C C . ALA A 1 707 ? -55.118 -20.752 24.018 1.00 92.31 707 ALA A C 1
ATOM 5537 O O . ALA A 1 707 ? -55.119 -20.009 24.995 1.00 92.31 707 ALA A O 1
ATOM 5538 N N . LYS A 1 708 ? -55.826 -21.888 23.985 1.00 93.00 708 LYS A N 1
ATOM 5539 C CA . LYS A 1 708 ? -56.767 -22.291 25.046 1.00 93.00 708 LYS A CA 1
ATOM 5540 C C . LYS A 1 708 ? -56.140 -23.256 26.048 1.00 93.00 708 LYS A C 1
ATOM 5542 O O . LYS A 1 708 ? -55.762 -24.372 25.661 1.00 93.00 708 LYS A O 1
ATOM 5547 N N . PHE A 1 709 ? -56.104 -22.853 27.315 1.00 92.69 709 PHE A N 1
ATOM 5548 C CA . PHE A 1 709 ? -55.565 -23.618 28.439 1.00 92.69 709 PHE A CA 1
ATOM 5549 C C . PHE A 1 709 ? -56.677 -24.094 29.382 1.00 92.69 709 PHE A C 1
ATOM 5551 O O . PHE A 1 7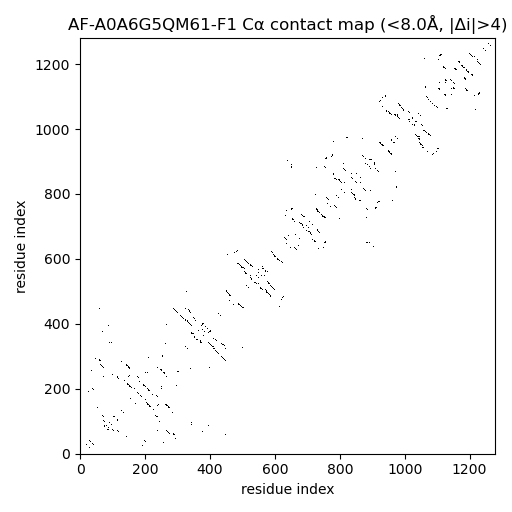09 ? -57.668 -23.402 29.608 1.00 92.69 709 PHE A O 1
ATOM 5558 N N . THR A 1 710 ? -56.493 -25.286 29.948 1.00 89.44 710 THR A N 1
ATOM 5559 C CA . THR A 1 710 ? -57.338 -25.883 31.001 1.00 89.44 710 THR A CA 1
ATOM 5560 C C . THR A 1 710 ? -56.426 -26.407 32.110 1.00 89.44 710 THR A C 1
ATOM 5562 O O . THR A 1 710 ? -55.244 -26.599 31.830 1.00 89.44 710 THR A O 1
ATOM 5565 N N . PRO A 1 711 ? -56.913 -26.735 33.321 1.00 86.31 711 PRO A N 1
ATOM 5566 C CA . PRO A 1 711 ? -56.049 -27.233 34.401 1.00 86.31 711 PRO A CA 1
ATOM 5567 C C . PRO A 1 711 ? -55.179 -28.452 34.046 1.00 86.31 711 PRO A C 1
ATOM 5569 O O . PRO A 1 711 ? -54.087 -28.625 34.578 1.00 86.31 711 PRO A O 1
ATOM 5572 N N . GLN A 1 712 ? -55.616 -29.290 33.103 1.00 85.12 712 GLN A N 1
ATOM 5573 C CA . GLN A 1 712 ? -54.875 -30.468 32.631 1.00 85.12 712 GLN A CA 1
ATOM 5574 C C . GLN A 1 712 ? -53.980 -30.189 31.411 1.00 85.12 712 GLN A C 1
ATOM 5576 O O . GLN A 1 712 ? -53.265 -31.082 30.965 1.00 85.12 712 GLN A O 1
ATOM 5581 N N . LYS A 1 713 ? -54.028 -28.982 30.837 1.00 87.94 713 LYS A N 1
ATOM 5582 C CA . LYS A 1 713 ? -53.371 -28.639 29.572 1.00 87.94 713 LYS A CA 1
ATOM 5583 C C . LYS A 1 713 ? -52.488 -27.404 29.742 1.00 87.94 713 LYS A C 1
ATOM 5585 O O . LYS A 1 713 ? -52.941 -26.291 29.499 1.00 87.94 713 LYS A O 1
ATOM 5590 N N . GLY A 1 714 ? -51.225 -27.617 30.118 1.00 87.75 714 GLY A N 1
ATOM 5591 C CA . GLY A 1 714 ? -50.210 -26.565 30.294 1.00 87.75 714 GLY A CA 1
ATOM 5592 C C . GLY A 1 714 ? -49.402 -26.215 29.045 1.00 87.75 714 GLY A C 1
ATOM 5593 O O . GLY A 1 714 ? -48.510 -25.370 29.105 1.00 87.75 714 GLY A O 1
ATOM 5594 N N . LEU A 1 715 ? -49.701 -26.847 27.906 1.00 92.19 715 LEU A N 1
ATOM 5595 C CA . LEU A 1 715 ? -48.987 -26.657 26.646 1.00 92.19 715 LEU A CA 1
ATOM 5596 C C . LEU A 1 715 ? -49.972 -26.644 25.471 1.00 92.19 715 LEU A C 1
ATOM 5598 O O . LEU A 1 715 ? -50.787 -27.556 25.302 1.00 92.19 715 LEU A O 1
ATOM 5602 N N . VAL A 1 716 ? -49.881 -25.608 24.637 1.00 93.88 716 VAL A N 1
ATOM 5603 C CA . VAL A 1 716 ? -50.687 -25.439 23.421 1.00 93.88 716 VAL A CA 1
ATOM 5604 C C . VAL A 1 716 ? -49.762 -25.246 22.226 1.00 93.88 716 VAL A C 1
ATOM 5606 O O . VAL A 1 716 ? -48.891 -24.383 22.240 1.00 93.88 716 VAL A O 1
ATOM 5609 N N . GLU A 1 717 ? -49.943 -26.050 21.182 1.00 94.31 717 GLU A N 1
ATOM 5610 C CA . GLU A 1 717 ? -49.168 -25.951 19.943 1.00 94.31 717 GLU A CA 1
ATOM 5611 C C . GLU A 1 717 ? -49.838 -24.984 18.959 1.00 94.31 717 GLU A C 1
ATOM 5613 O O . GLU A 1 717 ? -51.037 -25.094 18.695 1.00 94.31 717 GLU A O 1
ATOM 5618 N N . LEU A 1 718 ? -49.054 -24.059 18.403 1.00 94.00 718 LEU A N 1
ATOM 5619 C CA . LEU A 1 718 ? -49.457 -23.145 17.339 1.00 94.00 718 LEU A CA 1
ATOM 5620 C C . LEU A 1 718 ? -48.718 -23.538 16.059 1.00 94.00 718 LEU A C 1
ATOM 5622 O O . LEU A 1 718 ? -47.488 -23.496 16.015 1.00 94.00 718 LEU A O 1
ATOM 5626 N N . LYS A 1 719 ? -49.472 -23.938 15.031 1.00 92.62 719 LYS A N 1
ATOM 5627 C CA . LYS A 1 719 ? -48.921 -24.467 13.778 1.00 92.62 719 LYS A CA 1
ATOM 5628 C C . LYS A 1 719 ? -49.030 -23.475 12.634 1.00 92.62 719 LYS A C 1
ATOM 5630 O O . LYS A 1 719 ? -49.988 -22.706 12.578 1.00 92.62 719 LYS A O 1
ATOM 5635 N N . ASN A 1 720 ? -48.111 -23.593 11.678 1.00 90.94 720 ASN A N 1
ATOM 5636 C CA . ASN A 1 720 ? -48.161 -22.903 10.390 1.00 90.94 720 ASN A CA 1
ATOM 5637 C C . ASN A 1 720 ? -48.207 -21.366 10.518 1.00 90.94 720 ASN A C 1
ATOM 5639 O O . ASN A 1 720 ? -48.943 -20.692 9.798 1.00 90.94 720 ASN A O 1
ATOM 5643 N N . LEU A 1 721 ? -47.426 -20.809 11.447 1.00 93.88 721 LEU A N 1
ATOM 5644 C CA . LEU A 1 721 ? -47.248 -19.366 11.578 1.00 93.88 721 LEU A CA 1
ATOM 5645 C C . LEU A 1 721 ? -46.408 -18.849 10.411 1.00 93.88 721 LEU A C 1
ATOM 5647 O O . LEU A 1 721 ? -45.330 -19.377 10.154 1.00 93.88 721 LEU A O 1
ATOM 5651 N N . ILE A 1 722 ? -46.883 -17.815 9.715 1.00 93.62 722 ILE A N 1
ATOM 5652 C CA . ILE A 1 722 ? -46.196 -17.229 8.556 1.00 93.62 722 ILE A CA 1
ATOM 5653 C C . ILE A 1 722 ? -45.910 -15.759 8.839 1.00 93.62 722 ILE A C 1
ATOM 5655 O O . ILE A 1 722 ? -46.810 -15.001 9.194 1.00 93.62 722 ILE A O 1
ATOM 5659 N N . ILE A 1 723 ? -44.660 -15.347 8.628 1.00 94.25 723 ILE A N 1
ATOM 5660 C CA . ILE A 1 723 ? -44.236 -13.945 8.672 1.00 94.25 723 ILE A CA 1
ATOM 5661 C C . ILE A 1 723 ? -43.646 -13.616 7.303 1.00 94.25 723 ILE A C 1
ATOM 5663 O O . ILE A 1 723 ? -42.615 -14.165 6.919 1.00 94.25 723 ILE A O 1
ATOM 5667 N N . LYS A 1 724 ? -44.329 -12.761 6.532 1.00 90.69 724 LYS A N 1
ATOM 5668 C CA . LYS A 1 724 ? -43.960 -12.460 5.135 1.00 90.69 724 LYS A CA 1
ATOM 5669 C C . LYS A 1 724 ? -42.661 -11.669 5.002 1.00 90.69 724 LYS A C 1
ATOM 5671 O O . LYS A 1 724 ? -41.901 -11.906 4.071 1.00 90.69 724 LYS A O 1
ATOM 5676 N N . ASN A 1 725 ? -42.429 -10.733 5.916 1.00 92.00 725 ASN A N 1
ATOM 5677 C CA . ASN A 1 725 ? -41.315 -9.792 5.850 1.00 92.00 725 ASN A CA 1
ATOM 5678 C C . ASN A 1 725 ? -40.204 -10.199 6.832 1.00 92.00 725 ASN A C 1
ATOM 5680 O O . ASN A 1 725 ? -40.494 -10.811 7.861 1.00 92.00 725 ASN A O 1
ATOM 5684 N N . PRO A 1 726 ? -38.938 -9.863 6.559 1.00 94.44 726 PRO A N 1
ATOM 5685 C CA . PRO A 1 726 ? -37.854 -10.083 7.495 1.00 94.44 726 PRO A CA 1
ATOM 5686 C C . PRO A 1 726 ? -37.839 -9.004 8.586 1.00 94.44 726 PRO A C 1
ATOM 5688 O O . PRO A 1 726 ? -38.156 -7.838 8.347 1.00 94.44 726 PRO A O 1
ATOM 5691 N N . TYR A 1 727 ? -37.432 -9.412 9.783 1.00 94.62 727 TYR A N 1
ATOM 5692 C CA . TYR A 1 727 ? -37.311 -8.577 10.967 1.00 94.62 727 TYR A CA 1
ATOM 5693 C C . TYR A 1 727 ? -36.067 -9.003 11.753 1.00 94.62 727 TYR A C 1
ATOM 5695 O O . TYR A 1 727 ? -35.938 -10.182 12.087 1.00 94.62 727 TYR A O 1
ATOM 5703 N N . PRO A 1 728 ? -35.162 -8.075 12.105 1.00 93.31 728 PRO A N 1
ATOM 5704 C CA . PRO A 1 728 ? -33.978 -8.427 12.884 1.00 93.31 728 PRO A CA 1
ATOM 5705 C C . PRO A 1 728 ? -34.340 -8.821 14.322 1.00 93.31 728 PRO A C 1
ATOM 5707 O O . PRO A 1 728 ? -33.578 -9.523 14.978 1.00 93.31 728 PRO A O 1
ATOM 5710 N N . VAL A 1 729 ? -35.496 -8.370 14.819 1.00 93.19 729 VAL A N 1
ATOM 5711 C CA . VAL A 1 729 ? -35.958 -8.584 16.191 1.00 93.19 729 VAL A CA 1
ATOM 5712 C C . VAL A 1 729 ? -37.484 -8.675 16.198 1.00 93.19 729 VAL A C 1
ATOM 5714 O O . VAL A 1 729 ? -38.151 -7.767 15.698 1.00 93.19 729 VAL A O 1
ATOM 5717 N N . LEU A 1 730 ? -38.030 -9.746 16.775 1.00 94.88 730 LEU A N 1
ATOM 5718 C CA . LEU A 1 730 ? -39.458 -9.946 17.021 1.00 94.88 730 LEU A CA 1
ATOM 5719 C C . LEU A 1 730 ? -39.715 -10.486 18.425 1.00 94.88 730 LEU A C 1
ATOM 5721 O O . LEU A 1 730 ? -38.896 -11.198 19.006 1.00 94.88 730 LEU A O 1
ATOM 5725 N N . TYR A 1 731 ? -40.908 -10.181 18.927 1.00 94.75 731 TYR A N 1
ATOM 5726 C CA . TYR A 1 731 ? -41.386 -10.580 20.244 1.00 94.75 731 TYR A CA 1
ATOM 5727 C C . TYR A 1 731 ? -42.714 -11.322 20.129 1.00 94.75 731 TYR A C 1
ATOM 5729 O O . TYR A 1 731 ? -43.570 -10.954 19.321 1.00 94.75 731 TYR A O 1
ATOM 5737 N N . PHE A 1 732 ? -42.923 -12.313 20.994 1.00 94.19 732 PHE A N 1
ATOM 5738 C CA . PHE A 1 732 ? -44.260 -12.826 21.281 1.00 94.19 732 PHE A CA 1
ATOM 5739 C C . PHE A 1 732 ? -44.889 -11.998 22.404 1.00 94.19 732 PHE A C 1
ATOM 5741 O O . PHE A 1 732 ? -44.416 -12.017 23.540 1.00 94.19 732 PHE A O 1
ATOM 5748 N N . LYS A 1 733 ? -45.964 -11.278 22.079 1.00 92.62 733 LYS A N 1
ATOM 5749 C CA . LYS A 1 733 ? -46.824 -10.578 23.032 1.00 92.62 733 LYS A CA 1
ATOM 5750 C C . LYS A 1 733 ? -47.999 -11.491 23.368 1.00 92.62 733 LYS A C 1
ATOM 5752 O O . LYS A 1 733 ? -48.772 -11.857 22.484 1.00 92.62 733 LYS A O 1
ATOM 5757 N N . LEU A 1 734 ? -48.088 -11.877 24.633 1.00 92.50 734 LEU A N 1
ATOM 5758 C CA . LEU A 1 734 ? -49.099 -12.780 25.171 1.00 92.50 734 LEU A CA 1
ATOM 5759 C C . LEU A 1 734 ? -49.989 -11.985 26.121 1.00 92.50 734 LEU A C 1
ATOM 5761 O O . LEU A 1 734 ? -49.473 -11.300 27.003 1.00 92.50 734 LEU A O 1
ATOM 5765 N N . SER A 1 735 ? -51.303 -12.055 25.954 1.00 90.19 735 SER A N 1
ATOM 5766 C CA . SER A 1 735 ? -52.259 -11.361 26.819 1.00 90.19 735 SER A CA 1
ATOM 5767 C C . SER A 1 735 ? -53.433 -12.249 27.189 1.00 90.19 735 SER A C 1
ATOM 5769 O O . SER A 1 735 ? -53.894 -13.029 26.368 1.00 90.19 735 SER A O 1
ATOM 5771 N N . TYR A 1 736 ? -53.928 -12.136 28.415 1.00 89.25 736 TYR A N 1
ATOM 5772 C CA . TYR A 1 736 ? -55.075 -12.904 28.895 1.00 89.25 736 TYR A CA 1
ATOM 5773 C C . TYR A 1 736 ? -55.820 -12.140 29.990 1.00 89.25 736 TYR A C 1
ATOM 5775 O O . TYR A 1 736 ? -55.266 -11.243 30.628 1.00 89.25 736 TYR A O 1
ATOM 5783 N N . THR A 1 737 ? -57.075 -12.507 30.227 1.00 84.81 737 THR A N 1
ATOM 5784 C CA . THR A 1 737 ? -57.872 -12.003 31.351 1.00 84.81 737 THR A CA 1
ATOM 5785 C C . THR A 1 737 ? -57.971 -13.098 32.404 1.00 84.81 737 THR A C 1
ATOM 5787 O O . THR A 1 737 ? -58.336 -14.229 32.086 1.00 84.81 737 THR A O 1
ATOM 5790 N N . ASP A 1 738 ? -57.618 -12.790 33.651 1.00 77.69 738 ASP A N 1
ATOM 5791 C CA . ASP A 1 738 ? -57.725 -13.757 34.744 1.00 77.69 738 ASP A CA 1
ATOM 5792 C C . ASP A 1 738 ? -59.173 -13.914 35.252 1.00 77.69 738 ASP A C 1
ATOM 5794 O O . ASP A 1 738 ? -60.085 -13.173 34.876 1.00 77.69 738 ASP A O 1
ATOM 5798 N N . SER A 1 739 ? -59.391 -14.866 36.163 1.00 70.88 739 SER A N 1
ATOM 5799 C CA . SER A 1 739 ? -60.703 -15.130 36.772 1.00 70.88 739 SER A CA 1
ATOM 5800 C C . SER A 1 739 ? -61.253 -13.975 37.626 1.00 70.88 739 SER A C 1
ATOM 5802 O O . SER A 1 739 ? -62.408 -14.031 38.041 1.00 70.88 739 SER A O 1
ATOM 5804 N N . SER A 1 740 ? -60.448 -12.943 37.909 1.00 75.69 740 SER A N 1
ATOM 5805 C CA . SER A 1 740 ? -60.866 -11.716 38.603 1.00 75.69 740 SER A CA 1
ATOM 5806 C C . SER A 1 740 ? -61.272 -10.585 37.646 1.00 75.69 740 SER A C 1
ATOM 5808 O O . SER A 1 740 ? -61.697 -9.522 38.096 1.00 75.69 740 SER A O 1
ATOM 5810 N N . GLY A 1 741 ? -61.173 -10.811 36.330 1.00 75.00 741 GLY A N 1
ATOM 5811 C CA . GLY A 1 741 ? -61.467 -9.817 35.297 1.00 75.00 741 GLY A CA 1
ATOM 5812 C C . GLY A 1 741 ? -60.306 -8.862 35.009 1.00 75.00 741 GLY A C 1
ATOM 5813 O O . GLY A 1 741 ? -60.498 -7.856 34.325 1.00 75.00 741 GLY A O 1
ATOM 5814 N N . LYS A 1 742 ? -59.100 -9.143 35.519 1.00 80.06 742 LYS A N 1
ATOM 5815 C CA . LYS A 1 742 ? -57.916 -8.310 35.302 1.00 80.06 742 LYS A CA 1
ATOM 5816 C C . LYS A 1 742 ? -57.164 -8.771 34.055 1.00 80.06 742 LYS A C 1
ATOM 5818 O O . LYS A 1 742 ? -56.869 -9.953 33.896 1.00 80.06 742 LYS A O 1
ATOM 5823 N N . ASN A 1 743 ? -56.823 -7.820 33.188 1.00 81.94 743 ASN A N 1
ATOM 5824 C CA . ASN A 1 743 ? -56.004 -8.079 32.007 1.00 81.94 743 ASN A CA 1
ATOM 5825 C C . ASN A 1 743 ? -54.521 -8.130 32.376 1.00 81.94 743 ASN A C 1
ATOM 5827 O O . ASN A 1 743 ? -53.990 -7.208 32.999 1.00 81.94 743 ASN A O 1
ATOM 5831 N N . HIS A 1 744 ? -53.854 -9.182 31.920 1.00 83.12 744 HIS A N 1
ATOM 5832 C CA . HIS A 1 744 ? -52.415 -9.376 32.002 1.00 83.12 744 HIS A CA 1
ATOM 5833 C C . HIS A 1 744 ? -51.849 -9.417 30.590 1.00 83.12 744 HIS A C 1
ATOM 5835 O O . HIS A 1 744 ? -52.441 -10.013 29.692 1.00 83.12 744 HIS A O 1
ATOM 5841 N N . ALA A 1 745 ? -50.706 -8.772 30.381 1.00 85.00 745 ALA A N 1
ATOM 5842 C CA . ALA A 1 745 ? -49.985 -8.825 29.121 1.00 85.00 745 ALA A CA 1
ATOM 5843 C C . ALA A 1 745 ? -48.485 -8.891 29.394 1.00 85.00 745 ALA A C 1
ATOM 5845 O O . ALA A 1 745 ? -47.951 -8.129 30.200 1.00 85.00 745 ALA A O 1
ATOM 5846 N N . THR A 1 746 ? -47.807 -9.787 28.693 1.00 84.56 746 THR A N 1
ATOM 5847 C CA . THR A 1 746 ? -46.368 -9.996 28.779 1.00 84.56 746 THR A CA 1
ATOM 5848 C C . THR A 1 746 ? -45.788 -10.009 27.372 1.00 84.56 746 THR A C 1
ATOM 5850 O O . THR A 1 746 ? -46.388 -10.516 26.428 1.00 84.56 746 THR A O 1
ATOM 5853 N N . CYS A 1 747 ? -44.627 -9.391 27.204 1.00 83.44 747 CYS A N 1
ATOM 5854 C CA . CYS A 1 747 ? -43.915 -9.344 25.923 1.00 83.44 747 CYS A CA 1
ATOM 5855 C C . CYS A 1 747 ? -42.442 -9.749 26.069 1.00 83.44 747 CYS A C 1
ATOM 5857 O O . CYS A 1 747 ? -41.714 -9.913 25.096 1.00 83.44 747 CYS A O 1
ATOM 5859 N N . THR A 1 748 ? -41.987 -9.924 27.310 1.00 80.44 748 THR A N 1
ATOM 5860 C CA . THR A 1 748 ? -40.591 -10.233 27.627 1.00 80.44 748 THR A CA 1
ATOM 5861 C C . THR A 1 748 ? -40.427 -11.564 28.349 1.00 80.44 748 THR A C 1
ATOM 5863 O O . THR A 1 748 ? -39.310 -11.880 28.748 1.00 80.44 748 THR A O 1
ATOM 5866 N N . SER A 1 749 ? -41.515 -12.308 28.576 1.00 80.62 749 SER A N 1
ATOM 5867 C CA . SER A 1 749 ? -41.466 -13.664 29.136 1.00 80.62 749 SER A CA 1
ATOM 5868 C C . SER A 1 749 ? -40.880 -14.673 28.146 1.00 80.62 749 SER A C 1
ATOM 5870 O O . SER A 1 749 ? -40.247 -15.649 28.549 1.00 80.62 749 SER A O 1
ATOM 5872 N N . SER A 1 750 ? -41.075 -14.420 26.851 1.00 89.19 750 SER A N 1
ATOM 5873 C CA . SER A 1 750 ? -40.594 -15.240 25.742 1.00 89.19 750 SER A CA 1
ATOM 5874 C C . SER A 1 750 ? -39.227 -14.788 25.260 1.00 89.19 750 SER A C 1
ATOM 5876 O O . SER A 1 750 ? -38.826 -13.640 25.463 1.00 89.19 750 SER A O 1
ATOM 5878 N N . ASP A 1 751 ? -38.525 -15.716 24.622 1.00 91.12 751 ASP A N 1
ATOM 5879 C CA . ASP A 1 751 ? -37.287 -15.407 23.926 1.00 91.12 751 ASP A CA 1
ATOM 5880 C C . ASP A 1 751 ? -37.538 -14.456 22.744 1.00 91.12 751 ASP A C 1
ATOM 5882 O O . ASP A 1 751 ? -38.653 -14.358 22.220 1.00 91.12 751 ASP A O 1
ATOM 5886 N N . VAL A 1 752 ? -36.507 -13.721 22.354 1.00 92.56 752 VAL A N 1
ATOM 5887 C CA . VAL A 1 752 ? -36.549 -12.778 21.235 1.00 92.56 752 VAL A CA 1
ATOM 5888 C C . VAL A 1 752 ? -35.903 -13.462 20.044 1.00 92.56 752 VAL A C 1
ATOM 5890 O O . VAL A 1 752 ? -34.842 -14.045 20.210 1.00 92.56 752 VAL A O 1
ATOM 5893 N N . PHE A 1 753 ? -36.511 -13.376 18.862 1.00 95.12 753 PHE A N 1
ATOM 5894 C CA . PHE A 1 753 ? -36.016 -14.093 17.683 1.00 95.12 753 PHE A CA 1
ATOM 5895 C C . PHE A 1 753 ? -35.972 -13.215 16.430 1.00 95.12 753 PHE A C 1
ATOM 5897 O O . PHE A 1 753 ? -36.669 -12.197 16.344 1.00 95.12 753 PHE A O 1
ATOM 5904 N N . SER A 1 754 ? -35.179 -13.613 15.436 1.00 95.75 754 SER A N 1
ATOM 5905 C CA . SER A 1 754 ? -35.103 -12.954 14.128 1.00 95.75 754 SER A CA 1
ATOM 5906 C C . SER A 1 754 ? -35.852 -13.723 13.028 1.00 95.75 754 SER A C 1
ATOM 5908 O O . SER A 1 754 ? -35.935 -14.952 13.019 1.00 95.75 754 SER A O 1
ATOM 5910 N N . VAL A 1 755 ? -36.327 -12.992 12.017 1.00 96.12 755 VAL A N 1
ATOM 5911 C CA . VAL A 1 755 ? -36.794 -13.535 10.730 1.00 96.12 755 VAL A CA 1
ATOM 5912 C C . VAL A 1 755 ? -35.914 -12.951 9.634 1.00 96.12 755 VAL A C 1
ATOM 5914 O O . VAL A 1 755 ? -35.929 -11.741 9.422 1.00 96.12 755 VAL A O 1
ATOM 5917 N N . ARG A 1 756 ? -35.142 -13.774 8.924 1.00 95.88 756 ARG A N 1
ATOM 5918 C CA . ARG A 1 756 ? -34.201 -13.294 7.899 1.00 95.88 756 ARG A CA 1
ATOM 5919 C C . ARG A 1 756 ? -34.641 -13.653 6.471 1.00 95.88 756 ARG A C 1
ATOM 5921 O O . ARG A 1 756 ? -35.409 -14.599 6.286 1.00 95.88 756 ARG A O 1
ATOM 5928 N N . PRO A 1 757 ? -34.140 -12.936 5.449 1.00 96.44 757 PRO A N 1
ATOM 5929 C CA . PRO A 1 757 ? -34.188 -13.396 4.063 1.00 96.44 757 PRO A CA 1
ATOM 5930 C C . PRO A 1 757 ? -33.482 -14.746 3.871 1.00 96.44 757 PRO A C 1
ATOM 5932 O O . PRO A 1 757 ? -32.608 -15.124 4.659 1.00 96.44 757 PRO A O 1
ATOM 5935 N N . LYS A 1 758 ? -33.831 -15.437 2.785 1.00 95.31 758 LYS A N 1
ATOM 5936 C CA . LYS A 1 758 ? -33.230 -16.702 2.348 1.00 95.31 758 LYS A CA 1
ATOM 5937 C C . LYS A 1 758 ? -31.777 -16.502 1.911 1.00 95.31 758 LYS A C 1
ATOM 5939 O O . LYS A 1 758 ? -30.878 -17.063 2.538 1.00 95.31 758 LYS A O 1
ATOM 5944 N N . ASP A 1 759 ? -31.566 -15.701 0.867 1.00 96.00 759 ASP A N 1
ATOM 5945 C CA . ASP A 1 759 ? -30.263 -15.411 0.263 1.00 96.00 759 ASP A CA 1
ATOM 5946 C C . ASP A 1 759 ? -30.225 -13.998 -0.356 1.00 96.00 759 ASP A C 1
ATOM 5948 O O . ASP A 1 759 ? -31.232 -13.279 -0.379 1.00 96.00 759 ASP A O 1
ATOM 5952 N N . PHE A 1 760 ? -29.047 -13.581 -0.831 1.00 96.62 760 PHE A N 1
ATOM 5953 C CA . PHE A 1 760 ? -28.939 -12.483 -1.791 1.00 96.62 760 PHE A CA 1
ATOM 5954 C C . PHE A 1 760 ? -28.759 -13.022 -3.213 1.00 96.62 760 PHE A C 1
ATOM 5956 O O . PHE A 1 760 ? -28.136 -14.067 -3.432 1.00 96.62 760 PHE A O 1
ATOM 5963 N N . ARG A 1 761 ? -29.232 -12.248 -4.192 1.00 94.62 761 ARG A N 1
ATOM 5964 C CA . ARG A 1 761 ? -28.983 -12.447 -5.628 1.00 94.62 761 ARG A CA 1
ATOM 5965 C C . ARG A 1 761 ? -28.495 -11.150 -6.262 1.00 94.62 761 ARG A C 1
ATOM 5967 O O . ARG A 1 761 ? -28.873 -10.068 -5.813 1.00 94.62 761 ARG A O 1
ATOM 5974 N N . VAL A 1 762 ? -27.682 -11.244 -7.314 1.00 94.25 762 VAL A N 1
ATOM 5975 C CA . VAL A 1 762 ? -27.326 -10.073 -8.133 1.00 94.25 762 VAL A CA 1
ATOM 5976 C C . VAL A 1 762 ? -28.562 -9.624 -8.905 1.00 94.25 762 VAL A C 1
ATOM 5978 O O . VAL A 1 762 ? -29.260 -10.450 -9.493 1.00 94.25 762 VAL A O 1
ATOM 5981 N N . TYR A 1 763 ? -28.841 -8.324 -8.898 1.00 92.88 763 TYR A N 1
ATOM 5982 C CA . TYR A 1 763 ? -30.081 -7.772 -9.438 1.00 92.88 763 TYR A CA 1
ATOM 5983 C C . TYR A 1 763 ? -29.818 -6.512 -10.257 1.00 92.88 763 TYR A C 1
ATOM 5985 O O . TYR A 1 763 ? -29.081 -5.626 -9.820 1.00 92.88 763 TYR A O 1
ATOM 5993 N N . ASP A 1 764 ? -30.442 -6.415 -11.428 1.00 92.25 764 ASP A N 1
ATOM 5994 C CA . ASP A 1 764 ? -30.503 -5.170 -12.186 1.00 92.25 764 ASP A CA 1
ATOM 5995 C C . ASP A 1 764 ? -31.717 -4.359 -11.725 1.00 92.25 764 ASP A C 1
ATOM 5997 O O . ASP A 1 764 ? -32.871 -4.709 -11.975 1.00 92.25 764 ASP A O 1
ATOM 6001 N N . THR A 1 765 ? -31.451 -3.250 -11.043 1.00 86.56 765 THR A N 1
ATOM 6002 C CA . THR A 1 765 ? -32.480 -2.374 -10.465 1.00 86.56 765 THR A CA 1
ATOM 6003 C C . THR A 1 765 ? -33.297 -1.601 -11.502 1.00 86.56 765 THR A C 1
ATOM 6005 O O . THR A 1 765 ? -34.334 -1.042 -11.149 1.00 86.56 765 THR A O 1
ATOM 6008 N N . VAL A 1 766 ? -32.858 -1.564 -12.763 1.00 86.44 766 VAL A N 1
ATOM 6009 C CA . VAL A 1 766 ? -33.578 -0.911 -13.865 1.00 86.44 766 VAL A CA 1
ATOM 6010 C C . VAL A 1 766 ? -34.348 -1.945 -14.680 1.00 86.44 766 VAL A C 1
ATOM 6012 O O . VAL A 1 766 ? -35.537 -1.758 -14.929 1.00 86.44 766 VAL A O 1
ATOM 6015 N N . ALA A 1 767 ? -33.696 -3.048 -15.062 1.00 88.44 767 ALA A N 1
ATOM 6016 C CA . ALA A 1 767 ? -34.341 -4.127 -15.816 1.00 88.44 767 ALA A CA 1
ATOM 6017 C C . ALA A 1 767 ? -35.272 -5.002 -14.953 1.00 88.44 767 ALA A C 1
ATOM 6019 O O . ALA A 1 767 ? -36.067 -5.771 -15.488 1.00 88.44 767 ALA A O 1
ATOM 6020 N N . ASN A 1 768 ? -35.199 -4.855 -13.628 1.00 87.75 768 ASN A N 1
ATOM 6021 C CA . ASN A 1 768 ? -35.982 -5.582 -12.636 1.00 87.75 768 ASN A CA 1
ATOM 6022 C C . ASN A 1 768 ? -35.876 -7.109 -12.749 1.00 87.75 768 ASN A C 1
ATOM 6024 O O . ASN A 1 768 ? -36.875 -7.829 -12.696 1.00 87.75 768 ASN A O 1
ATOM 6028 N N . ASN A 1 769 ? -34.655 -7.616 -12.907 1.00 91.81 769 ASN A N 1
ATOM 6029 C CA . ASN A 1 769 ? -34.395 -9.044 -13.031 1.00 91.81 769 ASN A CA 1
ATOM 6030 C C . ASN A 1 769 ? -33.124 -9.485 -12.288 1.00 91.81 769 ASN A C 1
ATOM 6032 O O . ASN A 1 769 ? -32.203 -8.708 -12.033 1.00 91.81 769 ASN A O 1
ATOM 6036 N N . ILE A 1 770 ? -33.091 -10.770 -11.935 1.00 91.44 770 ILE A N 1
ATOM 6037 C CA . ILE A 1 770 ? -31.922 -11.424 -11.342 1.00 91.44 770 ILE A CA 1
ATOM 6038 C C . ILE A 1 770 ? -30.913 -11.747 -12.446 1.00 91.44 770 ILE A C 1
ATOM 6040 O O . ILE A 1 770 ? -31.279 -12.270 -13.500 1.00 91.44 770 ILE A O 1
ATOM 6044 N N . LEU A 1 771 ? -29.635 -11.472 -12.184 1.00 90.75 771 LEU A N 1
ATOM 6045 C CA . LEU A 1 771 ? -28.535 -11.763 -13.098 1.00 90.75 771 LEU A CA 1
ATOM 6046 C C . LEU A 1 771 ? -27.716 -12.951 -12.584 1.00 90.75 771 LEU A C 1
ATOM 6048 O O . LEU A 1 771 ? -27.223 -12.922 -11.462 1.00 90.75 771 LEU A O 1
ATOM 6052 N N . ASN A 1 772 ? -27.532 -13.973 -13.423 1.00 85.69 772 ASN A N 1
ATOM 6053 C CA . ASN A 1 772 ? -26.828 -15.204 -13.033 1.00 85.69 772 ASN A CA 1
ATOM 6054 C C . ASN A 1 772 ? -25.358 -15.245 -13.482 1.00 85.69 772 ASN A C 1
ATOM 6056 O O . ASN A 1 772 ? -24.526 -15.832 -12.801 1.00 85.69 772 ASN A O 1
ATOM 6060 N N . THR A 1 773 ? -25.027 -14.638 -14.626 1.00 87.62 773 THR A N 1
ATOM 6061 C CA . THR A 1 773 ? -23.659 -14.619 -15.181 1.00 87.62 773 THR A CA 1
ATOM 6062 C C . THR A 1 773 ? -23.386 -13.291 -15.900 1.00 87.62 773 THR A C 1
ATOM 6064 O O . THR A 1 773 ? -23.394 -13.239 -17.136 1.00 87.62 773 THR A O 1
ATOM 6067 N N . PRO A 1 774 ? -23.237 -12.172 -15.169 1.00 91.31 774 PRO A N 1
ATOM 6068 C CA . PRO A 1 774 ? -23.072 -10.862 -15.788 1.00 91.31 774 PRO A CA 1
ATOM 6069 C C . PRO A 1 774 ? -21.756 -10.782 -16.571 1.00 91.31 774 PRO A C 1
ATOM 6071 O O . PRO A 1 774 ? -20.673 -10.947 -16.005 1.00 91.31 774 PRO A O 1
ATOM 6074 N N . ARG A 1 775 ? -21.852 -10.476 -17.869 1.00 93.06 775 ARG A N 1
ATOM 6075 C CA . ARG A 1 775 ? -20.704 -10.147 -18.720 1.00 93.06 775 ARG A CA 1
ATOM 6076 C C . ARG A 1 775 ? -20.632 -8.636 -18.896 1.00 93.06 775 ARG A C 1
ATOM 6078 O O . ARG A 1 775 ? -21.462 -8.048 -19.586 1.00 93.06 775 ARG A O 1
ATOM 6085 N N . LEU A 1 776 ? -19.666 -8.015 -18.236 1.00 94.88 776 LEU A N 1
ATOM 6086 C CA . LEU A 1 776 ? -19.529 -6.569 -18.106 1.00 94.88 776 LEU A CA 1
ATOM 6087 C C . LEU A 1 776 ? -18.169 -6.106 -18.638 1.00 94.88 776 LEU A C 1
ATOM 6089 O O . LEU A 1 776 ? -17.261 -6.891 -18.865 1.00 94.88 776 LEU A O 1
ATOM 6093 N N . ILE A 1 777 ? -18.023 -4.806 -18.836 1.00 95.75 777 ILE A N 1
ATOM 6094 C CA . ILE A 1 777 ? -16.763 -4.148 -19.192 1.00 95.75 777 ILE A CA 1
ATOM 6095 C C . ILE A 1 777 ? -16.044 -3.679 -17.923 1.00 95.75 777 ILE A C 1
ATOM 6097 O O . ILE A 1 777 ? -16.660 -3.005 -17.091 1.00 95.75 777 ILE A O 1
ATOM 6101 N N . GLY A 1 778 ? -14.760 -4.027 -17.788 1.00 94.00 778 GLY A N 1
ATOM 6102 C CA . GLY A 1 778 ? -13.893 -3.619 -16.675 1.00 94.00 778 GLY A CA 1
ATOM 6103 C C . GLY A 1 778 ? -13.672 -2.104 -16.630 1.00 94.00 778 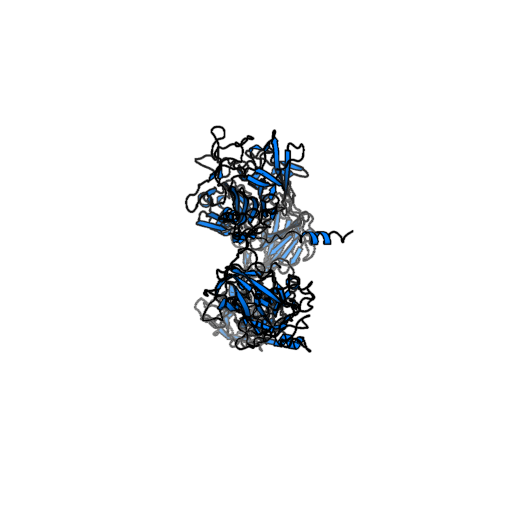GLY A C 1
ATOM 6104 O O . GLY A 1 778 ? -13.678 -1.443 -17.663 1.00 94.00 778 GLY A O 1
ATOM 6105 N N . GLY A 1 779 ? -13.537 -1.522 -15.440 1.00 90.75 779 GLY A N 1
ATOM 6106 C CA . GLY A 1 779 ? -13.400 -0.078 -15.194 1.00 90.75 779 GLY A CA 1
ATOM 6107 C C . GLY A 1 779 ? -14.661 0.759 -15.456 1.00 90.75 779 GLY A C 1
ATOM 6108 O O . GLY A 1 779 ? -14.732 1.915 -15.038 1.00 90.75 779 GLY A O 1
ATOM 6109 N N . ARG A 1 780 ? -15.693 0.197 -16.107 1.00 93.56 780 ARG A N 1
ATOM 6110 C CA . ARG A 1 780 ? -16.951 0.904 -16.379 1.00 93.56 780 ARG A CA 1
ATOM 6111 C C . ARG A 1 780 ? -17.848 0.925 -15.130 1.00 93.56 780 ARG A C 1
ATOM 6113 O O . ARG A 1 780 ? -18.126 -0.143 -14.588 1.00 93.56 780 ARG A O 1
ATOM 6120 N N . PRO A 1 781 ? -18.369 2.090 -14.702 1.00 91.50 781 PRO A N 1
ATOM 6121 C CA . PRO A 1 781 ? -19.337 2.186 -13.609 1.00 91.50 781 PRO A CA 1
ATOM 6122 C C . PRO A 1 781 ? -20.747 1.726 -14.021 1.00 91.50 781 PRO A C 1
ATOM 6124 O O . PRO A 1 781 ? -21.285 2.197 -15.022 1.00 91.50 781 PRO A O 1
ATOM 6127 N N . TYR A 1 782 ? -21.380 0.889 -13.197 1.00 91.69 782 TYR A N 1
ATOM 6128 C CA . TYR A 1 782 ? -22.747 0.384 -13.367 1.00 91.69 782 TYR A CA 1
ATOM 6129 C C . TYR A 1 782 ? -23.640 0.829 -12.197 1.00 91.69 782 TYR A C 1
ATOM 6131 O O . TYR A 1 782 ? -23.607 0.215 -11.132 1.00 91.69 782 TYR A O 1
ATOM 6139 N N . PRO A 1 783 ? -24.438 1.901 -12.348 1.00 90.06 783 PRO A N 1
ATOM 6140 C CA . PRO A 1 783 ? -25.320 2.384 -11.279 1.00 90.06 783 PRO A CA 1
ATOM 6141 C C . PRO A 1 783 ? -26.537 1.482 -11.024 1.00 90.06 783 PRO A C 1
ATOM 6143 O O . PRO A 1 783 ? -27.151 1.571 -9.966 1.00 90.06 783 PRO A O 1
ATOM 6146 N N . ASN A 1 784 ? -26.907 0.646 -11.995 1.00 90.31 784 ASN A N 1
ATOM 6147 C CA . ASN A 1 784 ? -28.097 -0.202 -11.960 1.00 90.31 784 ASN A CA 1
ATOM 6148 C C . ASN A 1 784 ? -27.845 -1.593 -11.356 1.00 90.31 784 ASN A C 1
ATOM 6150 O O . ASN A 1 784 ? -28.800 -2.236 -10.924 1.00 90.31 784 ASN A O 1
ATOM 6154 N N . ILE A 1 785 ? -26.592 -2.052 -11.305 1.00 92.75 785 ILE A N 1
ATOM 6155 C CA . ILE A 1 785 ? -26.237 -3.370 -10.769 1.00 92.75 785 ILE A CA 1
ATOM 6156 C C . ILE A 1 785 ? -26.156 -3.303 -9.244 1.00 92.75 785 ILE A C 1
ATOM 6158 O O . ILE A 1 785 ? -25.347 -2.574 -8.668 1.00 92.75 785 ILE A O 1
ATOM 6162 N N . GLY A 1 786 ? -27.001 -4.087 -8.589 1.00 93.31 786 GLY A N 1
ATOM 6163 C CA . GLY A 1 786 ? -27.115 -4.158 -7.143 1.00 93.31 786 GLY A CA 1
ATOM 6164 C C . GLY A 1 786 ? -27.412 -5.575 -6.675 1.00 93.31 786 GLY A C 1
ATOM 6165 O O . GLY A 1 786 ? -26.980 -6.556 -7.284 1.00 93.31 786 GLY A O 1
ATOM 6166 N N . LEU A 1 787 ? -28.152 -5.676 -5.578 1.00 95.00 787 LEU A N 1
ATOM 6167 C CA . LEU A 1 787 ? -28.558 -6.937 -4.972 1.00 95.00 787 LEU A CA 1
ATOM 6168 C C . LEU A 1 787 ? -30.062 -6.950 -4.707 1.00 95.00 787 LEU A C 1
ATOM 6170 O O . LEU A 1 787 ? -30.696 -5.908 -4.562 1.00 95.00 787 LEU A O 1
ATOM 6174 N N . ILE A 1 788 ? -30.618 -8.142 -4.564 1.00 94.62 788 ILE A N 1
ATOM 6175 C CA . ILE A 1 788 ? -31.955 -8.363 -4.023 1.00 94.62 788 ILE A CA 1
ATOM 6176 C C . ILE A 1 788 ? -31.866 -9.387 -2.896 1.00 94.62 788 ILE A C 1
ATOM 6178 O O . ILE A 1 788 ? -31.190 -10.404 -3.036 1.00 94.62 788 ILE A O 1
ATOM 6182 N N . ALA A 1 789 ? -32.516 -9.094 -1.772 1.00 96.25 789 ALA A N 1
ATOM 6183 C CA . ALA A 1 789 ? -32.747 -10.053 -0.703 1.00 96.25 789 ALA A CA 1
ATOM 6184 C C . ALA A 1 789 ? -34.011 -10.845 -1.034 1.00 96.25 789 ALA A C 1
ATOM 6186 O O . ALA A 1 789 ? -35.049 -10.244 -1.322 1.00 96.25 789 ALA A O 1
ATOM 6187 N N . THR A 1 790 ? -33.931 -12.170 -1.011 1.00 94.44 790 THR A N 1
ATOM 6188 C CA . THR A 1 790 ? -35.026 -13.042 -1.448 1.00 94.44 790 THR A CA 1
ATOM 6189 C C . THR A 1 790 ? -35.741 -13.706 -0.276 1.00 94.44 790 THR A C 1
ATOM 6191 O O . THR A 1 790 ? -35.153 -13.986 0.772 1.00 94.44 790 THR A O 1
ATOM 6194 N N . ASP A 1 791 ? -37.039 -13.944 -0.433 1.00 91.50 791 ASP A N 1
ATOM 6195 C CA . ASP A 1 791 ? -37.816 -14.821 0.436 1.00 91.50 791 ASP A CA 1
ATOM 6196 C C . ASP A 1 791 ? -37.682 -16.291 -0.008 1.00 91.50 791 ASP A C 1
ATOM 6198 O O . ASP A 1 791 ? -36.918 -16.631 -0.916 1.00 91.50 791 ASP A O 1
ATOM 6202 N N . LYS A 1 792 ? -38.433 -17.199 0.625 1.00 86.44 792 LYS A N 1
ATOM 6203 C CA . LYS A 1 792 ? -38.399 -18.625 0.263 1.00 86.44 792 LYS A CA 1
ATOM 6204 C C . LYS A 1 792 ? -38.765 -18.929 -1.204 1.00 86.44 792 LYS A C 1
ATOM 6206 O O . LYS A 1 792 ? -38.347 -19.965 -1.716 1.00 86.44 792 LYS A O 1
ATOM 6211 N N . ASN A 1 793 ? -39.549 -18.062 -1.852 1.00 88.12 793 ASN A N 1
ATOM 6212 C CA . ASN A 1 793 ? -40.081 -18.226 -3.207 1.00 88.12 793 ASN A CA 1
ATOM 6213 C C . ASN A 1 793 ? -39.256 -17.439 -4.243 1.00 88.12 793 ASN A C 1
ATOM 6215 O O . ASN A 1 793 ? -39.742 -17.178 -5.347 1.00 88.12 793 ASN A O 1
ATOM 6219 N N . ASP A 1 794 ? -38.048 -17.006 -3.869 1.00 86.81 794 ASP A N 1
ATOM 6220 C CA . ASP A 1 794 ? -37.170 -16.157 -4.676 1.00 86.81 794 ASP A CA 1
ATOM 6221 C C . ASP A 1 794 ? -37.814 -14.808 -5.069 1.00 86.81 794 ASP A C 1
ATOM 6223 O O . ASP A 1 794 ? -37.427 -14.176 -6.052 1.00 86.81 794 ASP A O 1
ATOM 6227 N N . GLN A 1 795 ? -38.800 -14.347 -4.289 1.00 88.38 795 GLN A N 1
ATOM 6228 C CA . GLN A 1 795 ? -39.415 -13.025 -4.423 1.00 88.38 795 GLN A CA 1
ATOM 6229 C C . GLN A 1 795 ? -38.699 -12.009 -3.523 1.00 88.38 795 GLN A C 1
ATOM 6231 O O . GLN A 1 795 ? -38.042 -12.408 -2.560 1.00 88.38 795 GLN A O 1
ATOM 6236 N N . PRO A 1 796 ? -38.810 -10.691 -3.783 1.00 90.00 796 PRO A N 1
ATOM 6237 C CA . PRO A 1 796 ? -38.190 -9.692 -2.921 1.00 90.00 796 PRO A CA 1
ATOM 6238 C C . PRO A 1 796 ? -38.676 -9.816 -1.468 1.00 90.00 796 PRO A C 1
ATOM 6240 O O . PRO A 1 796 ? -39.872 -9.688 -1.194 1.00 90.00 796 PRO A O 1
ATOM 6243 N N . ALA A 1 797 ? -37.745 -9.996 -0.529 1.00 93.12 797 ALA A N 1
ATOM 6244 C CA . ALA A 1 797 ? -38.002 -9.977 0.908 1.00 93.12 797 ALA A CA 1
ATOM 6245 C C . ALA A 1 797 ? -38.252 -8.531 1.371 1.00 93.12 797 ALA A C 1
ATOM 6247 O O . ALA A 1 797 ? -37.365 -7.839 1.884 1.00 93.12 797 ALA A O 1
ATOM 6248 N N . LYS A 1 798 ? -39.476 -8.049 1.129 1.00 90.38 798 LYS A N 1
ATOM 6249 C CA . LYS A 1 798 ? -39.903 -6.677 1.431 1.00 90.38 798 LYS A CA 1
ATOM 6250 C C . LYS A 1 798 ? -39.705 -6.362 2.912 1.00 90.38 798 LYS A C 1
ATOM 6252 O O . LYS A 1 798 ? -40.094 -7.141 3.768 1.00 90.38 798 LYS A O 1
ATOM 6257 N N . GLY A 1 799 ? -39.112 -5.211 3.211 1.00 86.31 799 GLY A N 1
ATOM 6258 C CA . GLY A 1 799 ? -38.786 -4.769 4.569 1.00 86.31 799 GLY A CA 1
ATOM 6259 C C . GLY A 1 799 ? -37.344 -5.043 5.006 1.00 86.31 799 GLY A C 1
ATOM 6260 O O . GLY A 1 799 ? -36.911 -4.457 5.998 1.00 86.31 799 GLY A O 1
ATOM 6261 N N . TYR A 1 800 ? -36.564 -5.842 4.263 1.00 94.50 800 TYR A N 1
ATOM 6262 C CA . TYR A 1 800 ? -35.134 -5.990 4.552 1.00 94.50 800 TYR A CA 1
ATOM 6263 C C . TYR A 1 800 ? -34.399 -4.665 4.315 1.00 94.50 800 TYR A C 1
ATOM 6265 O O . TYR A 1 800 ? -34.314 -4.184 3.184 1.00 94.50 800 TYR A O 1
ATOM 6273 N N . LYS A 1 801 ? -33.855 -4.094 5.395 1.00 91.69 801 LYS A N 1
ATOM 6274 C CA . LYS A 1 801 ? -33.025 -2.888 5.379 1.00 91.69 801 LYS A CA 1
ATOM 6275 C C . LYS A 1 801 ? -31.743 -3.146 6.154 1.00 91.69 801 LYS A C 1
ATOM 6277 O O . LYS A 1 801 ? -31.800 -3.494 7.332 1.00 91.69 801 LYS A O 1
ATOM 6282 N N . ASN A 1 802 ? -30.600 -2.959 5.503 1.00 92.19 802 ASN A N 1
ATOM 6283 C CA . ASN A 1 802 ? -29.292 -3.004 6.145 1.00 92.19 802 ASN A CA 1
ATOM 6284 C C . ASN A 1 802 ? -28.220 -2.342 5.266 1.00 92.19 802 ASN A C 1
ATOM 6286 O O . ASN A 1 802 ? -28.361 -2.250 4.045 1.00 92.19 802 ASN A O 1
ATOM 6290 N N . ILE A 1 803 ? -27.119 -1.912 5.881 1.00 92.44 803 ILE A N 1
ATOM 6291 C CA . ILE A 1 803 ? -25.907 -1.493 5.173 1.00 92.44 803 ILE A CA 1
ATOM 6292 C C . ILE A 1 803 ? -24.801 -2.482 5.516 1.00 92.44 803 ILE A C 1
ATOM 6294 O O . ILE A 1 803 ? -24.286 -2.494 6.634 1.00 92.44 803 ILE A O 1
ATOM 6298 N N . ILE A 1 804 ? -24.409 -3.284 4.533 1.00 93.56 804 ILE A N 1
ATOM 6299 C CA . ILE A 1 804 ? -23.380 -4.306 4.690 1.00 93.56 804 ILE A CA 1
ATOM 6300 C C . ILE A 1 804 ? -22.058 -3.718 4.211 1.00 93.56 804 ILE A C 1
ATOM 6302 O O . ILE A 1 804 ? -21.935 -3.262 3.073 1.00 93.56 804 ILE A O 1
ATOM 6306 N N . LYS A 1 805 ? -21.065 -3.735 5.096 1.00 90.50 805 LYS A N 1
ATOM 6307 C CA . LYS A 1 805 ? -19.669 -3.393 4.813 1.00 90.50 805 LYS A CA 1
ATOM 6308 C C . LYS A 1 805 ? -18.797 -4.516 5.344 1.00 90.50 805 LYS A C 1
ATOM 6310 O O . LYS A 1 805 ? -19.192 -5.178 6.304 1.00 90.50 805 LYS A O 1
ATOM 6315 N N . THR A 1 806 ? -17.621 -4.702 4.757 1.00 88.56 806 THR A N 1
ATOM 6316 C CA . THR A 1 806 ? -16.638 -5.652 5.286 1.00 88.56 806 THR A CA 1
ATOM 6317 C C . THR A 1 806 ? -16.226 -5.240 6.701 1.00 88.56 806 THR A C 1
ATOM 6319 O O . THR A 1 806 ? -15.626 -4.187 6.900 1.00 88.56 806 THR A O 1
ATOM 6322 N N . ASP A 1 807 ? -16.590 -6.068 7.676 1.00 85.25 807 ASP A N 1
ATOM 6323 C CA . ASP A 1 807 ? -16.315 -5.910 9.103 1.00 85.25 807 ASP A CA 1
ATOM 6324 C C . ASP A 1 807 ? -16.090 -7.312 9.678 1.00 85.25 807 ASP A C 1
ATOM 6326 O O . ASP A 1 807 ? -17.031 -8.061 9.968 1.00 85.25 807 ASP A O 1
ATOM 6330 N N . THR A 1 808 ? -14.816 -7.677 9.821 1.00 80.94 808 THR A N 1
ATOM 6331 C CA . THR A 1 808 ? -14.393 -8.994 10.305 1.00 80.94 808 THR A CA 1
ATOM 6332 C C . THR A 1 808 ? -14.816 -9.261 11.746 1.00 80.94 808 THR A C 1
ATOM 6334 O O . THR A 1 808 ? -14.986 -10.423 12.103 1.00 80.94 808 THR A O 1
ATOM 6337 N N . ALA A 1 809 ? -15.047 -8.229 12.569 1.00 81.69 809 ALA A N 1
ATOM 6338 C CA . ALA A 1 809 ? -15.533 -8.413 13.936 1.00 81.69 809 ALA A CA 1
ATOM 6339 C C . ALA A 1 809 ? -17.011 -8.837 13.954 1.00 81.69 809 ALA A C 1
ATOM 6341 O O . ALA A 1 809 ? -17.417 -9.659 14.775 1.00 81.69 809 ALA A O 1
ATOM 6342 N N . LYS A 1 810 ? -17.817 -8.316 13.020 1.00 80.38 810 LYS A N 1
ATOM 6343 C CA . LYS A 1 810 ? -19.233 -8.699 12.872 1.00 80.38 810 LYS A CA 1
ATOM 6344 C C . LYS A 1 810 ? -19.433 -9.949 12.014 1.00 80.38 810 LYS A C 1
ATOM 6346 O O . LYS A 1 810 ? -20.473 -10.597 12.126 1.00 80.38 810 LYS A O 1
ATOM 6351 N N . GLY A 1 811 ? -18.429 -10.323 11.221 1.00 83.31 811 GLY A N 1
ATOM 6352 C CA . GLY A 1 811 ? -18.510 -11.397 10.228 1.00 83.31 811 GLY A CA 1
ATOM 6353 C C . GLY A 1 811 ? -19.184 -10.957 8.925 1.00 83.31 811 GLY A C 1
ATOM 6354 O O . GLY A 1 811 ? -19.587 -11.806 8.136 1.00 83.31 811 GLY A O 1
ATOM 6355 N N . ASN A 1 812 ? -19.326 -9.645 8.713 1.00 92.38 812 ASN A N 1
ATOM 6356 C CA . ASN A 1 812 ? -19.870 -9.090 7.481 1.00 92.38 812 ASN A CA 1
ATOM 6357 C C . ASN A 1 812 ? -18.765 -8.989 6.430 1.00 92.38 812 ASN A C 1
ATOM 6359 O O . ASN A 1 812 ? -17.630 -8.622 6.742 1.00 92.38 812 ASN A O 1
ATOM 6363 N N . MET A 1 813 ? -19.102 -9.257 5.174 1.00 91.06 813 MET A N 1
ATOM 6364 C CA . MET A 1 813 ? -18.135 -9.242 4.081 1.00 91.06 813 MET A CA 1
ATOM 6365 C C . MET A 1 813 ? -18.794 -8.769 2.795 1.00 91.06 813 MET A C 1
ATOM 6367 O O . MET A 1 813 ? -19.874 -9.237 2.461 1.00 91.06 813 MET A O 1
ATOM 6371 N N . VAL A 1 814 ? -18.147 -7.849 2.079 1.00 91.12 814 VAL A N 1
ATOM 6372 C CA . VAL A 1 814 ? -18.527 -7.433 0.723 1.00 91.12 814 VAL A CA 1
ATOM 6373 C C . VAL A 1 814 ? -17.241 -7.234 -0.079 1.00 91.12 814 VAL A C 1
ATOM 6375 O O . VAL A 1 814 ? -16.547 -6.227 0.077 1.00 91.12 814 VAL A O 1
ATOM 6378 N N . THR A 1 815 ? -16.870 -8.214 -0.900 1.00 87.81 815 THR A N 1
ATOM 6379 C CA . THR A 1 815 ? -15.599 -8.177 -1.641 1.00 87.81 815 THR A CA 1
ATOM 6380 C C . THR A 1 815 ? -15.669 -8.951 -2.947 1.00 87.81 815 THR A C 1
ATOM 6382 O O . THR A 1 815 ? -16.461 -9.881 -3.095 1.00 87.81 815 THR A O 1
ATOM 6385 N N . PHE A 1 816 ? -14.795 -8.592 -3.883 1.00 88.00 816 PHE A N 1
ATOM 6386 C CA . PHE A 1 816 ? -14.480 -9.453 -5.012 1.00 88.00 816 PHE A CA 1
ATOM 6387 C C . PHE A 1 816 ? -13.484 -10.536 -4.603 1.00 88.00 816 PHE A C 1
ATOM 6389 O O . PHE A 1 816 ? -12.554 -10.291 -3.833 1.00 88.00 816 PHE A O 1
ATOM 6396 N N . VAL A 1 817 ? -13.662 -11.717 -5.181 1.00 88.19 817 VAL A N 1
ATOM 6397 C CA . VAL A 1 817 ? -12.741 -12.848 -5.119 1.00 88.19 817 VAL A CA 1
ATOM 6398 C C . VAL A 1 817 ? -12.334 -13.172 -6.560 1.00 88.19 817 VAL A C 1
ATOM 6400 O O . VAL A 1 817 ? -13.131 -13.763 -7.297 1.00 88.19 817 VAL A O 1
ATOM 6403 N N . PRO A 1 818 ? -11.137 -12.749 -7.009 1.00 87.44 818 PRO A N 1
ATOM 6404 C CA . PRO A 1 818 ? -10.668 -13.028 -8.361 1.00 87.44 818 PRO A CA 1
ATOM 6405 C C . PRO A 1 818 ? -10.466 -14.522 -8.612 1.00 87.44 818 PRO A C 1
ATOM 6407 O O . PRO A 1 818 ? -9.919 -15.228 -7.767 1.00 87.44 818 PRO A O 1
ATOM 6410 N N . GLN A 1 819 ? -10.851 -14.993 -9.796 1.00 89.62 819 GLN A N 1
ATOM 6411 C CA . GLN A 1 819 ? -10.655 -16.371 -10.245 1.00 89.62 819 GLN A CA 1
ATOM 6412 C C . GLN A 1 819 ? -9.536 -16.437 -11.286 1.00 89.62 819 GLN A C 1
ATOM 6414 O O . GLN A 1 819 ? -9.784 -16.600 -12.479 1.00 89.62 819 GLN A O 1
ATOM 6419 N N . LEU A 1 820 ? -8.291 -16.280 -10.833 1.00 87.69 820 LEU A N 1
ATOM 6420 C CA . LEU A 1 820 ? -7.136 -16.295 -11.729 1.00 87.69 820 LEU A CA 1
ATOM 6421 C C . LEU A 1 820 ? -6.900 -17.701 -12.318 1.00 87.69 820 LEU A C 1
ATOM 6423 O O . LEU A 1 820 ? -6.909 -18.679 -11.565 1.00 87.69 820 LEU A O 1
ATOM 6427 N N . PRO A 1 821 ? -6.640 -17.821 -13.635 1.00 87.56 821 PRO A N 1
ATOM 6428 C CA . PRO A 1 821 ? -6.159 -19.066 -14.229 1.00 87.56 821 PRO A CA 1
ATOM 6429 C C . PRO A 1 821 ? -4.866 -19.543 -13.558 1.00 87.56 821 PRO A C 1
ATOM 6431 O O . PRO A 1 821 ? -4.030 -18.732 -13.170 1.00 87.56 821 PRO A O 1
ATOM 6434 N N . THR A 1 822 ? -4.644 -20.856 -13.480 1.00 86.69 822 THR A N 1
ATOM 6435 C CA . THR A 1 822 ? -3.436 -21.432 -12.851 1.00 86.69 822 THR A CA 1
ATOM 6436 C C . THR A 1 822 ? -2.135 -21.035 -13.551 1.00 86.69 822 THR A C 1
ATOM 6438 O O . THR A 1 822 ? -1.068 -21.090 -12.951 1.00 86.69 822 THR A O 1
ATOM 6441 N N . THR A 1 823 ? -2.217 -20.643 -14.822 1.00 88.12 823 THR A N 1
ATOM 6442 C CA . THR A 1 823 ? -1.104 -20.139 -15.636 1.00 88.12 823 THR A CA 1
ATOM 6443 C C . THR A 1 823 ? -0.818 -18.650 -15.425 1.00 88.12 823 THR A C 1
ATOM 6445 O O . THR A 1 823 ? 0.167 -18.144 -15.959 1.00 88.12 823 THR A O 1
ATOM 6448 N N . CYS A 1 824 ? -1.666 -17.935 -14.680 1.00 89.25 824 CYS A N 1
ATOM 6449 C CA . CYS A 1 824 ? -1.554 -16.497 -14.482 1.00 89.25 824 CYS A CA 1
ATOM 6450 C C . CYS A 1 824 ? -0.546 -16.186 -13.373 1.00 89.25 824 CYS A C 1
ATOM 6452 O O . CYS A 1 824 ? -0.736 -16.562 -12.219 1.00 89.25 824 CYS A O 1
ATOM 6454 N N . THR A 1 825 ? 0.519 -15.465 -13.718 1.00 84.62 825 THR A N 1
ATOM 6455 C CA . THR A 1 825 ? 1.552 -15.015 -12.769 1.00 84.62 825 THR A CA 1
ATOM 6456 C C . THR A 1 825 ? 1.336 -13.578 -12.290 1.00 84.62 825 THR A C 1
ATOM 6458 O O . THR A 1 825 ? 2.017 -13.125 -11.370 1.00 84.62 825 THR A O 1
ATOM 6461 N N . ALA A 1 826 ? 0.388 -12.853 -12.892 1.00 83.62 826 ALA A N 1
ATOM 6462 C CA . ALA A 1 826 ? 0.038 -11.499 -12.487 1.00 83.62 826 ALA A CA 1
ATOM 6463 C C . ALA A 1 826 ? -0.767 -11.506 -11.181 1.00 83.62 826 ALA A C 1
ATOM 6465 O O . ALA A 1 826 ? -1.664 -12.325 -10.980 1.00 83.62 826 ALA A O 1
ATOM 6466 N N . THR A 1 827 ? -0.474 -10.555 -10.297 1.00 79.31 827 THR A N 1
ATOM 6467 C CA . THR A 1 827 ? -1.221 -10.358 -9.054 1.00 79.31 827 THR A CA 1
ATOM 6468 C C . THR A 1 827 ? -2.288 -9.285 -9.237 1.00 79.31 827 THR A C 1
ATOM 6470 O O . THR A 1 827 ? -2.069 -8.274 -9.904 1.00 79.31 827 THR A O 1
ATOM 6473 N N . VAL A 1 828 ? -3.461 -9.490 -8.632 1.00 80.56 828 VAL A N 1
ATOM 6474 C CA . VAL A 1 828 ? -4.507 -8.458 -8.578 1.00 80.56 828 VAL A CA 1
ATOM 6475 C C . VAL A 1 828 ? -4.113 -7.443 -7.503 1.00 80.56 828 VAL A C 1
ATOM 6477 O O . VAL A 1 828 ? -3.986 -7.832 -6.340 1.00 80.56 828 VAL A O 1
ATOM 6480 N N . PRO A 1 829 ? -3.904 -6.155 -7.836 1.00 74.56 829 PRO A N 1
ATOM 6481 C CA . PRO A 1 829 ? -3.542 -5.160 -6.835 1.00 74.56 829 PRO A CA 1
ATOM 6482 C C . PRO A 1 829 ? -4.621 -5.049 -5.745 1.00 74.56 829 PRO A C 1
ATOM 6484 O O . PRO A 1 829 ? -5.807 -5.025 -6.083 1.00 74.56 829 PRO A O 1
ATOM 6487 N N . PRO A 1 830 ? -4.260 -4.875 -4.459 1.00 71.94 830 PRO A N 1
ATOM 6488 C CA . PRO A 1 830 ? -5.244 -4.693 -3.387 1.00 71.94 830 PRO A CA 1
ATOM 6489 C C . PRO A 1 830 ? -6.211 -3.527 -3.636 1.00 71.94 830 PRO A C 1
ATOM 6491 O O . PRO A 1 830 ? -7.369 -3.592 -3.248 1.00 71.94 830 PRO A O 1
ATOM 6494 N N . ALA A 1 831 ? -5.765 -2.486 -4.347 1.00 69.50 831 ALA A N 1
ATOM 6495 C CA . ALA A 1 831 ? -6.607 -1.357 -4.741 1.00 69.50 831 ALA A CA 1
ATOM 6496 C C . ALA A 1 831 ? -7.713 -1.726 -5.754 1.00 69.50 831 ALA A C 1
ATOM 6498 O O . ALA A 1 831 ? -8.730 -1.044 -5.800 1.00 69.50 831 ALA A O 1
ATOM 6499 N N . VAL A 1 832 ? -7.535 -2.791 -6.549 1.00 71.62 832 VAL A N 1
ATOM 6500 C CA . VAL A 1 832 ? -8.566 -3.329 -7.463 1.00 71.62 832 VAL A CA 1
ATOM 6501 C C . VAL A 1 832 ? -9.615 -4.127 -6.686 1.00 71.62 832 VAL A C 1
ATOM 6503 O O . VAL A 1 832 ? -10.784 -4.157 -7.070 1.00 71.62 832 VAL A O 1
ATOM 6506 N N . LEU A 1 833 ? -9.226 -4.707 -5.546 1.00 73.56 833 LEU A N 1
ATOM 6507 C CA . LEU A 1 833 ? -10.128 -5.304 -4.557 1.00 73.56 833 LEU A CA 1
ATOM 6508 C C . LEU A 1 833 ? -10.777 -4.210 -3.696 1.00 73.56 833 LEU A C 1
ATOM 6510 O O . LEU A 1 833 ? -10.692 -4.221 -2.468 1.00 73.56 833 LEU A O 1
ATOM 6514 N N . VAL A 1 834 ? -11.391 -3.224 -4.355 1.00 67.81 834 VAL A N 1
ATOM 6515 C CA . VAL A 1 834 ? -12.067 -2.099 -3.703 1.00 67.81 834 VAL A CA 1
ATOM 6516 C C . VAL A 1 834 ? -13.043 -2.629 -2.651 1.00 67.81 834 VAL A C 1
ATOM 6518 O O . VAL A 1 834 ? -13.820 -3.545 -2.928 1.00 67.81 834 VAL A O 1
ATOM 6521 N N . GLN A 1 835 ? -13.046 -2.032 -1.455 1.00 74.25 835 GLN A N 1
ATOM 6522 C CA . GLN A 1 835 ? -14.049 -2.360 -0.444 1.00 74.25 835 GLN A CA 1
ATOM 6523 C C . GLN A 1 835 ? -15.418 -1.909 -0.947 1.00 74.25 835 GLN A C 1
ATOM 6525 O O . GLN A 1 835 ? -15.674 -0.717 -1.113 1.00 74.25 835 GLN A O 1
ATOM 6530 N N . LEU A 1 836 ? -16.293 -2.869 -1.225 1.00 87.62 836 LEU A N 1
ATOM 6531 C CA . LEU A 1 836 ? -17.668 -2.599 -1.609 1.00 87.62 836 LEU A CA 1
ATOM 6532 C C . LEU A 1 836 ? -18.540 -2.443 -0.355 1.00 87.62 836 LEU A C 1
ATOM 6534 O O . LEU A 1 836 ? -18.217 -2.935 0.726 1.00 87.62 836 LEU A O 1
ATOM 6538 N N . GLN A 1 837 ? -19.677 -1.771 -0.506 1.00 91.50 837 GLN A N 1
ATOM 6539 C CA . GLN A 1 837 ? -20.814 -1.887 0.404 1.00 91.50 837 GLN A CA 1
ATOM 6540 C C . GLN A 1 837 ? -22.066 -2.258 -0.376 1.00 91.50 837 GLN A C 1
ATOM 6542 O O . GLN A 1 837 ? -22.261 -1.795 -1.502 1.00 91.50 837 GLN A O 1
ATOM 6547 N N . ALA A 1 838 ? -22.935 -3.028 0.266 1.00 93.06 838 ALA A N 1
ATOM 6548 C CA . ALA A 1 838 ? -24.308 -3.214 -0.170 1.00 93.06 838 ALA A CA 1
ATOM 6549 C C . ALA A 1 838 ? -25.226 -2.357 0.707 1.00 93.06 838 ALA A C 1
ATOM 6551 O O . ALA A 1 838 ? -25.155 -2.421 1.934 1.00 93.06 838 ALA A O 1
ATOM 6552 N N . VAL A 1 839 ? -26.068 -1.535 0.086 1.00 92.81 839 VAL A N 1
ATOM 6553 C CA . VAL A 1 839 ? -26.991 -0.626 0.778 1.00 92.81 839 VAL A CA 1
ATOM 6554 C C . VAL A 1 839 ? -28.418 -1.017 0.427 1.00 92.81 839 VAL A C 1
ATOM 6556 O O . VAL A 1 839 ? -28.842 -0.815 -0.707 1.00 92.81 839 VAL A O 1
ATOM 6559 N N . PHE A 1 840 ? -29.148 -1.556 1.400 1.00 93.06 840 PHE A N 1
ATOM 6560 C CA . PHE A 1 840 ? -30.582 -1.828 1.335 1.00 93.06 840 PHE A CA 1
ATOM 6561 C C . PHE A 1 840 ? -31.301 -0.776 2.184 1.00 93.06 840 PHE A C 1
ATOM 6563 O O . PHE A 1 840 ? -31.446 -0.929 3.395 1.00 93.06 840 PHE A O 1
ATOM 6570 N N . ASP A 1 841 ? -31.689 0.336 1.567 1.00 84.25 841 ASP A N 1
ATOM 6571 C CA . ASP A 1 841 ? -32.341 1.478 2.225 1.00 84.25 841 ASP A CA 1
ATOM 6572 C C . ASP A 1 841 ? -33.845 1.582 1.908 1.00 84.25 841 ASP A C 1
ATOM 6574 O O . ASP A 1 841 ? -34.591 2.275 2.606 1.00 84.25 841 ASP A O 1
ATOM 6578 N N . LYS A 1 842 ? -34.313 0.847 0.894 1.00 78.31 842 LYS A N 1
ATOM 6579 C CA . LYS A 1 842 ? -35.710 0.802 0.448 1.00 78.31 842 LYS A CA 1
ATOM 6580 C C . LYS A 1 842 ? -36.459 -0.400 1.023 1.00 78.31 842 LYS A C 1
ATOM 6582 O O . LYS A 1 842 ? -35.899 -1.459 1.271 1.00 78.31 842 LYS A O 1
ATOM 6587 N N . GLU A 1 843 ? -37.774 -0.258 1.173 1.00 80.94 843 GLU A N 1
ATOM 6588 C CA . GLU A 1 843 ? -38.653 -1.323 1.695 1.00 80.94 843 GLU A CA 1
ATOM 6589 C C . GLU A 1 843 ? -38.933 -2.460 0.715 1.00 80.94 843 GLU A C 1
ATOM 6591 O O . GLU A 1 843 ? -39.543 -3.459 1.079 1.00 80.94 843 GLU A O 1
ATOM 6596 N N . ASN A 1 844 ? -38.484 -2.352 -0.527 1.00 84.75 844 ASN A N 1
ATOM 6597 C CA . ASN A 1 844 ? -38.741 -3.349 -1.558 1.00 84.75 844 ASN A CA 1
ATOM 6598 C C . ASN A 1 844 ? -37.751 -4.532 -1.542 1.00 84.75 844 ASN A C 1
ATOM 6600 O O . ASN A 1 844 ? -37.878 -5.406 -2.391 1.00 84.75 844 ASN A O 1
ATOM 6604 N N . GLY A 1 845 ? -36.778 -4.567 -0.621 1.00 87.06 845 GLY A N 1
ATOM 6605 C CA . GLY A 1 845 ? -35.795 -5.656 -0.517 1.00 87.06 845 GLY A CA 1
ATOM 6606 C C . GLY A 1 845 ? -34.689 -5.621 -1.583 1.00 87.06 845 GLY A C 1
ATOM 6607 O O . GLY A 1 845 ? -33.889 -6.551 -1.664 1.00 87.06 845 GLY A O 1
ATOM 6608 N N . THR A 1 846 ? -34.615 -4.558 -2.392 1.00 91.75 846 THR A N 1
ATOM 6609 C CA . THR A 1 846 ? -33.514 -4.330 -3.343 1.00 91.75 846 THR A CA 1
ATOM 6610 C C . THR A 1 846 ? -32.466 -3.411 -2.730 1.00 91.75 846 THR A C 1
ATOM 6612 O O . THR A 1 846 ? -32.818 -2.428 -2.077 1.00 91.75 846 THR A O 1
ATOM 6615 N N . GLY A 1 847 ? -31.196 -3.693 -2.984 1.00 91.19 847 GLY A N 1
ATOM 6616 C CA . GLY A 1 847 ? -30.066 -2.890 -2.548 1.00 91.19 847 GLY A CA 1
ATOM 6617 C C . GLY A 1 847 ? -29.156 -2.499 -3.704 1.00 91.19 847 GLY A C 1
ATOM 6618 O O . GLY A 1 847 ? -29.152 -3.124 -4.762 1.00 91.19 847 GLY A O 1
ATOM 6619 N N . ILE A 1 848 ? -28.362 -1.456 -3.493 1.00 91.12 848 ILE A N 1
ATOM 6620 C CA . ILE A 1 848 ? -27.354 -0.981 -4.446 1.00 91.12 848 ILE A CA 1
ATOM 6621 C C . ILE A 1 848 ? -25.952 -1.370 -3.983 1.00 91.12 848 ILE A C 1
ATOM 6623 O O . ILE A 1 848 ? -25.654 -1.347 -2.786 1.00 91.12 848 ILE A O 1
ATOM 6627 N N . LEU A 1 849 ? -25.080 -1.697 -4.936 1.00 91.56 849 LEU A N 1
ATOM 6628 C CA . LEU A 1 849 ? -23.661 -1.932 -4.685 1.00 91.56 849 LEU A CA 1
ATOM 6629 C C . LEU A 1 849 ? -22.875 -0.641 -4.921 1.00 91.56 849 LEU A C 1
ATOM 6631 O O . LEU A 1 849 ? -23.044 0.026 -5.942 1.00 91.56 849 LEU A O 1
ATOM 6635 N N . GLN A 1 850 ? -22.005 -0.284 -3.978 1.00 88.62 850 GLN A N 1
ATOM 6636 C CA . GLN A 1 850 ? -21.183 0.924 -4.067 1.00 88.62 850 GLN A CA 1
ATOM 6637 C C . GLN A 1 850 ? -19.731 0.663 -3.678 1.00 88.62 850 GLN A C 1
ATOM 6639 O O . GLN A 1 850 ? -19.461 -0.133 -2.784 1.00 88.62 850 GLN A O 1
ATOM 6644 N N . LYS A 1 851 ? -18.803 1.399 -4.292 1.00 85.88 851 LYS A N 1
ATOM 6645 C CA . LYS A 1 851 ? -17.386 1.449 -3.899 1.00 85.88 851 LYS A CA 1
ATOM 6646 C C . LYS A 1 851 ? -17.172 2.293 -2.634 1.00 85.88 851 LYS A C 1
ATOM 6648 O O . LYS A 1 851 ? -17.849 3.305 -2.444 1.00 85.88 851 LYS A O 1
ATOM 6653 N N . ILE A 1 852 ? -16.194 1.923 -1.806 1.00 76.19 852 ILE A N 1
ATOM 6654 C CA . ILE A 1 852 ? -15.739 2.651 -0.610 1.00 76.19 852 ILE A CA 1
ATOM 6655 C C . ILE A 1 852 ? -14.205 2.767 -0.634 1.00 76.19 852 ILE A C 1
ATOM 6657 O O . ILE A 1 852 ? -13.512 1.811 -0.974 1.00 76.19 852 ILE A O 1
ATOM 6661 N N . LEU A 1 853 ? -13.668 3.923 -0.224 1.00 57.25 853 LEU A N 1
ATOM 6662 C CA . LEU A 1 853 ? -12.246 4.108 0.092 1.00 57.25 853 LEU A CA 1
ATOM 6663 C C . LEU A 1 853 ? -12.072 4.235 1.609 1.00 57.25 853 LEU A C 1
ATOM 6665 O O . LEU A 1 853 ? -12.788 5.004 2.253 1.00 57.25 853 LEU A O 1
ATOM 6669 N N . GLN A 1 854 ? -11.083 3.542 2.171 1.00 49.91 854 GLN A N 1
ATOM 6670 C CA . GLN A 1 854 ? -10.536 3.891 3.483 1.00 49.91 854 GLN A CA 1
ATOM 6671 C C . GLN A 1 854 ? -9.469 4.979 3.274 1.00 49.91 854 GLN A C 1
ATOM 6673 O O . GLN A 1 854 ? -8.530 4.755 2.519 1.00 49.91 854 GLN A O 1
ATOM 6678 N N . GLY A 1 855 ? -9.618 6.158 3.899 1.00 42.97 855 GLY A N 1
ATOM 6679 C CA . GLY A 1 855 ? -8.570 7.199 3.878 1.00 42.97 855 GLY A CA 1
ATOM 6680 C C . GLY A 1 855 ? -8.900 8.574 3.269 1.00 42.97 855 GLY A C 1
ATOM 6681 O O . GLY A 1 855 ? -8.002 9.239 2.772 1.00 42.97 855 GLY A O 1
ATOM 6682 N N . GLY A 1 856 ? -10.146 9.059 3.320 1.00 38.75 856 GLY A N 1
ATOM 6683 C CA . GLY A 1 856 ? -10.433 10.508 3.237 1.00 38.75 856 GLY A CA 1
ATOM 6684 C C . GLY A 1 856 ? -10.377 11.202 1.863 1.00 38.75 856 GLY A C 1
ATOM 6685 O O . GLY A 1 856 ? -10.778 12.360 1.780 1.00 38.75 856 GLY A O 1
ATOM 6686 N N . ALA A 1 857 ? -9.970 10.542 0.776 1.00 46.34 857 ALA A N 1
ATOM 6687 C CA . ALA A 1 857 ? -10.173 11.081 -0.573 1.00 46.34 857 ALA A CA 1
ATOM 6688 C C . ALA A 1 857 ? -11.615 10.808 -1.046 1.00 46.34 857 ALA A C 1
ATOM 6690 O O . ALA A 1 857 ? -12.082 9.667 -1.025 1.00 46.34 857 ALA A O 1
ATOM 6691 N N . ALA A 1 858 ? -12.343 11.844 -1.470 1.00 44.38 858 ALA A N 1
ATOM 6692 C CA . ALA A 1 858 ? -13.688 11.687 -2.017 1.00 44.38 858 ALA A CA 1
ATOM 6693 C C . ALA A 1 858 ? -13.635 10.936 -3.360 1.00 44.38 858 ALA A C 1
ATOM 6695 O O . ALA A 1 858 ? -13.026 11.412 -4.317 1.00 44.38 858 ALA A O 1
ATOM 6696 N N . ILE A 1 859 ? -14.298 9.778 -3.458 1.00 53.91 859 ILE A N 1
ATOM 6697 C CA . ILE A 1 859 ? -14.520 9.130 -4.756 1.00 53.91 859 ILE A CA 1
ATOM 6698 C C . ILE A 1 859 ? -15.584 9.941 -5.503 1.00 53.91 859 ILE A C 1
ATOM 6700 O O . ILE A 1 859 ? -16.723 10.021 -5.041 1.00 53.91 859 ILE A O 1
ATOM 6704 N N . ALA A 1 860 ? -15.240 10.505 -6.663 1.00 58.94 860 ALA A N 1
ATOM 6705 C CA . ALA A 1 860 ? -16.191 11.247 -7.497 1.00 58.94 860 ALA A CA 1
ATOM 6706 C C . ALA A 1 860 ? -17.347 10.365 -8.020 1.00 58.94 860 ALA A C 1
ATOM 6708 O O . ALA A 1 860 ? -18.443 10.863 -8.261 1.00 58.94 860 ALA A O 1
ATOM 6709 N N . ASN A 1 861 ? -17.121 9.052 -8.167 1.00 71.88 861 ASN A N 1
ATOM 6710 C CA . ASN A 1 861 ? -18.117 8.083 -8.621 1.00 71.88 861 ASN A CA 1
ATOM 6711 C C . ASN A 1 861 ? -18.119 6.822 -7.740 1.00 71.88 861 ASN A C 1
ATOM 6713 O O . ASN A 1 861 ? -17.165 6.048 -7.747 1.00 71.88 861 ASN A O 1
ATOM 6717 N N . ARG A 1 862 ? -19.206 6.603 -6.993 1.00 84.31 862 ARG A N 1
ATOM 6718 C CA . ARG A 1 862 ? -19.361 5.458 -6.077 1.00 84.31 862 ARG A CA 1
ATOM 6719 C C . ARG A 1 862 ? -20.024 4.235 -6.715 1.00 84.31 862 ARG A C 1
ATOM 6721 O O . ARG A 1 862 ? -20.259 3.261 -6.005 1.00 84.31 862 ARG A O 1
ATOM 6728 N N . ASN A 1 863 ? -20.347 4.274 -8.005 1.00 89.00 863 ASN A N 1
ATOM 6729 C CA . ASN A 1 863 ? -21.068 3.196 -8.677 1.00 89.00 863 ASN A CA 1
ATOM 6730 C C . ASN A 1 863 ? -20.252 1.897 -8.710 1.00 89.00 863 ASN A C 1
ATOM 6732 O O . ASN A 1 863 ? -19.020 1.913 -8.801 1.00 89.00 863 ASN A O 1
ATOM 6736 N N . PHE A 1 864 ? -20.959 0.768 -8.689 1.00 90.75 864 PHE A N 1
ATOM 6737 C CA . PHE A 1 864 ? -20.371 -0.560 -8.816 1.00 90.75 864 PHE A CA 1
ATOM 6738 C C . PHE A 1 864 ? -19.498 -0.666 -10.072 1.00 90.75 864 PHE A C 1
ATOM 6740 O O . PHE A 1 864 ? -19.912 -0.302 -11.169 1.00 90.75 864 PHE A O 1
ATOM 6747 N N . SER A 1 865 ? -18.260 -1.120 -9.910 1.00 90.38 865 SER A N 1
ATOM 6748 C CA . SER A 1 865 ? -17.318 -1.373 -11.005 1.00 90.38 865 SER A CA 1
ATOM 6749 C C . SER A 1 865 ? -16.169 -2.242 -10.504 1.00 90.38 865 SER A C 1
ATOM 6751 O O . SER A 1 865 ? -15.835 -2.205 -9.319 1.00 90.38 865 SER A O 1
ATOM 6753 N N . PHE A 1 866 ? -15.567 -3.008 -11.409 1.00 91.25 866 PHE A N 1
ATOM 6754 C CA . PHE A 1 866 ? -14.352 -3.777 -11.163 1.00 91.25 866 PHE A CA 1
ATOM 6755 C C . PHE A 1 866 ? -13.248 -3.206 -12.051 1.00 91.25 866 PHE A C 1
ATOM 6757 O O . PHE A 1 866 ? -13.389 -3.223 -13.270 1.00 91.25 866 PHE A O 1
ATOM 6764 N N . ASP A 1 867 ? -12.187 -2.653 -11.461 1.00 89.38 867 ASP A N 1
ATOM 6765 C CA . ASP A 1 867 ? -11.185 -1.838 -12.178 1.00 89.38 867 ASP A CA 1
ATOM 6766 C C . ASP A 1 867 ? -10.090 -2.686 -12.843 1.00 89.38 867 ASP A C 1
ATOM 6768 O O . ASP A 1 867 ? -8.913 -2.329 -12.847 1.00 89.38 867 ASP A O 1
ATOM 6772 N N . GLU A 1 868 ? -10.495 -3.835 -13.381 1.00 92.94 868 GLU A N 1
ATOM 6773 C CA . GLU A 1 868 ? -9.694 -4.761 -14.175 1.00 92.94 868 GLU A CA 1
ATOM 6774 C C . GLU A 1 868 ? -10.587 -5.636 -15.070 1.00 92.94 868 GLU A C 1
ATOM 6776 O O . GLU A 1 868 ? -11.815 -5.546 -15.026 1.00 92.94 868 GLU A O 1
ATOM 6781 N N . VAL A 1 869 ? -9.970 -6.501 -15.878 1.00 93.69 869 VAL A N 1
ATOM 6782 C CA . VAL A 1 869 ? -10.647 -7.599 -16.591 1.00 93.69 869 VAL A CA 1
ATOM 6783 C C . VAL A 1 869 ? -10.509 -8.922 -15.836 1.00 93.69 869 VAL A C 1
ATOM 6785 O O . VAL A 1 869 ? -9.628 -9.081 -14.991 1.00 93.69 869 VAL A O 1
ATOM 6788 N N . GLY A 1 870 ? -11.351 -9.893 -16.171 1.00 93.00 870 GLY A N 1
ATOM 6789 C CA . GLY A 1 870 ? -11.255 -11.260 -15.683 1.00 93.00 870 GLY A CA 1
ATOM 6790 C C . GLY A 1 870 ? -12.527 -11.799 -15.049 1.00 93.00 870 GLY A C 1
ATOM 6791 O O . GLY A 1 870 ? -13.543 -11.109 -14.938 1.00 93.00 870 GLY A O 1
ATOM 6792 N N . ASN A 1 871 ? -12.444 -13.057 -14.622 1.00 92.06 871 ASN A N 1
ATOM 6793 C CA . ASN A 1 871 ? -13.516 -13.727 -13.902 1.00 92.06 871 ASN A CA 1
ATOM 6794 C C . ASN A 1 871 ? -13.382 -13.453 -12.404 1.00 92.06 871 ASN A C 1
ATOM 6796 O O . ASN A 1 871 ? -12.308 -13.626 -11.822 1.00 92.06 871 ASN A O 1
ATOM 6800 N N . VAL A 1 872 ? -14.467 -13.019 -11.770 1.00 91.19 872 VAL A N 1
ATOM 6801 C CA . VAL A 1 872 ? -14.499 -12.729 -10.333 1.00 91.19 872 VAL A CA 1
ATOM 6802 C C . VAL A 1 872 ? -15.809 -13.208 -9.723 1.00 91.19 872 VAL A C 1
ATOM 6804 O O . VAL A 1 872 ? -16.866 -13.103 -10.339 1.00 91.19 872 VAL A O 1
ATOM 6807 N N . ASN A 1 873 ? -15.756 -13.680 -8.482 1.00 90.19 873 ASN A N 1
ATOM 6808 C CA . ASN A 1 873 ? -16.953 -13.898 -7.679 1.00 90.19 873 ASN A CA 1
ATOM 6809 C C . ASN A 1 873 ? -17.166 -12.699 -6.765 1.00 90.19 873 ASN A C 1
ATOM 6811 O O . ASN A 1 873 ? -16.231 -12.231 -6.117 1.00 90.19 873 ASN A O 1
ATOM 6815 N N . LEU A 1 874 ? -18.400 -12.213 -6.690 1.00 90.50 874 LEU A N 1
ATOM 6816 C CA . LEU A 1 874 ? -18.787 -11.280 -5.643 1.00 90.50 874 LEU A CA 1
ATOM 6817 C C . LEU A 1 874 ? -19.188 -12.091 -4.410 1.00 90.50 874 LEU A C 1
ATOM 6819 O O . LEU A 1 874 ? -20.038 -12.973 -4.502 1.00 90.50 874 LEU A O 1
ATOM 6823 N N . GLN A 1 875 ? -18.590 -11.788 -3.263 1.00 90.81 875 GLN A N 1
ATOM 6824 C CA . GLN A 1 875 ? -18.970 -12.375 -1.986 1.00 90.81 875 GLN A CA 1
ATOM 6825 C C . GLN A 1 875 ? -19.642 -11.310 -1.128 1.00 90.81 875 GLN A C 1
ATOM 6827 O O . GLN A 1 875 ? -19.052 -10.260 -0.867 1.00 90.81 875 GLN A O 1
ATOM 6832 N N . VAL A 1 876 ? -20.874 -11.585 -0.699 1.00 94.19 876 VAL A N 1
ATOM 6833 C CA . VAL A 1 876 ? -21.642 -10.718 0.201 1.00 94.19 876 VAL A CA 1
ATOM 6834 C C . VAL A 1 876 ? -22.201 -11.570 1.324 1.00 94.19 876 VAL A C 1
ATOM 6836 O O . VAL A 1 876 ? -22.946 -12.507 1.060 1.00 94.19 876 VAL A O 1
ATOM 6839 N N . VAL A 1 877 ? -21.844 -11.241 2.561 1.00 95.56 877 VAL A N 1
ATOM 6840 C CA . VAL A 1 877 ? -22.300 -11.922 3.773 1.00 95.56 877 VAL A CA 1
ATOM 6841 C C . VAL A 1 877 ? -22.785 -10.873 4.762 1.00 95.56 877 VAL A C 1
ATOM 6843 O O . VAL A 1 877 ? -22.032 -9.972 5.137 1.00 95.56 877 VAL A O 1
ATOM 6846 N N . ASP A 1 878 ? -24.030 -11.013 5.205 1.00 96.19 878 ASP A N 1
ATOM 6847 C CA . ASP A 1 878 ? -24.572 -10.324 6.370 1.00 96.19 878 ASP A CA 1
ATOM 6848 C C . ASP A 1 878 ? -24.689 -11.318 7.525 1.00 96.19 878 ASP A C 1
ATOM 6850 O O . ASP A 1 878 ? -25.591 -12.155 7.563 1.00 96.19 878 ASP A O 1
ATOM 6854 N N . ALA A 1 879 ? -23.756 -11.227 8.466 1.00 93.81 879 ALA A N 1
ATOM 6855 C CA . ALA A 1 879 ? -23.744 -12.000 9.704 1.00 93.81 879 ALA A CA 1
ATOM 6856 C C . ALA A 1 879 ? -24.265 -11.183 10.904 1.00 93.81 879 ALA A C 1
ATOM 6858 O O . ALA A 1 879 ? -24.162 -11.627 12.052 1.00 93.81 879 ALA A O 1
ATOM 6859 N N . SER A 1 880 ? -24.773 -9.972 10.645 1.00 92.94 880 SER A N 1
ATOM 6860 C CA . SER A 1 880 ? -25.184 -8.995 11.655 1.00 92.94 880 SER A CA 1
ATOM 6861 C C . SER A 1 880 ? -26.698 -8.851 11.798 1.00 92.94 880 SER A C 1
ATOM 6863 O O . SER A 1 880 ? -27.160 -8.454 12.865 1.00 92.94 880 SER A O 1
ATOM 6865 N N . TYR A 1 881 ? -27.477 -9.196 10.769 1.00 94.38 881 TYR A N 1
ATOM 6866 C CA . TYR A 1 881 ? -28.936 -9.045 10.794 1.00 94.38 881 TYR A CA 1
ATOM 6867 C C . TYR A 1 881 ? -29.617 -9.874 11.890 1.00 94.38 881 TYR A C 1
ATOM 6869 O O . TYR A 1 881 ? -30.550 -9.399 12.528 1.00 94.38 881 TYR A O 1
ATOM 6877 N N . THR A 1 882 ? -29.118 -11.087 12.149 1.00 94.50 882 THR A N 1
ATOM 6878 C CA . THR A 1 882 ? -29.621 -11.990 13.199 1.00 94.50 882 THR A CA 1
ATOM 6879 C C . THR A 1 882 ? -28.726 -11.977 14.443 1.00 94.50 882 THR A C 1
ATOM 6881 O O . THR A 1 882 ? -28.505 -13.007 15.082 1.00 94.50 882 THR A O 1
ATOM 6884 N N . ALA A 1 883 ? -28.120 -10.827 14.766 1.00 91.75 883 ALA A N 1
ATOM 6885 C CA . ALA A 1 883 ? -27.147 -10.732 15.857 1.00 91.75 883 ALA A CA 1
ATOM 6886 C C . ALA A 1 883 ? -27.715 -11.168 17.218 1.00 91.75 883 ALA A C 1
ATOM 6888 O O . ALA A 1 883 ? -26.973 -11.747 18.012 1.00 91.75 883 ALA A O 1
ATOM 6889 N N . ILE A 1 884 ? -29.010 -10.925 17.464 1.00 89.50 884 ILE A N 1
ATOM 6890 C CA . ILE A 1 884 ? -29.685 -11.315 18.708 1.00 89.50 884 ILE A CA 1
ATOM 6891 C C . ILE A 1 884 ? -29.686 -12.844 18.885 1.00 89.50 884 ILE A C 1
ATOM 6893 O O . ILE A 1 884 ? -29.225 -13.335 19.914 1.00 89.50 884 ILE A O 1
ATOM 6897 N N . ASP A 1 885 ? -30.023 -13.588 17.829 1.00 91.31 885 ASP A N 1
ATOM 6898 C CA . ASP A 1 885 ? -30.039 -15.058 17.823 1.00 91.31 885 ASP A CA 1
ATOM 6899 C C . ASP A 1 885 ? -28.618 -15.647 17.839 1.00 91.31 885 ASP A C 1
ATOM 6901 O O . ASP A 1 885 ? -28.352 -16.683 18.452 1.00 91.31 885 ASP A O 1
ATOM 6905 N N . LYS A 1 886 ? -27.656 -14.961 17.203 1.00 88.88 886 LYS A N 1
ATOM 6906 C CA . LYS A 1 886 ? -26.242 -15.371 17.179 1.00 88.88 886 LYS A CA 1
ATOM 6907 C C . LYS A 1 886 ? -25.622 -15.363 18.577 1.00 88.88 886 LYS A C 1
ATOM 6909 O O . LYS A 1 886 ? -24.861 -16.270 18.903 1.00 88.88 886 LYS A O 1
ATOM 6914 N N . THR A 1 887 ? -25.910 -14.346 19.396 1.00 85.44 887 THR A N 1
ATOM 6915 C CA . THR A 1 887 ? -25.395 -14.259 20.776 1.00 85.44 887 THR A CA 1
ATOM 6916 C C . THR A 1 887 ? -25.983 -15.346 21.678 1.00 85.44 887 THR A C 1
ATOM 6918 O O . THR A 1 887 ? -25.283 -15.836 22.563 1.00 85.44 887 THR A O 1
ATOM 6921 N N . ASN A 1 888 ? -27.220 -15.767 21.412 1.00 84.75 888 ASN A N 1
ATOM 6922 C CA . ASN A 1 888 ? -27.947 -16.746 22.220 1.00 84.75 888 ASN A CA 1
ATOM 6923 C C . ASN A 1 888 ? -27.833 -18.198 21.709 1.00 84.75 888 ASN A C 1
ATOM 6925 O O . ASN A 1 888 ? -28.325 -19.113 22.366 1.00 84.75 888 ASN A O 1
ATOM 6929 N N . ASN A 1 889 ? -27.114 -18.429 20.598 1.00 88.12 889 ASN A N 1
ATOM 6930 C CA . ASN A 1 889 ? -26.940 -19.738 19.942 1.00 88.12 889 ASN A CA 1
ATOM 6931 C C . ASN A 1 889 ? -28.246 -20.327 19.353 1.00 88.12 889 ASN A C 1
ATOM 6933 O O . ASN A 1 889 ? -28.397 -21.550 19.221 1.00 88.12 889 ASN A O 1
ATOM 6937 N N . ASP A 1 890 ? -29.149 -19.440 18.928 1.00 92.12 890 ASP A N 1
ATOM 6938 C CA . ASP A 1 890 ? -30.480 -19.753 18.382 1.00 92.12 890 ASP A CA 1
ATOM 6939 C C . ASP A 1 890 ? -30.490 -19.937 16.859 1.00 92.12 890 ASP A C 1
ATOM 6941 O O . ASP A 1 890 ? -31.496 -20.304 16.249 1.00 92.12 890 ASP A O 1
ATOM 6945 N N . CYS A 1 891 ? -29.323 -19.773 16.244 1.00 94.94 891 CYS A N 1
ATOM 6946 C CA . CYS A 1 891 ? -29.035 -20.096 14.856 1.00 94.94 891 CYS A CA 1
ATOM 6947 C C . CYS A 1 891 ? -27.632 -20.704 14.724 1.00 94.94 891 CYS A C 1
ATOM 6949 O O . CYS A 1 891 ? -26.802 -20.631 15.633 1.00 94.94 891 CYS A O 1
ATOM 6951 N N . ILE A 1 892 ? -27.353 -21.333 13.582 1.00 95.69 892 ILE A N 1
ATOM 6952 C CA . ILE A 1 892 ? -26.054 -21.944 13.288 1.00 95.69 892 ILE A CA 1
ATOM 6953 C C . ILE A 1 892 ? -25.077 -20.830 12.895 1.00 95.69 892 ILE A C 1
ATOM 6955 O O . ILE A 1 892 ? -25.123 -20.290 11.784 1.00 95.69 892 ILE A O 1
ATOM 6959 N N . VAL A 1 893 ? -24.195 -20.476 13.831 1.00 92.62 893 VAL A N 1
ATOM 6960 C CA . VAL A 1 893 ? -23.208 -19.402 13.668 1.00 92.62 893 VAL A CA 1
ATOM 6961 C C . VAL A 1 893 ? -22.297 -19.679 12.473 1.00 92.62 893 VAL A C 1
ATOM 6963 O O . VAL A 1 893 ? -21.743 -20.766 12.339 1.00 92.62 893 VAL A O 1
ATOM 6966 N N . GLY A 1 894 ? -22.129 -18.680 11.602 1.00 89.69 894 GLY A N 1
ATOM 6967 C CA . GLY A 1 894 ? -21.251 -18.775 10.433 1.00 89.69 894 GLY A CA 1
ATOM 6968 C C . GLY A 1 894 ? -21.836 -19.549 9.247 1.00 89.69 894 GLY A C 1
ATOM 6969 O O . GLY A 1 894 ? -21.160 -19.675 8.233 1.00 89.69 894 GLY A O 1
ATOM 6970 N N . SER A 1 895 ? -23.073 -20.044 9.341 1.00 94.62 895 SER A N 1
ATOM 6971 C CA . SER A 1 895 ? -23.753 -20.741 8.248 1.00 94.62 895 SER A CA 1
ATOM 6972 C C . SER A 1 895 ? -24.851 -19.877 7.633 1.00 94.62 895 SER A C 1
ATOM 6974 O O . SER A 1 895 ? -25.538 -19.151 8.349 1.00 94.62 895 SER A O 1
ATOM 6976 N N . SER A 1 896 ? -25.050 -19.995 6.321 1.00 95.00 896 SER A N 1
ATOM 6977 C CA . SER A 1 896 ? -26.177 -19.425 5.570 1.00 95.00 896 SER A CA 1
ATOM 6978 C C . SER A 1 896 ? -27.270 -20.457 5.248 1.00 95.00 896 SER A C 1
ATOM 6980 O O . SER A 1 896 ? -28.294 -20.109 4.658 1.00 95.00 896 SER A O 1
ATOM 6982 N N . THR A 1 897 ? -27.103 -21.717 5.684 1.00 94.69 897 THR A N 1
ATOM 6983 C CA . THR A 1 897 ? -28.024 -22.819 5.360 1.00 94.69 897 THR A CA 1
ATOM 6984 C C . THR A 1 897 ? -29.466 -22.517 5.757 1.00 94.69 897 THR A C 1
ATOM 6986 O O . THR A 1 897 ? -29.741 -21.993 6.838 1.00 94.69 897 THR A O 1
ATOM 6989 N N . THR A 1 898 ? -30.398 -22.889 4.887 1.00 93.62 898 THR A N 1
ATOM 6990 C CA . THR A 1 898 ? -31.843 -22.856 5.148 1.00 93.62 898 THR A CA 1
ATOM 6991 C C . THR A 1 898 ? -32.353 -24.184 5.710 1.00 93.62 898 THR A C 1
ATOM 6993 O O . THR A 1 898 ? -33.499 -24.286 6.137 1.00 93.62 898 THR A O 1
ATOM 6996 N N . THR A 1 899 ? -31.505 -25.217 5.730 1.00 93.12 899 THR A N 1
ATOM 6997 C CA . THR A 1 899 ? -31.864 -26.539 6.250 1.00 93.12 899 THR A CA 1
ATOM 6998 C C . THR A 1 899 ? -31.754 -26.546 7.770 1.00 93.12 899 THR A C 1
ATOM 7000 O O . THR A 1 899 ? -30.731 -26.144 8.323 1.00 93.12 899 THR A O 1
ATOM 7003 N N . LYS A 1 900 ? -32.809 -27.019 8.440 1.00 91.69 900 LYS A N 1
ATOM 7004 C CA . LYS A 1 900 ? -32.871 -27.117 9.903 1.00 91.69 900 LYS A CA 1
ATOM 7005 C C . LYS A 1 900 ? -31.936 -28.224 10.412 1.00 91.69 900 LYS A C 1
ATOM 7007 O O . LYS A 1 900 ? -31.950 -29.328 9.871 1.00 91.69 900 LYS A O 1
ATOM 7012 N N . ASP A 1 901 ? -31.152 -27.942 11.452 1.00 90.31 901 ASP A N 1
ATOM 7013 C CA . ASP A 1 901 ? -30.349 -28.953 12.156 1.00 90.31 901 ASP A CA 1
ATOM 7014 C C . ASP A 1 901 ? -31.211 -29.863 13.059 1.00 90.31 901 ASP A C 1
ATOM 7016 O O . ASP A 1 901 ? -32.437 -29.741 13.121 1.00 90.31 901 ASP A O 1
ATOM 7020 N N . SER A 1 902 ? -30.568 -30.771 13.803 1.00 86.75 902 SER A N 1
ATOM 7021 C CA . SER A 1 902 ? -31.241 -31.678 14.746 1.00 86.75 902 SER A CA 1
ATOM 7022 C C . SER A 1 902 ? -31.994 -30.966 15.877 1.00 86.75 902 SER A C 1
ATOM 7024 O O . SER A 1 902 ? -32.869 -31.568 16.495 1.00 86.75 902 SER A O 1
ATOM 7026 N N . PHE A 1 903 ? -31.663 -29.704 16.162 1.00 83.31 903 PHE A N 1
ATOM 7027 C CA . PHE A 1 903 ? -32.348 -28.879 17.155 1.00 83.31 903 PHE A CA 1
ATOM 7028 C C . PHE A 1 903 ? -33.475 -28.049 16.531 1.00 83.31 903 PHE A C 1
ATOM 7030 O O . PHE A 1 903 ? -34.386 -27.641 17.245 1.00 83.31 903 PHE A O 1
ATOM 7037 N N . GLY A 1 904 ? -33.483 -27.878 15.206 1.00 87.00 904 GLY A N 1
ATOM 7038 C CA . GLY A 1 904 ? -34.460 -27.085 14.463 1.00 87.00 904 GLY A CA 1
ATOM 7039 C C . GLY A 1 904 ? -33.953 -25.705 14.037 1.00 87.00 904 GLY A C 1
ATOM 7040 O O . GLY A 1 904 ? -34.766 -24.883 13.618 1.00 87.00 904 GLY A O 1
ATOM 7041 N N . ARG A 1 905 ? -32.644 -25.446 14.146 1.00 93.12 905 ARG A N 1
ATOM 7042 C CA . ARG A 1 905 ? -31.998 -24.161 13.842 1.00 93.12 905 ARG A CA 1
ATOM 7043 C C . ARG A 1 905 ? -31.567 -24.086 12.384 1.00 93.12 905 ARG A C 1
ATOM 7045 O O . ARG A 1 905 ? -31.115 -25.081 11.826 1.00 93.12 905 ARG A O 1
ATOM 7052 N N . ILE A 1 906 ? -31.640 -22.896 11.797 1.00 95.31 906 ILE A N 1
ATOM 7053 C CA . ILE A 1 906 ? -31.072 -22.569 10.479 1.00 95.31 906 ILE A CA 1
ATOM 7054 C C . ILE A 1 906 ? -29.817 -21.701 10.643 1.00 95.31 906 ILE A C 1
ATOM 7056 O O . ILE A 1 906 ? -29.490 -21.273 11.749 1.00 95.31 906 ILE A O 1
ATOM 7060 N N . GLY A 1 907 ? -29.101 -21.430 9.553 1.00 95.50 907 GLY A N 1
ATOM 7061 C CA . GLY A 1 907 ? -27.935 -20.546 9.552 1.00 95.50 907 GLY A CA 1
ATOM 7062 C C . GLY A 1 907 ? -28.258 -19.107 9.964 1.00 95.50 907 GLY A C 1
ATOM 7063 O O . GLY A 1 907 ? -29.324 -18.604 9.611 1.00 95.50 907 GLY A O 1
ATOM 7064 N N . CYS A 1 908 ? -27.342 -18.445 10.678 1.00 95.50 908 CYS A N 1
ATOM 7065 C CA . CYS A 1 908 ? -27.471 -17.029 11.051 1.00 95.50 908 CYS A CA 1
ATOM 7066 C C . CYS A 1 908 ? -27.222 -16.071 9.870 1.00 95.50 908 CYS A C 1
ATOM 7068 O O . CYS A 1 908 ? -27.780 -14.980 9.807 1.00 95.50 908 CYS A O 1
ATOM 7070 N N . ASN A 1 909 ? -26.350 -16.450 8.937 1.00 96.75 909 ASN A N 1
ATOM 7071 C CA . ASN A 1 909 ? -25.883 -15.544 7.895 1.00 96.75 909 ASN A CA 1
ATOM 7072 C C . ASN A 1 909 ? -26.889 -15.459 6.741 1.00 96.75 909 ASN A C 1
ATOM 7074 O O . ASN A 1 909 ? -27.519 -16.451 6.375 1.00 96.75 909 ASN A O 1
ATOM 7078 N N . ILE A 1 910 ? -26.965 -14.291 6.108 1.00 96.69 910 ILE A N 1
ATOM 7079 C CA . ILE A 1 910 ? -27.562 -14.120 4.780 1.00 96.69 910 ILE A CA 1
ATOM 7080 C C . ILE A 1 910 ? -26.398 -13.958 3.808 1.00 96.69 910 ILE A C 1
ATOM 7082 O O . ILE A 1 910 ? -25.529 -13.113 4.023 1.00 96.69 910 ILE A O 1
ATOM 7086 N N . GLU A 1 911 ? -26.343 -14.778 2.766 1.00 96.06 911 GLU A N 1
ATOM 7087 C CA . GLU A 1 911 ? -25.208 -14.813 1.846 1.00 96.06 911 GLU A CA 1
ATOM 7088 C C . GLU A 1 911 ? -25.669 -14.686 0.395 1.00 96.06 911 GLU A C 1
ATOM 7090 O O . GLU A 1 911 ? -26.752 -15.142 0.025 1.00 96.06 911 GLU A O 1
ATOM 7095 N N . LEU A 1 912 ? -24.846 -14.038 -0.428 1.00 94.94 912 LEU A N 1
ATOM 7096 C CA . LEU A 1 912 ? -25.034 -14.001 -1.871 1.00 94.94 912 LEU A CA 1
ATOM 7097 C C . LEU A 1 912 ? -24.820 -15.388 -2.456 1.00 94.94 912 LEU A C 1
ATOM 7099 O O . LEU A 1 912 ? -23.758 -15.986 -2.293 1.00 94.94 912 LEU A O 1
ATOM 7103 N N . THR A 1 913 ? -25.819 -15.865 -3.194 1.00 91.94 913 THR A N 1
ATOM 7104 C CA . THR A 1 913 ? -25.661 -17.090 -3.975 1.00 91.94 913 THR A CA 1
ATOM 7105 C C . THR A 1 913 ? -24.490 -16.909 -4.945 1.00 91.94 913 THR A C 1
ATOM 7107 O O . THR A 1 913 ? -24.480 -15.905 -5.666 1.00 91.94 913 THR A O 1
ATOM 7110 N N . PRO A 1 914 ? -23.518 -17.843 -4.994 1.00 86.56 914 PRO A N 1
ATOM 7111 C CA . PRO A 1 914 ? -22.341 -17.719 -5.846 1.00 86.56 914 PRO A CA 1
ATOM 7112 C C . PRO A 1 914 ? -22.718 -17.352 -7.284 1.00 86.56 914 PRO A C 1
ATOM 7114 O O . PRO A 1 914 ? -23.379 -18.119 -7.980 1.00 86.56 914 PRO A O 1
ATOM 7117 N N . THR A 1 915 ? -22.321 -16.149 -7.700 1.00 84.81 915 THR A N 1
ATOM 7118 C CA . THR A 1 915 ? -22.650 -15.573 -9.007 1.00 84.81 915 THR A CA 1
ATOM 7119 C C . THR A 1 915 ? -21.347 -15.104 -9.661 1.00 84.81 915 THR A C 1
ATOM 7121 O O . THR A 1 915 ? -20.759 -14.126 -9.184 1.00 84.81 915 THR A O 1
ATOM 7124 N N . PRO A 1 916 ? -20.856 -15.790 -10.707 1.00 89.44 916 PRO A N 1
ATOM 7125 C CA . PRO A 1 916 ? -19.626 -15.404 -11.382 1.00 89.44 916 PRO A CA 1
ATOM 7126 C C . PRO A 1 916 ? -19.863 -14.200 -12.299 1.00 89.44 916 PRO A C 1
ATOM 7128 O O . PRO A 1 916 ? -20.826 -14.157 -13.066 1.00 89.44 916 PRO A O 1
ATOM 7131 N N . PHE A 1 917 ? -18.954 -13.232 -12.241 1.00 92.75 917 PHE A N 1
ATOM 7132 C CA . PHE A 1 917 ? -18.880 -12.099 -13.156 1.00 92.75 917 PHE A CA 1
ATOM 7133 C C . PHE A 1 917 ? -17.724 -12.300 -14.128 1.00 92.75 917 PHE A C 1
ATOM 7135 O O . PHE A 1 917 ? -16.644 -12.730 -13.723 1.00 92.75 917 PHE A O 1
ATOM 7142 N N . THR A 1 918 ? -17.919 -11.888 -15.378 1.00 94.38 918 THR A N 1
ATOM 7143 C CA . THR A 1 918 ? -16.845 -11.789 -16.371 1.00 94.38 918 THR A CA 1
ATOM 7144 C C . THR A 1 918 ? -16.691 -10.336 -16.788 1.00 94.38 918 THR A C 1
ATOM 7146 O O . THR A 1 918 ? -17.615 -9.752 -17.354 1.00 94.38 918 THR A O 1
ATOM 7149 N N . PHE A 1 919 ? -15.520 -9.760 -16.528 1.00 94.88 919 PHE A N 1
ATOM 7150 C CA . PHE A 1 919 ? -15.157 -8.421 -16.975 1.00 94.88 919 PHE A CA 1
ATOM 7151 C C . PHE A 1 919 ? -14.238 -8.500 -18.195 1.00 94.88 919 PHE A C 1
ATOM 7153 O O . PHE A 1 919 ? -13.176 -9.107 -18.123 1.00 94.88 919 PHE A O 1
ATOM 7160 N N . ILE A 1 920 ? -14.629 -7.886 -19.309 1.00 95.81 920 ILE A N 1
ATOM 7161 C CA . ILE A 1 920 ? -13.830 -7.809 -20.543 1.00 95.81 920 ILE A CA 1
ATOM 7162 C C . ILE A 1 920 ? -13.288 -6.387 -20.758 1.00 95.81 920 ILE A C 1
ATOM 7164 O O . ILE A 1 920 ? -13.831 -5.436 -20.177 1.00 95.81 920 ILE A O 1
ATOM 7168 N N . PRO A 1 921 ? -12.241 -6.199 -21.581 1.00 97.56 921 PRO A N 1
ATOM 7169 C CA . PRO A 1 921 ? -11.846 -4.868 -22.019 1.00 97.56 921 PRO A CA 1
ATOM 7170 C C . PRO A 1 921 ? -12.985 -4.149 -22.754 1.00 97.56 921 PRO A C 1
ATOM 7172 O O . PRO A 1 921 ? -13.899 -4.758 -23.310 1.00 97.56 921 PRO A O 1
ATOM 7175 N N . GLN A 1 922 ? -12.920 -2.823 -22.760 1.00 96.50 922 GLN A N 1
ATOM 7176 C CA . GLN A 1 922 ? -13.837 -1.974 -23.509 1.00 96.50 922 GLN A CA 1
ATOM 7177 C C . GLN A 1 922 ? -13.563 -2.040 -25.007 1.00 96.50 922 GLN A C 1
ATOM 7179 O O . GLN A 1 922 ? -14.502 -2.097 -25.802 1.00 96.50 922 GLN A O 1
ATOM 7184 N N . ASP A 1 923 ? -12.288 -1.928 -25.365 1.00 96.81 923 ASP A N 1
ATOM 7185 C CA . ASP A 1 923 ? -11.805 -2.040 -26.728 1.00 96.81 923 ASP A CA 1
ATOM 7186 C C . ASP A 1 923 ? -10.308 -2.375 -26.778 1.00 96.81 923 ASP A C 1
ATOM 7188 O O . ASP A 1 923 ? -9.596 -2.307 -25.769 1.00 96.81 923 ASP A O 1
ATOM 7192 N N . ILE A 1 924 ? -9.850 -2.731 -27.978 1.00 97.50 924 ILE A N 1
ATOM 7193 C CA . ILE A 1 924 ? -8.438 -2.913 -28.319 1.00 97.50 924 ILE A CA 1
ATOM 7194 C C . ILE A 1 924 ? -7.986 -1.724 -29.173 1.00 97.50 924 ILE A C 1
ATOM 7196 O O . ILE A 1 924 ? -8.461 -1.525 -30.290 1.00 97.50 924 ILE A O 1
ATOM 7200 N N . SER A 1 925 ? -7.083 -0.902 -28.650 1.00 96.69 925 SER A N 1
ATOM 7201 C CA . SER A 1 925 ? -6.543 0.267 -29.351 1.00 96.69 925 SER A CA 1
ATOM 7202 C C . SER A 1 925 ? -5.273 -0.083 -30.108 1.00 96.69 925 SER A C 1
ATOM 7204 O O . SER A 1 925 ? -4.445 -0.815 -29.580 1.00 96.69 925 SER A O 1
ATOM 7206 N N . ILE A 1 926 ? -5.094 0.495 -31.297 1.00 96.56 926 ILE A N 1
ATOM 7207 C CA . ILE A 1 926 ? -3.823 0.458 -32.025 1.00 96.56 926 ILE A CA 1
ATOM 7208 C C . ILE A 1 926 ? -3.176 1.837 -31.963 1.00 96.56 926 ILE A C 1
ATOM 7210 O O . ILE A 1 926 ? -3.810 2.837 -32.301 1.00 96.56 926 ILE A O 1
ATOM 7214 N N . ASP A 1 927 ? -1.919 1.893 -31.534 1.00 93.69 927 ASP A N 1
ATOM 7215 C CA . ASP A 1 927 ? -1.130 3.122 -31.459 1.00 93.69 927 ASP A CA 1
ATOM 7216 C C . ASP A 1 927 ? 0.357 2.873 -31.762 1.00 93.69 927 ASP A C 1
ATOM 7218 O O . ASP A 1 927 ? 0.775 1.751 -32.060 1.00 93.69 927 ASP A O 1
ATOM 7222 N N . ASN A 1 928 ? 1.150 3.953 -31.746 1.00 93.56 928 ASN A N 1
ATOM 7223 C CA . ASN A 1 928 ? 2.600 3.927 -31.966 1.00 93.56 928 ASN A CA 1
ATOM 7224 C C . ASN A 1 928 ? 3.010 3.181 -33.253 1.00 93.56 928 ASN A C 1
ATOM 7226 O O . ASN A 1 928 ? 4.000 2.452 -33.270 1.00 93.56 928 ASN A O 1
ATOM 7230 N N . VAL A 1 929 ? 2.235 3.367 -34.325 1.00 96.06 929 VAL A N 1
ATOM 7231 C CA . VAL A 1 929 ? 2.528 2.788 -35.639 1.00 96.06 929 VAL A CA 1
ATOM 7232 C C . VAL A 1 929 ? 3.791 3.427 -36.195 1.00 96.06 929 VAL A C 1
ATOM 7234 O O . VAL A 1 929 ? 3.867 4.647 -36.318 1.00 96.06 929 VAL A O 1
ATOM 7237 N N . ARG A 1 930 ? 4.777 2.599 -36.525 1.00 95.69 930 ARG A N 1
ATOM 7238 C CA . ARG A 1 930 ? 6.047 3.007 -37.116 1.00 95.69 930 ARG A CA 1
ATOM 7239 C C . ARG A 1 930 ? 6.407 2.096 -38.268 1.00 95.69 930 ARG A C 1
ATOM 7241 O O . ARG A 1 930 ? 6.102 0.908 -38.248 1.00 95.69 930 ARG A O 1
ATOM 7248 N N . ILE A 1 931 ? 7.120 2.644 -39.239 1.00 96.06 931 ILE A N 1
ATOM 7249 C CA . ILE A 1 931 ? 7.722 1.883 -40.327 1.00 96.06 931 ILE A CA 1
ATOM 7250 C C . ILE A 1 931 ? 9.219 2.176 -40.391 1.00 96.06 931 ILE A C 1
ATOM 7252 O O . ILE A 1 931 ? 9.653 3.324 -40.297 1.00 96.06 931 ILE A O 1
ATOM 7256 N N . ALA A 1 932 ? 10.013 1.123 -40.548 1.00 96.31 932 ALA A N 1
ATOM 7257 C CA . ALA A 1 932 ? 11.455 1.203 -40.698 1.00 96.31 932 ALA A CA 1
ATOM 7258 C C . ALA A 1 932 ? 11.897 0.476 -41.966 1.00 96.31 932 ALA A C 1
ATOM 7260 O O . ALA A 1 932 ? 11.292 -0.516 -42.378 1.00 96.31 932 ALA A O 1
ATOM 7261 N N . ASN A 1 933 ? 12.980 0.948 -42.578 1.00 94.88 933 ASN A N 1
ATOM 7262 C CA . ASN A 1 933 ? 13.601 0.228 -43.684 1.00 94.88 933 ASN A CA 1
ATOM 7263 C C . ASN A 1 933 ? 14.041 -1.180 -43.269 1.00 94.88 933 ASN A C 1
ATOM 7265 O O . ASN A 1 933 ? 14.105 -1.501 -42.079 1.00 94.88 933 ASN A O 1
ATOM 7269 N N . PHE A 1 934 ? 14.394 -1.998 -44.258 1.00 92.94 934 PHE A N 1
ATOM 7270 C CA . PHE A 1 934 ? 14.969 -3.319 -44.038 1.00 92.94 934 PHE A CA 1
ATOM 7271 C C . PHE A 1 934 ? 16.053 -3.299 -42.943 1.00 92.94 934 PHE A C 1
ATOM 7273 O O . PHE A 1 934 ? 17.013 -2.526 -43.012 1.00 92.94 934 PHE A O 1
ATOM 7280 N N . GLN A 1 935 ? 15.849 -4.120 -41.905 1.00 87.81 935 GLN A N 1
ATOM 7281 C CA . GLN A 1 935 ? 16.710 -4.233 -40.717 1.00 87.81 935 GLN A CA 1
ATOM 7282 C C . GLN A 1 935 ? 17.033 -2.894 -40.017 1.00 87.81 935 GLN A C 1
ATOM 7284 O O . GLN A 1 935 ? 18.099 -2.737 -39.426 1.00 87.81 935 GLN A O 1
ATOM 7289 N N . GLY A 1 936 ? 16.131 -1.907 -40.087 1.00 85.25 936 GLY A N 1
ATOM 7290 C CA . GLY A 1 936 ? 16.342 -0.577 -39.503 1.00 85.25 936 GLY A CA 1
ATOM 7291 C C . GLY A 1 936 ? 17.416 0.256 -40.212 1.00 85.25 936 GLY A C 1
ATOM 7292 O O . GLY A 1 936 ? 17.867 1.260 -39.666 1.00 85.25 936 GLY A O 1
ATOM 7293 N N . GLY A 1 937 ? 17.845 -0.165 -41.405 1.00 86.62 937 GLY A N 1
ATOM 7294 C CA . GLY A 1 937 ? 18.879 0.504 -42.184 1.00 86.62 937 GLY A CA 1
ATOM 7295 C C . GLY A 1 937 ? 18.389 1.755 -42.917 1.00 86.62 937 GLY A C 1
ATOM 7296 O O . GLY A 1 937 ? 17.360 2.358 -42.611 1.00 86.62 937 GLY A O 1
ATOM 7297 N N . ASN A 1 938 ? 19.132 2.138 -43.952 1.00 86.38 938 ASN A N 1
ATOM 7298 C CA . ASN A 1 938 ? 18.871 3.377 -44.690 1.00 86.38 938 ASN A CA 1
ATOM 7299 C C . ASN A 1 938 ? 17.960 3.188 -45.912 1.00 86.38 938 ASN A C 1
ATOM 7301 O O . ASN A 1 938 ? 17.582 4.177 -46.531 1.00 86.38 938 ASN A O 1
ATOM 7305 N N . MET A 1 939 ? 17.637 1.945 -46.294 1.00 89.62 939 MET A N 1
ATOM 7306 C CA . MET A 1 939 ? 16.868 1.666 -47.510 1.00 89.62 939 MET A CA 1
ATOM 7307 C C . MET A 1 939 ? 16.243 0.273 -47.531 1.00 89.62 939 MET A C 1
ATOM 7309 O O . MET A 1 939 ? 16.731 -0.641 -46.865 1.00 89.62 939 MET A O 1
ATOM 7313 N N . THR A 1 940 ? 15.212 0.117 -48.356 1.00 95.00 940 THR A N 1
ATOM 7314 C CA . THR A 1 940 ? 14.564 -1.162 -48.656 1.00 95.00 940 THR A CA 1
ATOM 7315 C C . THR A 1 940 ? 14.566 -1.387 -50.171 1.00 95.00 940 THR A C 1
ATOM 7317 O O . THR A 1 940 ? 14.223 -0.478 -50.927 1.00 95.00 940 THR A O 1
ATOM 7320 N N . TYR A 1 941 ? 14.935 -2.579 -50.654 1.00 95.94 941 TYR A N 1
ATOM 7321 C CA . TYR A 1 941 ? 14.759 -2.921 -52.069 1.00 95.94 941 TYR A CA 1
ATOM 7322 C C . TYR A 1 941 ? 13.359 -3.491 -52.298 1.00 95.94 941 TYR A C 1
ATOM 7324 O O . TYR A 1 941 ? 12.864 -4.301 -51.514 1.00 95.94 941 TYR A O 1
ATOM 7332 N N . ILE A 1 942 ? 12.750 -3.117 -53.421 1.00 94.38 942 ILE A N 1
ATOM 7333 C CA . ILE A 1 942 ? 11.481 -3.688 -53.876 1.00 94.38 942 ILE A CA 1
ATOM 7334 C C . ILE A 1 942 ? 11.697 -5.174 -54.201 1.00 94.38 942 ILE A C 1
ATOM 7336 O O . ILE A 1 942 ? 12.567 -5.519 -55.013 1.00 94.38 942 ILE A O 1
ATOM 7340 N N . SER A 1 943 ? 10.912 -6.048 -53.573 1.00 93.19 943 SER A N 1
ATOM 7341 C CA . SER A 1 943 ? 11.057 -7.504 -53.649 1.00 93.19 943 SER A CA 1
ATOM 7342 C C . SER A 1 943 ? 9.710 -8.218 -53.541 1.00 93.19 943 SER A C 1
ATOM 7344 O O . SER A 1 943 ? 8.869 -7.853 -52.726 1.00 93.19 943 SER A O 1
ATOM 7346 N N . ASN A 1 944 ? 9.564 -9.316 -54.290 1.00 90.69 944 ASN A N 1
ATOM 7347 C CA . ASN A 1 944 ? 8.448 -10.261 -54.138 1.00 90.69 944 ASN A CA 1
ATOM 7348 C C . ASN A 1 944 ? 8.608 -11.194 -52.929 1.00 90.69 944 ASN A C 1
ATOM 7350 O O . ASN A 1 944 ? 7.740 -12.026 -52.683 1.00 90.69 944 ASN A O 1
ATOM 7354 N N . GLN A 1 945 ? 9.745 -11.113 -52.238 1.00 84.81 945 GLN A N 1
ATOM 7355 C CA . GLN A 1 945 ? 10.150 -12.039 -51.189 1.00 84.81 945 GLN A CA 1
ATOM 7356 C C . GLN A 1 945 ? 10.340 -11.297 -49.852 1.00 84.81 945 GLN A C 1
ATOM 7358 O O . GLN A 1 945 ? 10.798 -10.143 -49.861 1.00 84.81 945 GLN A O 1
ATOM 7363 N N . PRO A 1 946 ? 9.988 -11.922 -48.714 1.00 82.06 946 PRO A N 1
ATOM 7364 C CA . PRO A 1 946 ? 9.937 -11.265 -47.407 1.00 82.06 946 PRO A CA 1
ATOM 7365 C C . PRO A 1 946 ? 11.316 -10.927 -46.818 1.00 82.06 946 PRO A C 1
ATOM 7367 O O . PRO A 1 946 ? 11.404 -10.079 -45.933 1.00 82.06 946 PRO A O 1
ATOM 7370 N N . GLU A 1 947 ? 12.402 -11.532 -47.307 1.00 86.38 947 GLU A N 1
ATOM 7371 C CA . GLU A 1 947 ? 13.764 -11.356 -46.783 1.00 86.38 947 GLU A CA 1
ATOM 7372 C C . GLU A 1 947 ? 14.346 -9.964 -47.042 1.00 86.38 947 GLU A C 1
ATOM 7374 O O . GLU A 1 947 ? 15.383 -9.649 -46.479 1.00 86.38 947 GLU A O 1
ATOM 7379 N N . MET A 1 948 ? 13.704 -9.131 -47.868 1.00 90.62 948 MET A N 1
ATOM 7380 C CA . MET A 1 948 ? 14.112 -7.744 -48.135 1.00 90.62 948 MET A CA 1
ATOM 7381 C C . MET A 1 948 ? 12.979 -6.755 -47.829 1.00 90.62 948 MET A C 1
ATOM 7383 O O . MET A 1 948 ? 12.829 -5.731 -48.490 1.00 90.62 948 MET A O 1
ATOM 7387 N N . ALA A 1 949 ? 12.116 -7.086 -46.868 1.00 93.62 949 ALA A N 1
ATOM 7388 C CA . ALA A 1 949 ? 10.962 -6.271 -46.508 1.00 93.62 949 ALA A CA 1
ATOM 7389 C C . ALA A 1 949 ? 11.297 -5.143 -45.519 1.00 93.62 949 ALA A C 1
ATOM 7391 O O . ALA A 1 949 ? 12.214 -5.233 -44.704 1.00 93.62 949 ALA A O 1
ATOM 7392 N N . SER A 1 950 ? 10.501 -4.080 -45.574 1.00 95.94 950 SER A N 1
ATOM 7393 C CA . SER A 1 950 ? 10.417 -3.076 -44.516 1.00 95.94 950 SER A CA 1
ATOM 7394 C C . SER A 1 950 ? 9.615 -3.641 -43.343 1.00 95.94 950 SER A C 1
ATOM 7396 O O . SER A 1 950 ? 8.721 -4.463 -43.546 1.00 95.94 950 SER A O 1
ATOM 7398 N N . THR A 1 951 ? 9.906 -3.195 -42.123 1.00 96.62 951 THR A N 1
ATOM 7399 C CA . THR A 1 951 ? 9.199 -3.651 -40.922 1.00 96.62 951 THR A CA 1
ATOM 7400 C C . THR A 1 951 ? 8.262 -2.562 -40.414 1.00 96.62 951 THR A C 1
ATOM 7402 O O . THR A 1 951 ? 8.693 -1.434 -40.166 1.00 96.62 951 THR A O 1
ATOM 7405 N N . VAL A 1 952 ? 6.990 -2.912 -40.226 1.00 96.75 952 VAL A N 1
ATOM 7406 C CA . VAL A 1 952 ? 5.978 -2.073 -39.575 1.00 96.75 952 VAL A CA 1
ATOM 7407 C C . VAL A 1 952 ? 5.774 -2.588 -38.151 1.00 96.75 952 VAL A C 1
ATOM 7409 O O . VAL A 1 952 ? 5.575 -3.787 -37.952 1.00 96.75 952 VAL A O 1
ATOM 7412 N N . THR A 1 953 ? 5.847 -1.703 -37.160 1.00 97.00 953 THR A N 1
ATOM 7413 C CA . THR A 1 953 ? 5.638 -2.016 -35.740 1.00 97.00 953 THR A CA 1
ATOM 7414 C C . THR A 1 953 ? 4.550 -1.136 -35.148 1.00 97.00 953 THR A C 1
ATOM 7416 O O . THR A 1 953 ? 4.425 0.029 -35.511 1.00 97.00 953 THR A O 1
ATOM 7419 N N . PHE A 1 954 ? 3.736 -1.689 -34.258 1.00 96.88 954 PHE A N 1
ATOM 7420 C CA . PHE A 1 954 ? 2.667 -0.966 -33.566 1.00 96.88 954 PHE A CA 1
ATOM 7421 C C . PHE A 1 954 ? 2.288 -1.699 -32.283 1.00 96.88 954 PHE A C 1
ATOM 7423 O O . PHE A 1 954 ? 2.630 -2.868 -32.098 1.00 96.88 954 PHE A O 1
ATOM 7430 N N . ASN A 1 955 ? 1.578 -1.014 -31.392 1.00 97.38 955 ASN A N 1
ATOM 7431 C CA . ASN A 1 955 ? 1.078 -1.614 -30.163 1.00 97.38 955 ASN A CA 1
ATOM 7432 C C . ASN A 1 955 ? -0.419 -1.900 -30.276 1.00 97.38 955 ASN A C 1
ATOM 7434 O O . ASN A 1 955 ? -1.164 -1.076 -30.804 1.00 97.38 955 ASN A O 1
ATOM 7438 N N . LEU A 1 956 ? -0.850 -3.032 -29.724 1.00 97.88 956 LEU A N 1
ATOM 7439 C CA . LEU A 1 956 ? -2.234 -3.300 -29.358 1.00 97.88 956 LEU A CA 1
ATOM 7440 C C . LEU A 1 956 ? -2.372 -3.093 -27.849 1.00 97.88 956 LEU A C 1
ATOM 7442 O O . LEU A 1 956 ? -1.655 -3.727 -27.077 1.00 97.88 956 LEU A O 1
ATOM 7446 N N . THR A 1 957 ? -3.316 -2.254 -27.434 1.00 97.75 957 THR A N 1
ATOM 7447 C CA . THR A 1 957 ? -3.557 -1.920 -26.026 1.00 97.75 957 THR A CA 1
ATOM 7448 C C . THR A 1 957 ? -4.991 -2.275 -25.644 1.00 97.75 957 THR A C 1
ATOM 7450 O O . THR A 1 957 ? -5.937 -1.681 -26.164 1.00 97.75 957 THR A O 1
ATOM 7453 N N . ALA A 1 958 ? -5.168 -3.210 -24.711 1.00 97.69 958 ALA A N 1
ATOM 7454 C CA . ALA A 1 958 ? -6.465 -3.549 -24.134 1.00 97.69 958 ALA A CA 1
ATOM 7455 C C . ALA A 1 958 ? -6.867 -2.504 -23.083 1.00 97.69 958 ALA A C 1
ATOM 7457 O O . ALA A 1 958 ? -6.245 -2.392 -22.020 1.00 97.69 958 ALA A O 1
ATOM 7458 N N . ARG A 1 959 ? -7.905 -1.716 -23.381 1.00 97.12 959 ARG A N 1
ATOM 7459 C CA . ARG A 1 959 ? -8.322 -0.584 -22.542 1.00 97.12 959 ARG A CA 1
ATOM 7460 C C . ARG A 1 959 ? -9.585 -0.894 -21.756 1.00 97.12 959 ARG A C 1
ATOM 7462 O O . ARG A 1 959 ? -10.493 -1.564 -22.245 1.00 97.12 959 ARG A O 1
ATOM 7469 N N . LEU A 1 960 ? -9.656 -0.370 -20.543 1.00 96.50 960 LEU A N 1
ATOM 7470 C CA . LEU A 1 960 ? -10.820 -0.420 -19.672 1.00 96.50 960 LEU A CA 1
ATOM 7471 C C . LEU A 1 960 ? -11.859 0.642 -20.081 1.00 96.50 960 LEU A C 1
ATOM 7473 O O . LEU A 1 960 ? -11.611 1.533 -20.896 1.00 96.50 960 LEU A O 1
ATOM 7477 N N . GLY A 1 961 ? -13.071 0.497 -19.550 1.00 94.38 961 GLY A N 1
ATOM 7478 C CA . GLY A 1 961 ? -14.227 1.356 -19.812 1.00 94.38 961 GLY A CA 1
ATOM 7479 C C . GLY A 1 961 ? -14.358 2.549 -18.866 1.00 94.38 961 GLY A C 1
ATOM 7480 O O . GLY A 1 961 ? -15.435 3.144 -18.795 1.00 94.38 961 GLY A O 1
ATOM 7481 N N . ASP A 1 962 ? -13.306 2.879 -18.122 1.00 90.81 962 ASP A N 1
ATOM 7482 C CA . ASP A 1 962 ? -13.203 4.107 -17.340 1.00 90.81 962 ASP A CA 1
ATOM 7483 C C . ASP A 1 962 ? -12.997 5.329 -18.257 1.00 90.81 962 ASP A C 1
ATOM 7485 O O . ASP A 1 962 ? -12.667 5.213 -19.437 1.00 90.81 962 ASP A O 1
ATOM 7489 N N . THR A 1 963 ? -13.200 6.540 -17.738 1.00 87.50 963 THR A N 1
ATOM 7490 C CA . THR A 1 963 ? -13.183 7.764 -18.562 1.00 87.50 963 THR A CA 1
ATOM 7491 C C . THR A 1 963 ? -11.837 8.043 -19.226 1.00 87.50 963 THR A C 1
ATOM 7493 O O . THR A 1 963 ? -11.819 8.582 -20.331 1.00 87.50 963 THR A O 1
ATOM 7496 N N . VAL A 1 964 ? -10.723 7.670 -18.588 1.00 88.69 964 VAL A N 1
ATOM 7497 C CA . VAL A 1 964 ? -9.366 7.865 -19.130 1.00 88.69 964 VAL A CA 1
ATOM 7498 C C . VAL A 1 964 ? -8.877 6.683 -19.973 1.00 88.69 964 VAL A C 1
ATOM 7500 O O . VAL A 1 964 ? -7.780 6.760 -20.521 1.00 88.69 964 VAL A O 1
ATOM 7503 N N . ARG A 1 965 ? -9.687 5.620 -20.119 1.00 92.62 965 ARG A N 1
ATOM 7504 C CA . ARG A 1 965 ? -9.362 4.401 -20.878 1.00 92.62 965 ARG A CA 1
ATOM 7505 C C . ARG A 1 965 ? -8.048 3.761 -20.425 1.00 92.62 965 ARG A C 1
ATOM 7507 O O . ARG A 1 965 ? -7.163 3.499 -21.242 1.00 92.62 965 ARG A O 1
ATOM 7514 N N . THR A 1 966 ? -7.918 3.535 -19.118 1.00 94.06 966 THR A N 1
ATOM 7515 C CA . THR A 1 966 ? -6.725 2.910 -18.530 1.00 94.06 966 THR A CA 1
ATOM 7516 C C . THR A 1 966 ? -6.446 1.531 -19.128 1.00 94.06 966 THR A C 1
ATOM 7518 O O . THR A 1 966 ? -7.340 0.831 -19.597 1.00 94.06 966 THR A O 1
ATOM 7521 N N . THR A 1 967 ? -5.178 1.131 -19.139 1.00 95.62 967 THR A N 1
ATOM 7522 C CA . THR A 1 967 ? -4.749 -0.174 -19.656 1.00 95.62 967 THR A CA 1
ATOM 7523 C C . THR A 1 967 ? -4.985 -1.273 -18.623 1.00 95.62 967 THR A C 1
ATOM 7525 O O . THR A 1 967 ? -4.651 -1.104 -17.449 1.00 95.62 967 THR A O 1
ATOM 7528 N N . SER A 1 968 ? -5.549 -2.405 -19.050 1.00 94.31 968 SER A N 1
ATOM 7529 C CA . SER A 1 968 ? -5.779 -3.549 -18.161 1.00 94.31 968 SER A CA 1
ATOM 7530 C C . SER A 1 968 ? -4.488 -4.316 -17.889 1.00 94.31 968 SER A C 1
ATOM 7532 O O . SER A 1 968 ? -3.849 -4.783 -18.824 1.00 94.31 968 SER A O 1
ATOM 7534 N N . ARG A 1 969 ? -4.131 -4.552 -16.621 1.00 92.50 969 ARG A N 1
ATOM 7535 C CA . ARG A 1 969 ? -2.935 -5.350 -16.296 1.00 92.50 969 ARG A CA 1
ATOM 7536 C C . ARG A 1 969 ? -3.206 -6.849 -16.362 1.00 92.50 969 ARG A C 1
ATOM 7538 O O . ARG A 1 969 ? -2.278 -7.617 -16.592 1.00 92.50 969 ARG A O 1
ATOM 7545 N N . LEU A 1 970 ? -4.456 -7.271 -16.151 1.00 93.06 970 LEU A N 1
ATOM 7546 C CA . LEU A 1 970 ? -4.836 -8.689 -16.170 1.00 93.06 970 LEU A CA 1
ATOM 7547 C C . LEU A 1 970 ? -5.114 -9.226 -17.585 1.00 93.06 970 LEU A C 1
ATOM 7549 O O . LEU A 1 970 ? -5.169 -10.444 -17.778 1.00 93.06 970 LEU A O 1
ATOM 7553 N N . TYR A 1 971 ? -5.205 -8.347 -18.588 1.00 95.38 971 TYR A N 1
ATOM 7554 C CA . TYR A 1 971 ? -5.128 -8.725 -20.000 1.00 95.38 971 TYR A CA 1
ATOM 7555 C C . TYR A 1 971 ? -3.660 -8.993 -20.389 1.00 95.38 971 TYR A C 1
ATOM 7557 O O . TYR A 1 971 ? -3.006 -8.214 -21.075 1.00 95.38 971 TYR A O 1
ATOM 7565 N N . THR A 1 972 ? -3.095 -10.079 -19.868 1.00 95.06 972 THR A N 1
ATOM 7566 C CA . THR A 1 972 ? -1.677 -10.437 -20.015 1.00 95.06 972 THR A CA 1
ATOM 7567 C C . THR A 1 972 ? -1.521 -11.943 -20.201 1.00 95.06 972 THR A C 1
ATOM 7569 O O . THR A 1 972 ? -2.417 -12.708 -19.831 1.00 95.06 972 THR A O 1
ATOM 7572 N N . ASN A 1 973 ? -0.384 -12.367 -20.754 1.00 94.50 973 ASN A N 1
ATOM 7573 C CA . ASN A 1 973 ? -0.068 -13.768 -21.017 1.00 94.50 973 ASN A CA 1
ATOM 7574 C C . ASN A 1 973 ? -0.313 -14.665 -19.789 1.00 94.50 973 ASN A C 1
ATOM 7576 O O . ASN A 1 973 ? 0.060 -14.322 -18.666 1.00 94.50 973 ASN A O 1
ATOM 7580 N N . GLY A 1 974 ? -0.947 -15.816 -20.014 1.00 91.75 974 GLY A N 1
ATOM 7581 C CA . GLY A 1 974 ? -1.308 -16.781 -18.975 1.00 91.75 974 GLY A CA 1
ATOM 7582 C C . GLY A 1 974 ? -2.516 -16.383 -18.118 1.00 91.75 974 GLY A C 1
ATOM 7583 O O . GLY A 1 974 ? -2.983 -17.217 -17.344 1.00 91.75 974 GLY A O 1
ATOM 7584 N N . CYS A 1 975 ? -3.034 -15.159 -18.261 1.00 93.88 975 CYS A N 1
ATOM 7585 C CA . CYS A 1 975 ? -4.206 -14.646 -17.551 1.00 93.88 975 CYS A CA 1
ATOM 7586 C C . CYS A 1 975 ? -5.422 -14.573 -18.495 1.00 93.88 975 CYS A C 1
ATOM 7588 O O . CYS A 1 975 ? -5.893 -15.612 -18.954 1.00 93.88 975 CYS A O 1
ATOM 7590 N N . TYR A 1 976 ? -5.953 -13.377 -18.777 1.00 94.19 976 TYR A N 1
ATOM 7591 C CA . TYR A 1 976 ? -7.186 -13.203 -19.560 1.00 94.19 976 TYR A CA 1
ATOM 7592 C C . TYR A 1 976 ? -6.969 -12.643 -20.968 1.00 94.19 976 TYR A C 1
ATOM 7594 O O . TYR A 1 976 ? -7.951 -12.322 -21.635 1.00 94.19 976 TYR A O 1
ATOM 7602 N N . SER A 1 977 ? -5.722 -12.501 -21.431 1.00 95.50 977 SER A N 1
ATOM 7603 C CA . SER A 1 977 ? -5.486 -12.087 -22.814 1.00 95.50 977 SER A CA 1
ATOM 7604 C C . SER A 1 977 ? -6.027 -13.124 -23.803 1.00 95.50 977 SER A C 1
ATOM 7606 O O . SER A 1 977 ? -6.010 -14.332 -23.556 1.00 95.50 977 SER A O 1
ATOM 7608 N N . LYS A 1 978 ? -6.512 -12.634 -24.942 1.00 95.81 978 LYS A N 1
ATOM 7609 C CA . LYS A 1 978 ? -7.039 -13.423 -26.059 1.00 95.81 978 LYS A CA 1
ATOM 7610 C C . LYS A 1 978 ? -6.255 -13.145 -27.332 1.00 95.81 978 LYS A C 1
ATOM 7612 O O . LYS A 1 978 ? -5.578 -12.114 -27.439 1.00 95.81 978 LYS A O 1
ATOM 7617 N N . GLN A 1 979 ? -6.335 -14.064 -28.293 1.00 96.38 979 GLN A N 1
ATOM 7618 C CA . GLN A 1 979 ? -5.790 -13.802 -29.615 1.00 96.38 979 GLN A CA 1
ATOM 7619 C C . GLN A 1 979 ? -6.557 -12.633 -30.227 1.00 96.38 979 GLN A C 1
ATOM 7621 O O . GLN A 1 979 ? -7.771 -12.519 -30.079 1.00 96.38 979 GLN A O 1
ATOM 7626 N N . ASN A 1 980 ? -5.822 -11.731 -30.861 1.00 97.06 980 ASN A N 1
ATOM 7627 C CA . ASN A 1 980 ? -6.371 -10.566 -31.531 1.00 97.06 980 ASN A CA 1
ATOM 7628 C C . ASN A 1 980 ? -6.230 -10.737 -33.035 1.00 97.06 980 ASN A C 1
ATOM 7630 O O . ASN A 1 980 ? -5.214 -11.239 -33.494 1.00 97.06 980 ASN A O 1
ATOM 7634 N N . SER A 1 981 ? -7.225 -10.297 -33.792 1.00 96.19 981 SER A N 1
ATOM 7635 C CA . SER A 1 981 ? -7.242 -10.287 -35.255 1.00 96.19 981 SER A CA 1
ATOM 7636 C C . SER A 1 981 ? -7.409 -8.856 -35.749 1.00 96.19 981 SER A C 1
ATOM 7638 O O . SER A 1 981 ? -8.074 -8.055 -35.093 1.00 96.19 981 SER A O 1
ATOM 7640 N N . PHE A 1 982 ? -6.779 -8.514 -36.871 1.00 96.75 982 PHE A N 1
ATOM 7641 C CA . PHE A 1 982 ? -6.926 -7.218 -37.531 1.00 96.75 982 PHE A CA 1
ATOM 7642 C C . PHE A 1 982 ? -6.561 -7.321 -39.015 1.00 96.75 982 PHE A C 1
ATOM 7644 O O . PHE A 1 982 ? -5.860 -8.237 -39.443 1.00 96.75 982 PHE A O 1
ATOM 7651 N N . THR A 1 983 ? -7.002 -6.347 -39.806 1.00 96.12 983 THR A N 1
ATOM 7652 C CA . THR A 1 983 ? -6.583 -6.169 -41.198 1.00 96.12 983 THR A CA 1
ATOM 7653 C C . THR A 1 983 ? -5.928 -4.805 -41.366 1.00 96.12 983 THR A C 1
ATOM 7655 O O . THR A 1 983 ? -6.568 -3.781 -41.116 1.00 96.12 983 THR A O 1
ATOM 7658 N N . ILE A 1 984 ? -4.661 -4.791 -41.784 1.00 96.12 984 ILE A N 1
ATOM 7659 C CA . ILE A 1 984 ? -3.919 -3.573 -42.120 1.00 96.12 984 ILE A CA 1
ATOM 7660 C C . ILE A 1 984 ? -4.011 -3.276 -43.622 1.00 96.12 984 ILE A C 1
ATOM 7662 O O . ILE A 1 984 ? -3.934 -4.177 -44.453 1.00 96.12 984 ILE A O 1
ATOM 7666 N N . GLY A 1 985 ? -4.151 -2.002 -43.972 1.00 93.69 985 GLY A N 1
ATOM 7667 C CA . GLY A 1 985 ? -4.132 -1.515 -45.350 1.00 93.69 985 GLY A CA 1
ATOM 7668 C C . GLY A 1 985 ? -3.365 -0.204 -45.483 1.00 93.69 985 GLY A C 1
ATOM 7669 O O . GLY A 1 985 ? -2.960 0.396 -44.487 1.00 93.69 985 GLY A O 1
ATOM 7670 N N . ILE A 1 986 ? -3.192 0.265 -46.717 1.00 91.69 986 ILE A N 1
ATOM 7671 C CA . ILE A 1 986 ? -2.604 1.574 -47.035 1.00 91.69 986 ILE A CA 1
ATOM 7672 C C . ILE A 1 986 ? -3.697 2.458 -47.646 1.00 91.69 986 ILE A C 1
ATOM 7674 O O . ILE A 1 986 ? -4.314 2.078 -48.640 1.00 91.69 986 ILE A O 1
ATOM 7678 N N . ALA A 1 987 ? -3.940 3.628 -47.054 1.00 83.12 987 ALA A N 1
ATOM 7679 C CA . ALA A 1 987 ? -4.877 4.630 -47.550 1.00 83.12 987 ALA A CA 1
ATOM 7680 C C . ALA A 1 987 ? -4.159 5.774 -48.277 1.00 83.12 987 ALA A C 1
ATOM 7682 O O . ALA A 1 987 ? -3.111 6.248 -47.853 1.00 83.12 987 ALA A O 1
ATOM 7683 N N . GLY A 1 988 ? -4.774 6.277 -49.348 1.00 74.31 988 GLY A N 1
ATOM 7684 C CA . GLY A 1 988 ? -4.267 7.426 -50.100 1.00 74.31 988 GLY A CA 1
ATOM 7685 C C . GLY A 1 988 ? -3.235 7.074 -51.176 1.00 74.31 988 GLY A C 1
ATOM 7686 O O . GLY A 1 988 ? -3.044 5.915 -51.538 1.00 74.31 988 GLY A O 1
ATOM 7687 N N . ASN A 1 989 ? -2.600 8.111 -51.725 1.00 78.25 989 ASN A N 1
ATOM 7688 C CA . ASN A 1 989 ? -1.652 7.998 -52.833 1.00 78.25 989 ASN A CA 1
ATOM 7689 C C . ASN A 1 989 ? -0.207 8.040 -52.322 1.00 78.25 989 ASN A C 1
ATOM 7691 O O . ASN A 1 989 ? 0.122 8.866 -51.474 1.00 78.25 989 ASN A O 1
ATOM 7695 N N . LEU A 1 990 ? 0.669 7.213 -52.899 1.00 86.88 990 LEU A N 1
ATOM 7696 C CA . LEU A 1 990 ? 2.118 7.249 -52.677 1.00 86.88 990 LEU A CA 1
ATOM 7697 C C . LEU A 1 990 ? 2.801 8.025 -53.817 1.00 86.88 990 LEU A C 1
ATOM 7699 O O . LEU A 1 990 ? 2.862 7.522 -54.943 1.00 86.88 990 LEU A O 1
ATOM 7703 N N . PRO A 1 991 ? 3.321 9.244 -53.580 1.00 77.25 991 PRO A N 1
ATOM 7704 C CA . PRO A 1 991 ? 3.990 10.015 -54.624 1.00 77.25 991 PRO A CA 1
ATOM 7705 C C . PRO A 1 991 ? 5.200 9.268 -55.202 1.00 77.25 991 PRO A C 1
ATOM 7707 O O . PRO A 1 991 ? 6.081 8.830 -54.462 1.00 77.25 991 PRO A O 1
ATOM 7710 N N . GLY A 1 992 ? 5.251 9.143 -56.531 1.00 73.88 992 GLY A N 1
ATOM 7711 C CA . GLY A 1 992 ? 6.309 8.418 -57.245 1.00 73.88 992 GLY A CA 1
ATOM 7712 C C . GLY A 1 992 ? 6.082 6.908 -57.381 1.00 73.88 992 GLY A C 1
ATOM 7713 O O . GLY A 1 992 ? 6.862 6.250 -58.069 1.00 73.88 992 GLY A O 1
ATOM 7714 N N . PHE A 1 993 ? 5.015 6.356 -56.787 1.00 85.44 993 PHE A N 1
ATOM 7715 C CA . PHE A 1 993 ? 4.637 4.959 -56.989 1.00 85.44 993 PHE A CA 1
ATOM 7716 C C . PHE A 1 993 ? 4.138 4.723 -58.420 1.00 85.44 993 PHE A C 1
ATOM 7718 O O . PHE A 1 993 ? 3.350 5.498 -58.960 1.00 85.44 993 PHE A O 1
ATOM 7725 N N . THR A 1 994 ? 4.586 3.624 -59.023 1.00 77.75 994 THR A N 1
ATOM 7726 C CA . THR A 1 994 ? 4.150 3.153 -60.343 1.00 77.75 994 THR A CA 1
ATOM 7727 C C . THR A 1 994 ? 3.786 1.678 -60.243 1.00 77.75 994 THR A C 1
ATOM 7729 O O . THR A 1 994 ? 4.411 0.924 -59.489 1.00 77.75 994 THR A O 1
ATOM 7732 N N . ASP A 1 995 ? 2.758 1.266 -60.982 1.00 69.31 995 ASP A N 1
ATOM 7733 C CA . ASP A 1 995 ? 2.365 -0.138 -61.030 1.00 69.31 995 ASP A CA 1
ATOM 7734 C C . ASP A 1 995 ? 3.363 -0.991 -61.825 1.00 69.31 995 ASP A C 1
ATOM 7736 O O . ASP A 1 995 ? 4.367 -0.510 -62.353 1.00 69.31 995 ASP A O 1
ATOM 7740 N N . GLU A 1 996 ? 3.101 -2.291 -61.919 1.00 66.62 996 GLU A N 1
ATOM 7741 C CA . GLU A 1 996 ? 3.933 -3.217 -62.690 1.00 66.62 996 GLU A CA 1
ATOM 7742 C C . GLU A 1 996 ? 3.999 -2.946 -64.208 1.00 66.62 996 GLU A C 1
ATOM 7744 O O . GLU A 1 996 ? 4.776 -3.603 -64.904 1.00 66.62 996 GLU A O 1
ATOM 7749 N N . THR A 1 997 ? 3.201 -2.007 -64.729 1.00 64.62 997 THR A N 1
ATOM 7750 C CA . THR A 1 997 ? 3.239 -1.555 -66.131 1.00 64.62 997 THR A CA 1
ATOM 7751 C C . THR A 1 997 ? 3.995 -0.235 -66.306 1.00 64.62 997 THR A C 1
ATOM 7753 O O . THR A 1 997 ? 4.265 0.178 -67.432 1.00 64.62 997 THR A O 1
ATOM 7756 N N . GLY A 1 998 ? 4.369 0.420 -65.202 1.00 62.00 998 GLY A N 1
ATOM 7757 C CA . GLY A 1 998 ? 5.027 1.725 -65.197 1.00 62.00 998 GLY A CA 1
ATOM 7758 C C . GLY A 1 998 ? 4.076 2.910 -65.400 1.00 62.00 998 GLY A C 1
ATOM 7759 O O . GLY A 1 998 ? 4.549 4.044 -65.447 1.00 62.00 998 GLY A O 1
ATOM 7760 N N . GLN A 1 999 ? 2.761 2.678 -65.506 1.00 64.00 999 GLN A N 1
ATOM 7761 C CA . GLN A 1 999 ? 1.742 3.699 -65.771 1.00 64.00 999 GLN A CA 1
ATOM 7762 C C . GLN A 1 999 ? 0.457 3.383 -64.996 1.00 64.00 999 GLN A C 1
ATOM 7764 O O . GLN A 1 999 ? -0.446 2.752 -65.525 1.00 64.00 999 GLN A O 1
ATOM 7769 N N . ALA A 1 1000 ? 0.349 3.818 -63.739 1.00 60.66 1000 ALA A N 1
ATOM 7770 C CA . ALA A 1 1000 ? -0.861 3.589 -62.945 1.00 60.66 1000 ALA A CA 1
ATOM 7771 C C . ALA A 1 1000 ? -1.867 4.756 -63.109 1.00 60.66 1000 ALA A C 1
ATOM 7773 O O . ALA A 1 1000 ? -1.645 5.807 -62.506 1.00 60.66 1000 ALA A O 1
ATOM 7774 N N . PRO A 1 1001 ? -2.979 4.620 -63.867 1.00 62.41 1001 PRO A N 1
ATOM 7775 C CA . PRO A 1 1001 ? -4.016 5.657 -63.954 1.00 62.41 1001 PRO A CA 1
ATOM 7776 C C . PRO A 1 1001 ? -4.824 5.812 -62.652 1.00 62.41 1001 PRO A C 1
ATOM 7778 O O . PRO A 1 1001 ? -5.303 6.907 -62.369 1.00 62.41 1001 PRO A O 1
ATOM 7781 N N . ASN A 1 1002 ? -4.936 4.751 -61.836 1.00 79.06 1002 ASN A N 1
ATOM 7782 C CA . ASN A 1 1002 ? -5.435 4.811 -60.457 1.00 79.06 1002 ASN A CA 1
ATOM 7783 C C . ASN A 1 1002 ? -4.375 4.259 -59.489 1.00 79.06 1002 ASN A C 1
ATOM 7785 O O . ASN A 1 1002 ? -4.174 3.049 -59.375 1.00 79.06 1002 ASN A O 1
ATOM 7789 N N . ILE A 1 1003 ? -3.685 5.168 -58.801 1.00 78.94 1003 ILE A N 1
ATOM 7790 C CA . ILE A 1 1003 ? -2.562 4.846 -57.912 1.00 78.94 1003 ILE A CA 1
ATOM 7791 C C . ILE A 1 1003 ? -3.025 4.055 -56.678 1.00 78.94 1003 ILE A C 1
ATOM 7793 O O . ILE A 1 1003 ? -2.314 3.149 -56.250 1.00 78.94 1003 ILE A O 1
ATOM 7797 N N . ALA A 1 1004 ? -4.209 4.338 -56.130 1.00 81.75 1004 ALA A N 1
ATOM 7798 C CA . ALA A 1 1004 ? -4.700 3.676 -54.920 1.00 81.75 1004 ALA A CA 1
ATOM 7799 C C . ALA A 1 1004 ? -4.985 2.179 -55.150 1.00 81.75 1004 ALA A C 1
ATOM 7801 O O . ALA A 1 1004 ? -4.520 1.336 -54.381 1.00 81.75 1004 ALA A O 1
ATOM 7802 N N . ASP A 1 1005 ? -5.666 1.839 -56.248 1.00 83.19 1005 ASP A N 1
ATOM 7803 C CA . ASP A 1 1005 ? -5.947 0.442 -56.613 1.00 83.19 1005 ASP A CA 1
ATOM 7804 C C . ASP A 1 1005 ? -4.652 -0.320 -56.930 1.00 83.19 1005 ASP A C 1
ATOM 7806 O O . ASP A 1 1005 ? -4.485 -1.484 -56.558 1.00 83.19 1005 ASP A O 1
ATOM 7810 N N . ALA A 1 1006 ? -3.702 0.348 -57.594 1.00 84.56 1006 ALA A N 1
ATOM 7811 C CA . ALA A 1 1006 ? -2.398 -0.228 -57.892 1.00 84.56 1006 ALA A CA 1
ATOM 7812 C C . ALA A 1 1006 ? -1.606 -0.564 -56.619 1.00 84.56 1006 ALA A C 1
ATOM 7814 O O . ALA A 1 1006 ? -1.013 -1.638 -56.549 1.00 84.56 1006 ALA A O 1
ATOM 7815 N N . ILE A 1 1007 ? -1.633 0.307 -55.604 1.00 88.69 1007 ILE A N 1
ATOM 7816 C CA . ILE A 1 1007 ? -1.002 0.047 -54.302 1.00 88.69 1007 ILE A CA 1
ATOM 7817 C C . ILE A 1 1007 ? -1.633 -1.179 -53.637 1.00 88.69 1007 ILE A C 1
ATOM 7819 O O . ILE A 1 1007 ? -0.907 -2.060 -53.187 1.00 88.69 1007 ILE A O 1
ATOM 7823 N N . GLN A 1 1008 ? -2.967 -1.274 -53.609 1.00 86.75 1008 GLN A N 1
ATOM 7824 C CA . GLN A 1 1008 ? -3.662 -2.408 -52.985 1.00 86.75 1008 GLN A CA 1
ATOM 7825 C C . GLN A 1 1008 ? -3.413 -3.743 -53.694 1.00 86.75 1008 GLN A C 1
ATOM 7827 O O . GLN A 1 1008 ? -3.459 -4.796 -53.061 1.00 86.75 1008 GLN A O 1
ATOM 7832 N N . ARG A 1 1009 ? -3.155 -3.734 -55.003 1.00 87.19 1009 ARG A N 1
ATOM 7833 C CA . ARG A 1 1009 ? -2.807 -4.945 -55.755 1.00 87.19 1009 ARG A CA 1
ATOM 7834 C C . ARG A 1 1009 ? -1.344 -5.347 -55.561 1.00 87.19 1009 ARG A C 1
ATOM 7836 O O . ARG A 1 1009 ? -1.061 -6.532 -55.415 1.00 87.19 1009 ARG A O 1
ATOM 7843 N N . ASP A 1 1010 ? -0.434 -4.376 -55.587 1.00 89.56 1010 ASP A N 1
ATOM 7844 C CA . ASP A 1 1010 ? 1.008 -4.629 -55.632 1.00 89.56 1010 ASP A CA 1
ATOM 7845 C C . ASP A 1 1010 ? 1.643 -4.727 -54.230 1.00 89.56 1010 ASP A C 1
ATOM 7847 O O . ASP A 1 1010 ? 2.779 -5.179 -54.121 1.00 89.56 1010 ASP A O 1
ATOM 7851 N N . VAL A 1 1011 ? 0.974 -4.305 -53.153 1.00 92.69 1011 VAL A N 1
ATOM 7852 C CA . VAL A 1 1011 ? 1.498 -4.450 -51.784 1.00 92.69 1011 VAL A CA 1
ATOM 7853 C C . VAL A 1 1011 ? 1.636 -5.924 -51.391 1.00 92.69 1011 VAL A C 1
ATOM 7855 O O . VAL A 1 1011 ? 0.808 -6.763 -51.734 1.00 92.69 1011 VAL A O 1
ATOM 7858 N N . ILE A 1 1012 ? 2.691 -6.250 -50.650 1.00 94.38 1012 ILE A N 1
ATOM 7859 C CA . ILE A 1 1012 ? 2.970 -7.594 -50.147 1.00 94.38 1012 ILE A CA 1
ATOM 7860 C C . ILE A 1 1012 ? 3.133 -7.520 -48.634 1.00 94.38 1012 ILE A C 1
ATOM 7862 O O . ILE A 1 1012 ? 4.043 -6.863 -48.127 1.00 94.38 1012 ILE A O 1
ATOM 7866 N N . TYR A 1 1013 ? 2.268 -8.238 -47.925 1.00 95.69 1013 TYR A N 1
ATOM 7867 C CA . TYR A 1 1013 ? 2.334 -8.436 -46.484 1.00 95.69 1013 TYR A CA 1
ATOM 7868 C C . TYR A 1 1013 ? 2.843 -9.838 -46.157 1.00 95.69 1013 TYR A C 1
ATOM 7870 O O . TYR A 1 1013 ? 2.386 -10.833 -46.732 1.00 95.69 1013 TYR A O 1
ATOM 7878 N N . SER A 1 1014 ? 3.739 -9.924 -45.178 1.00 94.75 1014 SER A N 1
ATOM 7879 C CA . SER A 1 1014 ? 4.288 -11.186 -44.670 1.00 94.75 1014 SER A CA 1
ATOM 7880 C C . SER A 1 1014 ? 4.542 -11.119 -43.165 1.00 94.75 1014 SER A C 1
ATOM 7882 O O . SER A 1 1014 ? 4.744 -10.034 -42.618 1.00 94.75 1014 SER A O 1
ATOM 7884 N N . SER A 1 1015 ? 4.558 -12.273 -42.496 1.00 94.44 1015 SER A N 1
ATOM 7885 C CA . SER A 1 1015 ? 4.993 -12.363 -41.098 1.00 94.44 1015 SER A CA 1
ATOM 7886 C C . SER A 1 1015 ? 6.451 -11.944 -40.938 1.00 94.44 1015 SER A C 1
ATOM 7888 O O . SER A 1 1015 ? 7.289 -12.233 -41.795 1.00 94.44 1015 SER A O 1
ATOM 7890 N N . ASN A 1 1016 ? 6.758 -11.287 -39.822 1.00 91.44 1016 ASN A N 1
ATOM 7891 C CA . ASN A 1 1016 ? 8.132 -11.012 -39.439 1.00 91.44 1016 ASN A CA 1
ATOM 7892 C C . ASN A 1 1016 ? 8.689 -12.214 -38.665 1.00 91.44 1016 ASN A C 1
ATOM 7894 O O . ASN A 1 1016 ? 8.194 -12.539 -37.593 1.00 91.44 1016 ASN A O 1
ATOM 7898 N N . ALA A 1 1017 ? 9.746 -12.852 -39.172 1.00 85.50 1017 ALA A N 1
ATOM 7899 C CA . ALA A 1 1017 ? 10.386 -13.983 -38.493 1.00 85.50 1017 ALA A CA 1
ATOM 7900 C C . ALA A 1 1017 ? 10.951 -13.629 -37.099 1.00 85.50 1017 ALA A C 1
ATOM 7902 O O . ALA A 1 1017 ? 11.151 -14.520 -36.278 1.00 85.50 1017 ALA A O 1
ATOM 7903 N N . GLY A 1 1018 ? 11.206 -12.342 -36.827 1.00 84.00 1018 GLY A N 1
ATOM 7904 C CA . GLY A 1 1018 ? 11.628 -11.846 -35.515 1.00 84.00 1018 GLY A CA 1
ATOM 7905 C C . GLY A 1 1018 ? 10.495 -11.678 -34.495 1.00 84.00 1018 GLY A C 1
ATOM 7906 O O . GLY A 1 1018 ? 10.786 -11.449 -33.324 1.00 84.00 1018 GLY A O 1
ATOM 7907 N N . ASP A 1 1019 ? 9.229 -11.797 -34.909 1.00 90.19 1019 ASP A N 1
ATOM 7908 C CA . ASP A 1 1019 ? 8.058 -11.733 -34.031 1.00 90.19 1019 ASP A CA 1
ATOM 7909 C C . ASP A 1 1019 ? 7.231 -13.018 -34.159 1.00 90.19 1019 ASP A C 1
ATOM 7911 O O . ASP A 1 1019 ? 6.383 -13.168 -35.036 1.00 90.19 1019 ASP A O 1
ATOM 7915 N N . ALA A 1 1020 ? 7.475 -13.956 -33.244 1.00 90.00 1020 ALA A N 1
ATOM 7916 C CA . ALA A 1 1020 ? 6.785 -15.242 -33.217 1.00 90.00 1020 ALA A CA 1
ATOM 7917 C C . ALA A 1 1020 ? 5.298 -15.139 -32.832 1.00 90.00 1020 ALA A C 1
ATOM 7919 O O . ALA A 1 1020 ? 4.561 -16.110 -33.005 1.00 90.00 1020 ALA A O 1
ATOM 7920 N N . ASN A 1 1021 ? 4.851 -14.002 -32.289 1.00 92.81 1021 ASN A N 1
ATOM 7921 C CA . ASN A 1 1021 ? 3.482 -13.844 -31.815 1.00 92.81 1021 ASN A CA 1
ATOM 7922 C C . ASN A 1 1021 ? 2.557 -13.184 -32.842 1.00 92.81 1021 ASN A C 1
ATOM 7924 O O . ASN A 1 1021 ? 1.340 -13.263 -32.666 1.00 92.81 1021 ASN A O 1
ATOM 7928 N N . THR A 1 1022 ? 3.102 -12.568 -33.894 1.00 96.25 1022 THR A N 1
ATOM 7929 C CA . THR A 1 1022 ? 2.324 -11.940 -34.968 1.00 96.25 1022 THR A CA 1
ATOM 7930 C C . THR A 1 1022 ? 2.394 -12.780 -36.241 1.00 96.25 1022 THR A C 1
ATOM 7932 O O . THR A 1 1022 ? 3.420 -12.869 -36.916 1.00 96.25 1022 THR A O 1
ATOM 7935 N N . ALA A 1 1023 ? 1.270 -13.387 -36.611 1.00 95.31 1023 ALA A N 1
ATOM 7936 C CA . ALA A 1 1023 ? 1.178 -14.284 -37.757 1.00 95.31 1023 ALA A CA 1
ATOM 7937 C C . ALA A 1 1023 ? 0.202 -13.749 -38.805 1.00 95.31 1023 ALA A C 1
ATOM 7939 O O . ALA A 1 1023 ? -0.871 -13.253 -38.468 1.00 95.31 1023 ALA A O 1
ATOM 7940 N N . LYS A 1 1024 ? 0.571 -13.854 -40.084 1.00 95.31 1024 LYS A N 1
ATOM 7941 C CA . LYS A 1 1024 ? -0.346 -13.596 -41.194 1.00 95.31 1024 LYS A CA 1
ATOM 7942 C C . LYS A 1 1024 ? -1.371 -14.722 -41.249 1.00 95.31 1024 LYS A C 1
ATOM 7944 O O . LYS A 1 1024 ? -1.005 -15.884 -41.070 1.00 95.31 1024 LYS A O 1
ATOM 7949 N N . GLU A 1 1025 ? -2.629 -14.398 -41.527 1.00 92.44 1025 GLU A N 1
ATOM 7950 C CA . GLU A 1 1025 ? -3.658 -15.426 -41.674 1.00 92.44 1025 GLU A CA 1
ATOM 7951 C C . GLU A 1 1025 ? -3.327 -16.381 -42.832 1.00 92.44 1025 GLU A C 1
ATOM 7953 O O . GLU A 1 1025 ? -2.989 -15.962 -43.947 1.00 92.44 1025 GLU A O 1
ATOM 7958 N N . ALA A 1 1026 ? -3.413 -17.685 -42.561 1.00 88.94 1026 ALA A N 1
ATOM 7959 C CA . ALA A 1 1026 ? -3.086 -18.726 -43.527 1.00 88.94 1026 ALA A CA 1
ATOM 7960 C C . ALA A 1 1026 ? -4.017 -18.681 -44.752 1.00 88.94 1026 ALA A C 1
ATOM 7962 O O . ALA A 1 1026 ? -5.189 -18.330 -44.648 1.00 88.94 1026 ALA A O 1
ATOM 7963 N N . ASN A 1 1027 ? -3.502 -19.096 -45.914 1.00 87.06 1027 ASN A N 1
ATOM 7964 C CA . ASN A 1 1027 ? -4.244 -19.166 -47.184 1.00 87.06 1027 ASN A CA 1
ATOM 7965 C C . ASN A 1 1027 ? -4.803 -17.820 -47.691 1.00 87.06 1027 ASN A C 1
ATOM 7967 O O . ASN A 1 1027 ? -5.714 -17.800 -48.517 1.00 87.06 1027 ASN A O 1
ATOM 7971 N N . THR A 1 1028 ? -4.254 -16.693 -47.232 1.00 89.12 1028 THR A N 1
ATOM 7972 C CA . THR A 1 1028 ? -4.600 -15.360 -47.739 1.00 89.12 1028 THR A CA 1
ATOM 7973 C C . THR A 1 1028 ? -3.633 -14.902 -48.835 1.00 89.12 1028 THR A C 1
ATOM 7975 O O . THR A 1 1028 ? -2.457 -15.273 -48.853 1.00 89.12 1028 THR A O 1
ATOM 7978 N N . ALA A 1 1029 ? -4.121 -14.086 -49.775 1.00 90.81 1029 ALA A N 1
ATOM 7979 C CA . ALA A 1 1029 ? -3.296 -13.525 -50.845 1.00 90.81 1029 ALA A CA 1
ATOM 7980 C C . ALA A 1 1029 ? -2.154 -12.645 -50.295 1.00 90.81 1029 ALA A C 1
ATOM 7982 O O . ALA A 1 1029 ? -2.237 -12.093 -49.195 1.00 90.81 1029 ALA A O 1
ATOM 7983 N N . ASN A 1 1030 ? -1.079 -12.466 -51.068 1.00 89.44 1030 ASN A N 1
ATOM 7984 C CA . ASN A 1 1030 ? 0.078 -11.660 -50.652 1.00 89.44 1030 ASN A CA 1
ATOM 7985 C C . ASN A 1 1030 ? -0.294 -10.221 -50.272 1.00 89.44 1030 ASN A C 1
ATOM 7987 O O . ASN A 1 1030 ? 0.248 -9.701 -49.301 1.00 89.44 1030 ASN A O 1
ATOM 7991 N N . ASN A 1 1031 ? -1.267 -9.637 -50.963 1.00 91.38 1031 ASN A N 1
ATOM 7992 C CA . ASN A 1 1031 ? -1.764 -8.286 -50.729 1.00 91.38 1031 ASN A CA 1
ATOM 7993 C C . ASN A 1 1031 ? -2.876 -8.184 -49.670 1.00 91.38 1031 ASN A C 1
ATOM 7995 O O . ASN A 1 1031 ? -3.366 -7.090 -49.402 1.00 91.38 1031 ASN A O 1
ATOM 7999 N N . ASN A 1 1032 ? -3.275 -9.295 -49.047 1.00 93.88 1032 ASN A N 1
ATOM 8000 C CA . ASN A 1 1032 ? -4.191 -9.273 -47.913 1.00 93.88 1032 ASN A CA 1
ATOM 8001 C C . ASN A 1 1032 ? -3.406 -9.005 -46.619 1.00 93.88 1032 ASN A C 1
ATOM 8003 O O . ASN A 1 1032 ? -2.511 -9.771 -46.259 1.00 93.88 1032 ASN A O 1
ATOM 8007 N N . GLY A 1 1033 ? -3.751 -7.922 -45.925 1.00 94.81 1033 GLY A N 1
ATOM 8008 C CA . GLY A 1 1033 ? -3.146 -7.527 -44.657 1.00 94.81 1033 GLY A CA 1
ATOM 8009 C C . GLY A 1 1033 ? -3.826 -8.113 -43.418 1.00 94.81 1033 GLY A C 1
ATOM 8010 O O . GLY A 1 1033 ? -3.812 -7.456 -42.383 1.00 94.81 1033 GLY A O 1
ATOM 8011 N N . ALA A 1 1034 ? -4.462 -9.284 -43.495 1.00 96.94 1034 ALA A N 1
ATOM 8012 C CA . ALA A 1 1034 ? -5.068 -9.954 -42.343 1.00 96.94 1034 ALA A CA 1
ATOM 8013 C C . ALA A 1 1034 ? -4.019 -10.680 -41.479 1.00 96.94 1034 ALA A C 1
ATOM 8015 O O . ALA A 1 1034 ? -3.243 -11.505 -41.974 1.00 96.94 1034 ALA A O 1
ATOM 8016 N N . PHE A 1 1035 ? -4.002 -10.370 -40.183 1.00 97.62 1035 PHE A N 1
ATOM 8017 C CA . PHE A 1 1035 ? -3.047 -10.897 -39.209 1.00 97.62 1035 PHE A CA 1
ATOM 8018 C C . PHE A 1 1035 ? -3.712 -11.202 -37.870 1.00 97.62 1035 PHE A C 1
ATOM 8020 O O . PHE A 1 1035 ? -4.716 -10.595 -37.489 1.00 97.62 1035 PHE A O 1
ATOM 8027 N N . THR A 1 1036 ? -3.061 -12.086 -37.117 1.00 97.00 1036 THR A N 1
ATOM 8028 C CA . THR A 1 1036 ? -3.372 -12.385 -35.723 1.00 97.00 1036 THR A CA 1
ATOM 8029 C C . THR A 1 1036 ? -2.189 -12.088 -34.805 1.00 97.00 1036 THR A C 1
ATOM 8031 O O . THR A 1 1036 ? -1.049 -12.388 -35.160 1.00 97.00 1036 THR A O 1
ATOM 8034 N N . VAL A 1 1037 ? -2.463 -11.578 -33.603 1.00 97.62 1037 VAL A N 1
ATOM 8035 C CA . VAL A 1 1037 ? -1.511 -11.452 -32.488 1.00 97.62 1037 VAL A CA 1
ATOM 8036 C C . VAL A 1 1037 ? -1.901 -12.439 -31.396 1.00 97.62 1037 VAL A C 1
ATOM 8038 O O . VAL A 1 1037 ? -3.022 -12.390 -30.885 1.00 97.62 1037 VAL A O 1
ATOM 8041 N N . ASN A 1 1038 ? -0.986 -13.330 -31.025 1.00 95.69 1038 ASN A N 1
ATOM 8042 C CA . ASN A 1 1038 ? -1.217 -14.339 -29.996 1.00 95.69 1038 ASN A CA 1
ATOM 8043 C C . ASN A 1 1038 ? -1.492 -13.689 -28.624 1.00 95.69 1038 ASN A C 1
ATOM 8045 O O . ASN A 1 1038 ? -0.858 -12.701 -28.253 1.00 95.69 1038 ASN A O 1
ATOM 8049 N N . ALA A 1 1039 ? -2.377 -14.296 -27.829 1.00 95.38 1039 ALA A N 1
ATOM 8050 C CA . ALA A 1 1039 ? -2.612 -13.927 -26.431 1.00 95.38 1039 ALA A CA 1
ATOM 8051 C C . ALA A 1 1039 ? -1.312 -13.824 -25.603 1.00 95.38 1039 ALA A C 1
ATOM 8053 O O . ALA A 1 1039 ? -1.214 -12.985 -24.703 1.00 95.38 1039 ALA A O 1
ATOM 8054 N N . ALA A 1 1040 ? -0.307 -14.644 -25.924 1.00 93.81 1040 ALA A N 1
ATOM 8055 C CA . ALA A 1 1040 ? 0.992 -14.673 -25.263 1.00 93.81 1040 ALA A CA 1
ATOM 8056 C C . ALA A 1 1040 ? 1.851 -13.417 -25.493 1.00 93.81 1040 ALA A C 1
ATOM 8058 O O . ALA A 1 1040 ? 2.783 -13.176 -24.727 1.00 93.81 1040 ALA A O 1
ATOM 8059 N N . ALA A 1 1041 ? 1.528 -12.602 -26.504 1.00 95.31 1041 ALA A N 1
ATOM 8060 C CA . ALA A 1 1041 ? 2.220 -11.344 -26.783 1.00 95.31 1041 ALA A CA 1
ATOM 8061 C C . ALA A 1 1041 ? 1.942 -10.258 -25.738 1.00 95.31 1041 ALA A C 1
ATOM 8063 O O . ALA A 1 1041 ? 2.712 -9.307 -25.611 1.00 95.31 1041 ALA A O 1
ATOM 8064 N N . PHE A 1 1042 ? 0.815 -10.363 -25.030 1.00 96.69 1042 PHE A N 1
ATOM 8065 C CA . PHE A 1 1042 ? 0.359 -9.316 -24.129 1.00 96.69 1042 PHE A CA 1
ATOM 8066 C C . PHE A 1 1042 ? 1.113 -9.360 -22.805 1.00 96.69 1042 PHE A C 1
ATOM 8068 O O . PHE A 1 1042 ? 1.116 -10.375 -22.106 1.00 96.69 1042 PHE A O 1
ATOM 8075 N N . ASN A 1 1043 ? 1.681 -8.218 -22.432 1.00 93.94 1043 ASN A N 1
ATOM 8076 C CA . ASN A 1 1043 ? 2.267 -7.971 -21.127 1.00 93.94 1043 ASN A CA 1
ATOM 8077 C C . ASN A 1 1043 ? 1.607 -6.732 -20.515 1.00 93.94 1043 ASN A C 1
ATOM 8079 O O . ASN A 1 1043 ? 1.726 -5.634 -21.055 1.00 93.94 1043 ASN A O 1
ATOM 8083 N N . GLN A 1 1044 ? 0.885 -6.918 -19.408 1.00 92.38 1044 GLN A N 1
ATOM 8084 C CA . GLN A 1 1044 ? 0.122 -5.858 -18.734 1.00 92.38 1044 GLN A CA 1
ATOM 8085 C C . GLN A 1 1044 ? -0.778 -5.045 -19.689 1.00 92.38 1044 GLN A C 1
ATOM 8087 O O . GLN A 1 1044 ? -0.801 -3.817 -19.641 1.00 92.38 1044 GLN A O 1
ATOM 8092 N N . GLY A 1 1045 ? -1.501 -5.733 -20.577 1.00 93.69 1045 GLY A N 1
ATOM 8093 C CA . GLY A 1 1045 ? -2.475 -5.117 -21.482 1.00 93.69 1045 GLY A CA 1
ATOM 8094 C C . GLY A 1 1045 ? -1.917 -4.589 -22.793 1.00 93.69 1045 GLY A C 1
ATOM 8095 O O . GLY A 1 1045 ? -2.712 -4.164 -23.627 1.00 93.69 1045 GLY A O 1
ATOM 8096 N N . ILE A 1 1046 ? -0.599 -4.640 -23.005 1.00 97.00 1046 ILE A N 1
ATOM 8097 C CA . ILE A 1 1046 ? 0.045 -4.154 -24.229 1.00 97.00 1046 ILE A CA 1
ATOM 8098 C C . ILE A 1 1046 ? 0.748 -5.311 -24.937 1.00 97.00 1046 ILE A C 1
ATOM 8100 O O . ILE A 1 1046 ? 1.510 -6.051 -24.317 1.00 97.00 1046 ILE A O 1
ATOM 8104 N N . ALA A 1 1047 ? 0.518 -5.448 -26.239 1.00 97.31 1047 ALA A N 1
ATOM 8105 C CA . ALA A 1 1047 ? 1.285 -6.315 -27.124 1.00 97.31 1047 ALA A CA 1
ATOM 8106 C C . ALA A 1 1047 ? 1.924 -5.475 -28.230 1.00 97.31 1047 ALA A C 1
ATOM 8108 O O . ALA A 1 1047 ? 1.234 -4.709 -28.900 1.00 97.31 1047 ALA A O 1
ATOM 8109 N N . THR A 1 1048 ? 3.228 -5.622 -28.447 1.00 96.38 1048 THR A N 1
ATOM 8110 C CA . THR A 1 1048 ? 3.883 -5.063 -29.636 1.00 96.38 1048 THR A CA 1
ATOM 8111 C C . THR A 1 1048 ? 3.786 -6.080 -30.760 1.00 96.38 1048 THR A C 1
ATOM 8113 O O . THR A 1 1048 ? 4.234 -7.211 -30.597 1.00 96.38 1048 THR A O 1
ATOM 8116 N N . ALA A 1 1049 ? 3.207 -5.669 -31.882 1.00 96.31 1049 ALA A N 1
ATOM 8117 C CA . ALA A 1 1049 ? 3.109 -6.474 -33.087 1.00 96.31 1049 ALA A CA 1
ATOM 8118 C C . ALA A 1 1049 ? 4.067 -5.949 -34.156 1.00 96.31 1049 ALA A C 1
ATOM 8120 O O . ALA A 1 1049 ? 4.254 -4.735 -34.310 1.00 96.31 1049 ALA A O 1
ATOM 8121 N N . SER A 1 1050 ? 4.664 -6.867 -34.912 1.00 95.69 1050 SER A N 1
ATOM 8122 C CA . SER A 1 1050 ? 5.536 -6.548 -36.033 1.00 95.69 1050 SER A CA 1
ATOM 8123 C C . SER A 1 1050 ? 5.181 -7.352 -37.278 1.00 95.69 1050 SER A C 1
ATOM 8125 O O . SER A 1 1050 ? 5.066 -8.575 -37.244 1.00 95.69 1050 SER A O 1
ATOM 8127 N N . ILE A 1 1051 ? 5.060 -6.655 -38.408 1.00 96.00 1051 ILE A N 1
ATOM 8128 C CA . ILE A 1 1051 ? 4.816 -7.267 -39.716 1.00 96.00 1051 ILE A CA 1
ATOM 8129 C C . ILE A 1 1051 ? 5.814 -6.754 -40.749 1.00 96.00 1051 ILE A C 1
ATOM 8131 O O . ILE A 1 1051 ? 6.398 -5.679 -40.596 1.00 96.00 1051 ILE A O 1
ATOM 8135 N N . ASN A 1 1052 ? 5.963 -7.506 -41.832 1.00 95.56 1052 ASN A N 1
ATOM 8136 C CA . ASN A 1 1052 ? 6.815 -7.144 -42.952 1.00 95.56 1052 ASN A CA 1
ATOM 8137 C C . ASN A 1 1052 ? 5.980 -6.675 -44.150 1.00 95.56 1052 ASN A C 1
ATOM 8139 O O . ASN A 1 1052 ? 4.964 -7.286 -44.492 1.00 95.56 1052 ASN A O 1
ATOM 8143 N N . LEU A 1 1053 ? 6.451 -5.604 -44.788 1.00 95.38 1053 LEU A N 1
ATOM 8144 C CA . LEU A 1 1053 ? 5.836 -4.922 -45.921 1.00 95.38 1053 LEU A CA 1
ATOM 8145 C C . LEU A 1 1053 ? 6.830 -4.819 -47.088 1.00 95.38 1053 LEU A C 1
ATOM 8147 O O . LEU A 1 1053 ? 7.959 -4.351 -46.920 1.00 95.38 1053 LEU A O 1
ATOM 8151 N N . ASN A 1 1054 ? 6.398 -5.195 -48.290 1.00 95.19 1054 ASN A N 1
ATOM 8152 C CA . ASN A 1 1054 ? 7.104 -4.904 -49.538 1.00 95.19 1054 ASN A CA 1
ATOM 8153 C C . ASN A 1 1054 ? 6.106 -4.675 -50.687 1.00 95.19 1054 ASN A C 1
ATOM 8155 O O . ASN A 1 1054 ? 4.905 -4.561 -50.456 1.00 95.19 1054 ASN A O 1
ATOM 8159 N N . PHE A 1 1055 ? 6.601 -4.583 -51.919 1.00 92.94 1055 PHE A N 1
ATOM 8160 C CA . PHE A 1 1055 ? 5.810 -4.349 -53.118 1.00 92.94 1055 PHE A CA 1
ATOM 8161 C C . PHE A 1 1055 ? 6.257 -5.256 -54.261 1.00 92.94 1055 PHE A C 1
ATOM 8163 O O . PHE A 1 1055 ? 7.435 -5.599 -54.389 1.00 92.94 1055 PHE A O 1
ATOM 8170 N N . ALA A 1 1056 ? 5.304 -5.590 -55.124 1.00 91.50 1056 ALA A N 1
ATOM 8171 C CA . ALA A 1 1056 ? 5.502 -6.458 -56.261 1.00 91.50 1056 ALA A CA 1
ATOM 8172 C C . ALA A 1 1056 ? 6.525 -5.886 -57.257 1.00 91.50 1056 ALA A C 1
ATOM 8174 O O . ALA A 1 1056 ? 6.569 -4.683 -57.570 1.00 91.50 1056 ALA A O 1
ATOM 8175 N N . ARG A 1 1057 ? 7.369 -6.789 -57.752 1.00 90.94 1057 ARG A N 1
ATOM 8176 C CA . ARG A 1 1057 ? 8.558 -6.535 -58.560 1.00 90.94 1057 ARG A CA 1
ATOM 8177 C C . ARG A 1 1057 ? 8.521 -7.381 -59.834 1.00 90.94 1057 ARG A C 1
ATOM 8179 O O . ARG A 1 1057 ? 8.419 -8.604 -59.760 1.00 90.94 1057 ARG A O 1
ATOM 8186 N N . ARG A 1 1058 ? 8.755 -6.753 -60.991 1.00 90.06 1058 ARG A N 1
ATOM 8187 C CA . ARG A 1 1058 ? 9.021 -7.439 -62.268 1.00 90.06 1058 ARG A CA 1
ATOM 8188 C C . ARG A 1 1058 ? 10.446 -7.190 -62.729 1.00 90.06 1058 ARG A C 1
ATOM 8190 O O . ARG A 1 1058 ? 10.840 -6.039 -62.851 1.00 90.06 1058 ARG A O 1
ATOM 8197 N N . VAL A 1 1059 ? 11.186 -8.250 -63.054 1.00 92.25 1059 VAL A N 1
ATOM 8198 C CA . VAL A 1 1059 ? 12.619 -8.165 -63.401 1.00 92.25 1059 VAL A CA 1
ATOM 8199 C C . VAL A 1 1059 ? 12.917 -7.360 -64.671 1.00 92.25 1059 VAL A C 1
ATOM 8201 O O . VAL A 1 1059 ? 14.048 -6.929 -64.851 1.00 92.25 1059 VAL A O 1
ATOM 8204 N N . ASN A 1 1060 ? 11.935 -7.111 -65.536 1.00 90.50 1060 ASN A N 1
ATOM 8205 C CA . ASN A 1 1060 ? 12.115 -6.358 -66.779 1.00 90.50 1060 ASN A CA 1
ATOM 8206 C C . ASN A 1 1060 ? 11.556 -4.923 -66.738 1.00 90.50 1060 ASN A C 1
ATOM 8208 O O . ASN A 1 1060 ? 11.708 -4.195 -67.717 1.00 90.50 1060 ASN A O 1
ATOM 8212 N N . VAL A 1 1061 ? 10.932 -4.499 -65.631 1.00 88.62 1061 VAL A N 1
ATOM 8213 C CA . VAL A 1 1061 ? 10.337 -3.159 -65.477 1.00 88.62 1061 VAL A CA 1
ATOM 8214 C C . VAL A 1 1061 ? 10.891 -2.502 -64.215 1.00 88.62 1061 VAL A C 1
ATOM 8216 O O . VAL A 1 1061 ? 10.478 -2.815 -63.099 1.00 88.62 1061 VAL A O 1
ATOM 8219 N N . ALA A 1 1062 ? 11.845 -1.584 -64.387 1.00 89.06 1062 ALA A N 1
ATOM 8220 C CA . ALA A 1 1062 ? 12.418 -0.836 -63.272 1.00 89.06 1062 ALA A CA 1
ATOM 8221 C C . ALA A 1 1062 ? 11.447 0.254 -62.785 1.00 89.06 1062 ALA A C 1
ATOM 8223 O O . ALA A 1 1062 ? 10.819 0.940 -63.592 1.00 89.06 1062 ALA A O 1
ATOM 8224 N N . LYS A 1 1063 ? 11.344 0.427 -61.461 1.00 89.31 1063 LYS A N 1
ATOM 8225 C CA . LYS A 1 1063 ? 10.446 1.398 -60.811 1.00 89.31 1063 LYS A CA 1
ATOM 8226 C C . LYS A 1 1063 ? 11.239 2.530 -60.157 1.00 89.31 1063 LYS A C 1
ATOM 8228 O O . LYS A 1 1063 ? 12.297 2.290 -59.573 1.00 89.31 1063 LYS A O 1
ATOM 8233 N N . ASN A 1 1064 ? 10.717 3.755 -60.234 1.00 89.38 1064 ASN A N 1
ATOM 8234 C CA . ASN A 1 1064 ? 11.270 4.895 -59.497 1.00 89.38 1064 ASN A CA 1
ATOM 8235 C C . ASN A 1 1064 ? 11.124 4.699 -57.977 1.00 89.38 1064 ASN A C 1
ATOM 8237 O O . ASN A 1 1064 ? 10.202 4.005 -57.540 1.00 89.38 1064 ASN A O 1
ATOM 8241 N N . PRO A 1 1065 ? 12.014 5.301 -57.168 1.00 92.31 1065 PRO A N 1
ATOM 8242 C CA . PRO A 1 1065 ? 11.924 5.199 -55.722 1.00 92.31 1065 PRO A CA 1
ATOM 8243 C C . PRO A 1 1065 ? 10.713 5.963 -55.179 1.00 92.31 1065 PRO A C 1
ATOM 8245 O O . PRO A 1 1065 ? 10.345 7.025 -55.690 1.00 92.31 1065 PRO A O 1
ATOM 8248 N N . PHE A 1 1066 ? 10.115 5.428 -54.118 1.00 92.25 1066 PHE A N 1
ATOM 8249 C CA . PHE A 1 1066 ? 8.983 6.032 -53.415 1.00 92.25 1066 PHE A CA 1
ATOM 8250 C C . PHE A 1 1066 ? 9.125 5.852 -51.897 1.00 92.25 1066 PHE A C 1
ATOM 8252 O O . PHE A 1 1066 ? 9.904 5.023 -51.421 1.00 92.25 1066 PHE A O 1
ATOM 8259 N N . THR A 1 1067 ? 8.378 6.644 -51.128 1.00 93.00 1067 THR A N 1
ATOM 8260 C CA . THR A 1 1067 ? 8.425 6.641 -49.659 1.00 93.00 1067 THR A CA 1
ATOM 8261 C C . THR A 1 1067 ? 7.074 6.241 -49.094 1.00 93.00 1067 THR A C 1
ATOM 8263 O O . THR A 1 1067 ? 6.063 6.827 -49.467 1.00 93.00 1067 THR A O 1
ATOM 8266 N N . VAL A 1 1068 ? 7.072 5.283 -48.169 1.00 94.19 1068 VAL A N 1
ATOM 8267 C CA . VAL A 1 1068 ? 5.897 4.869 -47.398 1.00 94.19 1068 VAL A CA 1
ATOM 8268 C C . VAL A 1 1068 ? 6.003 5.487 -46.004 1.00 94.19 1068 VAL A C 1
ATOM 8270 O O . VAL A 1 1068 ? 6.840 5.040 -45.215 1.00 94.19 1068 VAL A O 1
ATOM 8273 N N . PRO A 1 1069 ? 5.229 6.538 -45.695 1.00 93.56 1069 PRO A N 1
ATOM 8274 C CA . PRO A 1 1069 ? 5.112 7.052 -44.335 1.00 93.56 1069 PRO A CA 1
ATOM 8275 C C . PRO A 1 1069 ? 4.234 6.156 -43.444 1.00 93.56 1069 PRO A C 1
ATOM 8277 O O . PRO A 1 1069 ? 3.468 5.334 -43.931 1.00 93.56 1069 PRO A O 1
ATOM 8280 N N . ASP A 1 1070 ? 4.314 6.328 -42.128 1.00 93.19 1070 ASP A N 1
ATOM 8281 C CA . ASP A 1 1070 ? 3.455 5.635 -41.155 1.00 93.19 1070 ASP A CA 1
ATOM 8282 C C . ASP A 1 1070 ? 2.015 6.174 -41.084 1.00 93.19 1070 ASP A C 1
ATOM 8284 O O . ASP A 1 1070 ? 1.088 5.441 -40.740 1.00 93.19 1070 ASP A O 1
ATOM 8288 N N . ASN A 1 1071 ? 1.795 7.438 -41.441 1.00 92.81 1071 ASN A N 1
ATOM 8289 C CA . ASN A 1 1071 ? 0.496 8.099 -41.312 1.00 92.81 1071 ASN A CA 1
ATOM 8290 C C . ASN A 1 1071 ? -0.558 7.713 -42.366 1.00 92.81 1071 ASN A C 1
ATOM 8292 O O . ASN A 1 1071 ? -1.650 8.278 -42.374 1.00 92.81 1071 ASN A O 1
ATOM 8296 N N . ILE A 1 1072 ? -0.244 6.774 -43.255 1.00 92.06 1072 ILE A N 1
ATOM 8297 C CA . ILE A 1 1072 ? -1.163 6.288 -44.293 1.00 92.06 1072 ILE A CA 1
ATOM 8298 C C . ILE A 1 1072 ? -1.709 4.891 -43.998 1.00 92.06 1072 ILE A C 1
ATOM 8300 O O . ILE A 1 1072 ? -2.530 4.384 -44.761 1.00 92.06 1072 ILE A O 1
ATOM 8304 N N . PHE A 1 1073 ? -1.266 4.235 -42.923 1.00 94.69 1073 PHE A N 1
ATOM 8305 C CA . PHE A 1 1073 ? -1.803 2.927 -42.566 1.00 94.69 1073 PHE A CA 1
ATOM 8306 C C . PHE A 1 1073 ? -3.249 3.032 -42.086 1.00 94.69 1073 PHE A C 1
ATOM 8308 O O . PHE A 1 1073 ? -3.658 4.005 -41.457 1.00 94.69 1073 PHE A O 1
ATOM 8315 N N . THR A 1 1074 ? -4.031 2.001 -42.380 1.00 94.00 1074 THR A N 1
ATOM 8316 C CA . THR A 1 1074 ? -5.397 1.830 -41.880 1.00 94.00 1074 THR A CA 1
ATOM 8317 C C . THR A 1 1074 ? -5.521 0.482 -41.209 1.00 94.00 1074 THR A C 1
ATOM 8319 O O . THR A 1 1074 ? -4.884 -0.479 -41.631 1.00 94.00 1074 THR A O 1
ATOM 8322 N N . PHE A 1 1075 ? -6.350 0.416 -40.172 1.00 96.00 1075 PHE A N 1
ATOM 8323 C CA . PHE A 1 1075 ? -6.633 -0.812 -39.443 1.00 96.00 1075 PHE A CA 1
ATOM 8324 C C . PHE A 1 1075 ? -8.142 -1.017 -39.388 1.00 96.00 1075 PHE A C 1
ATOM 8326 O O . PHE A 1 1075 ? -8.888 -0.120 -38.996 1.00 96.00 1075 PHE A O 1
ATOM 8333 N N . THR A 1 1076 ? -8.590 -2.199 -39.795 1.00 94.69 1076 THR A N 1
ATOM 8334 C CA . THR A 1 1076 ? -10.000 -2.603 -39.790 1.00 94.69 1076 THR A CA 1
ATOM 8335 C C . THR A 1 1076 ? -10.142 -3.995 -39.190 1.00 94.69 1076 THR A C 1
ATOM 8337 O O . THR A 1 1076 ? -9.154 -4.706 -39.018 1.00 94.69 1076 THR A O 1
ATOM 8340 N N . GLY A 1 1077 ? -11.364 -4.373 -38.806 1.00 92.88 1077 GLY A N 1
ATOM 8341 C CA . GLY A 1 1077 ? -11.635 -5.712 -38.275 1.00 92.88 1077 GLY A CA 1
ATOM 8342 C C . GLY A 1 1077 ? -10.897 -6.050 -36.976 1.00 92.88 1077 GLY A C 1
ATOM 8343 O O . GLY A 1 1077 ? -10.814 -7.224 -36.642 1.00 92.88 1077 GLY A O 1
ATOM 8344 N N . VAL A 1 1078 ? -10.369 -5.048 -36.261 1.00 96.12 1078 VAL A N 1
ATOM 8345 C CA . VAL A 1 1078 ? -9.661 -5.240 -34.991 1.00 96.12 1078 VAL A CA 1
ATOM 8346 C C . VAL A 1 1078 ? -10.636 -5.828 -33.971 1.00 96.12 1078 VAL A C 1
ATOM 8348 O O . VAL A 1 1078 ? -11.653 -5.198 -33.669 1.00 96.12 1078 VAL A O 1
ATOM 8351 N N . ARG A 1 1079 ? -10.351 -7.030 -33.469 1.00 95.56 1079 ARG A N 1
ATOM 8352 C CA . ARG A 1 1079 ? -11.118 -7.688 -32.400 1.00 95.56 1079 ARG A CA 1
ATOM 8353 C C . ARG A 1 1079 ? -10.338 -8.828 -31.761 1.00 95.56 1079 ARG A C 1
ATOM 8355 O O . ARG A 1 1079 ? -9.473 -9.412 -32.414 1.00 95.56 1079 ARG A O 1
ATOM 8362 N N . ASP A 1 1080 ? -10.699 -9.191 -30.539 1.00 95.88 1080 ASP A N 1
ATOM 8363 C CA . ASP A 1 1080 ? -10.220 -10.421 -29.905 1.00 95.88 1080 ASP A CA 1
ATOM 8364 C C . ASP A 1 1080 ? -11.193 -11.609 -30.076 1.00 95.88 1080 ASP A C 1
ATOM 8366 O O . ASP A 1 1080 ? -12.300 -11.448 -30.601 1.00 95.88 1080 ASP A O 1
ATOM 8370 N N . ASP A 1 1081 ? -10.784 -12.805 -29.638 1.00 94.50 1081 ASP A N 1
ATOM 8371 C CA . ASP A 1 1081 ? -11.608 -14.030 -29.693 1.00 94.50 1081 ASP A CA 1
ATOM 8372 C C . ASP A 1 1081 ? -12.906 -13.949 -28.864 1.00 94.50 1081 ASP A C 1
ATOM 8374 O O . ASP A 1 1081 ? -13.856 -14.693 -29.114 1.00 94.50 1081 ASP A O 1
ATOM 8378 N N . ASP A 1 1082 ? -12.974 -13.032 -27.896 1.00 90.75 1082 ASP A N 1
ATOM 8379 C CA . ASP A 1 1082 ? -14.165 -12.763 -27.089 1.00 90.75 1082 ASP A CA 1
ATOM 8380 C C . ASP A 1 1082 ? -15.072 -11.694 -27.751 1.00 90.75 1082 ASP A C 1
ATOM 8382 O O . ASP A 1 1082 ? -16.058 -11.241 -27.155 1.00 90.75 1082 ASP A O 1
ATOM 8386 N N . ASN A 1 1083 ? -14.787 -11.299 -28.997 1.00 92.88 1083 ASN A N 1
ATOM 8387 C CA . ASN A 1 1083 ? -15.458 -10.229 -29.740 1.00 92.88 1083 ASN A CA 1
ATOM 8388 C C . ASN A 1 1083 ? -15.377 -8.849 -29.060 1.00 92.88 1083 ASN A C 1
ATOM 8390 O O . ASN A 1 1083 ? -16.277 -8.019 -29.230 1.00 92.88 1083 ASN A O 1
ATOM 8394 N N . VAL A 1 1084 ? -14.319 -8.573 -28.294 1.00 95.62 1084 VAL A N 1
ATOM 8395 C CA . VAL A 1 1084 ? -14.002 -7.209 -27.855 1.00 95.62 1084 VAL A CA 1
ATOM 8396 C C . VAL A 1 1084 ? -13.681 -6.381 -29.100 1.00 95.62 1084 VAL A C 1
ATOM 8398 O O . VAL A 1 1084 ? -12.790 -6.759 -29.861 1.00 95.62 1084 VAL A O 1
ATOM 8401 N N . PRO A 1 1085 ? -14.389 -5.266 -29.350 1.00 94.62 1085 PRO A N 1
ATOM 8402 C CA . PRO A 1 1085 ? -14.183 -4.483 -30.558 1.00 94.62 1085 PRO A CA 1
ATOM 8403 C C . PRO A 1 1085 ? -12.872 -3.699 -30.496 1.00 94.62 1085 PRO A C 1
ATOM 8405 O O . PRO A 1 1085 ? -12.419 -3.283 -29.433 1.00 94.62 1085 PRO A O 1
ATOM 8408 N N . GLY A 1 1086 ? -12.282 -3.418 -31.648 1.00 94.31 1086 GLY A N 1
ATOM 8409 C CA . GLY A 1 1086 ? -11.200 -2.454 -31.745 1.00 94.31 1086 GLY A CA 1
ATOM 8410 C C . GLY A 1 1086 ? -11.683 -1.017 -31.610 1.00 94.31 1086 GLY A C 1
ATOM 8411 O O . GLY A 1 1086 ? -12.786 -0.662 -32.032 1.00 94.31 1086 GLY A O 1
ATOM 8412 N N . ALA A 1 1087 ? -10.829 -0.167 -31.054 1.00 94.25 1087 ALA A N 1
ATOM 8413 C CA . ALA A 1 1087 ? -11.028 1.268 -31.095 1.00 94.25 1087 ALA A CA 1
ATOM 8414 C C . ALA A 1 1087 ? -10.831 1.789 -32.523 1.00 94.25 1087 ALA A C 1
ATOM 8416 O O . ALA A 1 1087 ? -10.012 1.264 -33.279 1.00 94.25 1087 ALA A O 1
ATOM 8417 N N . THR A 1 1088 ? -11.525 2.871 -32.877 1.00 91.69 1088 THR A N 1
ATOM 8418 C CA . THR A 1 1088 ? -11.279 3.561 -34.145 1.00 91.69 1088 THR A CA 1
ATOM 8419 C C . THR A 1 1088 ? -9.833 4.050 -34.194 1.00 91.69 1088 THR A C 1
ATOM 8421 O O . THR A 1 1088 ? -9.443 4.940 -33.434 1.00 91.69 1088 THR A O 1
ATOM 8424 N N . TYR A 1 1089 ? -9.041 3.477 -35.098 1.00 93.44 1089 TYR A N 1
ATOM 8425 C CA . TYR A 1 1089 ? -7.674 3.917 -35.331 1.00 93.44 1089 TYR A CA 1
ATOM 8426 C C . TYR A 1 1089 ? -7.668 5.319 -35.948 1.00 93.44 1089 TYR A C 1
ATOM 8428 O O . TYR A 1 1089 ? -8.381 5.587 -36.916 1.00 93.44 1089 TYR A O 1
ATOM 8436 N N . THR A 1 1090 ? -6.850 6.211 -35.390 1.00 88.62 1090 THR A N 1
ATOM 8437 C CA . THR A 1 1090 ? -6.627 7.555 -35.930 1.00 88.62 1090 THR A CA 1
ATOM 8438 C C . THR A 1 1090 ? -5.167 7.677 -36.328 1.00 88.62 1090 THR A C 1
ATOM 8440 O O . THR A 1 1090 ? -4.284 7.642 -35.470 1.00 88.62 1090 THR A O 1
ATOM 8443 N N . ALA A 1 1091 ? -4.913 7.815 -37.628 1.00 87.44 1091 ALA A N 1
ATOM 8444 C CA . ALA A 1 1091 ? -3.567 8.034 -38.132 1.00 87.44 1091 ALA A CA 1
ATOM 8445 C C . ALA A 1 1091 ? -3.014 9.393 -37.653 1.00 87.44 1091 ALA A C 1
ATOM 8447 O O . ALA A 1 1091 ? -3.780 10.353 -37.508 1.00 87.44 1091 ALA A O 1
ATOM 8448 N N . PRO A 1 1092 ? -1.697 9.510 -37.405 1.00 85.94 1092 PRO A N 1
ATOM 8449 C CA . PRO A 1 1092 ? -1.092 10.785 -37.038 1.00 85.94 1092 PRO A CA 1
ATOM 8450 C C . PRO A 1 1092 ? -1.251 11.827 -38.158 1.00 85.94 1092 PRO A C 1
ATOM 8452 O O . PRO A 1 1092 ? -1.197 11.508 -39.341 1.00 85.94 1092 PRO A O 1
ATOM 8455 N N . LEU A 1 1093 ? -1.423 13.105 -37.799 1.00 86.38 1093 LEU A N 1
ATOM 8456 C CA . LEU A 1 1093 ? -1.617 14.184 -38.786 1.00 86.38 1093 LEU A CA 1
ATOM 8457 C C . LEU A 1 1093 ? -0.392 14.401 -39.691 1.00 86.38 1093 LEU A C 1
ATOM 8459 O O . LEU A 1 1093 ? -0.535 14.841 -40.829 1.00 86.38 1093 LEU A O 1
ATOM 8463 N N . ALA A 1 1094 ? 0.804 14.095 -39.186 1.00 89.06 1094 ALA A N 1
ATOM 8464 C CA . ALA A 1 1094 ? 2.066 14.177 -39.908 1.00 89.06 1094 ALA A CA 1
ATOM 8465 C C . ALA A 1 1094 ? 2.858 12.873 -39.720 1.00 89.06 1094 ALA A C 1
ATOM 8467 O O . ALA A 1 1094 ? 2.754 12.258 -38.655 1.00 89.06 1094 ALA A O 1
ATOM 8468 N N . PRO A 1 1095 ? 3.650 12.454 -40.721 1.00 89.31 1095 PRO A N 1
ATOM 8469 C CA . PRO A 1 1095 ? 4.443 11.237 -40.627 1.00 89.31 1095 PRO A CA 1
ATOM 8470 C C . PRO A 1 1095 ? 5.526 11.361 -39.551 1.00 89.31 1095 PRO A C 1
ATOM 8472 O O . PRO A 1 1095 ? 6.234 12.369 -39.495 1.00 89.31 1095 PRO A O 1
ATOM 8475 N N . THR A 1 1096 ? 5.674 10.335 -38.711 1.00 91.00 1096 THR A N 1
ATOM 8476 C CA . THR A 1 1096 ? 6.724 10.281 -37.671 1.00 91.00 1096 THR A CA 1
ATOM 8477 C C . THR A 1 1096 ? 7.867 9.339 -38.034 1.00 91.00 1096 THR A C 1
ATOM 8479 O O . THR A 1 1096 ? 8.976 9.453 -37.513 1.00 91.00 1096 THR A O 1
ATOM 8482 N N . SER A 1 1097 ? 7.609 8.434 -38.972 1.00 94.44 1097 SER A N 1
ATOM 8483 C CA . SER A 1 1097 ? 8.557 7.485 -39.530 1.00 94.44 1097 SER A CA 1
ATOM 8484 C C . SER A 1 1097 ? 8.194 7.181 -40.982 1.00 94.44 1097 SER A C 1
ATOM 8486 O O . SER A 1 1097 ? 7.063 7.396 -41.426 1.00 94.44 1097 SER A O 1
ATOM 8488 N N . SER A 1 1098 ? 9.178 6.732 -41.755 1.00 93.62 1098 SER A N 1
ATOM 8489 C CA . SER A 1 1098 ? 8.974 6.374 -43.155 1.00 93.62 1098 SER A CA 1
ATOM 8490 C C . SER A 1 1098 ? 10.016 5.361 -43.615 1.00 93.62 1098 SER A C 1
ATOM 8492 O O . SER A 1 1098 ? 11.129 5.325 -43.087 1.00 93.62 1098 SER A O 1
ATOM 8494 N N . SER A 1 1099 ? 9.663 4.557 -44.616 1.00 95.00 1099 SER A N 1
ATOM 8495 C CA . SER A 1 1099 ? 10.606 3.689 -45.320 1.00 95.00 1099 SER A CA 1
ATOM 8496 C C . SER A 1 1099 ? 10.690 4.066 -46.793 1.00 95.00 1099 SER A C 1
ATOM 8498 O O . SER A 1 1099 ? 9.682 4.366 -47.435 1.00 95.00 1099 SER A O 1
ATOM 8500 N N . GLN A 1 1100 ? 11.912 4.054 -47.320 1.00 93.81 1100 GLN A N 1
ATOM 8501 C CA . GLN A 1 1100 ? 12.213 4.343 -48.714 1.00 93.81 1100 GLN A CA 1
ATOM 8502 C C . GLN A 1 1100 ? 12.443 3.044 -49.478 1.00 93.81 1100 GLN A C 1
ATOM 8504 O O . GLN A 1 1100 ? 13.297 2.229 -49.112 1.00 93.81 1100 GLN A O 1
ATOM 8509 N N . PHE A 1 1101 ? 11.699 2.882 -50.567 1.00 94.50 1101 PHE A N 1
ATOM 8510 C CA . PHE A 1 1101 ? 11.759 1.714 -51.431 1.00 94.50 1101 PHE A CA 1
ATOM 8511 C C . PHE A 1 1101 ? 12.483 2.051 -52.729 1.00 94.50 1101 PHE A C 1
ATOM 8513 O O . PHE A 1 1101 ? 12.162 3.035 -53.393 1.00 94.50 1101 PHE A O 1
ATOM 8520 N N . TYR A 1 1102 ? 13.446 1.209 -53.100 1.00 94.31 1102 TYR A N 1
ATOM 8521 C CA . TYR A 1 1102 ? 14.266 1.366 -54.297 1.00 94.31 1102 TYR A CA 1
ATOM 8522 C C . TYR A 1 1102 ? 14.228 0.114 -55.165 1.00 94.31 1102 TYR A C 1
ATOM 8524 O O . TYR A 1 1102 ? 14.264 -1.013 -54.672 1.00 94.31 1102 TYR A O 1
ATOM 8532 N N . TYR A 1 1103 ? 14.242 0.294 -56.480 1.00 94.62 1103 TYR A N 1
ATOM 8533 C CA . TYR A 1 1103 ? 14.421 -0.818 -57.403 1.00 94.62 1103 TYR A CA 1
ATOM 8534 C C . TYR A 1 1103 ? 15.921 -1.104 -57.593 1.00 94.62 1103 TYR A C 1
ATOM 8536 O O . TYR A 1 1103 ? 16.655 -0.240 -58.070 1.00 94.62 1103 TYR A O 1
ATOM 8544 N N . GLY A 1 1104 ? 16.383 -2.291 -57.186 1.00 95.06 1104 GLY A N 1
ATOM 8545 C CA . GLY A 1 1104 ? 17.809 -2.648 -57.127 1.00 95.06 1104 GLY A CA 1
ATOM 8546 C C . GLY A 1 1104 ? 18.331 -3.473 -58.304 1.00 95.06 1104 GLY A C 1
ATOM 8547 O O . GLY A 1 1104 ? 17.580 -4.253 -58.894 1.00 95.06 1104 GLY A O 1
ATOM 8548 N N . ILE A 1 1105 ? 19.631 -3.351 -58.592 1.00 95.50 1105 ILE A N 1
ATOM 8549 C CA . ILE A 1 1105 ? 20.365 -4.173 -59.568 1.00 95.50 1105 ILE A CA 1
ATOM 8550 C C . ILE A 1 1105 ? 21.743 -4.587 -59.037 1.00 95.50 1105 ILE A C 1
ATOM 8552 O O . ILE A 1 1105 ? 22.380 -3.831 -58.301 1.00 95.50 1105 ILE A O 1
ATOM 8556 N N . VAL A 1 1106 ? 22.232 -5.751 -59.466 1.00 95.50 1106 VAL A N 1
ATOM 8557 C CA . VAL A 1 1106 ? 23.666 -6.064 -59.490 1.00 95.50 1106 VAL A CA 1
ATOM 8558 C C . VAL A 1 1106 ? 24.208 -5.975 -60.914 1.00 95.50 1106 VAL A C 1
ATOM 8560 O O . VAL A 1 1106 ? 23.640 -6.539 -61.846 1.00 95.50 1106 VAL A O 1
ATOM 8563 N N . TYR A 1 1107 ? 25.300 -5.252 -61.105 1.00 95.06 1107 TYR A N 1
ATOM 8564 C CA . TYR A 1 1107 ? 25.779 -4.871 -62.424 1.00 95.06 1107 TYR A CA 1
ATOM 8565 C C . TYR A 1 1107 ? 27.301 -4.905 -62.495 1.00 95.06 1107 TYR A C 1
ATOM 8567 O O . TYR A 1 1107 ? 27.997 -4.480 -61.575 1.00 95.06 1107 TYR A O 1
ATOM 8575 N N . ALA A 1 1108 ? 27.819 -5.354 -63.627 1.00 92.62 1108 ALA A N 1
ATOM 8576 C CA . ALA A 1 1108 ? 29.222 -5.255 -63.978 1.00 92.62 1108 ALA A CA 1
ATOM 8577 C C . ALA A 1 1108 ? 29.305 -4.782 -65.435 1.00 92.62 1108 ALA A C 1
ATOM 8579 O O . ALA A 1 1108 ? 28.562 -5.302 -66.268 1.00 92.62 1108 ALA A O 1
ATOM 8580 N N . PRO A 1 1109 ? 30.165 -3.801 -65.761 1.00 91.25 1109 PRO A N 1
ATOM 8581 C CA . PRO A 1 1109 ? 30.452 -3.490 -67.152 1.00 91.25 1109 PRO A CA 1
ATOM 8582 C C . PRO A 1 1109 ? 31.232 -4.640 -67.795 1.00 91.25 1109 PRO A C 1
ATOM 8584 O O . PRO A 1 1109 ? 31.844 -5.459 -67.106 1.00 91.25 1109 PRO A O 1
ATOM 8587 N N . ASP A 1 1110 ? 31.285 -4.645 -69.122 1.00 91.31 1110 ASP A N 1
ATOM 8588 C CA . ASP A 1 1110 ? 32.145 -5.581 -69.834 1.00 91.31 1110 ASP A CA 1
ATOM 8589 C C . ASP A 1 1110 ? 33.622 -5.319 -69.508 1.00 91.31 1110 ASP A C 1
ATOM 8591 O O . ASP A 1 1110 ? 34.106 -4.181 -69.525 1.00 91.31 1110 ASP A O 1
ATOM 8595 N N . TYR A 1 1111 ? 34.352 -6.392 -69.212 1.00 89.50 1111 TYR A N 1
ATOM 8596 C CA . TYR A 1 1111 ? 35.743 -6.336 -68.785 1.00 89.50 1111 TYR A CA 1
ATOM 8597 C C . TYR A 1 1111 ? 36.695 -6.870 -69.848 1.00 89.50 1111 TYR A C 1
ATOM 8599 O O . TYR A 1 1111 ? 36.398 -7.809 -70.582 1.00 89.50 1111 TYR A O 1
ATOM 8607 N N . LYS A 1 1112 ? 37.903 -6.305 -69.893 1.00 84.38 1112 LYS A N 1
ATOM 8608 C CA . LYS A 1 1112 ? 39.002 -6.811 -70.716 1.00 84.38 1112 LYS A CA 1
ATOM 8609 C C . LYS A 1 1112 ? 40.285 -6.864 -69.899 1.00 84.38 1112 LYS A C 1
ATOM 8611 O O . LYS A 1 1112 ? 40.649 -5.865 -69.281 1.00 84.38 1112 LYS A O 1
ATOM 8616 N N . GLY A 1 1113 ? 40.978 -8.001 -69.906 1.00 82.19 1113 GLY A N 1
ATOM 8617 C CA . GLY A 1 1113 ? 42.194 -8.173 -69.108 1.00 82.19 1113 GLY A CA 1
ATOM 8618 C C . GLY A 1 1113 ? 43.021 -9.412 -69.465 1.00 82.19 1113 GLY A C 1
ATOM 8619 O O . GLY A 1 1113 ? 42.676 -10.140 -70.390 1.00 82.19 1113 GLY A O 1
ATOM 8620 N N . PRO A 1 1114 ? 44.151 -9.648 -68.780 1.00 81.19 1114 PRO A N 1
ATOM 8621 C CA . PRO A 1 1114 ? 45.091 -10.715 -69.127 1.00 81.19 1114 PRO A CA 1
ATOM 8622 C C . PRO A 1 1114 ? 44.585 -12.117 -68.752 1.00 81.19 1114 PRO A C 1
ATOM 8624 O O . PRO A 1 1114 ? 43.947 -12.285 -67.713 1.00 81.19 1114 PRO A O 1
ATOM 8627 N N . LEU A 1 1115 ? 44.982 -13.142 -69.524 1.00 81.06 1115 LEU A N 1
ATOM 8628 C CA . LEU A 1 1115 ? 44.681 -14.564 -69.244 1.00 81.06 1115 LEU A CA 1
ATOM 8629 C C . LEU A 1 1115 ? 45.105 -15.017 -67.833 1.00 81.06 1115 LEU A C 1
ATOM 8631 O O . LEU A 1 1115 ? 44.406 -15.812 -67.218 1.00 81.06 1115 LEU A O 1
ATOM 8635 N N . ARG A 1 1116 ? 46.199 -14.462 -67.279 1.00 80.81 1116 ARG A N 1
ATOM 8636 C CA . ARG A 1 1116 ? 46.709 -14.750 -65.912 1.00 80.81 1116 ARG A CA 1
ATOM 8637 C C . ARG A 1 1116 ? 45.851 -14.169 -64.774 1.00 80.81 1116 ARG A C 1
ATOM 8639 O O . ARG A 1 1116 ? 46.146 -14.374 -63.594 1.00 80.81 1116 ARG A O 1
ATOM 8646 N N . GLY A 1 1117 ? 44.798 -13.445 -65.131 1.00 83.31 1117 GLY A N 1
ATOM 8647 C CA . GLY A 1 1117 ? 43.747 -12.989 -64.244 1.00 83.31 1117 GLY A CA 1
ATOM 8648 C C . GLY A 1 1117 ? 43.960 -11.612 -63.622 1.00 83.31 1117 GLY A C 1
ATOM 8649 O O . GLY A 1 1117 ? 45.083 -11.165 -63.382 1.00 83.31 1117 GLY A O 1
ATOM 8650 N N . PHE A 1 1118 ? 42.847 -10.939 -63.342 1.00 86.19 1118 PHE A N 1
ATOM 8651 C CA . PHE A 1 1118 ? 42.779 -9.552 -62.874 1.00 86.19 1118 PHE A CA 1
ATOM 8652 C C . PHE A 1 1118 ? 41.576 -9.342 -61.941 1.00 86.19 1118 PHE A C 1
ATOM 8654 O O . PHE A 1 1118 ? 40.686 -10.189 -61.859 1.00 86.19 1118 PHE A O 1
ATOM 8661 N N . ASN A 1 1119 ? 41.566 -8.231 -61.199 1.00 89.81 1119 ASN A N 1
ATOM 8662 C CA . ASN A 1 1119 ? 40.448 -7.883 -60.319 1.00 89.81 1119 ASN A CA 1
ATOM 8663 C C . ASN A 1 1119 ? 39.406 -7.058 -61.091 1.00 89.81 1119 ASN A C 1
ATOM 8665 O O . ASN A 1 1119 ? 39.751 -6.051 -61.709 1.00 89.81 1119 ASN A O 1
ATOM 8669 N N . ALA A 1 1120 ? 38.141 -7.450 -61.004 1.00 89.06 1120 ALA A N 1
ATOM 8670 C CA . ALA A 1 1120 ? 36.985 -6.744 -61.543 1.00 89.06 1120 ALA A CA 1
ATOM 8671 C C . ALA A 1 1120 ? 36.063 -6.277 -60.404 1.00 89.06 1120 ALA A C 1
ATOM 8673 O O . ALA A 1 1120 ? 36.146 -6.776 -59.278 1.00 89.06 1120 ALA A O 1
ATOM 8674 N N . LYS A 1 1121 ? 35.209 -5.288 -60.684 1.00 93.31 1121 LYS A N 1
ATOM 8675 C CA . LYS A 1 1121 ? 34.263 -4.726 -59.714 1.00 93.31 1121 LYS A CA 1
ATOM 8676 C C . LYS A 1 1121 ? 32.840 -5.121 -60.099 1.00 93.31 1121 LYS A C 1
ATOM 8678 O O . LYS A 1 1121 ? 32.429 -4.970 -61.238 1.00 93.31 1121 LYS A O 1
ATOM 8683 N N . VAL A 1 1122 ? 32.079 -5.589 -59.129 1.00 94.62 1122 VAL A N 1
ATOM 8684 C CA . VAL A 1 1122 ? 30.646 -5.832 -59.259 1.00 94.62 1122 VAL A CA 1
ATOM 8685 C C . VAL A 1 1122 ? 29.940 -4.786 -58.414 1.00 94.62 1122 VAL A C 1
ATOM 8687 O O . VAL A 1 1122 ? 30.284 -4.588 -57.249 1.00 94.62 1122 VAL A O 1
ATOM 8690 N N . TYR A 1 1123 ? 29.010 -4.068 -59.027 1.00 95.88 1123 TYR A N 1
ATOM 8691 C CA . TYR A 1 1123 ? 28.342 -2.909 -58.459 1.00 95.88 1123 TYR A CA 1
ATOM 8692 C C . TYR A 1 1123 ? 26.909 -3.254 -58.071 1.00 95.88 1123 TYR A C 1
ATOM 8694 O O . TYR A 1 1123 ? 26.186 -3.889 -58.834 1.00 95.88 1123 TYR A O 1
ATOM 8702 N N . PHE A 1 1124 ? 26.477 -2.772 -56.914 1.00 96.44 1124 PHE A N 1
ATOM 8703 C CA . PHE A 1 1124 ? 25.092 -2.825 -56.466 1.00 96.44 1124 PHE A CA 1
ATOM 8704 C C . PHE A 1 1124 ? 24.496 -1.430 -56.612 1.00 96.44 1124 PHE A C 1
ATOM 8706 O O . PHE A 1 1124 ? 25.050 -0.463 -56.088 1.00 96.44 1124 PHE A O 1
ATOM 8713 N N . GLY A 1 1125 ? 23.392 -1.305 -57.342 1.00 95.19 1125 GLY A N 1
ATOM 8714 C CA . GLY A 1 1125 ? 22.820 -0.007 -57.685 1.00 95.19 1125 GLY A CA 1
ATOM 8715 C C . GLY A 1 1125 ? 21.310 0.072 -57.548 1.00 95.19 1125 GLY A C 1
ATOM 8716 O O . GLY A 1 1125 ? 20.636 -0.926 -57.300 1.00 95.19 1125 GLY A O 1
ATOM 8717 N N . VAL A 1 1126 ? 20.796 1.288 -57.713 1.00 95.88 1126 VAL A N 1
ATOM 8718 C CA . VAL A 1 1126 ? 19.369 1.624 -57.678 1.00 95.88 1126 VAL A CA 1
ATOM 8719 C C . VAL A 1 1126 ? 18.955 2.371 -58.941 1.00 95.88 1126 VAL A C 1
ATOM 8721 O O . VAL A 1 1126 ? 19.746 3.124 -59.513 1.00 95.88 1126 VAL A O 1
ATOM 8724 N N . PHE A 1 1127 ? 17.713 2.172 -59.369 1.00 94.38 1127 PHE A N 1
ATOM 8725 C CA . PHE A 1 1127 ? 17.134 2.878 -60.507 1.00 94.38 1127 PHE A CA 1
ATOM 8726 C C . PHE A 1 1127 ? 16.562 4.241 -60.100 1.00 94.38 1127 PHE A C 1
ATOM 8728 O O . PHE A 1 1127 ? 15.902 4.363 -59.068 1.00 94.38 1127 PHE A O 1
ATOM 8735 N N . CYS A 1 1128 ? 16.773 5.256 -60.935 1.00 92.06 1128 CYS A N 1
ATOM 8736 C CA . CYS A 1 1128 ? 16.103 6.550 -60.847 1.00 92.06 1128 CYS A CA 1
ATOM 8737 C C . CYS A 1 1128 ? 16.049 7.197 -62.235 1.00 92.06 1128 CYS A C 1
ATOM 8739 O O . CYS A 1 1128 ? 17.075 7.546 -62.814 1.00 92.06 1128 CYS A O 1
ATOM 8741 N N . ASN A 1 1129 ? 14.841 7.392 -62.755 1.00 89.56 1129 ASN A N 1
ATOM 8742 C CA . ASN A 1 1129 ? 14.584 8.125 -63.987 1.00 89.56 1129 ASN A CA 1
ATOM 8743 C C . ASN A 1 1129 ? 13.817 9.409 -63.658 1.00 89.56 1129 ASN A C 1
ATOM 8745 O O . ASN A 1 1129 ? 12.637 9.349 -63.308 1.00 89.56 1129 ASN A O 1
ATOM 8749 N N . ALA A 1 1130 ? 14.505 10.553 -63.729 1.00 85.12 1130 ALA A N 1
ATOM 8750 C CA . ALA A 1 1130 ? 13.971 11.870 -63.363 1.00 85.12 1130 ALA A CA 1
ATOM 8751 C C . ALA A 1 1130 ? 13.303 11.915 -61.967 1.00 85.12 1130 ALA A C 1
ATOM 8753 O O . ALA A 1 1130 ? 12.341 12.651 -61.748 1.00 85.12 1130 ALA A O 1
ATOM 8754 N N . CYS A 1 1131 ? 13.793 11.112 -61.014 1.00 84.81 1131 CYS A N 1
ATOM 8755 C CA . CYS A 1 1131 ? 13.281 11.108 -59.645 1.00 84.81 1131 CYS A CA 1
ATOM 8756 C C . CYS A 1 1131 ? 13.843 12.291 -58.830 1.00 84.81 1131 CYS A C 1
ATOM 8758 O O . CYS A 1 1131 ? 14.863 12.883 -59.182 1.00 84.81 1131 CYS A O 1
ATOM 8760 N N . ASN A 1 1132 ? 13.196 12.635 -57.712 1.00 85.81 1132 ASN A N 1
ATOM 8761 C CA . ASN A 1 1132 ? 13.686 13.683 -56.813 1.00 85.81 1132 ASN A CA 1
ATOM 8762 C C . ASN A 1 1132 ? 14.885 13.172 -55.989 1.00 85.81 1132 ASN A C 1
ATOM 8764 O O . ASN A 1 1132 ? 14.714 12.541 -54.946 1.00 85.81 1132 ASN A O 1
ATOM 8768 N N . THR A 1 1133 ? 16.101 13.469 -56.442 1.00 84.31 1133 THR A N 1
ATOM 8769 C CA . THR A 1 1133 ? 17.348 13.025 -55.799 1.00 84.31 1133 THR A CA 1
ATOM 8770 C C . THR A 1 1133 ? 17.624 13.700 -54.453 1.00 84.31 1133 THR A C 1
ATOM 8772 O O . THR A 1 1133 ? 18.446 13.201 -53.691 1.00 84.31 1133 THR A O 1
ATOM 8775 N N . THR A 1 1134 ? 16.932 14.797 -54.118 1.00 85.94 1134 THR A N 1
ATOM 8776 C CA . THR A 1 1134 ? 16.980 15.404 -52.776 1.00 85.94 1134 THR A CA 1
ATOM 8777 C C . THR A 1 1134 ? 16.234 14.541 -51.760 1.00 85.94 1134 THR A C 1
ATOM 8779 O O . THR A 1 1134 ? 16.732 14.327 -50.659 1.00 85.94 1134 THR A O 1
ATOM 8782 N N . ASN A 1 1135 ? 15.074 13.997 -52.139 1.00 85.88 1135 ASN A N 1
ATOM 8783 C CA . ASN A 1 1135 ? 14.305 13.089 -51.283 1.00 85.88 1135 ASN A CA 1
ATOM 8784 C C . ASN A 1 1135 ? 14.892 11.669 -51.270 1.00 85.88 1135 ASN A C 1
ATOM 8786 O O . ASN A 1 1135 ? 14.723 10.944 -50.292 1.00 85.88 1135 ASN A O 1
ATOM 8790 N N . TYR A 1 1136 ? 15.598 11.280 -52.338 1.00 90.81 1136 TYR A N 1
ATOM 8791 C CA . TYR A 1 1136 ? 16.193 9.954 -52.511 1.00 90.81 1136 TYR A CA 1
ATOM 8792 C C . TYR A 1 1136 ? 17.718 10.040 -52.714 1.00 90.81 1136 TYR A C 1
ATOM 8794 O O . TYR A 1 1136 ? 18.200 9.835 -53.830 1.00 90.81 1136 TYR A O 1
ATOM 8802 N N . PRO A 1 1137 ? 18.503 10.284 -51.650 1.00 87.50 1137 PRO A N 1
ATOM 8803 C CA . PRO A 1 1137 ? 19.932 10.601 -51.752 1.00 87.50 1137 PRO A CA 1
ATOM 8804 C C . PRO A 1 1137 ? 20.804 9.453 -52.286 1.00 87.50 1137 PRO A C 1
ATOM 8806 O O . PRO A 1 1137 ? 21.878 9.690 -52.826 1.00 87.50 1137 PRO A O 1
ATOM 8809 N N . ILE A 1 1138 ? 20.358 8.194 -52.213 1.00 90.75 1138 ILE A N 1
ATOM 8810 C CA . ILE A 1 1138 ? 21.085 7.076 -52.849 1.00 90.75 1138 ILE A CA 1
ATOM 8811 C C . ILE A 1 1138 ? 21.146 7.265 -54.376 1.00 90.75 1138 ILE A C 1
ATOM 8813 O O . ILE A 1 1138 ? 22.139 6.912 -55.005 1.00 90.75 1138 ILE A O 1
ATOM 8817 N N . ALA A 1 1139 ? 20.118 7.883 -54.964 1.00 86.81 1139 ALA A N 1
ATOM 8818 C CA . ALA A 1 1139 ? 20.063 8.211 -56.385 1.00 86.81 1139 ALA A CA 1
ATOM 8819 C C . ALA A 1 1139 ? 20.814 9.509 -56.749 1.00 86.81 1139 ALA A C 1
ATOM 8821 O O . ALA A 1 1139 ? 20.756 9.937 -57.896 1.00 86.81 1139 ALA A O 1
ATOM 8822 N N . SER A 1 1140 ? 21.523 10.143 -55.804 1.00 85.06 1140 SER A N 1
ATOM 8823 C CA . SER A 1 1140 ? 22.443 11.257 -56.083 1.00 85.06 1140 SER A CA 1
ATOM 8824 C C . SER A 1 1140 ? 23.915 10.824 -56.131 1.00 85.06 1140 SER A C 1
ATOM 8826 O O . SER A 1 1140 ? 24.807 11.671 -56.157 1.00 85.06 1140 SER A O 1
ATOM 8828 N N . SER A 1 1141 ? 24.189 9.519 -56.067 1.00 86.25 1141 SER A N 1
ATOM 8829 C CA . SER A 1 1141 ? 25.543 8.965 -56.113 1.00 86.25 1141 SER A CA 1
ATOM 8830 C C . SER A 1 1141 ? 26.102 8.918 -57.546 1.00 86.25 1141 SER A C 1
ATOM 8832 O O . SER A 1 1141 ? 25.504 9.424 -58.494 1.00 86.25 1141 SER A O 1
ATOM 8834 N N . ALA A 1 1142 ? 27.285 8.323 -57.726 1.00 89.81 1142 ALA A N 1
ATOM 8835 C CA . ALA A 1 1142 ? 27.852 8.129 -59.057 1.00 89.81 1142 ALA A CA 1
ATOM 8836 C C . ALA A 1 1142 ? 26.999 7.160 -59.895 1.00 89.81 1142 ALA A C 1
ATOM 8838 O O . ALA A 1 1142 ? 26.545 6.130 -59.392 1.00 89.81 1142 ALA A O 1
ATOM 8839 N N . LEU A 1 1143 ? 26.842 7.456 -61.187 1.00 91.69 1143 LEU A N 1
ATOM 8840 C CA . LEU A 1 1143 ? 26.238 6.523 -62.139 1.00 91.69 1143 LEU A CA 1
ATOM 8841 C C . LEU A 1 1143 ? 27.035 5.216 -62.203 1.00 91.69 1143 LEU A C 1
ATOM 8843 O O . LEU A 1 1143 ? 28.269 5.209 -62.119 1.00 91.69 1143 LEU A O 1
ATOM 8847 N N . LEU A 1 1144 ? 26.323 4.109 -62.399 1.00 92.25 1144 LEU A N 1
ATOM 8848 C CA . LEU A 1 1144 ? 26.955 2.835 -62.710 1.00 92.25 1144 LEU A CA 1
ATOM 8849 C C . LEU A 1 1144 ? 27.699 2.930 -64.060 1.00 92.25 1144 LEU A C 1
ATOM 8851 O O . LEU A 1 1144 ? 27.220 3.594 -64.985 1.00 92.25 1144 LEU A O 1
ATOM 8855 N N . PRO A 1 1145 ? 28.869 2.278 -64.216 1.00 88.25 1145 PRO A N 1
ATOM 8856 C CA . PRO A 1 1145 ? 29.665 2.408 -65.437 1.00 88.25 1145 PRO A CA 1
ATOM 8857 C C . PRO A 1 1145 ? 28.890 1.973 -66.685 1.00 88.25 1145 PRO A C 1
ATOM 8859 O O . PRO A 1 1145 ? 28.435 0.840 -66.751 1.00 88.25 1145 PRO A O 1
ATOM 8862 N N . SER A 1 1146 ? 28.775 2.834 -67.696 1.00 84.06 1146 SER A N 1
ATOM 8863 C CA . SER A 1 1146 ? 28.070 2.525 -68.955 1.00 84.06 1146 SER A CA 1
ATOM 8864 C C . SER A 1 1146 ? 26.575 2.180 -68.809 1.00 84.06 1146 SER A C 1
ATOM 8866 O O . SER A 1 1146 ? 26.010 1.575 -69.715 1.00 84.06 1146 SER A O 1
ATOM 8868 N N . ALA A 1 1147 ? 25.920 2.575 -67.709 1.00 86.06 1147 ALA A N 1
ATOM 8869 C CA . ALA A 1 1147 ? 24.484 2.383 -67.509 1.00 86.06 1147 ALA A CA 1
ATOM 8870 C C . ALA A 1 1147 ? 23.777 3.718 -67.214 1.00 86.06 1147 ALA A C 1
ATOM 8872 O O . ALA A 1 1147 ? 24.134 4.444 -66.288 1.00 86.06 1147 ALA A O 1
ATOM 8873 N N . SER A 1 1148 ? 22.754 4.046 -68.005 1.00 86.94 1148 SER A N 1
ATOM 8874 C CA . SER A 1 1148 ? 21.923 5.244 -67.817 1.00 86.94 1148 SER A CA 1
ATOM 8875 C C . SER A 1 1148 ? 20.831 4.999 -66.771 1.00 86.94 1148 SER A C 1
ATOM 8877 O O . SER A 1 1148 ? 20.276 3.906 -66.722 1.00 86.94 1148 SER A O 1
ATOM 8879 N N . ASN A 1 1149 ? 20.484 6.014 -65.970 1.00 91.69 1149 ASN A N 1
ATOM 8880 C CA . ASN A 1 1149 ? 19.434 5.967 -64.929 1.00 91.69 1149 ASN A CA 1
ATOM 8881 C C . ASN A 1 1149 ? 19.686 4.986 -63.764 1.00 91.69 1149 ASN A C 1
ATOM 8883 O O . ASN A 1 1149 ? 18.796 4.766 -62.941 1.00 91.69 1149 ASN A O 1
ATOM 8887 N N . TRP A 1 1150 ? 20.888 4.412 -63.667 1.00 94.81 1150 TRP A N 1
ATOM 8888 C CA . TRP A 1 1150 ? 21.290 3.528 -62.575 1.00 94.81 1150 TRP A CA 1
ATOM 8889 C C . TRP A 1 1150 ? 22.428 4.146 -61.772 1.00 94.81 1150 TRP A C 1
ATOM 8891 O O . TRP A 1 1150 ? 23.472 4.496 -62.321 1.00 94.81 1150 TRP A O 1
ATOM 8901 N N . PHE A 1 1151 ? 22.236 4.236 -60.462 1.00 95.12 1151 PHE A N 1
ATOM 8902 C CA . PHE A 1 1151 ? 23.135 4.912 -59.531 1.00 95.12 1151 PHE A CA 1
ATOM 8903 C C . PHE A 1 1151 ? 23.731 3.913 -58.540 1.00 95.12 1151 PHE A C 1
ATOM 8905 O O . PHE A 1 1151 ? 23.068 2.958 -58.135 1.00 95.12 1151 PHE A O 1
ATOM 8912 N N . LEU A 1 1152 ? 24.986 4.117 -58.143 1.00 95.31 1152 LEU A N 1
ATOM 8913 C CA . LEU A 1 1152 ? 25.690 3.271 -57.181 1.00 95.31 1152 LEU A CA 1
ATOM 8914 C C . LEU A 1 1152 ? 25.028 3.341 -55.799 1.00 95.31 1152 LEU A C 1
ATOM 8916 O O . LEU A 1 1152 ? 24.936 4.410 -55.198 1.00 95.31 1152 LEU A O 1
ATOM 8920 N N . ASN A 1 1153 ? 24.641 2.206 -55.226 1.00 95.19 1153 ASN A N 1
ATOM 8921 C CA . ASN A 1 1153 ? 24.129 2.185 -53.865 1.00 95.19 1153 ASN A CA 1
ATOM 8922 C C . ASN A 1 1153 ? 25.272 2.078 -52.849 1.00 95.19 1153 ASN A C 1
ATOM 8924 O O . ASN A 1 1153 ? 25.616 0.991 -52.388 1.00 95.19 1153 ASN A O 1
ATOM 8928 N N . THR A 1 1154 ? 25.812 3.222 -52.433 1.00 92.56 1154 THR A N 1
ATOM 8929 C CA . THR A 1 1154 ? 26.875 3.288 -51.416 1.00 92.56 1154 THR A CA 1
ATOM 8930 C C . THR A 1 1154 ? 26.437 2.795 -50.031 1.00 92.56 1154 THR A C 1
ATOM 8932 O O . THR A 1 1154 ? 27.278 2.521 -49.180 1.00 92.56 1154 THR A O 1
ATOM 8935 N N . THR A 1 1155 ? 25.133 2.627 -49.791 1.00 91.62 1155 THR A N 1
ATOM 8936 C CA . THR A 1 1155 ? 24.607 2.083 -48.529 1.00 91.62 1155 THR A CA 1
ATOM 8937 C C . THR A 1 1155 ? 24.526 0.552 -48.515 1.00 91.62 1155 THR A C 1
ATOM 8939 O O . THR A 1 1155 ? 24.296 -0.029 -47.453 1.00 91.62 1155 THR A O 1
ATOM 8942 N N . HIS A 1 1156 ? 24.751 -0.115 -49.656 1.00 93.12 1156 HIS A N 1
ATOM 8943 C CA . HIS A 1 1156 ? 24.830 -1.573 -49.740 1.00 93.12 1156 HIS A CA 1
ATOM 8944 C C . HIS A 1 1156 ? 26.204 -2.043 -49.234 1.00 93.12 1156 HIS A C 1
ATOM 8946 O O . HIS A 1 1156 ? 27.212 -1.933 -49.932 1.00 93.12 1156 HIS A O 1
ATOM 8952 N N . ASN A 1 1157 ? 26.248 -2.571 -48.012 1.00 89.81 1157 ASN A N 1
ATOM 8953 C CA . ASN A 1 1157 ? 27.488 -2.919 -47.306 1.00 89.81 1157 ASN A CA 1
ATOM 8954 C C . ASN A 1 1157 ? 27.487 -4.331 -46.708 1.00 89.81 1157 ASN A C 1
ATOM 8956 O O . ASN A 1 1157 ? 28.468 -4.741 -46.095 1.00 89.81 1157 ASN A O 1
ATOM 8960 N N . THR A 1 1158 ? 26.391 -5.076 -46.836 1.00 84.81 1158 THR A N 1
ATOM 8961 C CA . THR A 1 1158 ? 26.264 -6.402 -46.225 1.00 84.81 1158 THR A CA 1
ATOM 8962 C C . THR A 1 1158 ? 25.580 -7.362 -47.182 1.00 84.81 1158 THR A C 1
ATOM 8964 O O . THR A 1 1158 ? 24.718 -6.958 -47.957 1.00 84.81 1158 THR A O 1
ATOM 8967 N N . THR A 1 1159 ? 25.907 -8.647 -47.081 1.00 87.56 1159 THR A N 1
ATOM 8968 C CA . THR A 1 1159 ? 25.247 -9.705 -47.860 1.00 87.56 1159 THR A CA 1
ATOM 8969 C C . THR A 1 1159 ? 23.769 -9.883 -47.488 1.00 87.56 1159 THR A C 1
ATOM 8971 O O . THR A 1 1159 ? 23.002 -10.409 -48.290 1.00 87.56 1159 THR A O 1
ATOM 8974 N N . ALA A 1 1160 ? 23.337 -9.386 -46.319 1.00 87.56 1160 ALA A N 1
ATOM 8975 C CA . ALA A 1 1160 ? 21.933 -9.357 -45.903 1.00 87.56 1160 ALA A CA 1
ATOM 8976 C C . ALA A 1 1160 ? 21.066 -8.450 -46.795 1.00 87.56 1160 ALA A C 1
ATOM 8978 O O . ALA A 1 1160 ? 19.889 -8.728 -46.984 1.00 87.56 1160 ALA A O 1
ATOM 8979 N N . GLN A 1 1161 ? 21.648 -7.406 -47.400 1.00 90.69 1161 GLN A N 1
ATOM 8980 C CA . GLN A 1 1161 ? 20.970 -6.542 -48.381 1.00 90.69 1161 GLN A CA 1
ATOM 8981 C C . GLN A 1 1161 ? 20.916 -7.173 -49.785 1.00 90.69 1161 GLN A C 1
ATOM 8983 O O . GLN A 1 1161 ? 20.421 -6.561 -50.736 1.00 90.69 1161 GLN A O 1
ATOM 8988 N N . GLY A 1 1162 ? 21.423 -8.398 -49.919 1.00 90.44 1162 GLY A N 1
ATOM 8989 C CA . GLY A 1 1162 ? 21.530 -9.166 -51.147 1.00 90.44 1162 GLY A CA 1
ATOM 8990 C C . GLY A 1 1162 ? 22.980 -9.370 -51.575 1.00 90.44 1162 GLY A C 1
ATOM 8991 O O . GLY A 1 1162 ? 23.875 -8.613 -51.225 1.00 90.44 1162 GLY A O 1
ATOM 8992 N N . GLN A 1 1163 ? 23.225 -10.417 -52.349 1.00 91.88 1163 GLN A N 1
ATOM 8993 C CA . GLN A 1 1163 ? 24.556 -10.741 -52.859 1.00 91.88 1163 GLN A CA 1
ATOM 8994 C C . GLN A 1 1163 ? 24.444 -11.475 -54.192 1.00 91.88 1163 GLN A C 1
ATOM 8996 O O . GLN A 1 1163 ? 23.357 -11.897 -54.592 1.00 91.88 1163 GLN A O 1
ATOM 9001 N N . VAL A 1 1164 ? 25.578 -11.657 -54.867 1.00 92.75 1164 VAL A N 1
ATOM 9002 C CA . VAL A 1 1164 ? 25.685 -12.667 -55.922 1.00 92.75 1164 VAL A CA 1
ATOM 9003 C C . VAL A 1 1164 ? 25.974 -14.003 -55.247 1.00 92.75 1164 VAL A C 1
ATOM 9005 O O . VAL A 1 1164 ? 27.035 -14.173 -54.650 1.00 92.75 1164 VAL A O 1
ATOM 9008 N N . ASN A 1 1165 ? 25.009 -14.918 -55.299 1.00 88.38 1165 ASN A N 1
ATOM 9009 C CA . ASN A 1 1165 ? 25.113 -16.246 -54.698 1.00 88.38 1165 ASN A CA 1
ATOM 9010 C C . ASN A 1 1165 ? 26.060 -17.145 -55.499 1.00 88.38 1165 ASN A C 1
ATOM 9012 O O . ASN A 1 1165 ? 26.780 -17.950 -54.914 1.00 88.38 1165 ASN A O 1
ATOM 9016 N N . LEU A 1 1166 ? 26.062 -17.000 -56.829 1.00 90.94 1166 LEU A N 1
ATOM 9017 C CA . LEU A 1 1166 ? 26.885 -17.801 -57.729 1.00 90.94 1166 LEU A CA 1
ATOM 9018 C C . LEU A 1 1166 ? 27.282 -17.003 -58.977 1.00 90.94 1166 LEU A C 1
ATOM 9020 O O . LEU A 1 1166 ? 26.479 -16.251 -59.534 1.00 90.94 1166 LEU A O 1
ATOM 9024 N N . TYR A 1 1167 ? 28.534 -17.183 -59.397 1.00 91.81 1167 TYR A N 1
ATOM 9025 C CA . TYR A 1 1167 ? 29.062 -16.691 -60.665 1.00 91.81 1167 TYR A CA 1
ATOM 9026 C C . TYR A 1 1167 ? 29.327 -17.886 -61.578 1.00 91.81 1167 TYR A C 1
ATOM 9028 O O . TYR A 1 1167 ? 30.228 -18.672 -61.286 1.00 91.81 1167 TYR A O 1
ATOM 9036 N N . ASP A 1 1168 ? 28.593 -17.981 -62.683 1.00 90.31 1168 ASP A N 1
ATOM 9037 C CA . ASP A 1 1168 ? 28.734 -19.068 -63.651 1.00 90.31 1168 ASP A CA 1
ATOM 9038 C C . ASP A 1 1168 ? 29.325 -18.564 -64.966 1.00 90.31 1168 ASP A C 1
ATOM 9040 O O . ASP A 1 1168 ? 28.947 -17.519 -65.492 1.00 90.31 1168 ASP A O 1
ATOM 9044 N N . SER A 1 1169 ? 30.268 -19.325 -65.508 1.00 89.38 1169 SER A N 1
ATOM 9045 C CA . SER A 1 1169 ? 30.809 -19.112 -66.849 1.00 89.38 1169 SER A CA 1
ATOM 9046 C C . SER A 1 1169 ? 29.889 -19.788 -67.866 1.00 89.38 1169 SER A C 1
ATOM 9048 O O . SER A 1 1169 ? 29.589 -20.975 -67.739 1.00 89.38 1169 SER A O 1
ATOM 9050 N N . ALA A 1 1170 ? 29.442 -19.043 -68.879 1.00 84.94 1170 ALA A N 1
ATOM 9051 C CA . ALA A 1 1170 ? 28.641 -19.594 -69.970 1.00 84.94 1170 ALA A CA 1
ATOM 9052 C C . ALA A 1 1170 ? 29.487 -20.413 -70.967 1.00 84.94 1170 ALA A C 1
ATOM 9054 O O . ALA A 1 1170 ? 28.933 -21.148 -71.786 1.00 84.94 1170 ALA A O 1
ATOM 9055 N N . ASN A 1 1171 ? 30.820 -20.298 -70.920 1.00 78.38 1171 ASN A N 1
ATOM 9056 C CA . ASN A 1 1171 ? 31.741 -21.037 -71.777 1.00 78.38 1171 ASN A CA 1
ATOM 9057 C C . ASN A 1 1171 ? 32.173 -22.374 -71.145 1.00 78.38 1171 ASN A C 1
ATOM 9059 O O . ASN A 1 1171 ? 32.913 -22.417 -70.164 1.00 78.38 1171 ASN A O 1
ATOM 9063 N N . THR A 1 1172 ? 31.779 -23.485 -71.769 1.00 72.88 1172 THR A N 1
ATOM 9064 C CA . THR A 1 1172 ? 32.064 -24.847 -71.282 1.00 72.88 1172 THR A CA 1
ATOM 9065 C C . THR A 1 1172 ? 33.476 -25.348 -71.599 1.00 72.88 1172 THR A C 1
ATOM 9067 O O . THR A 1 1172 ? 33.951 -26.272 -70.947 1.00 72.88 1172 THR A O 1
ATOM 9070 N N . ASN A 1 1173 ? 34.161 -24.764 -72.589 1.00 67.12 1173 ASN A N 1
ATOM 9071 C CA . ASN A 1 1173 ? 35.443 -25.270 -73.107 1.00 67.12 1173 ASN A CA 1
ATOM 9072 C C . ASN A 1 1173 ? 36.661 -24.506 -72.562 1.00 67.12 1173 ASN A C 1
ATOM 9074 O O . ASN A 1 1173 ? 37.802 -24.932 -72.732 1.00 67.12 1173 ASN A O 1
ATOM 9078 N N . SER A 1 1174 ? 36.450 -23.337 -71.959 1.00 68.00 1174 SER A N 1
ATOM 9079 C CA . SER A 1 1174 ? 37.503 -22.445 -71.460 1.00 68.00 1174 SER A CA 1
ATOM 9080 C C . SER A 1 1174 ? 37.001 -21.667 -70.248 1.00 68.00 1174 SER A C 1
ATOM 9082 O O . SER A 1 1174 ? 36.995 -20.436 -70.244 1.00 68.00 1174 SER A O 1
ATOM 9084 N N . GLN A 1 1175 ? 36.541 -22.416 -69.244 1.00 80.88 1175 GLN A N 1
ATOM 9085 C CA . GLN A 1 1175 ? 35.809 -21.879 -68.103 1.00 80.88 1175 GLN A CA 1
ATOM 9086 C C . GLN A 1 1175 ? 36.593 -20.762 -67.407 1.00 80.88 1175 GLN A C 1
ATOM 9088 O O . GLN A 1 1175 ? 37.764 -20.919 -67.038 1.00 80.88 1175 GLN A O 1
ATOM 9093 N N . THR A 1 1176 ? 35.937 -19.624 -67.207 1.00 86.00 1176 THR A N 1
ATOM 9094 C CA . THR A 1 1176 ? 36.483 -18.574 -66.352 1.00 86.00 1176 THR A CA 1
ATOM 9095 C C . THR A 1 1176 ? 36.329 -18.995 -64.896 1.00 86.00 1176 THR A C 1
ATOM 9097 O O . THR A 1 1176 ? 35.229 -19.276 -64.436 1.00 86.00 1176 THR A O 1
ATOM 9100 N N . THR A 1 1177 ? 37.428 -19.012 -64.146 1.00 87.44 1177 THR A N 1
ATOM 9101 C CA . THR A 1 1177 ? 37.397 -19.119 -62.687 1.00 87.44 1177 THR A CA 1
ATOM 9102 C C . THR A 1 1177 ? 37.111 -17.742 -62.096 1.00 87.44 1177 THR A C 1
ATOM 9104 O O . THR A 1 1177 ? 37.844 -16.782 -62.358 1.00 87.44 1177 THR A O 1
ATOM 9107 N N . ILE A 1 1178 ? 36.059 -17.651 -61.281 1.00 90.88 1178 ILE A N 1
ATOM 9108 C CA . ILE A 1 1178 ? 35.663 -16.431 -60.576 1.00 90.88 1178 ILE A CA 1
ATOM 9109 C C . ILE A 1 1178 ? 35.840 -16.647 -59.076 1.00 90.88 1178 ILE A C 1
ATOM 9111 O O . ILE A 1 1178 ? 35.274 -17.569 -58.498 1.00 90.88 1178 ILE A O 1
ATOM 9115 N N . THR A 1 1179 ? 36.613 -15.780 -58.428 1.00 89.25 1179 THR A N 1
ATOM 9116 C CA . THR A 1 1179 ? 36.790 -15.809 -56.970 1.00 89.25 1179 THR A CA 1
ATOM 9117 C C . THR A 1 1179 ? 36.321 -14.484 -56.369 1.00 89.25 1179 THR A C 1
ATOM 9119 O O . THR A 1 1179 ? 37.029 -13.478 -56.503 1.00 89.25 1179 THR A O 1
ATOM 9122 N N . PRO A 1 1180 ? 35.139 -14.435 -55.728 1.00 86.69 1180 PRO A N 1
ATOM 9123 C CA . PRO A 1 1180 ? 34.672 -13.229 -55.058 1.00 86.69 1180 PRO A CA 1
ATOM 9124 C C . PRO A 1 1180 ? 35.465 -12.975 -53.774 1.00 86.69 1180 PRO A C 1
ATOM 9126 O O . PRO A 1 1180 ? 35.785 -13.896 -53.023 1.00 86.69 1180 PRO A O 1
ATOM 9129 N N . ARG A 1 1181 ? 35.777 -11.706 -53.495 1.00 85.44 1181 ARG A N 1
ATOM 9130 C CA . ARG A 1 1181 ? 36.255 -11.294 -52.170 1.00 85.44 1181 ARG A CA 1
ATOM 9131 C C . ARG A 1 1181 ? 35.062 -11.206 -51.206 1.00 85.44 1181 ARG A C 1
ATOM 9133 O O . ARG A 1 1181 ? 33.979 -10.806 -51.635 1.00 85.44 1181 ARG A O 1
ATOM 9140 N N . PRO A 1 1182 ? 35.249 -11.534 -49.914 1.00 73.06 1182 PRO A N 1
ATOM 9141 C CA . PRO A 1 1182 ? 34.136 -11.715 -48.979 1.00 73.06 1182 PRO A CA 1
ATOM 9142 C C . PRO A 1 1182 ? 33.387 -10.421 -48.621 1.00 73.06 1182 PRO A C 1
ATOM 9144 O O . PRO A 1 1182 ? 32.224 -10.484 -48.240 1.00 73.06 1182 PRO A O 1
ATOM 9147 N N . ASN A 1 1183 ? 34.014 -9.249 -48.759 1.00 84.25 1183 ASN A N 1
ATOM 9148 C CA . ASN A 1 1183 ? 33.430 -7.986 -48.306 1.00 84.25 1183 ASN A CA 1
ATOM 9149 C C . ASN A 1 1183 ? 32.767 -7.219 -49.459 1.00 84.25 1183 ASN A C 1
ATOM 9151 O O . ASN A 1 1183 ? 33.413 -6.940 -50.473 1.00 84.25 1183 ASN A O 1
ATOM 9155 N N . ILE A 1 1184 ? 31.509 -6.819 -49.258 1.00 89.56 1184 ILE A N 1
ATOM 9156 C CA . ILE A 1 1184 ? 30.828 -5.787 -50.049 1.00 89.56 1184 ILE A CA 1
ATOM 9157 C C . ILE A 1 1184 ? 31.018 -4.465 -49.303 1.00 89.56 1184 ILE A C 1
ATOM 9159 O O . ILE A 1 1184 ? 30.685 -4.378 -48.126 1.00 89.56 1184 ILE A O 1
ATOM 9163 N N . ALA A 1 1185 ? 31.568 -3.444 -49.957 1.00 89.06 1185 ALA A N 1
ATOM 9164 C CA . ALA A 1 1185 ? 31.780 -2.139 -49.335 1.00 89.06 1185 ALA A CA 1
ATOM 9165 C C . ALA A 1 1185 ? 31.378 -1.019 -50.291 1.00 89.06 1185 ALA A C 1
ATOM 9167 O O . ALA A 1 1185 ? 31.799 -1.000 -51.449 1.00 89.06 1185 ALA A O 1
ATOM 9168 N N . ASN A 1 1186 ? 30.577 -0.077 -49.800 1.00 90.75 1186 ASN A N 1
ATOM 9169 C CA . ASN A 1 1186 ? 30.051 1.060 -50.550 1.00 90.75 1186 ASN A CA 1
ATOM 9170 C C . ASN A 1 1186 ? 29.393 0.658 -51.884 1.00 90.75 1186 ASN A C 1
ATOM 9172 O O . ASN A 1 1186 ? 29.589 1.321 -52.903 1.00 90.75 1186 ASN A O 1
ATOM 9176 N N . GLY A 1 1187 ? 28.644 -0.447 -51.889 1.00 91.62 1187 GLY A N 1
ATOM 9177 C CA . GLY A 1 1187 ? 27.980 -0.975 -53.079 1.00 91.62 1187 GLY A CA 1
ATOM 9178 C C . GLY A 1 1187 ? 28.910 -1.641 -54.087 1.00 91.62 1187 GLY A C 1
ATOM 9179 O O . GLY A 1 1187 ? 28.527 -1.791 -55.244 1.00 91.62 1187 GLY A O 1
ATOM 9180 N N . ILE A 1 1188 ? 30.127 -2.026 -53.689 1.00 93.38 1188 ILE A N 1
ATOM 9181 C CA . ILE A 1 1188 ? 31.110 -2.659 -54.572 1.00 93.38 1188 ILE A CA 1
ATOM 9182 C C . ILE A 1 1188 ? 31.605 -3.971 -53.958 1.00 93.38 1188 ILE A C 1
ATOM 9184 O O . ILE A 1 1188 ? 32.124 -3.994 -52.842 1.00 93.38 1188 ILE A O 1
ATOM 9188 N N . GLN A 1 1189 ? 31.511 -5.052 -54.730 1.00 93.38 1189 GLN A N 1
ATOM 9189 C CA . GLN A 1 1189 ? 32.208 -6.313 -54.487 1.00 93.38 1189 GLN A CA 1
ATOM 9190 C C . GLN A 1 1189 ? 33.373 -6.440 -55.469 1.00 93.38 1189 GLN A C 1
ATOM 9192 O O . GLN A 1 1189 ? 33.237 -6.171 -56.661 1.00 93.38 1189 GLN A O 1
ATOM 9197 N N . ILE A 1 1190 ? 34.539 -6.858 -54.984 1.00 91.81 1190 ILE A N 1
ATOM 9198 C CA . ILE A 1 1190 ? 35.682 -7.155 -55.853 1.00 91.81 1190 ILE A CA 1
ATOM 9199 C C . ILE A 1 1190 ? 35.680 -8.649 -56.159 1.00 91.81 1190 ILE A C 1
ATOM 9201 O O . ILE A 1 1190 ? 35.647 -9.464 -55.238 1.00 91.81 1190 ILE A O 1
ATOM 9205 N N . ILE A 1 1191 ? 35.786 -9.005 -57.435 1.00 92.44 1191 ILE A N 1
ATOM 9206 C CA . ILE A 1 1191 ? 35.960 -10.386 -57.893 1.00 92.44 1191 ILE A CA 1
ATOM 9207 C C . ILE A 1 1191 ? 37.301 -10.528 -58.611 1.00 92.44 1191 ILE A C 1
ATOM 9209 O O . ILE A 1 1191 ? 37.789 -9.580 -59.227 1.00 92.44 1191 ILE A O 1
ATOM 9213 N N . ARG A 1 1192 ? 37.916 -11.707 -58.545 1.00 91.06 1192 ARG A N 1
ATOM 9214 C CA . ARG A 1 1192 ? 39.075 -12.058 -59.369 1.00 91.06 1192 ARG A CA 1
ATOM 9215 C C . ARG A 1 1192 ? 38.619 -12.955 -60.512 1.00 91.06 1192 ARG A C 1
ATOM 9217 O O . ARG A 1 1192 ? 37.993 -13.976 -60.255 1.00 91.06 1192 ARG A O 1
ATOM 9224 N N . LEU A 1 1193 ? 38.951 -12.568 -61.739 1.00 90.25 1193 LEU A N 1
ATOM 9225 C CA . LEU A 1 1193 ? 38.641 -13.310 -62.961 1.00 90.25 1193 LEU A CA 1
ATOM 9226 C C . LEU A 1 1193 ? 39.923 -13.935 -63.505 1.00 90.25 1193 LEU A C 1
ATOM 9228 O O . LEU A 1 1193 ? 40.932 -13.237 -63.611 1.00 90.25 1193 LEU A O 1
ATOM 9232 N N . LEU A 1 1194 ? 39.891 -15.220 -63.851 1.00 87.75 1194 LEU A N 1
ATOM 9233 C CA . LEU A 1 1194 ? 41.010 -15.971 -64.425 1.00 87.75 1194 LEU A CA 1
ATOM 9234 C C . LEU A 1 1194 ? 40.484 -16.901 -65.522 1.00 87.75 1194 LEU A C 1
ATOM 9236 O O . LEU A 1 1194 ? 39.532 -17.631 -65.277 1.00 87.75 1194 LEU A O 1
ATOM 9240 N N . SER A 1 1195 ? 41.100 -16.913 -66.704 1.00 85.00 1195 SER A N 1
ATOM 9241 C CA . SER A 1 1195 ? 40.699 -17.849 -67.762 1.00 85.00 1195 SER A CA 1
ATOM 9242 C C . SER A 1 1195 ? 41.475 -19.158 -67.656 1.00 85.00 1195 SER A C 1
ATOM 9244 O O . SER A 1 1195 ? 42.687 -19.136 -67.450 1.00 85.00 1195 SER A O 1
ATOM 9246 N N . ALA A 1 1196 ? 40.794 -20.288 -67.858 1.00 80.75 1196 ALA A N 1
ATOM 9247 C CA . ALA A 1 1196 ? 41.445 -21.583 -68.052 1.00 80.75 1196 ALA A CA 1
ATOM 9248 C C . ALA A 1 1196 ? 42.042 -21.761 -69.468 1.00 80.75 1196 ALA A C 1
ATOM 9250 O O . ALA A 1 1196 ? 42.760 -22.729 -69.712 1.00 80.75 1196 ALA A O 1
ATOM 9251 N N . SER A 1 1197 ? 41.763 -20.845 -70.406 1.00 78.75 1197 SER A N 1
ATOM 9252 C CA . SER A 1 1197 ? 42.294 -20.898 -71.773 1.00 78.75 1197 SER A CA 1
ATOM 9253 C C . SER A 1 1197 ? 43.771 -20.503 -71.840 1.00 78.75 1197 SER A C 1
ATOM 9255 O O . SER A 1 1197 ? 44.233 -19.596 -71.147 1.00 78.75 1197 SER A O 1
ATOM 9257 N N . SER A 1 1198 ? 44.509 -21.127 -72.758 1.00 73.19 1198 SER A N 1
ATOM 9258 C CA . SER A 1 1198 ? 45.865 -20.722 -73.150 1.00 73.19 1198 SER A CA 1
ATOM 9259 C C . SER A 1 1198 ? 45.889 -19.666 -74.268 1.00 73.19 1198 SER A C 1
ATOM 9261 O O . SER A 1 1198 ? 46.955 -19.137 -74.587 1.00 73.19 1198 SER A O 1
ATOM 9263 N N . THR A 1 1199 ? 44.733 -19.326 -74.851 1.00 79.06 1199 THR A N 1
ATOM 9264 C CA . THR A 1 1199 ? 44.580 -18.362 -75.957 1.00 79.06 1199 THR A CA 1
ATOM 9265 C C . THR A 1 1199 ? 43.517 -17.300 -75.644 1.00 79.06 1199 THR A C 1
ATOM 9267 O O . THR A 1 1199 ? 42.655 -17.538 -74.793 1.00 79.06 1199 THR A O 1
ATOM 9270 N N . PRO A 1 1200 ? 43.562 -16.112 -76.284 1.00 81.56 1200 PRO A N 1
ATOM 9271 C CA . PRO A 1 1200 ? 42.553 -15.075 -76.082 1.00 81.56 1200 PRO A CA 1
ATOM 9272 C C . PRO A 1 1200 ? 41.132 -15.613 -76.279 1.00 81.56 1200 PRO A C 1
ATOM 9274 O O . PRO A 1 1200 ? 40.840 -16.229 -77.301 1.00 81.56 1200 PRO A O 1
ATOM 9277 N N . VAL A 1 1201 ? 40.255 -15.371 -75.309 1.00 85.50 1201 VAL A N 1
ATOM 9278 C CA . VAL A 1 1201 ? 38.884 -15.892 -75.303 1.00 85.50 1201 VAL A CA 1
ATOM 9279 C C . VAL A 1 1201 ? 37.942 -14.864 -74.694 1.00 85.50 1201 VAL A C 1
ATOM 9281 O O . VAL A 1 1201 ? 38.317 -14.148 -73.763 1.00 85.50 1201 VAL A O 1
ATOM 9284 N N . THR A 1 1202 ? 36.722 -14.792 -75.215 1.00 87.75 1202 THR A N 1
ATOM 9285 C CA . THR A 1 1202 ? 35.627 -14.041 -74.599 1.00 87.75 1202 THR A CA 1
ATOM 9286 C C . THR A 1 1202 ? 34.663 -15.021 -73.950 1.00 87.75 1202 THR A C 1
ATOM 9288 O O . THR A 1 1202 ? 34.344 -16.064 -74.520 1.00 87.75 1202 THR A O 1
ATOM 9291 N N . ASP A 1 1203 ? 34.227 -14.687 -72.745 1.00 90.19 1203 ASP A N 1
ATOM 9292 C CA . ASP A 1 1203 ? 33.289 -15.466 -71.951 1.00 90.19 1203 ASP A CA 1
ATOM 9293 C C . ASP A 1 1203 ? 32.181 -14.550 -71.420 1.00 90.19 1203 ASP A C 1
ATOM 9295 O O . ASP A 1 1203 ? 32.407 -13.359 -71.183 1.00 90.19 1203 ASP A O 1
ATOM 9299 N N . THR A 1 1204 ? 30.987 -15.100 -71.237 1.00 92.62 1204 THR A N 1
ATOM 9300 C CA . THR A 1 1204 ? 29.848 -14.405 -70.635 1.00 92.62 1204 THR A CA 1
ATOM 9301 C C . THR A 1 1204 ? 29.652 -14.959 -69.237 1.00 92.62 1204 THR A C 1
ATOM 9303 O O . THR A 1 1204 ? 29.442 -16.156 -69.056 1.00 92.62 1204 THR A O 1
ATOM 9306 N N . ILE A 1 1205 ? 29.713 -14.084 -68.241 1.00 93.56 1205 ILE A N 1
ATOM 9307 C CA . ILE A 1 1205 ? 29.552 -14.462 -66.841 1.00 93.56 1205 ILE A CA 1
ATOM 9308 C C . ILE A 1 1205 ? 28.115 -14.189 -66.416 1.00 93.56 1205 ILE A C 1
ATOM 9310 O O . ILE A 1 1205 ? 27.622 -13.069 -66.560 1.00 93.56 1205 ILE A O 1
ATOM 9314 N N . GLN A 1 1206 ? 27.457 -15.208 -65.876 1.00 94.25 1206 GLN A N 1
ATOM 9315 C CA . GLN A 1 1206 ? 26.130 -15.142 -65.283 1.00 94.25 1206 GLN A CA 1
ATOM 9316 C C . GLN A 1 1206 ? 26.259 -14.883 -63.779 1.00 94.25 1206 GLN A C 1
ATOM 9318 O O . GLN A 1 1206 ? 26.947 -15.603 -63.062 1.00 94.25 1206 GLN A O 1
ATOM 9323 N N . MET A 1 1207 ? 25.604 -13.830 -63.298 1.00 94.75 1207 MET A N 1
ATOM 9324 C CA . MET A 1 1207 ? 25.538 -13.441 -61.892 1.00 94.75 1207 MET A CA 1
ATOM 9325 C C . MET A 1 1207 ? 24.176 -13.847 -61.335 1.00 94.75 1207 MET A C 1
ATOM 9327 O O . MET A 1 1207 ? 23.190 -13.117 -61.492 1.00 94.75 1207 MET A O 1
ATOM 9331 N N . ASN A 1 1208 ? 24.118 -15.012 -60.693 1.00 93.44 1208 ASN A N 1
ATOM 9332 C CA . ASN A 1 1208 ? 22.933 -15.471 -59.981 1.00 93.44 1208 ASN A CA 1
ATOM 9333 C C . ASN A 1 1208 ? 22.890 -14.780 -58.615 1.00 93.44 1208 ASN A C 1
ATOM 9335 O O . ASN A 1 1208 ? 23.650 -15.110 -57.702 1.00 93.44 1208 ASN A O 1
ATOM 9339 N N . ALA A 1 1209 ? 22.049 -13.759 -58.506 1.00 93.12 1209 ALA A N 1
ATOM 9340 C CA . ALA A 1 1209 ? 21.987 -12.877 -57.353 1.00 93.12 1209 ALA A CA 1
ATOM 9341 C C . ALA A 1 1209 ? 20.657 -12.992 -56.619 1.00 93.12 1209 ALA A C 1
ATOM 9343 O O . ALA A 1 1209 ? 19.705 -13.586 -57.117 1.00 93.12 1209 ALA A O 1
ATOM 9344 N N . SER A 1 1210 ? 20.577 -12.392 -55.431 1.00 94.06 1210 SER A N 1
ATOM 9345 C CA . SER A 1 1210 ? 19.305 -12.231 -54.727 1.00 94.06 1210 SER A CA 1
ATOM 9346 C C . SER A 1 1210 ? 18.239 -11.649 -55.664 1.00 94.06 1210 SER A C 1
ATOM 9348 O O . SER A 1 1210 ? 18.510 -10.703 -56.405 1.00 94.06 1210 SER A O 1
ATOM 9350 N N . ASN A 1 1211 ? 17.016 -12.188 -55.614 1.00 91.06 1211 ASN A N 1
ATOM 9351 C CA . ASN A 1 1211 ? 15.951 -11.888 -56.584 1.00 91.06 1211 ASN A CA 1
ATOM 9352 C C . ASN A 1 1211 ? 15.654 -10.385 -56.734 1.00 91.06 1211 ASN A C 1
ATOM 9354 O O . ASN A 1 1211 ? 15.284 -9.915 -57.810 1.00 91.06 1211 ASN A O 1
ATOM 9358 N N . TRP A 1 1212 ? 15.866 -9.603 -55.672 1.00 94.25 1212 TRP A N 1
ATOM 9359 C CA . TRP A 1 1212 ? 15.699 -8.150 -55.683 1.00 94.25 1212 TRP A CA 1
ATOM 9360 C C . TRP A 1 1212 ? 16.889 -7.360 -56.279 1.00 94.25 1212 TRP A C 1
ATOM 9362 O O . TRP A 1 1212 ? 16.946 -6.132 -56.167 1.00 94.25 1212 TRP A O 1
ATOM 9372 N N . LEU A 1 1213 ? 17.828 -8.028 -56.946 1.00 95.62 1213 LEU A N 1
ATOM 9373 C CA . LEU A 1 1213 ? 18.961 -7.420 -57.655 1.00 95.62 1213 LEU A CA 1
ATOM 9374 C C . LEU A 1 1213 ? 19.027 -7.839 -59.131 1.00 95.62 1213 LEU A C 1
ATOM 9376 O O . LEU A 1 1213 ? 19.913 -7.400 -59.864 1.00 95.62 1213 LEU A O 1
ATOM 9380 N N . ILE A 1 1214 ? 18.090 -8.666 -59.592 1.00 94.75 1214 ILE A N 1
ATOM 9381 C CA . ILE A 1 1214 ? 18.024 -9.104 -60.987 1.00 94.75 1214 ILE A CA 1
ATOM 9382 C C . ILE A 1 1214 ? 17.231 -8.078 -61.796 1.00 94.75 1214 ILE A C 1
ATOM 9384 O O . ILE A 1 1214 ? 16.129 -7.671 -61.400 1.00 94.75 1214 ILE A O 1
ATOM 9388 N N . PHE A 1 1215 ? 17.799 -7.648 -62.921 1.00 94.81 1215 PHE A N 1
ATOM 9389 C CA . PHE A 1 1215 ? 17.121 -6.792 -63.884 1.00 94.81 1215 PHE A CA 1
ATOM 9390 C C . PHE A 1 1215 ? 17.568 -7.103 -65.312 1.00 94.81 1215 PHE A C 1
ATOM 9392 O O . PHE A 1 1215 ? 18.754 -7.037 -65.634 1.00 94.81 1215 PHE A O 1
ATOM 9399 N N . ASN A 1 1216 ? 16.599 -7.378 -66.183 1.00 91.69 1216 ASN A N 1
ATOM 9400 C CA . ASN A 1 1216 ? 16.830 -7.591 -67.604 1.00 91.69 1216 ASN A CA 1
ATOM 9401 C C . ASN A 1 1216 ? 15.643 -7.062 -68.414 1.00 91.69 1216 ASN A C 1
ATOM 9403 O O . ASN A 1 1216 ? 14.574 -7.665 -68.430 1.00 91.69 1216 ASN A O 1
ATOM 9407 N N . ALA A 1 1217 ? 15.842 -5.951 -69.123 1.00 88.62 1217 ALA A N 1
ATOM 9408 C CA . ALA A 1 1217 ? 14.787 -5.311 -69.909 1.00 88.62 1217 ALA A CA 1
ATOM 9409 C C . ALA A 1 1217 ? 14.234 -6.197 -71.046 1.00 88.62 1217 ALA A C 1
ATOM 9411 O O . ALA A 1 1217 ? 13.089 -6.016 -71.453 1.00 88.62 1217 ALA A O 1
ATOM 9412 N N . ALA A 1 1218 ? 15.021 -7.153 -71.551 1.00 88.50 1218 ALA A N 1
ATOM 9413 C CA . ALA A 1 1218 ? 14.650 -8.007 -72.679 1.00 88.50 1218 ALA A CA 1
ATOM 9414 C C . ALA A 1 1218 ? 14.028 -9.352 -72.261 1.00 88.50 1218 ALA A C 1
ATOM 9416 O O . ALA A 1 1218 ? 13.406 -10.013 -73.090 1.00 88.50 1218 ALA A O 1
ATOM 9417 N N . ASN A 1 1219 ? 14.184 -9.775 -71.000 1.00 89.38 1219 ASN A N 1
ATOM 9418 C CA . ASN A 1 1219 ? 13.730 -11.085 -70.531 1.00 89.38 1219 ASN A CA 1
ATOM 9419 C C . ASN A 1 1219 ? 12.906 -10.981 -69.238 1.00 89.38 1219 ASN A C 1
ATOM 9421 O O . ASN A 1 1219 ? 13.442 -10.762 -68.154 1.00 89.38 1219 ASN A O 1
ATOM 9425 N N . VAL A 1 1220 ? 11.600 -11.230 -69.362 1.00 86.50 1220 VAL A N 1
ATOM 9426 C CA . VAL A 1 1220 ? 10.624 -11.245 -68.255 1.00 86.50 1220 VAL A CA 1
ATOM 9427 C C . VAL A 1 1220 ? 10.876 -12.342 -67.215 1.00 86.50 1220 VAL A C 1
ATOM 9429 O O . VAL A 1 1220 ? 10.430 -12.208 -66.081 1.00 86.50 1220 VAL A O 1
ATOM 9432 N N . ASN A 1 1221 ? 11.602 -13.402 -67.583 1.00 89.50 1221 ASN A N 1
ATOM 9433 C CA . ASN A 1 1221 ? 11.877 -14.574 -66.747 1.00 89.50 1221 ASN A CA 1
ATOM 9434 C C . ASN A 1 1221 ? 13.364 -14.674 -66.368 1.00 89.50 1221 ASN A C 1
ATOM 9436 O O . ASN A 1 1221 ? 13.871 -15.766 -66.117 1.00 89.50 1221 ASN A O 1
ATOM 9440 N N . ALA A 1 1222 ? 14.098 -13.558 -66.389 1.00 91.62 1222 ALA A N 1
ATOM 9441 C CA . ALA A 1 1222 ? 15.515 -13.561 -66.046 1.00 91.62 1222 ALA A CA 1
ATOM 9442 C C . ALA A 1 1222 ? 15.746 -14.014 -64.594 1.00 91.62 1222 ALA A C 1
ATOM 9444 O O . ALA A 1 1222 ? 15.138 -13.483 -63.665 1.00 91.62 1222 ALA A O 1
ATOM 9445 N N . THR A 1 1223 ? 16.667 -14.962 -64.411 1.00 91.06 1223 THR A N 1
ATOM 9446 C CA . THR A 1 1223 ? 17.108 -15.483 -63.103 1.00 91.06 1223 THR A CA 1
ATOM 9447 C C . THR A 1 1223 ? 18.545 -15.081 -62.752 1.00 91.06 1223 THR A C 1
ATOM 9449 O O . THR A 1 1223 ? 19.027 -15.378 -61.664 1.00 91.06 1223 THR A O 1
ATOM 9452 N N . PHE A 1 1224 ? 19.233 -14.376 -63.651 1.00 93.69 1224 PHE A N 1
ATOM 9453 C CA . PHE A 1 1224 ? 20.586 -13.861 -63.462 1.00 93.69 1224 PHE A CA 1
ATOM 9454 C C . PHE A 1 1224 ? 20.800 -12.602 -64.310 1.00 93.69 1224 PHE A C 1
ATOM 9456 O O . PHE A 1 1224 ? 20.118 -12.388 -65.317 1.00 93.69 1224 PHE A O 1
ATOM 9463 N N . ASN A 1 1225 ? 21.783 -11.790 -63.922 1.00 94.56 1225 ASN A N 1
ATOM 9464 C CA . ASN A 1 1225 ? 22.319 -10.712 -64.759 1.00 94.56 1225 ASN A CA 1
ATOM 9465 C C . ASN A 1 1225 ? 23.600 -11.196 -65.452 1.00 94.56 1225 ASN A C 1
ATOM 9467 O O . ASN A 1 1225 ? 24.217 -12.154 -64.995 1.00 94.56 1225 ASN A O 1
ATOM 9471 N N . THR A 1 1226 ? 24.033 -10.549 -66.533 1.00 93.44 1226 THR A N 1
ATOM 9472 C CA . THR A 1 1226 ? 25.231 -10.973 -67.279 1.00 93.44 1226 THR A CA 1
ATOM 9473 C C . THR A 1 1226 ? 26.197 -9.830 -67.534 1.00 93.44 1226 THR A C 1
ATOM 9475 O O . THR A 1 1226 ? 25.765 -8.693 -67.711 1.00 93.44 1226 THR A O 1
ATOM 9478 N N . PHE A 1 1227 ? 27.485 -10.149 -67.637 1.00 93.12 1227 PHE A N 1
ATOM 9479 C CA . PHE A 1 1227 ? 28.497 -9.274 -68.235 1.00 93.12 1227 PHE A CA 1
ATOM 9480 C C . PHE A 1 1227 ? 29.482 -10.105 -69.059 1.00 93.12 1227 PHE A C 1
ATOM 9482 O O . PHE A 1 1227 ? 29.665 -11.297 -68.801 1.00 93.12 1227 PHE A O 1
ATOM 9489 N N . ASN A 1 1228 ? 30.133 -9.489 -70.040 1.00 92.12 1228 ASN A N 1
ATOM 9490 C CA . ASN A 1 1228 ? 31.143 -10.160 -70.846 1.00 92.12 1228 ASN A CA 1
ATOM 9491 C C . ASN A 1 1228 ? 32.546 -9.866 -70.317 1.00 92.12 1228 ASN A C 1
ATOM 9493 O O . ASN A 1 1228 ? 32.871 -8.745 -69.922 1.00 92.12 1228 ASN A O 1
ATOM 9497 N N . VAL A 1 1229 ? 33.422 -10.864 -70.365 1.00 90.44 1229 VAL A N 1
ATOM 9498 C CA . VAL A 1 1229 ? 34.851 -10.706 -70.105 1.00 90.44 1229 VAL A CA 1
ATOM 9499 C C . VAL A 1 1229 ? 35.654 -11.196 -71.300 1.00 90.44 1229 VAL A C 1
ATOM 9501 O O . VAL A 1 1229 ? 35.486 -12.313 -71.770 1.00 90.44 1229 VAL A O 1
ATOM 9504 N N . SER A 1 1230 ? 36.548 -10.351 -71.805 1.00 88.25 1230 SER A N 1
ATOM 9505 C CA . SER A 1 1230 ? 37.480 -10.698 -72.878 1.00 88.25 1230 SER A CA 1
ATOM 9506 C C . SER A 1 1230 ? 38.899 -10.817 -72.333 1.00 88.25 1230 SER A C 1
ATOM 9508 O O . SER A 1 1230 ? 39.492 -9.832 -71.884 1.00 88.25 1230 SER A O 1
ATOM 9510 N N . PHE A 1 1231 ? 39.468 -12.016 -72.400 1.00 85.25 1231 PHE A N 1
ATOM 9511 C CA . PHE A 1 1231 ? 40.841 -12.275 -71.996 1.00 85.25 1231 PHE A CA 1
ATOM 9512 C C . PHE A 1 1231 ? 41.808 -12.111 -73.162 1.00 85.25 1231 PHE A C 1
ATOM 9514 O O . PHE A 1 1231 ? 41.597 -12.644 -74.249 1.00 85.25 1231 PHE A O 1
ATOM 9521 N N . THR A 1 1232 ? 42.902 -11.395 -72.931 1.00 80.94 1232 THR A N 1
ATOM 9522 C CA . THR A 1 1232 ? 43.963 -11.180 -73.916 1.00 80.94 1232 THR A CA 1
ATOM 9523 C C . THR A 1 1232 ? 45.236 -11.933 -73.546 1.00 80.94 1232 THR A C 1
ATOM 9525 O O . THR A 1 1232 ? 45.583 -12.055 -72.367 1.00 80.94 1232 THR A O 1
ATOM 9528 N N . GLY A 1 1233 ? 45.964 -12.394 -74.565 1.00 66.44 1233 GLY A N 1
ATOM 9529 C CA . GLY A 1 1233 ? 47.315 -12.939 -74.423 1.00 66.44 1233 GLY A CA 1
ATOM 9530 C C . GLY A 1 1233 ? 48.321 -11.883 -73.953 1.00 66.44 1233 GLY A C 1
ATOM 9531 O O . GLY A 1 1233 ? 48.008 -10.691 -73.906 1.00 66.44 1233 GLY A O 1
ATOM 9532 N N . ALA A 1 1234 ? 49.528 -12.320 -73.585 1.00 57.81 1234 ALA A N 1
ATOM 9533 C CA . ALA A 1 1234 ? 50.610 -11.400 -73.245 1.00 57.81 1234 ALA A CA 1
ATOM 9534 C C . ALA A 1 1234 ? 50.895 -10.463 -74.436 1.00 57.81 1234 ALA A C 1
ATOM 9536 O O . ALA A 1 1234 ? 50.997 -10.951 -75.564 1.00 57.81 1234 ALA A O 1
ATOM 9537 N N . PRO A 1 1235 ? 51.028 -9.140 -74.231 1.00 52.69 1235 PRO A N 1
ATOM 9538 C CA . PRO A 1 1235 ? 51.571 -8.290 -75.276 1.00 52.69 1235 PRO A CA 1
ATOM 9539 C C . PRO A 1 1235 ? 53.037 -8.689 -75.494 1.00 52.69 1235 PRO A C 1
ATOM 9541 O O . PRO A 1 1235 ? 53.873 -8.489 -74.615 1.00 52.69 1235 PRO A O 1
ATOM 9544 N N . ASN A 1 1236 ? 53.353 -9.268 -76.654 1.00 43.97 1236 ASN A N 1
ATOM 9545 C CA . ASN A 1 1236 ? 54.736 -9.398 -77.104 1.00 43.97 1236 ASN A CA 1
ATOM 9546 C C . ASN A 1 1236 ? 55.200 -8.005 -77.535 1.00 43.97 1236 ASN A C 1
ATOM 9548 O O . ASN A 1 1236 ? 54.810 -7.519 -78.595 1.00 43.97 1236 ASN A O 1
ATOM 9552 N N . TRP A 1 1237 ? 55.977 -7.337 -76.687 1.00 44.94 1237 TRP A N 1
ATOM 9553 C CA . TRP A 1 1237 ? 56.593 -6.056 -77.018 1.00 44.94 1237 TRP A CA 1
ATOM 9554 C C . TRP A 1 1237 ? 57.971 -6.283 -77.642 1.00 44.94 1237 TRP A C 1
ATOM 9556 O O . TRP A 1 1237 ? 58.802 -6.966 -77.050 1.00 44.94 1237 TRP A O 1
ATOM 9566 N N . GLY A 1 1238 ? 58.202 -5.723 -78.833 1.00 42.50 1238 GLY A N 1
ATOM 9567 C CA . GLY A 1 1238 ? 59.449 -5.849 -79.595 1.00 42.50 1238 GLY A CA 1
ATOM 9568 C C . GLY A 1 1238 ? 59.972 -4.496 -80.079 1.00 42.50 1238 GLY A C 1
ATOM 9569 O O . GLY A 1 1238 ? 60.072 -4.283 -81.282 1.00 42.50 1238 GLY A O 1
ATOM 9570 N N . GLY A 1 1239 ? 60.261 -3.569 -79.161 1.00 50.28 1239 GLY A N 1
ATOM 9571 C CA . GLY A 1 1239 ? 60.836 -2.256 -79.480 1.00 50.28 1239 GLY A CA 1
ATOM 9572 C C . GLY A 1 1239 ? 62.013 -1.898 -78.568 1.00 50.28 1239 GLY A C 1
ATOM 9573 O O . GLY A 1 1239 ? 61.979 -2.209 -77.378 1.00 50.28 1239 GLY A O 1
ATOM 9574 N N . ASN A 1 1240 ? 63.045 -1.264 -79.138 1.00 48.62 1240 ASN A N 1
ATOM 9575 C CA . ASN A 1 1240 ? 64.235 -0.775 -78.429 1.00 48.62 1240 ASN A CA 1
ATOM 9576 C C . ASN A 1 1240 ? 63.956 0.563 -77.727 1.00 48.62 1240 ASN A C 1
ATOM 9578 O O . ASN A 1 1240 ? 63.268 1.422 -78.278 1.00 48.62 1240 ASN A O 1
ATOM 9582 N N . THR A 1 1241 ? 64.527 0.745 -76.536 1.00 55.16 1241 THR A N 1
ATOM 9583 C CA . THR A 1 1241 ? 64.336 1.933 -75.686 1.00 55.16 1241 THR A CA 1
ATOM 9584 C C . THR A 1 1241 ? 65.488 2.933 -75.867 1.00 55.16 1241 THR A C 1
ATOM 9586 O O . THR A 1 1241 ? 66.639 2.530 -76.050 1.00 55.16 1241 THR A O 1
ATOM 9589 N N . ILE A 1 1242 ? 65.177 4.229 -75.801 1.00 52.06 1242 ILE A N 1
ATOM 9590 C CA . ILE A 1 1242 ? 66.112 5.359 -75.939 1.00 52.06 1242 ILE A CA 1
ATOM 9591 C C . ILE A 1 1242 ? 66.175 6.108 -74.594 1.00 52.06 1242 ILE A C 1
ATOM 9593 O O . ILE A 1 1242 ? 65.160 6.155 -73.895 1.00 52.06 1242 ILE A O 1
ATOM 9597 N N . ASP A 1 1243 ? 67.328 6.656 -74.206 1.00 53.38 1243 ASP A N 1
ATOM 9598 C CA . ASP A 1 1243 ? 67.449 7.495 -73.001 1.00 53.38 1243 ASP A CA 1
ATOM 9599 C C . ASP A 1 1243 ? 66.965 8.946 -73.217 1.00 53.38 1243 ASP A C 1
ATOM 9601 O O . ASP A 1 1243 ? 66.564 9.334 -74.318 1.00 53.38 1243 ASP A O 1
ATOM 9605 N N . SER A 1 1244 ? 66.972 9.754 -72.147 1.00 46.84 1244 SER A N 1
ATOM 9606 C CA . SER A 1 1244 ? 66.547 11.166 -72.150 1.00 46.84 1244 SER A CA 1
ATOM 9607 C C . SER A 1 1244 ? 67.386 12.079 -73.045 1.00 46.84 1244 SER A C 1
ATOM 9609 O O . SER A 1 1244 ? 66.953 13.194 -73.336 1.00 46.84 1244 SER A O 1
ATOM 9611 N N . GLU A 1 1245 ? 68.553 11.618 -73.495 1.00 53.47 1245 GLU A N 1
ATOM 9612 C CA . GLU A 1 1245 ? 69.438 12.339 -74.408 1.00 53.47 1245 GLU A CA 1
ATOM 9613 C C . GLU A 1 1245 ? 69.361 11.816 -75.854 1.00 53.47 1245 GLU A C 1
ATOM 9615 O O . GLU A 1 1245 ? 70.027 12.355 -76.738 1.00 53.47 1245 GLU A O 1
ATOM 9620 N N . GLY A 1 1246 ? 68.516 10.815 -76.130 1.00 53.81 1246 GLY A N 1
ATOM 9621 C CA . GLY A 1 1246 ? 68.279 10.296 -77.476 1.00 53.81 1246 GLY A CA 1
ATOM 9622 C C . GLY A 1 1246 ? 69.240 9.190 -77.926 1.00 53.81 1246 GLY A C 1
ATOM 9623 O O . GLY A 1 1246 ? 69.271 8.880 -79.119 1.00 53.81 1246 GLY A O 1
ATOM 9624 N N . ASN A 1 1247 ? 69.978 8.547 -77.013 1.00 56.19 1247 ASN A N 1
ATOM 9625 C CA . ASN A 1 1247 ? 70.858 7.420 -77.341 1.00 56.19 1247 ASN A CA 1
ATOM 9626 C C . ASN A 1 1247 ? 70.184 6.051 -77.133 1.00 56.19 1247 ASN A C 1
ATOM 9628 O O . ASN A 1 1247 ? 69.437 5.827 -76.180 1.00 56.19 1247 ASN A O 1
ATOM 9632 N N . LEU A 1 1248 ? 70.477 5.097 -78.027 1.00 55.47 1248 LEU A N 1
ATOM 9633 C CA . LEU A 1 1248 ? 70.004 3.709 -77.930 1.00 55.47 1248 LEU A CA 1
ATOM 9634 C C . LEU A 1 1248 ? 70.636 2.992 -76.725 1.00 55.47 1248 LEU A C 1
ATOM 9636 O O . LEU A 1 1248 ? 71.853 2.812 -76.669 1.00 55.47 1248 LEU A O 1
ATOM 9640 N N . LEU A 1 1249 ? 69.804 2.504 -75.801 1.00 55.38 1249 LEU A N 1
ATOM 9641 C CA . LEU A 1 1249 ? 70.248 1.723 -74.644 1.00 55.38 1249 LEU A CA 1
ATOM 9642 C C . LEU A 1 1249 ? 70.468 0.249 -75.030 1.00 55.38 1249 LEU A C 1
ATOM 9644 O O . LEU A 1 1249 ? 69.549 -0.569 -74.948 1.00 55.38 1249 LEU A O 1
ATOM 9648 N N . ASN A 1 1250 ? 71.690 -0.121 -75.419 1.00 49.78 1250 ASN A N 1
ATOM 9649 C CA . ASN A 1 1250 ? 72.036 -1.507 -75.761 1.00 49.78 1250 ASN A CA 1
ATOM 9650 C C . ASN A 1 1250 ? 72.607 -2.277 -74.554 1.00 49.78 1250 ASN A C 1
ATOM 9652 O O . ASN A 1 1250 ? 73.740 -2.048 -74.138 1.00 49.78 1250 ASN A O 1
ATOM 9656 N N . GLY A 1 1251 ? 71.836 -3.233 -74.023 1.00 51.53 1251 GLY A N 1
ATOM 9657 C CA . GLY A 1 1251 ? 72.259 -4.178 -72.984 1.00 51.53 1251 GLY A CA 1
ATOM 9658 C C . GLY A 1 1251 ? 71.128 -5.133 -72.579 1.00 51.53 1251 GLY A C 1
ATOM 9659 O O . GLY A 1 1251 ? 69.950 -4.789 -72.680 1.00 51.53 1251 GLY A O 1
ATOM 9660 N N . ALA A 1 1252 ? 71.462 -6.354 -72.144 1.00 47.38 1252 ALA A N 1
ATOM 9661 C CA . ALA A 1 1252 ? 70.489 -7.352 -71.687 1.00 47.38 1252 ALA A CA 1
ATOM 9662 C C . ALA A 1 1252 ? 69.771 -6.860 -70.412 1.00 47.38 1252 ALA A C 1
ATOM 9664 O O . ALA A 1 1252 ? 70.244 -7.051 -69.296 1.00 47.38 1252 ALA A O 1
ATOM 9665 N N . GLY A 1 1253 ? 68.651 -6.166 -70.609 1.00 51.78 1253 GLY A N 1
ATOM 9666 C CA . GLY A 1 1253 ? 67.889 -5.466 -69.571 1.00 51.78 1253 GLY A CA 1
ATOM 9667 C C . GLY A 1 1253 ? 66.997 -4.340 -70.112 1.00 51.78 1253 GLY A C 1
ATOM 9668 O O . GLY A 1 1253 ? 66.107 -3.885 -69.404 1.00 51.78 1253 GLY A O 1
ATOM 9669 N N . SER A 1 1254 ? 67.175 -3.925 -71.372 1.00 46.72 1254 SER A N 1
ATOM 9670 C CA . SER A 1 1254 ? 66.481 -2.767 -71.962 1.00 46.72 1254 SER A CA 1
ATOM 9671 C C . SER A 1 1254 ? 65.035 -2.997 -72.433 1.00 46.72 1254 SER A C 1
ATOM 9673 O O . SER A 1 1254 ? 64.430 -2.071 -72.970 1.00 46.72 1254 SER A O 1
ATOM 9675 N N . ALA A 1 1255 ? 64.456 -4.190 -72.265 1.00 46.31 1255 ALA A N 1
ATOM 9676 C CA . ALA A 1 1255 ? 63.071 -4.465 -72.655 1.00 46.31 1255 ALA A CA 1
ATOM 9677 C C . ALA A 1 1255 ? 62.105 -4.202 -71.484 1.00 46.31 1255 ALA A C 1
ATOM 9679 O O . ALA A 1 1255 ? 62.009 -5.020 -70.569 1.00 46.31 1255 ALA A O 1
ATOM 9680 N N . GLY A 1 1256 ? 61.356 -3.089 -71.538 1.00 50.12 1256 GLY A N 1
ATOM 9681 C CA . GLY A 1 1256 ? 60.171 -2.882 -70.690 1.00 50.12 1256 GLY A CA 1
ATOM 9682 C C . GLY A 1 1256 ? 60.028 -1.563 -69.919 1.00 50.12 1256 GLY A C 1
ATOM 9683 O O . GLY A 1 1256 ? 59.117 -1.475 -69.099 1.00 50.12 1256 GLY A O 1
ATOM 9684 N N . ASN A 1 1257 ? 60.851 -0.540 -70.160 1.00 44.66 1257 ASN A N 1
ATOM 9685 C CA . ASN A 1 1257 ? 60.721 0.737 -69.446 1.00 44.66 1257 ASN A CA 1
ATOM 9686 C C . ASN A 1 1257 ? 59.706 1.673 -70.133 1.00 44.66 1257 ASN A C 1
ATOM 9688 O O . ASN A 1 1257 ? 59.857 2.009 -71.304 1.00 44.66 1257 ASN A O 1
ATOM 9692 N N . VAL A 1 1258 ? 58.685 2.117 -69.388 1.00 48.91 1258 VAL A N 1
ATOM 9693 C CA . VAL A 1 1258 ? 57.717 3.157 -69.793 1.00 48.91 1258 VAL A CA 1
ATOM 9694 C C . VAL A 1 1258 ? 58.069 4.465 -69.075 1.00 48.91 1258 VAL A C 1
ATOM 9696 O O . VAL A 1 1258 ? 58.352 4.439 -67.878 1.00 48.91 1258 VAL A O 1
ATOM 9699 N N . LEU A 1 1259 ? 58.007 5.595 -69.791 1.00 44.84 1259 LEU A N 1
ATOM 9700 C CA . LEU A 1 1259 ? 58.443 6.951 -69.394 1.00 44.84 1259 LEU A CA 1
ATOM 9701 C C . LEU A 1 1259 ? 57.787 7.573 -68.132 1.00 44.84 1259 LEU A C 1
ATOM 9703 O O . LEU A 1 1259 ? 58.077 8.720 -67.817 1.00 44.84 1259 LEU A O 1
ATOM 9707 N N . GLU A 1 1260 ? 56.954 6.858 -67.368 1.00 42.50 1260 GLU A N 1
ATOM 9708 C CA . GLU A 1 1260 ? 56.244 7.420 -66.198 1.00 42.50 1260 GLU A CA 1
ATOM 9709 C C . GLU A 1 1260 ? 56.335 6.570 -64.914 1.00 42.50 1260 GLU A C 1
ATOM 9711 O O . GLU A 1 1260 ? 55.399 6.515 -64.114 1.00 42.50 1260 GLU A O 1
ATOM 9716 N N . SER A 1 1261 ? 57.458 5.891 -64.661 1.00 41.47 1261 SER A N 1
ATOM 9717 C CA . SER A 1 1261 ? 57.716 5.359 -63.313 1.00 41.47 1261 SER A CA 1
ATOM 9718 C C . SER A 1 1261 ? 59.195 5.366 -62.947 1.00 41.47 1261 SER A C 1
ATOM 9720 O O . SER A 1 1261 ? 60.050 4.999 -63.747 1.00 41.47 1261 SER A O 1
ATOM 9722 N N . ASN A 1 1262 ? 59.483 5.713 -61.695 1.00 42.50 1262 ASN A N 1
ATOM 9723 C CA . ASN A 1 1262 ? 60.829 5.949 -61.168 1.00 42.50 1262 ASN A CA 1
ATOM 9724 C C . ASN A 1 1262 ? 61.704 4.675 -61.100 1.00 42.50 1262 ASN A C 1
ATOM 9726 O O . ASN A 1 1262 ? 62.850 4.749 -60.669 1.00 42.50 1262 ASN A O 1
ATOM 9730 N N . THR A 1 1263 ? 61.169 3.499 -61.463 1.00 45.88 1263 THR A N 1
ATOM 9731 C CA . THR A 1 1263 ? 61.847 2.193 -61.333 1.00 45.88 1263 THR A CA 1
ATOM 9732 C C . THR A 1 1263 ? 61.687 1.259 -62.541 1.00 45.88 1263 THR A C 1
ATOM 9734 O O . THR A 1 1263 ? 62.155 0.124 -62.488 1.00 45.88 1263 THR A O 1
ATOM 9737 N N . GLY A 1 1264 ? 61.035 1.691 -63.628 1.00 45.69 1264 GLY A N 1
ATOM 9738 C CA . GLY A 1 1264 ? 61.040 0.975 -64.916 1.00 45.69 1264 GLY A CA 1
ATOM 9739 C C . GLY A 1 1264 ? 60.333 -0.396 -64.999 1.00 45.69 1264 GLY A C 1
ATOM 9740 O O . GLY A 1 1264 ? 60.357 -1.035 -66.043 1.00 45.69 1264 GLY A O 1
ATOM 9741 N N . SER A 1 1265 ? 59.653 -0.893 -63.959 1.00 45.34 1265 SER A N 1
ATOM 9742 C CA . SER A 1 1265 ? 59.060 -2.247 -63.997 1.00 45.34 1265 SER A CA 1
ATOM 9743 C C . SER A 1 1265 ? 57.615 -2.298 -64.529 1.00 45.34 1265 SER A C 1
ATOM 9745 O O . SER A 1 1265 ? 56.680 -1.836 -63.871 1.00 45.34 1265 SER A O 1
ATOM 9747 N N . LEU A 1 1266 ? 57.399 -3.000 -65.654 1.00 45.06 1266 LEU A N 1
ATOM 9748 C CA . LEU A 1 1266 ? 56.073 -3.346 -66.215 1.00 45.06 1266 LEU A CA 1
ATOM 9749 C C . LEU A 1 1266 ? 55.167 -4.154 -65.264 1.00 45.06 1266 LEU A C 1
ATOM 9751 O O . LEU A 1 1266 ? 53.953 -4.199 -65.472 1.00 45.06 1266 LEU A O 1
ATOM 9755 N N . ARG A 1 1267 ? 55.710 -4.780 -64.206 1.00 43.81 1267 ARG A N 1
ATOM 9756 C CA . ARG A 1 1267 ? 54.902 -5.563 -63.248 1.00 43.81 1267 ARG A CA 1
ATOM 9757 C C . ARG A 1 1267 ? 53.889 -4.708 -62.480 1.00 43.81 1267 ARG A C 1
ATOM 9759 O O . ARG A 1 1267 ? 52.848 -5.232 -62.095 1.00 43.81 1267 ARG A O 1
ATOM 9766 N N . ASN A 1 1268 ? 54.152 -3.409 -62.325 1.00 42.28 1268 ASN A N 1
ATOM 9767 C CA . ASN A 1 1268 ? 53.264 -2.488 -61.610 1.00 42.28 1268 ASN A CA 1
ATOM 9768 C C . ASN A 1 1268 ? 52.129 -1.929 -62.490 1.00 42.28 1268 ASN A C 1
ATOM 9770 O O . ASN A 1 1268 ? 51.159 -1.390 -61.967 1.00 42.28 1268 ASN A O 1
ATOM 9774 N N . TYR A 1 1269 ? 52.210 -2.069 -63.821 1.00 41.91 1269 TYR A N 1
ATOM 9775 C CA . TYR A 1 1269 ? 51.192 -1.542 -64.742 1.00 41.91 1269 TYR A CA 1
ATOM 9776 C C . TYR A 1 1269 ? 49.960 -2.460 -64.847 1.00 41.91 1269 TYR A C 1
ATOM 9778 O O . TYR A 1 1269 ? 48.852 -2.004 -65.118 1.00 41.91 1269 TYR A O 1
ATOM 9786 N N . THR A 1 1270 ? 50.131 -3.762 -64.597 1.00 44.97 1270 THR A N 1
ATOM 9787 C CA . THR A 1 1270 ? 49.074 -4.779 -64.751 1.00 44.97 1270 THR A CA 1
ATOM 9788 C C . THR A 1 1270 ? 48.263 -5.064 -63.486 1.00 44.97 1270 THR A C 1
ATOM 9790 O O . THR A 1 1270 ? 47.275 -5.792 -63.559 1.00 44.97 1270 THR A O 1
ATOM 9793 N N . THR A 1 1271 ? 48.662 -4.537 -62.325 1.00 42.69 1271 THR A N 1
ATOM 9794 C CA . THR A 1 1271 ? 48.020 -4.863 -61.039 1.00 42.69 1271 THR A CA 1
ATOM 9795 C C . THR A 1 1271 ? 46.952 -3.863 -60.592 1.00 42.69 1271 THR A C 1
ATOM 9797 O O . THR A 1 1271 ? 46.037 -4.289 -59.892 1.00 42.69 1271 THR A O 1
ATOM 9800 N N . ASP A 1 1272 ? 46.999 -2.596 -61.036 1.00 39.84 1272 ASP A N 1
ATOM 9801 C CA . ASP A 1 1272 ? 46.181 -1.519 -60.437 1.00 39.84 1272 ASP A CA 1
ATOM 9802 C C . ASP A 1 1272 ? 45.298 -0.683 -61.384 1.00 39.84 1272 ASP A C 1
ATOM 9804 O O . ASP A 1 1272 ? 44.575 0.199 -60.918 1.00 39.84 1272 ASP A O 1
ATOM 9808 N N . LYS A 1 1273 ? 45.273 -0.938 -62.701 1.00 39.31 1273 LYS A N 1
ATOM 9809 C CA . LYS A 1 1273 ? 44.419 -0.167 -63.629 1.00 39.31 1273 LYS A CA 1
ATOM 9810 C C . LYS A 1 1273 ? 43.532 -1.066 -64.488 1.00 39.31 1273 LYS A C 1
ATOM 9812 O O . LYS A 1 1273 ? 43.954 -1.580 -65.517 1.00 39.31 1273 LYS A O 1
ATOM 9817 N N . THR A 1 1274 ? 42.268 -1.206 -64.091 1.00 43.34 1274 THR A N 1
ATOM 9818 C CA . THR A 1 1274 ? 41.193 -1.640 -64.990 1.00 43.34 1274 THR A CA 1
ATOM 9819 C C . THR A 1 1274 ? 40.508 -0.411 -65.587 1.00 43.34 1274 THR A C 1
ATOM 9821 O O . THR A 1 1274 ? 40.176 0.533 -64.876 1.00 43.34 1274 THR A O 1
ATOM 9824 N N . ASN A 1 1275 ? 40.309 -0.441 -66.907 1.00 41.69 1275 ASN A N 1
ATOM 9825 C CA . ASN A 1 1275 ? 39.653 0.570 -67.748 1.00 41.69 1275 ASN A CA 1
ATOM 9826 C C . ASN A 1 1275 ? 40.479 1.821 -68.100 1.00 41.69 1275 ASN A C 1
ATOM 9828 O O . ASN A 1 1275 ? 40.199 2.922 -67.636 1.00 41.69 1275 ASN A O 1
ATOM 9832 N N . LYS A 1 1276 ? 41.424 1.666 -69.036 1.00 34.94 1276 LYS A N 1
ATOM 9833 C CA . LYS A 1 1276 ? 41.635 2.612 -70.149 1.00 34.94 1276 LYS A CA 1
ATOM 9834 C C . LYS A 1 1276 ? 42.540 1.972 -71.206 1.00 34.94 1276 LYS A C 1
ATOM 9836 O O . LYS A 1 1276 ? 43.606 1.464 -70.876 1.00 34.94 1276 LYS A O 1
ATOM 9841 N N . ARG A 1 1277 ? 42.139 2.041 -72.482 1.00 33.44 1277 ARG A N 1
ATOM 9842 C CA . ARG A 1 1277 ? 43.115 2.126 -73.579 1.00 33.44 1277 ARG A CA 1
ATOM 9843 C C . ARG A 1 1277 ? 43.926 3.389 -73.292 1.00 33.44 1277 ARG A C 1
ATOM 9845 O O . ARG A 1 1277 ? 43.346 4.472 -73.268 1.00 33.44 1277 ARG A O 1
ATOM 9852 N N . SER A 1 1278 ? 45.226 3.268 -73.054 1.00 30.69 1278 SER A N 1
ATOM 9853 C CA . SER A 1 1278 ? 46.118 4.351 -73.447 1.00 30.69 1278 SER A CA 1
ATOM 9854 C C . SER A 1 1278 ? 45.967 4.477 -74.962 1.00 30.69 1278 SER A C 1
ATOM 9856 O O . SER A 1 1278 ? 46.096 3.484 -75.681 1.00 30.69 1278 SER A O 1
ATOM 9858 N N . ASN A 1 1279 ? 45.586 5.659 -75.446 1.00 30.02 1279 ASN A N 1
ATOM 9859 C CA . ASN A 1 1279 ? 45.941 6.007 -76.814 1.00 30.02 1279 ASN A CA 1
ATOM 9860 C C . ASN A 1 1279 ? 47.469 6.006 -76.850 1.00 3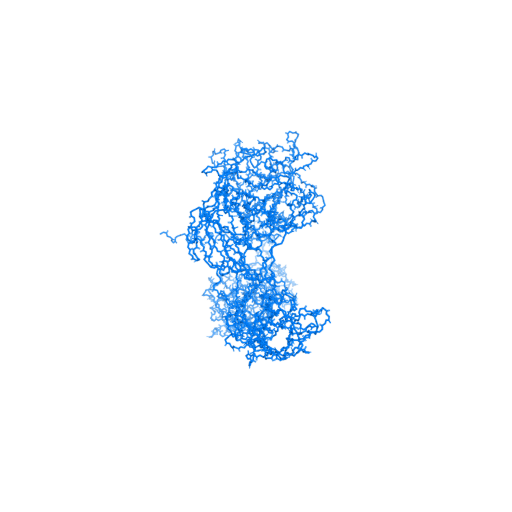0.02 1279 ASN A C 1
ATOM 9862 O O . ASN A 1 1279 ? 48.096 6.525 -75.924 1.00 30.02 1279 ASN A O 1
ATOM 9866 N N . TRP A 1 1280 ? 48.006 5.296 -77.832 1.00 29.16 1280 TRP A N 1
ATOM 9867 C CA . TRP A 1 1280 ? 49.435 5.175 -78.071 1.00 29.16 1280 TRP A CA 1
ATOM 9868 C C . TRP A 1 1280 ? 49.934 6.441 -78.739 1.00 29.16 1280 TRP A C 1
ATOM 9870 O O . TRP A 1 1280 ? 49.207 6.918 -79.644 1.00 29.16 1280 TRP A O 1
#

Mean predicted aligned error: 20.18 Å

Foldseek 3Di:
DPPPVVVVVVVVVVPAPQPFDQFPVRATWRWDDDPQWIKTFFFDPFFAWDFLDDPRDGCQKFLFFKDKKKDWQKFAQADPVQDGGLSGDAAPDPQRWLQHFIATDCPDVPPFDGHKDKFFDDQQVPAFPVRHRCLQVPFLVFFSWKKKKKKEKFKDFADQDPDWVNVVSVSCPCLQWKWKFALVGIDIDGADNVQKTKIKIAHSGIIIMMIMGMDTCSVVRSVQQHRDRSSRMMMMDPNRWDGTHFFFDFTDAPNDIDGGDTTGTIMMMMMMTTGHPPPDPVSVRRFMKGKIKTFIWDKFFQFDDDPPDQKGKGKDKDKDFSFWAAQDDFKWKKKKWKKFKWILHQFQWFKWKAAPNDTDTFAACQQDHSRNQQQAADEQNHHRHQDPVRDRRNGRNGIHIYMTTCRVSDDHGDGMIMMMGMFMWGDDPPDIRGGMMIIGMMMMMMGHYDWAKAKDKWKWKDAQPDDPVRTDTFAFPPRDAAEDAAFIKMKMKMKIATQDQGKFAQKKKKKDDDVQFWAFDFQFKFKDAWDADDADTDPVRGDHECAWQWYDDPRMIMGAHHDPTIRVTHGMHGRGTMMMMMTMIGGHNFHDDMWMWMWTADPVNRDIDIGTHHHPDDTHGRYGHDDPDDQDKEKAAPVDFAAPPHRAAFEAFAFFFGKIKIFGDDPPGDGPDGGFFDPAKKKKKKAKDLDQPDQAHQWPPDSIDIFITGRRRRMGMDTGTHRNAWHLKIWIWIWIADPVRDIDIDTPRYHIFTYAFLAKFWAQQVVGDGDFEAEAAAQDFDFRIAIAGAGPVRAGRFQDFDKFWDDVVLPWAWWKDFDWFPLDPDDDDVVLRFTKIWGDHHRRRITAIFGDDDDPDDDPGGGDHRNAFHKIWTKGKDLPSNVSCLVVVSADRPDSAPDADPSGHYHSMHIYDTGMYGHFFQAKEKDPWAKAFQVNADAAEFDPDQLRFIKIKIKIFRFTPHPVRDGHQQLAASGPPFKKKKWKDFADAWPQDAAPVRDDPPRRVRCLVFKAKAADPVDPQKHADPPDDRSTRIIMGGSNQDHRRMGMGMITMHTHDFQQDFGAKTKDFRQRMAMPPIAGPVRRHHDHHHGDPDGPYMHMYFQKAWDFAAFEAAQAKAKGKIFIWTFHDPDDCVVVVQQVADADPPDPRIGGRQSPWDCSNKDQPDKFKPDPPWGWDKAWDPTDGRRITMIMTHISDPAKDKIKIWRQMDPSHRHDNVDRPDRTDIYMYIHHYDPPDDDFDADPVGHTDDDDPRPAADPPDPPRDPVVVRHPDIDDDDPD

Solvent-accessible surface area (backbone atoms only — not comparable to full-atom values): 67186 Å² total; per-residue (Å²): 142,78,77,68,67,64,58,58,62,61,59,61,71,74,73,66,95,61,72,62,43,68,44,82,77,72,42,76,39,59,52,40,83,54,92,86,30,37,38,33,66,47,65,36,98,60,62,43,76,56,84,52,55,49,98,90,39,73,49,58,65,33,25,36,54,77,49,74,41,52,37,58,26,39,34,40,61,56,49,96,91,29,31,52,42,48,63,31,55,53,35,86,46,92,82,45,28,55,60,38,29,26,46,62,31,63,76,48,70,82,93,46,84,75,24,10,24,60,29,46,66,84,41,86,84,38,56,32,75,85,71,47,80,46,32,64,70,55,26,15,89,26,48,62,42,26,40,39,37,39,36,21,19,37,60,51,79,44,82,75,54,87,59,56,64,66,50,50,35,59,72,52,53,60,54,53,31,36,39,40,33,49,57,76,47,78,42,80,48,69,37,50,68,91,40,43,28,33,48,33,19,36,33,55,60,20,39,41,35,34,40,36,29,35,42,83,40,34,70,63,44,35,73,30,35,37,64,49,67,69,30,33,34,36,33,42,22,44,63,49,49,38,70,43,70,60,54,73,33,57,39,66,54,70,98,40,80,42,78,71,37,66,53,58,54,28,32,34,37,35,42,40,37,33,35,35,54,45,100,38,81,73,10,69,41,29,65,37,21,26,68,47,41,26,36,50,35,30,74,31,46,32,72,78,68,59,97,88,54,51,64,36,73,27,75,51,76,50,79,49,67,78,44,42,25,32,78,65,80,88,51,62,28,38,40,36,41,34,34,31,44,34,40,51,50,58,68,54,25,35,39,26,36,43,39,88,97,44,75,42,73,55,62,39,87,75,22,43,79,25,36,56,45,34,9,35,47,25,49,68,40,39,62,58,51,84,45,71,93,88,34,76,54,52,42,46,45,30,39,25,39,37,31,42,70,41,28,88,48,58,57,62,65,35,48,64,47,41,39,37,45,33,38,42,20,40,47,61,89,96,46,75,44,57,47,44,28,37,40,37,34,44,33,41,38,33,39,41,57,74,53,43,58,25,34,44,80,48,50,28,38,29,56,62,90,53,61,83,90,56,56,40,76,56,25,40,63,91,73,53,75,28,81,44,44,60,53,17,36,38,38,42,38,38,38,40,39,23,83,27,93,40,62,37,34,38,23,31,41,34,45,48,52,48,72,57,20,30,44,71,44,83,65,45,36,32,54,38,36,72,40,81,82,76,95,72,87,56,84,88,28,56,36,54,69,66,37,56,42,36,37,70,57,89,72,23,44,35,36,32,34,18,46,84,36,39,64,93,35,28,7,39,32,32,62,73,38,29,27,35,38,36,40,36,24,34,30,41,70,42,70,63,84,69,46,41,34,34,34,34,37,44,81,96,73,76,43,76,48,76,46,76,46,43,66,72,58,98,78,58,74,27,60,45,44,52,75,82,84,66,77,44,66,30,53,27,28,61,85,48,70,33,42,84,48,71,49,61,38,45,46,43,44,7,58,44,65,44,52,33,25,42,34,38,47,54,86,84,66,48,80,75,37,63,51,54,21,49,98,52,77,40,58,33,39,38,30,42,20,75,45,82,88,55,86,63,31,59,40,64,97,44,65,66,45,75,47,77,32,31,50,86,36,9,66,38,81,46,73,70,46,34,32,60,46,28,36,55,51,33,30,47,37,41,34,35,57,48,101,85,72,49,79,48,74,45,44,73,70,26,51,61,25,18,26,38,47,48,32,31,41,43,21,32,73,76,80,71,44,78,53,68,66,51,77,46,46,6,33,28,69,35,83,45,47,23,32,30,32,17,21,76,84,73,41,63,15,34,50,38,64,50,76,42,44,64,33,81,91,58,54,20,36,27,39,68,45,76,58,74,47,94,63,35,81,78,78,82,56,70,80,54,53,45,44,30,30,42,40,20,88,43,58,64,9,45,25,44,35,29,54,52,77,91,81,87,69,82,71,94,69,45,42,26,60,46,69,40,42,39,43,29,33,57,46,39,31,40,38,55,61,28,42,65,23,51,76,71,65,26,22,39,76,91,29,49,47,84,64,60,49,100,88,59,29,22,29,38,24,32,34,40,58,89,36,51,33,38,26,38,52,51,25,37,35,64,45,78,63,36,30,31,14,26,94,70,48,93,47,18,44,39,21,84,49,75,84,42,23,23,41,37,36,32,34,42,35,34,17,24,45,34,96,85,44,51,68,20,57,44,31,10,42,50,48,60,38,52,43,31,35,34,32,48,47,78,56,71,74,56,71,58,65,58,37,94,84,69,69,52,93,53,53,50,65,40,48,57,64,35,32,32,46,42,56,26,90,90,31,91,42,25,41,53,51,82,97,59,57,53,47,48,36,44,33,35,37,40,22,73,48,21,56,55,12,37,22,79,43,40,36,25,40,37,30,64,64,54,39,40,53,88,44,52,48,29,58,49,52,33,39,33,52,42,72,41,77,38,27,33,79,86,65,36,42,38,45,87,63,74,60,52,96,61,65,88,34,51,26,43,38,32,29,32,33,55,48,45,62,72,42,74,46,51,36,91,38,46,77,46,66,38,35,34,28,31,40,39,73,93,58,66,37,86,86,38,56,56,61,62,46,59,64,39,74,96,43,84,51,30,13,34,24,54,83,43,50,48,67,80,84,44,46,71,79,43,77,44,51,72,36,88,89,46,43,51,48,72,48,73,50,93,62,41,50,58,15,35,30,46,31,36,44,31,44,69,42,96,59,64,47,74,40,43,37,37,37,34,37,38,79,44,26,36,58,33,78,91,35,78,81,60,73,46,26,71,33,42,38,38,31,36,64,83,83,86,81,89,69,88,44,63,50,100,86,71,48,77,56,86,58,103,78,47,76,56,69,55,103,85,52,102,76,42,60,60,76,67,63,76,76,77,69,80,90,73,83,76,83,130